Protein AF-A0A834XSC1-F1 (afdb_monomer)

InterPro domains:
  IPR001611 Leucine-rich repeat [PF13855] (818-877)
  IPR001611 Leucine-rich repeat [PS51450] (889-910)
  IPR032675 Leucine-rich repeat domain superfamily [G3DSA:3.80.10.10] (764-1019)
  IPR050328 Multifunctional Developmental and Immune Receptor [PTHR24373] (767-941)

Secondary structure (DSSP, 8-state):
-GGGSSS-----THHHHHHTSSSSSHHHHHHHHHHHHHHHHHHHHHTT-SGGG---TTSSS---GGGTHHHHTTTTTS-----------SSGGG--HHHHHTTGGGS-HHHHHHHHHHHHHHHHSS-GGG-GGG--HHHHTTS-HHHHHHHHHHHHTT----S-GGG-GGGGS-HHHHHHHHHHHHHH---HHHHHHHHHHHHHHHHHHT-HHHHHHHHHHHHHHHTTPPTTHHHHHHHHHHHHS-GGGS-HHHHHHHHHHHHHHHHTT--S-HHHHHHHHHHHHHHHHHTT---HHHHHHHHHHHHTS-GGG------TTSHHHHHHHHHHHHHHHHHTT--HHHHHHHHHHHHHHHHHHHHTT---PPP-GGG-HHHHHHHHHHHHHGGGSTT-HHHHHHHHHHHHH-HHHHHHH------PPP--S-STHHHHHHHH-THHHHTTHHHHHHHHHHHTTT-HHHHHHHHHHTTSSSHHHHHHHHHHHHHS-TT-TTHHHHHHHHHHHS-HHHHHHHHGGGS-S-SS--TT-TTHHHHHHHHHHHHHHHTT-SSPPPSHHHHHTTSGGGHHHHHHHHHHHHTTS-HHHHHHHHHHHHTS-HHHHHHHHHHHHTTS-HHHHHHHHHHHHTT---HHHHHHHHHHHHHHHHHS--HHHHHHHHHHHHH--TTSTTGGGGG--TT--HHHHHHHHHHHHHHHHHHHTT-S---S-THHHHHHHHHHTT-TT-HHHHHHHHHHHH-S------EETTEE-------TTPPEEEEETTEEEEE-TTS--SS--SSS-TT--EEE--S----EE-TTSSTT-TT--EEE-TT----EE-TTTTTT-TT--EEE--S-------TTTTTT----EEE--SS---GGGG-----S---EEE--SS--SS----TT-TT--EEE-TTS------SHHHHT-TT--EEE-TT------HHHHHHHHHHHHHHTPEEESPP--SS----TT-----HHHHHHHHHHHHHHHHHHHHHHHHHHHHHHHHHHHHHHHHHHHHHHHHHHHHHHHHHHHHHTGGGS---------------------

Radius of gyration: 41.82 Å; Cα contacts (8 Å, |Δi|>4): 1179; chains: 1; bounding box: 143×78×113 Å

Mean predicted aligned error: 22.87 Å

pLDDT: mean 74.24, std 19.08, range [25.2, 97.69]

Nearest PDB structures (foldseek):
  5xws-assembly1_A-2  TM=8.217E-01  e=6.494E-06  Homo sapiens
  5xnq-assembly1_A-2  TM=8.602E-01  e=1.289E-05  Homo sapiens
  4xsq-assembly1_A  TM=9.304E-01  e=4.907E-03  Branchiostoma floridae
  6gff-assembly2_J  TM=6.743E-01  e=1.785E-04  Homo sapiens
  6gff-assembly1_I  TM=6.822E-01  e=2.421E-04  Homo sapiens

Foldseek 3Di:
DVVLLPDDDDDDCVVVVLVPQPDDFPVVSVVVVVVVLVCLVVVCVVPVDPCPVPPPVPPDDDDDPVPPVVSVVVVPPDDDDDDDDDADDDDPLVHDPVSVVVVCVPPDLLCVLVVVQVVCCVNPVDGQLVPLSHDFLVNLLSDDLVSSQVNLVVVVVVDADDPALSPRSLLSHQLVRRVVVLVVVLVLDPDQSSNLSSLLNQLSSCLSNVNLVSVLVSLVCCLVPPLPGDPPSLVSNLVSNVVRDPLLPRDPSSLVSLVVSLLSCLLLVRDPDLVSSLVNLLSNLSNCVVVVHDNLVSLVSNCSSCVVDQLQPDAQQRPVVDLVSSVVSLVSNLVVVLVPPDDLSNLLNSLVNLQVSQVVCVVVVPPDDRDDCVVPVSSVVRLLCLCPVCLQPPDPVSNVSSLVSCCRRPVVVSVVSDDDDDYDDDDDPPDPVVLVCCRPPVVVCVVVVVVLLVVLLVCLVPDPVSLVSLLSCLVPDCSNVVSLVVLVVQCVPPPDPSVLSSLLSCLSSDAQVSSCVVCVVLQDPDQEADSVDPCSSVSVVSVLSNLVSQLRRPPGHACVSLVSLCGHPSNVSSLVSLVSNLVNDDLVSLLVVLVVQCPDPPVSNLSSLVSNLVRPDLVCLLVVLLVVCVVDDDLVSLVSSLVSLVVSCLVPPDPSSLVVVLVNLVPDAPPRSCVLVLLPCVSHDPVCSVVSVVSNVVSVVVRCVVDVDDPPCPVSVVSNVVVVLLDPPDPPVVVVVVVVPPPDDDDDWDDDPHDTDDDDDDDHQAWDWDADPNAIETENELSQDQAADPPDDQRHAEYHHEQYQPQEQELSRCQSHLNHQYYAHENHQHAYYDLNSCVSNLNHAEYHPHQYAHAAADACSCARYQYAYYADDNYAYELVRLPHDHQHQHQYYHHDHYAYQELHQNLNNLNHAYYEHANYNHAEYALLSVLSNLNHQEYEHHNHNHPDDLLRLLLNVLVCVVSVYHYVPDDDRPPNPPDDPDHSHDPSSVVSNVVSVVVVVVVVVVVVVVVVVVVVVVVVVVVVVVVVVVVVVVVVVVVVVVVVVVVVVPPPPPDDDDDDDDDDDDDDDDDDD

Organism: Aphidius gifuensis (NCBI:txid684658)

Structure (mmCIF, N/CA/C/O backbone):
data_AF-A0A834XSC1-F1
#
_entry.id   AF-A0A834XSC1-F1
#
loop_
_atom_site.group_PDB
_atom_site.id
_atom_site.type_symbol
_atom_site.label_atom_id
_atom_site.label_alt_id
_atom_site.label_comp_id
_atom_site.label_asym_id
_atom_site.label_entity_id
_atom_site.label_seq_id
_atom_site.pdbx_PDB_ins_code
_atom_site.Cartn_x
_atom_site.Cartn_y
_atom_site.Cartn_z
_atom_site.occupancy
_atom_site.B_iso_or_equiv
_atom_site.auth_seq_id
_atom_site.auth_comp_id
_atom_site.auth_asym_id
_atom_site.auth_atom_id
_atom_site.pdbx_PDB_model_num
ATOM 1 N N . MET A 1 1 ? 49.896 -6.488 -3.501 1.00 38.94 1 MET A N 1
ATOM 2 C CA . MET A 1 1 ? 48.822 -7.122 -4.297 1.00 38.94 1 MET A CA 1
ATOM 3 C C . MET A 1 1 ? 49.330 -8.364 -5.030 1.00 38.94 1 MET A C 1
ATOM 5 O O . MET A 1 1 ? 48.766 -9.425 -4.802 1.00 38.94 1 MET A O 1
ATOM 9 N N . SER A 1 2 ? 50.419 -8.279 -5.810 1.00 32.78 2 SER A N 1
ATOM 10 C CA . SER A 1 2 ? 50.961 -9.398 -6.613 1.00 32.78 2 SER A CA 1
ATOM 11 C C . SER A 1 2 ? 51.167 -10.736 -5.876 1.00 32.78 2 SER A C 1
ATOM 13 O O . SER A 1 2 ? 50.880 -11.781 -6.448 1.00 32.78 2 SER A O 1
ATOM 15 N N . THR A 1 3 ? 51.593 -10.733 -4.608 1.00 33.75 3 THR A N 1
ATOM 16 C CA . THR A 1 3 ? 51.900 -11.959 -3.839 1.00 33.75 3 THR A CA 1
ATOM 17 C C . THR A 1 3 ? 50.691 -12.859 -3.539 1.00 33.75 3 THR A C 1
ATOM 19 O O . THR A 1 3 ? 50.870 -14.038 -3.272 1.00 33.75 3 THR A O 1
ATOM 22 N N . ILE A 1 4 ? 49.460 -12.332 -3.568 1.00 43.56 4 ILE A N 1
ATOM 23 C CA . ILE A 1 4 ? 48.240 -13.071 -3.164 1.00 43.56 4 ILE A CA 1
ATOM 24 C C . ILE A 1 4 ? 47.687 -13.951 -4.304 1.00 43.56 4 ILE A C 1
ATOM 26 O O . ILE A 1 4 ? 46.869 -14.838 -4.076 1.00 43.56 4 ILE A O 1
ATOM 30 N N . ILE A 1 5 ? 48.125 -13.711 -5.541 1.00 43.19 5 ILE A N 1
ATOM 31 C CA . ILE A 1 5 ? 47.519 -14.271 -6.760 1.00 43.19 5 ILE A CA 1
ATOM 32 C C . ILE A 1 5 ? 48.003 -15.709 -7.042 1.00 43.19 5 ILE A C 1
ATOM 34 O O . ILE A 1 5 ? 47.336 -16.455 -7.754 1.00 43.19 5 ILE A O 1
ATOM 38 N N . THR A 1 6 ? 49.141 -16.120 -6.476 1.00 40.59 6 THR A N 1
ATOM 39 C CA . THR A 1 6 ? 49.886 -17.314 -6.918 1.00 40.59 6 THR A CA 1
ATOM 40 C C . THR A 1 6 ? 49.514 -18.627 -6.208 1.00 40.59 6 THR A C 1
ATOM 42 O O . THR A 1 6 ? 49.880 -19.689 -6.702 1.00 40.59 6 THR A O 1
ATOM 45 N N . GLU A 1 7 ? 48.822 -18.593 -5.062 1.00 36.75 7 GLU A N 1
ATOM 46 C CA . GLU A 1 7 ? 48.703 -19.763 -4.159 1.00 36.75 7 GLU A CA 1
ATOM 47 C C . GLU A 1 7 ? 47.433 -20.628 -4.307 1.00 36.75 7 GLU A C 1
ATOM 49 O O . GLU A 1 7 ? 47.436 -21.766 -3.845 1.00 36.75 7 GLU A O 1
ATOM 54 N N . TYR A 1 8 ? 46.346 -20.147 -4.927 1.00 45.09 8 TYR A N 1
ATOM 55 C CA . TYR A 1 8 ? 45.021 -20.787 -4.802 1.00 45.09 8 TYR A CA 1
ATOM 56 C C . TYR A 1 8 ? 44.477 -21.347 -6.132 1.00 45.09 8 TYR A C 1
ATOM 58 O O . TYR A 1 8 ? 43.935 -20.611 -6.956 1.00 45.09 8 TYR A O 1
ATOM 66 N N . LYS 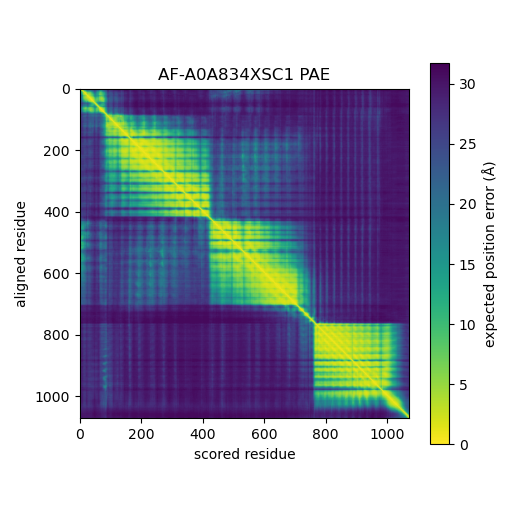A 1 9 ? 44.560 -22.676 -6.310 1.00 41.94 9 LYS A N 1
ATOM 67 C CA . LYS A 1 9 ? 43.784 -23.464 -7.294 1.00 41.94 9 LYS A CA 1
ATOM 68 C C . LYS A 1 9 ? 42.679 -24.246 -6.566 1.00 41.94 9 LYS A C 1
ATOM 70 O O . LYS A 1 9 ? 42.937 -24.796 -5.502 1.00 41.94 9 LYS A O 1
ATOM 75 N N . MET A 1 10 ? 41.466 -24.287 -7.126 1.00 37.50 10 MET A N 1
ATOM 76 C CA . MET A 1 10 ? 40.271 -24.852 -6.473 1.00 37.50 10 MET A CA 1
ATOM 77 C C . MET A 1 10 ? 39.935 -26.285 -6.921 1.00 37.50 10 MET A C 1
ATOM 79 O O . MET A 1 10 ? 39.893 -26.554 -8.118 1.00 37.50 10 MET A O 1
ATOM 83 N N . GLU A 1 11 ? 39.521 -27.130 -5.972 1.00 40.53 11 GLU A N 1
ATOM 84 C CA . GLU A 1 11 ? 38.706 -28.340 -6.191 1.00 40.53 11 GLU A CA 1
ATOM 85 C C . GLU A 1 11 ? 37.471 -28.286 -5.264 1.00 40.53 11 GLU A C 1
ATOM 87 O O . GLU A 1 11 ? 37.540 -27.703 -4.181 1.00 40.53 11 GLU A O 1
ATOM 92 N N . SER A 1 12 ? 36.310 -28.821 -5.677 1.00 40.56 12 SER A N 1
ATOM 93 C CA . SER A 1 12 ? 35.067 -28.725 -4.881 1.00 40.56 12 SER A CA 1
ATOM 94 C C . SER A 1 12 ? 34.050 -29.850 -5.164 1.00 40.56 12 SER A C 1
ATOM 96 O O . SER A 1 12 ? 33.669 -30.023 -6.323 1.00 40.56 12 SER A O 1
ATOM 98 N N . PRO A 1 13 ? 33.504 -30.546 -4.141 1.00 41.59 13 PRO A N 1
ATOM 99 C CA . PRO A 1 13 ? 32.555 -31.659 -4.325 1.00 41.59 13 PRO A CA 1
ATOM 100 C C . PRO A 1 13 ? 31.207 -31.305 -4.980 1.00 41.59 13 PRO A C 1
ATOM 102 O O . PRO A 1 13 ? 30.520 -32.181 -5.500 1.00 41.59 13 PRO A O 1
ATOM 105 N N . TYR A 1 14 ? 30.806 -30.028 -5.018 1.00 43.69 14 TYR A N 1
ATOM 106 C CA . TYR A 1 14 ? 29.550 -29.619 -5.675 1.00 43.69 14 TYR A CA 1
ATOM 107 C C . TYR A 1 14 ? 29.585 -29.840 -7.205 1.00 43.69 14 TYR A C 1
ATOM 109 O O . TYR A 1 14 ? 28.539 -29.925 -7.851 1.00 43.69 14 TYR A O 1
ATOM 117 N N . LEU A 1 15 ? 30.786 -29.969 -7.789 1.00 45.94 15 LEU A N 1
ATOM 118 C CA . LEU A 1 15 ? 30.985 -30.372 -9.186 1.00 45.94 15 LEU A CA 1
ATOM 119 C C . LEU A 1 15 ? 30.497 -31.809 -9.446 1.00 45.94 15 LEU A C 1
ATOM 121 O O . LEU A 1 15 ? 29.968 -32.101 -10.518 1.00 45.94 15 LEU A O 1
ATOM 125 N N . GLU A 1 16 ? 30.678 -32.702 -8.473 1.00 47.66 16 GLU A N 1
ATOM 126 C CA . GLU A 1 16 ? 30.561 -34.157 -8.618 1.00 47.66 16 GLU A CA 1
ATOM 127 C C . GLU A 1 16 ? 29.095 -34.625 -8.670 1.00 47.66 16 GLU A C 1
ATOM 129 O O . GLU A 1 16 ? 28.727 -35.496 -9.464 1.00 47.66 16 GLU A O 1
ATOM 134 N N . ALA A 1 17 ? 28.210 -33.953 -7.928 1.00 45.72 17 ALA A N 1
ATOM 135 C CA . ALA A 1 17 ? 26.765 -34.185 -7.990 1.00 45.72 17 ALA A CA 1
ATOM 136 C C . ALA A 1 17 ? 26.160 -33.819 -9.364 1.00 45.72 17 ALA A C 1
ATOM 138 O O . ALA A 1 17 ? 25.259 -34.495 -9.856 1.00 45.72 17 ALA A O 1
ATOM 139 N N . ILE A 1 18 ? 26.684 -32.785 -10.033 1.00 47.88 18 ILE A N 1
ATOM 140 C CA . ILE A 1 18 ? 26.218 -32.362 -11.368 1.00 47.88 18 ILE A CA 1
ATOM 141 C C . ILE A 1 18 ? 26.695 -33.334 -12.463 1.00 47.88 18 ILE A C 1
ATOM 143 O O . ILE A 1 18 ? 26.039 -33.465 -13.505 1.00 47.88 18 ILE A O 1
ATOM 147 N N . GLN A 1 19 ? 27.800 -34.060 -12.246 1.00 51.28 19 GLN A N 1
ATOM 148 C CA . GLN A 1 19 ? 28.288 -35.080 -13.185 1.00 51.28 19 GLN A CA 1
ATOM 149 C C . GLN A 1 19 ? 27.282 -36.229 -13.367 1.00 51.28 19 GLN A C 1
ATOM 151 O O . GLN A 1 19 ? 27.133 -36.707 -14.489 1.00 51.28 19 GLN A O 1
ATOM 156 N N . HIS A 1 20 ? 26.520 -36.580 -12.325 1.00 52.34 20 HIS A N 1
ATOM 157 C CA . HIS A 1 20 ? 25.586 -37.713 -12.318 1.00 52.34 20 HIS A CA 1
ATOM 158 C C . HIS A 1 20 ? 24.319 -37.533 -13.182 1.00 52.34 20 HIS A C 1
ATOM 160 O O . HIS A 1 20 ? 23.679 -38.520 -13.530 1.00 52.34 20 HIS A O 1
ATOM 166 N N . ILE A 1 21 ? 23.954 -36.307 -13.583 1.00 54.47 21 ILE A N 1
ATOM 167 C CA . ILE A 1 21 ? 22.816 -36.089 -14.502 1.00 54.47 21 ILE A CA 1
ATOM 168 C C . ILE A 1 21 ? 23.195 -36.593 -15.913 1.00 54.47 21 ILE A C 1
ATOM 170 O O . ILE A 1 21 ? 24.242 -36.171 -16.412 1.00 54.47 21 ILE A O 1
ATOM 174 N N . PRO A 1 22 ? 22.381 -37.411 -16.608 1.00 48.31 22 PRO A N 1
ATOM 175 C CA . PRO A 1 22 ? 22.721 -37.921 -17.938 1.00 48.31 22 PRO A CA 1
ATOM 176 C C . PRO A 1 22 ? 23.006 -36.820 -18.976 1.00 48.31 22 PRO A C 1
ATOM 178 O O . PRO A 1 22 ? 22.250 -35.857 -19.119 1.00 48.31 22 PRO A O 1
ATOM 181 N N . GLY A 1 23 ? 24.102 -36.983 -19.722 1.00 52.25 23 GLY A N 1
ATOM 182 C CA . GLY A 1 23 ? 24.583 -36.039 -20.738 1.00 52.25 23 GLY A CA 1
ATOM 183 C C . GLY A 1 23 ? 26.033 -35.603 -20.503 1.00 52.25 23 GLY A C 1
ATOM 184 O O . GLY A 1 23 ? 26.534 -35.648 -19.381 1.00 52.25 23 GLY A O 1
ATOM 185 N N . LYS A 1 24 ? 26.718 -35.166 -21.561 1.00 49.41 24 LYS A N 1
ATOM 186 C CA . LYS A 1 24 ? 28.091 -34.631 -21.524 1.00 49.41 24 LYS A CA 1
ATOM 187 C C . LYS A 1 24 ? 28.134 -33.102 -21.597 1.00 49.41 24 LYS A C 1
ATOM 189 O O . LYS A 1 24 ? 29.158 -32.515 -21.265 1.00 49.41 24 LYS A O 1
ATOM 194 N N . THR A 1 25 ? 27.032 -32.444 -21.967 1.00 46.47 25 THR A N 1
ATOM 195 C CA . THR A 1 25 ? 26.923 -30.973 -21.974 1.00 46.47 25 THR A CA 1
ATOM 196 C C . THR A 1 25 ? 25.830 -30.452 -21.028 1.00 46.47 25 THR A C 1
ATOM 198 O O . THR A 1 25 ? 24.824 -31.134 -20.806 1.00 46.47 25 THR A O 1
ATOM 201 N N . PRO A 1 26 ? 25.935 -29.208 -20.510 1.00 41.19 26 PRO A N 1
ATOM 202 C CA . PRO A 1 26 ? 24.853 -28.578 -19.745 1.00 41.19 26 PRO A CA 1
ATOM 203 C C . PRO A 1 26 ? 23.536 -28.496 -20.531 1.00 41.19 26 PRO A C 1
ATOM 205 O O . PRO A 1 26 ? 22.462 -28.546 -19.942 1.00 41.19 26 PRO A O 1
ATOM 208 N N . GLY A 1 27 ? 23.611 -28.409 -21.864 1.00 43.94 27 GLY A N 1
ATOM 209 C CA . GLY A 1 27 ? 22.448 -28.409 -22.750 1.00 43.94 27 GLY A CA 1
ATOM 210 C C . GLY A 1 27 ? 21.746 -29.765 -22.864 1.00 43.94 27 GLY A C 1
ATOM 211 O O . GLY A 1 27 ? 20.532 -29.784 -23.036 1.00 43.94 27 GLY A O 1
ATOM 212 N N . GLU A 1 28 ? 22.466 -30.882 -22.739 1.00 48.47 28 GLU A N 1
ATOM 213 C CA . GLU A 1 28 ? 21.878 -32.230 -22.664 1.00 48.47 28 GLU A CA 1
ATOM 214 C C . GLU A 1 28 ? 21.228 -32.467 -21.300 1.00 48.47 28 GLU A C 1
ATOM 216 O O . GLU A 1 28 ? 20.051 -32.821 -21.241 1.00 48.47 28 GLU A O 1
ATOM 221 N N . LYS A 1 29 ? 21.937 -32.141 -20.212 1.00 48.22 29 LYS A N 1
ATOM 222 C CA . LYS A 1 29 ? 21.423 -32.240 -18.834 1.00 48.22 29 LYS A CA 1
ATOM 223 C C . LYS A 1 29 ? 20.177 -31.356 -18.625 1.00 48.22 29 LYS A C 1
ATOM 225 O O . LYS A 1 29 ? 19.198 -31.776 -18.015 1.00 48.22 29 LYS A O 1
ATOM 230 N N . TYR A 1 30 ? 20.159 -30.151 -19.205 1.00 48.41 30 TYR A N 1
ATOM 231 C CA . TYR A 1 30 ? 19.000 -29.243 -19.174 1.00 48.41 30 TYR A CA 1
ATOM 232 C C . TYR A 1 30 ? 17.888 -29.626 -20.169 1.00 48.41 30 TYR A C 1
ATOM 234 O O . TYR A 1 30 ? 16.721 -29.297 -19.939 1.00 48.41 30 TYR A O 1
ATOM 242 N N . LYS A 1 31 ? 18.211 -30.348 -21.256 1.00 50.97 31 LYS A N 1
ATOM 243 C CA . LYS A 1 31 ? 17.205 -30.991 -22.118 1.00 50.97 31 LYS A CA 1
ATOM 244 C C . LYS A 1 31 ? 16.506 -32.132 -21.390 1.00 50.97 31 LYS A C 1
ATOM 246 O O . LYS A 1 31 ? 15.292 -32.203 -21.509 1.00 50.97 31 LYS A O 1
ATOM 251 N N . ALA A 1 32 ? 17.220 -32.959 -20.623 1.00 52.69 32 ALA A N 1
ATOM 252 C CA . ALA A 1 32 ? 16.601 -33.988 -19.786 1.00 52.69 32 ALA A CA 1
ATOM 253 C C . ALA A 1 32 ? 15.581 -33.358 -18.817 1.00 52.69 32 ALA A C 1
ATOM 255 O O . ALA A 1 32 ? 14.412 -33.725 -18.842 1.00 52.69 32 ALA A O 1
ATOM 256 N N . LEU A 1 33 ? 15.977 -32.306 -18.089 1.00 48.84 33 LEU A N 1
ATOM 257 C CA . LEU A 1 33 ? 15.091 -31.545 -17.191 1.00 48.84 33 LEU A CA 1
ATOM 258 C C . LEU A 1 33 ? 13.873 -30.903 -17.885 1.00 48.84 33 LEU A C 1
ATOM 260 O O . LEU A 1 33 ? 12.775 -30.949 -17.341 1.00 48.84 33 LEU A O 1
ATOM 264 N N . ASN A 1 34 ? 14.024 -30.327 -19.084 1.00 48.53 34 ASN A N 1
ATOM 265 C CA . ASN A 1 34 ? 12.876 -29.782 -19.831 1.00 48.53 34 ASN A CA 1
ATOM 266 C C . ASN A 1 34 ? 11.994 -30.870 -20.456 1.00 48.53 34 ASN A C 1
ATOM 268 O O . ASN A 1 34 ? 10.800 -30.650 -20.621 1.00 48.53 34 ASN A O 1
ATOM 272 N N . CYS A 1 35 ? 12.566 -32.021 -20.812 1.00 51.19 35 CYS A N 1
ATOM 273 C CA . CYS A 1 35 ? 11.803 -33.172 -21.280 1.00 51.19 35 CYS A CA 1
ATOM 274 C C . CYS A 1 35 ? 10.952 -33.737 -20.136 1.00 51.19 35 CYS A C 1
ATOM 276 O O . CYS A 1 35 ? 9.786 -34.022 -20.353 1.00 51.19 35 CYS A O 1
ATOM 278 N N . ILE A 1 36 ? 11.494 -33.784 -18.911 1.00 51.78 36 ILE A N 1
ATOM 279 C CA . ILE A 1 36 ? 10.755 -34.134 -17.687 1.00 51.78 36 ILE A CA 1
ATOM 280 C C . ILE A 1 36 ? 9.658 -33.099 -17.396 1.00 51.78 36 ILE A C 1
ATOM 282 O O . ILE A 1 36 ? 8.510 -33.477 -17.209 1.00 51.78 36 ILE A O 1
ATOM 286 N N . ALA A 1 37 ? 9.963 -31.796 -17.420 1.00 49.25 37 ALA A N 1
ATOM 287 C CA . ALA A 1 37 ? 8.969 -30.752 -17.144 1.00 49.25 37 ALA A CA 1
ATOM 288 C C . ALA A 1 37 ? 7.847 -30.662 -18.197 1.00 49.25 37 ALA A C 1
ATOM 290 O O . ALA A 1 37 ? 6.737 -30.273 -17.854 1.00 49.25 37 ALA A O 1
ATOM 291 N N . ARG A 1 38 ? 8.119 -31.019 -19.462 1.00 49.06 38 ARG A N 1
ATOM 292 C CA . ARG A 1 38 ? 7.083 -31.134 -20.501 1.00 49.06 38 ARG A CA 1
ATOM 293 C C . ARG A 1 38 ? 6.325 -32.448 -20.420 1.00 49.06 38 ARG A C 1
ATOM 295 O O . ARG A 1 38 ? 5.111 -32.387 -20.462 1.00 49.06 38 ARG A O 1
ATOM 302 N N . LYS A 1 39 ? 6.983 -33.581 -20.142 1.00 50.81 39 LYS A N 1
ATOM 303 C CA . LYS A 1 39 ? 6.280 -34.817 -19.761 1.00 50.81 39 LYS A CA 1
ATOM 304 C C . LYS A 1 39 ? 5.318 -34.585 -18.603 1.00 50.81 39 LYS A C 1
ATOM 306 O O . LYS A 1 39 ? 4.187 -35.001 -18.693 1.00 50.81 39 LYS A O 1
ATOM 311 N N . LEU A 1 40 ? 5.703 -33.844 -17.568 1.00 49.72 40 LEU A N 1
ATOM 312 C CA . LEU A 1 40 ? 4.810 -33.519 -16.447 1.00 49.72 40 LEU A CA 1
ATOM 313 C C . LEU A 1 40 ? 3.614 -32.617 -16.816 1.00 49.72 40 LEU A C 1
ATOM 315 O O . LEU A 1 40 ? 2.703 -32.484 -16.007 1.00 49.72 40 LEU A O 1
ATOM 319 N N . ILE A 1 41 ? 3.612 -31.995 -17.998 1.00 48.09 41 ILE A N 1
ATOM 320 C CA . ILE A 1 41 ? 2.480 -31.227 -18.542 1.00 48.09 41 ILE A CA 1
ATOM 321 C C . ILE A 1 41 ? 1.686 -32.103 -19.522 1.00 48.09 41 ILE A C 1
ATOM 323 O O . ILE A 1 41 ? 0.471 -32.188 -19.409 1.00 48.09 41 ILE A O 1
ATOM 327 N N . ASP A 1 42 ? 2.369 -32.805 -20.426 1.00 47.50 42 ASP A N 1
ATOM 328 C CA . ASP A 1 42 ? 1.777 -33.659 -21.458 1.00 47.50 42 ASP A CA 1
ATOM 329 C C . ASP A 1 42 ? 1.168 -34.947 -20.847 1.00 47.50 42 ASP A C 1
ATOM 331 O O . ASP A 1 42 ? 0.003 -35.246 -21.090 1.00 47.50 42 ASP A O 1
ATOM 335 N N . ASP A 1 43 ? 1.885 -35.648 -19.954 1.00 46.28 43 ASP A N 1
ATOM 336 C CA . ASP A 1 43 ? 1.392 -36.809 -19.185 1.00 46.28 43 ASP A CA 1
ATOM 337 C C . ASP A 1 43 ? 0.198 -36.392 -18.277 1.00 46.28 43 ASP A C 1
ATOM 339 O O . ASP A 1 43 ? -0.718 -37.184 -18.057 1.00 46.28 43 ASP A O 1
ATOM 343 N N . ALA A 1 44 ? 0.155 -35.140 -17.789 1.00 46.53 44 ALA A N 1
ATOM 344 C CA . ALA A 1 44 ? -0.978 -34.587 -17.024 1.00 46.53 44 ALA A CA 1
ATOM 345 C C . ALA A 1 44 ? -2.175 -34.177 -17.908 1.00 46.53 44 ALA A C 1
ATOM 347 O O . ALA A 1 44 ? -3.300 -34.097 -17.420 1.00 46.53 44 ALA A O 1
ATOM 348 N N . MET A 1 45 ? -1.956 -33.951 -19.207 1.00 44.28 45 MET A N 1
ATOM 349 C CA . MET A 1 45 ? -3.014 -33.691 -20.189 1.00 44.28 45 MET A CA 1
ATOM 350 C C . MET A 1 45 ? -3.541 -34.971 -20.860 1.00 44.28 45 MET A C 1
ATOM 352 O O . MET A 1 45 ? -4.691 -34.984 -21.291 1.00 44.28 45 MET A O 1
ATOM 356 N N . GLU A 1 46 ? -2.759 -36.056 -20.917 1.00 45.22 46 GLU A N 1
ATOM 357 C CA . GLU A 1 46 ? -3.201 -37.353 -21.465 1.00 45.22 46 GLU A CA 1
ATOM 358 C C . GLU A 1 46 ? -3.877 -38.281 -20.433 1.00 45.22 46 GLU A C 1
ATOM 360 O O . GLU A 1 46 ? -4.628 -39.173 -20.827 1.00 45.22 46 GLU A O 1
ATOM 365 N N . THR A 1 47 ? -3.654 -38.095 -19.123 1.00 46.59 47 THR A N 1
ATOM 366 C CA . THR A 1 47 ? -4.201 -38.991 -18.073 1.00 46.59 47 THR A CA 1
ATOM 367 C C . THR A 1 47 ? -5.526 -38.549 -17.445 1.00 46.59 47 THR A C 1
ATOM 369 O O . THR A 1 47 ? -6.129 -39.336 -16.716 1.00 46.59 47 THR A O 1
ATOM 372 N N . ASN A 1 48 ? -6.015 -37.346 -17.764 1.00 47.19 48 ASN A N 1
ATOM 373 C CA . ASN A 1 48 ? -7.308 -36.819 -17.306 1.00 47.19 48 ASN A CA 1
ATOM 374 C C . ASN A 1 48 ? -7.453 -36.777 -15.759 1.00 47.19 48 ASN A C 1
ATOM 376 O O . ASN A 1 48 ? -8.493 -37.146 -15.214 1.00 47.19 48 ASN A O 1
ATOM 380 N N . ASP A 1 49 ? -6.386 -36.340 -15.074 1.00 35.91 49 ASP A N 1
ATOM 381 C CA . ASP A 1 49 ? -6.281 -36.129 -13.618 1.00 35.91 49 ASP A CA 1
ATOM 382 C C . ASP A 1 49 ? -6.216 -34.614 -13.323 1.00 35.91 49 ASP A C 1
ATOM 384 O O . ASP A 1 49 ? -5.324 -33.918 -13.812 1.00 35.91 49 ASP A O 1
ATOM 388 N N . ASP A 1 50 ? -7.143 -34.085 -12.516 1.00 41.38 50 ASP A N 1
ATOM 389 C CA . ASP A 1 50 ? -7.360 -32.638 -12.295 1.00 41.38 50 ASP A CA 1
ATOM 390 C C . ASP A 1 50 ? -6.236 -31.899 -11.522 1.00 41.38 50 ASP A C 1
ATOM 392 O O . ASP A 1 50 ? -6.375 -30.742 -11.113 1.00 41.38 50 ASP A O 1
ATOM 396 N N . ARG A 1 51 ? -5.066 -32.518 -11.332 1.00 40.78 51 ARG A N 1
ATOM 397 C CA . ARG A 1 51 ? -3.944 -31.966 -10.546 1.00 40.78 51 ARG A CA 1
ATOM 398 C C . ARG A 1 51 ? -2.994 -31.032 -11.301 1.00 40.78 51 ARG A C 1
ATOM 400 O O . ARG A 1 51 ? -1.887 -30.759 -10.836 1.00 40.78 51 ARG A O 1
ATOM 407 N N . VAL A 1 52 ? -3.449 -30.405 -12.387 1.00 41.38 52 VAL A N 1
ATOM 408 C CA . VAL A 1 52 ? -2.687 -29.359 -13.108 1.00 41.38 52 VAL A CA 1
ATOM 409 C C . VAL A 1 52 ? -2.387 -28.127 -12.222 1.00 41.38 52 VAL A C 1
ATOM 411 O O . VAL A 1 52 ? -1.406 -27.421 -12.458 1.00 41.38 52 VAL A O 1
ATOM 414 N N . LYS A 1 53 ? -3.154 -27.892 -11.144 1.00 42.16 53 LYS A N 1
ATOM 415 C CA . LYS A 1 53 ? -2.869 -26.836 -10.143 1.00 42.16 53 LYS A CA 1
ATOM 416 C C . LYS A 1 53 ? -1.933 -27.268 -9.000 1.00 42.16 53 LYS A C 1
ATOM 418 O O . LYS A 1 53 ? -1.460 -26.408 -8.257 1.00 42.16 53 LYS A O 1
ATOM 423 N N . SER A 1 54 ? -1.603 -28.554 -8.866 1.00 41.22 54 SER A N 1
ATOM 424 C CA . SER A 1 54 ? -0.693 -29.064 -7.832 1.00 41.22 54 SER A CA 1
ATOM 425 C C . SER A 1 54 ? 0.239 -30.154 -8.367 1.00 41.22 54 SER A C 1
ATOM 427 O O . SER A 1 54 ? 0.144 -31.327 -8.013 1.00 41.22 54 SER A O 1
ATOM 429 N N . VAL A 1 55 ? 1.246 -29.743 -9.149 1.00 38.84 55 VAL A N 1
ATOM 430 C CA . VAL A 1 55 ? 2.401 -30.610 -9.429 1.00 38.84 55 VAL A CA 1
ATOM 431 C C . VAL A 1 55 ? 3.182 -30.828 -8.126 1.00 38.84 55 VAL A C 1
ATOM 433 O O . VAL A 1 55 ? 4.090 -30.057 -7.781 1.00 38.84 55 VAL A O 1
ATOM 436 N N . ASP A 1 56 ? 2.813 -31.864 -7.376 1.00 42.50 56 ASP A N 1
ATOM 437 C CA . ASP A 1 56 ? 3.629 -32.418 -6.302 1.00 42.50 56 ASP A CA 1
ATOM 438 C C . ASP A 1 56 ? 4.674 -33.357 -6.916 1.00 42.50 56 ASP A C 1
ATOM 440 O O . ASP A 1 56 ? 4.379 -34.460 -7.367 1.00 42.50 56 ASP A O 1
ATOM 444 N N . VAL A 1 57 ? 5.920 -32.885 -6.983 1.00 45.03 57 VAL A N 1
ATOM 445 C CA . VAL A 1 57 ? 7.017 -33.493 -7.764 1.00 45.03 57 VAL A CA 1
ATOM 446 C C . VAL A 1 57 ? 7.602 -34.738 -7.056 1.00 45.03 57 VAL A C 1
ATOM 448 O O . VAL A 1 57 ? 8.756 -35.094 -7.269 1.00 45.03 57 VAL A O 1
ATOM 451 N N . LYS A 1 58 ? 6.847 -35.402 -6.167 1.00 42.91 58 LYS A N 1
ATOM 452 C CA . LYS A 1 58 ? 7.359 -36.475 -5.290 1.00 42.91 58 LYS A CA 1
ATOM 453 C C . LYS A 1 58 ? 7.077 -37.917 -5.734 1.00 42.91 58 LYS A C 1
ATOM 455 O O . LYS A 1 58 ? 7.644 -38.816 -5.119 1.00 42.91 58 LYS A O 1
ATOM 460 N N . SER A 1 59 ? 6.281 -38.174 -6.779 1.00 46.44 59 SER A N 1
ATOM 461 C CA . SER A 1 59 ? 5.848 -39.548 -7.125 1.00 46.44 59 SER A CA 1
ATOM 462 C C . SER A 1 59 ? 6.198 -40.080 -8.527 1.00 46.44 59 SER A C 1
ATOM 464 O O . SER A 1 59 ? 5.938 -41.254 -8.783 1.00 46.44 59 SER A O 1
ATOM 466 N N . SER A 1 60 ? 6.844 -39.311 -9.417 1.00 41.75 60 SER A N 1
ATOM 467 C CA . SER A 1 60 ? 7.260 -39.812 -10.745 1.00 41.75 60 SER A CA 1
ATOM 468 C C . SER A 1 60 ? 8.715 -39.475 -11.112 1.00 41.75 60 SER A C 1
ATOM 470 O O . SER A 1 60 ? 9.011 -38.371 -11.562 1.00 41.75 60 SER A O 1
ATOM 472 N N . ALA A 1 61 ? 9.582 -40.485 -10.980 1.00 46.03 61 ALA A N 1
ATOM 473 C CA . ALA A 1 61 ? 10.935 -40.616 -11.545 1.00 46.03 61 ALA A CA 1
ATOM 474 C C . ALA A 1 61 ? 11.994 -39.522 -11.235 1.00 46.03 61 ALA A C 1
ATOM 476 O O . ALA A 1 61 ? 12.035 -38.457 -11.841 1.00 46.03 61 ALA A O 1
ATOM 477 N N . GLU A 1 62 ? 12.950 -39.894 -10.373 1.00 53.47 62 GLU A N 1
ATOM 478 C CA . GLU A 1 62 ? 14.362 -39.457 -10.376 1.00 53.47 62 GLU A CA 1
ATOM 479 C C . GLU A 1 62 ? 14.665 -37.953 -10.581 1.00 53.47 62 GLU A C 1
ATOM 481 O O . GLU A 1 62 ? 15.295 -37.554 -11.563 1.00 53.47 62 GLU A O 1
ATOM 486 N N . LEU A 1 63 ? 14.343 -37.113 -9.586 1.00 50.12 63 LEU A N 1
ATOM 487 C CA . LEU A 1 63 ? 14.894 -35.753 -9.487 1.00 50.12 63 LEU A CA 1
ATOM 488 C C . LEU A 1 63 ? 15.484 -35.467 -8.090 1.00 50.12 63 LEU A C 1
ATOM 490 O O . LEU A 1 63 ? 14.782 -35.645 -7.094 1.00 50.12 63 LEU A O 1
ATOM 494 N N . PRO A 1 64 ? 16.736 -34.975 -7.974 1.00 48.16 64 PRO A N 1
ATOM 495 C CA . PRO A 1 64 ? 17.275 -34.503 -6.699 1.00 48.16 64 PRO A CA 1
ATOM 496 C C . PRO A 1 64 ? 16.478 -33.316 -6.135 1.00 48.16 64 PRO A C 1
ATOM 498 O O . PRO A 1 64 ? 16.152 -32.369 -6.856 1.00 48.16 64 PRO A O 1
ATOM 501 N N . GLU A 1 65 ? 16.222 -33.337 -4.823 1.00 44.94 65 GLU A N 1
ATOM 502 C CA . GLU A 1 65 ? 15.285 -32.433 -4.127 1.00 44.94 65 GLU A CA 1
ATOM 503 C C . GLU A 1 65 ? 15.625 -30.931 -4.295 1.00 44.94 65 GLU A C 1
ATOM 505 O O . GLU A 1 65 ? 14.749 -30.068 -4.253 1.00 44.94 65 GLU A O 1
ATOM 510 N N . CYS A 1 66 ? 16.886 -30.607 -4.601 1.00 43.44 66 CYS A N 1
ATOM 511 C CA . CYS A 1 66 ? 17.380 -29.247 -4.827 1.00 43.44 66 CYS A CA 1
ATOM 512 C C . CYS A 1 66 ? 16.946 -28.581 -6.155 1.00 43.44 66 CYS A C 1
ATOM 514 O O . CYS A 1 66 ? 17.230 -27.395 -6.344 1.00 43.44 66 CYS A O 1
ATOM 516 N N . LEU A 1 67 ? 16.278 -29.292 -7.076 1.00 46.53 67 LEU A N 1
ATOM 517 C CA . LEU A 1 67 ? 15.911 -28.767 -8.409 1.00 46.53 67 LEU A CA 1
ATOM 518 C C . LEU A 1 67 ? 14.418 -28.419 -8.587 1.00 46.53 67 LEU A C 1
ATOM 520 O O . LEU A 1 67 ? 14.061 -27.747 -9.557 1.00 46.53 67 LEU A O 1
ATOM 524 N N . VAL A 1 68 ? 13.555 -28.803 -7.641 1.00 44.88 68 VAL A N 1
ATOM 525 C CA . VAL A 1 68 ? 12.085 -28.660 -7.723 1.00 44.88 68 VAL A CA 1
ATOM 526 C C . VAL A 1 68 ? 11.571 -27.209 -7.894 1.00 44.88 68 VAL A C 1
ATOM 528 O O . VAL A 1 68 ? 10.689 -26.997 -8.732 1.00 44.88 68 VAL A O 1
ATOM 531 N N . PRO A 1 69 ? 12.095 -26.173 -7.197 1.00 42.56 69 PRO A N 1
ATOM 532 C CA . PRO A 1 69 ? 11.523 -24.817 -7.265 1.00 42.56 69 PRO A CA 1
ATOM 533 C C . PRO A 1 69 ? 11.608 -24.144 -8.643 1.00 42.56 69 PRO A C 1
ATOM 535 O O . PRO A 1 69 ? 10.861 -23.209 -8.925 1.00 42.56 69 PRO A O 1
ATOM 538 N N . ILE A 1 70 ? 12.518 -24.601 -9.509 1.00 42.69 70 ILE A N 1
ATOM 539 C CA . ILE A 1 70 ? 12.792 -23.979 -10.813 1.00 42.69 70 ILE A CA 1
ATOM 540 C C . ILE A 1 70 ? 11.660 -24.246 -11.819 1.00 42.69 70 ILE A C 1
ATOM 542 O O . ILE A 1 70 ? 11.434 -23.421 -12.702 1.00 42.69 70 ILE A O 1
ATOM 546 N N . VAL A 1 71 ? 10.923 -25.352 -11.670 1.00 42.75 71 VAL A N 1
ATOM 547 C CA . VAL A 1 71 ? 9.838 -25.741 -12.592 1.00 42.75 71 VAL A CA 1
ATOM 548 C C . VAL A 1 71 ? 8.567 -24.912 -12.359 1.00 42.75 71 VAL A C 1
ATOM 550 O O . VAL A 1 71 ? 7.919 -24.498 -13.316 1.00 42.75 71 VAL A O 1
ATOM 553 N N . ARG A 1 72 ? 8.238 -24.589 -11.100 1.00 39.94 72 ARG A N 1
ATOM 554 C CA . ARG A 1 72 ? 7.003 -23.859 -10.744 1.00 39.94 72 ARG A CA 1
ATOM 555 C C . ARG A 1 72 ? 6.991 -22.388 -11.194 1.00 39.94 72 ARG A C 1
ATOM 557 O O . ARG A 1 72 ? 5.925 -21.810 -11.372 1.00 39.94 72 ARG A O 1
ATOM 564 N N . LEU A 1 73 ? 8.160 -21.772 -11.396 1.00 37.41 73 LEU A N 1
ATOM 565 C CA . LEU A 1 73 ? 8.282 -20.320 -11.602 1.00 37.41 73 LEU A CA 1
ATOM 566 C C . LEU A 1 73 ? 8.080 -19.847 -13.059 1.00 37.41 73 LEU A C 1
ATOM 568 O O . LEU A 1 73 ? 8.050 -18.641 -13.306 1.00 37.41 73 LEU A O 1
ATOM 572 N N . GLU A 1 74 ? 7.954 -20.764 -14.026 1.00 39.38 74 GLU A N 1
ATOM 573 C CA . GLU A 1 74 ? 7.692 -20.418 -15.437 1.00 39.38 74 GLU A CA 1
ATOM 574 C C . GLU A 1 74 ? 6.209 -20.506 -15.842 1.00 39.38 74 GLU A C 1
ATOM 576 O O . GLU A 1 74 ? 5.851 -20.019 -16.910 1.00 39.38 74 GLU A O 1
ATOM 581 N N . VAL A 1 75 ? 5.328 -21.036 -14.984 1.00 39.34 75 VAL A N 1
ATOM 582 C CA . VAL A 1 75 ? 3.871 -21.072 -15.238 1.00 39.34 75 VAL A CA 1
ATOM 583 C C . VAL A 1 75 ? 3.213 -19.713 -14.942 1.00 39.34 75 VAL A C 1
ATOM 585 O O . VAL A 1 75 ? 2.341 -19.259 -15.675 1.00 39.34 75 VAL A O 1
ATOM 588 N N . ALA A 1 76 ? 3.675 -19.005 -13.907 1.00 37.00 76 ALA A N 1
ATOM 589 C CA . ALA A 1 76 ? 3.001 -17.823 -13.351 1.00 37.00 76 ALA A CA 1
ATOM 590 C C . ALA A 1 76 ? 3.154 -16.500 -14.144 1.00 37.00 76 ALA A C 1
ATOM 592 O O . ALA A 1 76 ? 2.688 -15.463 -13.685 1.00 37.00 76 ALA A O 1
ATOM 593 N N . LYS A 1 77 ? 3.836 -16.482 -15.300 1.00 36.34 77 LYS A N 1
ATOM 594 C CA . LYS A 1 77 ? 4.197 -15.230 -16.014 1.00 36.34 77 LYS A CA 1
ATOM 595 C C . LYS A 1 77 ? 3.249 -14.815 -17.148 1.00 36.34 77 LYS A C 1
ATOM 597 O O . LYS A 1 77 ? 3.563 -13.861 -17.854 1.00 36.34 77 LYS A O 1
ATOM 602 N N . ILE A 1 78 ? 2.166 -15.553 -17.395 1.00 37.31 78 ILE A N 1
ATOM 603 C CA . ILE A 1 78 ? 1.518 -15.551 -18.720 1.00 37.31 78 ILE A CA 1
ATOM 604 C C . ILE A 1 78 ? 0.335 -14.560 -18.870 1.00 37.31 78 ILE A C 1
ATOM 606 O O . ILE A 1 78 ? 0.019 -14.224 -20.007 1.00 37.31 78 ILE A O 1
ATOM 610 N N . LEU A 1 79 ? -0.297 -14.043 -17.800 1.00 31.23 79 LEU A N 1
ATOM 611 C CA . LEU A 1 79 ? -1.580 -13.295 -17.893 1.00 31.23 79 LEU A CA 1
ATOM 612 C C . LEU A 1 79 ? -1.601 -11.925 -17.140 1.00 31.23 79 LEU A C 1
ATOM 614 O O . LEU A 1 79 ? -0.740 -11.665 -16.303 1.00 31.23 79 LEU A O 1
ATOM 618 N N . HIS A 1 80 ? -2.530 -11.021 -17.521 1.00 32.94 80 HIS A N 1
ATOM 619 C CA . HIS A 1 80 ? -2.380 -9.535 -17.596 1.00 32.94 80 HIS A CA 1
ATOM 620 C C . HIS A 1 80 ? -3.386 -8.656 -16.760 1.00 32.94 80 HIS A C 1
ATOM 622 O O . HIS A 1 80 ? -4.104 -9.169 -15.913 1.00 32.94 80 HIS A O 1
ATOM 628 N N . GLN A 1 81 ? -3.436 -7.323 -17.017 1.00 33.78 81 GLN A N 1
ATOM 629 C CA . GLN A 1 81 ? -4.343 -6.229 -16.525 1.00 33.78 81 GLN A CA 1
ATOM 630 C C . GLN A 1 81 ? -4.434 -5.102 -17.633 1.00 33.78 81 GLN A C 1
ATOM 632 O O . GLN A 1 81 ? -3.811 -5.355 -18.674 1.00 33.78 81 GLN A O 1
ATOM 637 N N . PRO A 1 82 ? -5.040 -3.869 -17.520 1.00 37.31 82 PRO A N 1
ATOM 638 C CA . PRO A 1 82 ? -5.877 -3.207 -16.475 1.00 37.31 82 PRO A CA 1
ATOM 639 C C . PRO A 1 82 ? -7.069 -2.272 -16.962 1.00 37.31 82 PRO A C 1
ATOM 641 O O . PRO A 1 82 ? -7.276 -2.073 -18.156 1.00 37.31 82 PRO A O 1
ATOM 644 N N . ASP A 1 83 ? -7.777 -1.643 -15.997 1.00 30.31 83 ASP A N 1
ATOM 645 C CA . ASP A 1 83 ? -8.424 -0.286 -15.885 1.00 30.31 83 ASP A CA 1
ATOM 646 C C . ASP A 1 83 ? -9.515 0.365 -16.807 1.00 30.31 83 ASP A C 1
ATOM 648 O O . ASP A 1 83 ? -9.426 0.398 -18.034 1.00 30.31 83 ASP A O 1
ATOM 652 N N . GLY A 1 84 ? -10.463 1.096 -16.155 1.00 27.53 84 GLY A N 1
ATOM 653 C CA . GLY A 1 84 ? -11.240 2.259 -16.687 1.00 27.53 84 GLY A CA 1
ATOM 654 C C . GLY A 1 84 ? -12.585 2.623 -15.973 1.00 27.53 84 GLY A C 1
ATOM 655 O O . GLY A 1 84 ? -13.448 1.760 -15.861 1.00 27.53 84 GLY A O 1
ATOM 656 N N . ILE A 1 85 ? -12.821 3.886 -15.529 1.00 30.45 85 ILE A N 1
ATOM 657 C CA . ILE A 1 85 ? -13.985 4.335 -14.681 1.00 30.45 85 ILE A CA 1
ATOM 658 C C . ILE A 1 85 ? -14.674 5.661 -15.157 1.00 30.45 85 ILE A C 1
ATOM 660 O O . ILE A 1 85 ? -14.031 6.503 -15.783 1.00 30.45 85 ILE A O 1
ATOM 664 N N . HIS A 1 86 ? -15.972 5.871 -14.830 1.00 34.16 86 HIS A N 1
ATOM 665 C CA . HIS A 1 86 ? -16.818 7.066 -15.120 1.00 34.16 86 HIS A CA 1
ATOM 666 C C . HIS A 1 86 ? -17.192 7.919 -13.868 1.00 34.16 86 HIS A C 1
ATOM 668 O O . HIS A 1 86 ? -17.067 7.441 -12.748 1.00 34.16 86 HIS A O 1
ATOM 674 N N . LEU A 1 87 ? -17.641 9.184 -14.045 1.00 40.50 87 LEU A N 1
ATOM 675 C CA . LEU A 1 87 ? -17.417 10.256 -13.043 1.00 40.50 87 LEU A CA 1
ATOM 676 C C . LEU A 1 87 ? -18.600 10.899 -12.250 1.00 40.50 87 LEU A C 1
ATOM 678 O O . LEU A 1 87 ? -18.281 11.712 -11.388 1.00 40.50 87 LEU A O 1
ATOM 682 N N . PHE A 1 88 ? -19.899 10.580 -12.426 1.00 39.53 88 PHE A N 1
ATOM 683 C CA . PHE A 1 88 ? -20.950 11.053 -11.475 1.00 39.53 88 PHE A CA 1
ATOM 684 C C . PHE A 1 88 ? -21.971 9.982 -11.057 1.00 39.53 88 PHE A C 1
ATOM 686 O O . PHE A 1 88 ? -22.578 9.361 -11.933 1.00 39.53 88 PHE A O 1
ATOM 693 N N . PRO A 1 89 ? -22.196 9.782 -9.741 1.00 49.03 89 PRO A N 1
ATOM 694 C CA . PRO A 1 89 ? -23.149 8.807 -9.222 1.00 49.03 89 PRO A CA 1
ATOM 695 C C . PRO A 1 89 ? -24.536 9.402 -8.943 1.00 49.03 89 PRO A C 1
ATOM 697 O O . PRO A 1 89 ? -24.758 10.607 -9.038 1.00 49.03 89 PRO A O 1
ATOM 700 N N . LYS A 1 90 ? -25.488 8.526 -8.601 1.00 46.28 90 LYS A N 1
ATOM 701 C CA . LYS A 1 90 ? -26.913 8.869 -8.418 1.00 46.28 90 LYS A CA 1
ATOM 702 C C . LYS A 1 90 ? -27.282 9.286 -6.993 1.00 46.28 90 LYS A C 1
ATOM 704 O O . LYS A 1 90 ? -28.420 9.674 -6.752 1.00 46.28 90 LYS A O 1
ATOM 709 N N . ASN A 1 91 ? -26.350 9.156 -6.060 1.00 60.81 91 ASN A N 1
ATOM 710 C CA . ASN A 1 91 ? -26.547 9.384 -4.638 1.00 60.81 91 ASN A CA 1
ATOM 711 C C . ASN A 1 91 ? -25.540 10.432 -4.162 1.00 60.81 91 ASN A C 1
ATOM 713 O O . ASN A 1 91 ? -24.350 10.324 -4.457 1.00 60.81 91 ASN A O 1
ATOM 717 N N . TYR A 1 92 ? -25.991 11.409 -3.378 1.00 56.59 92 TYR A N 1
ATOM 718 C CA . TYR A 1 92 ? -25.108 12.430 -2.815 1.00 56.59 92 TYR A CA 1
ATOM 719 C C . TYR A 1 92 ? -24.039 11.836 -1.877 1.00 56.59 92 TYR A C 1
ATOM 721 O O . TYR A 1 92 ? -22.963 12.405 -1.763 1.00 56.59 92 TYR A O 1
ATOM 729 N N . LYS A 1 93 ? -24.266 10.656 -1.278 1.00 60.94 93 LYS A N 1
ATOM 730 C CA . LYS A 1 93 ? -23.241 9.937 -0.490 1.00 60.94 93 LYS A CA 1
ATOM 731 C C . LYS A 1 93 ? -22.139 9.280 -1.325 1.00 60.94 93 LYS A C 1
ATOM 733 O O . LYS A 1 93 ? -21.091 8.944 -0.794 1.00 60.94 93 LYS A O 1
ATOM 738 N N . GLU A 1 94 ? -22.372 9.091 -2.619 1.00 54.88 94 GLU A N 1
ATOM 739 C CA . GLU A 1 94 ? -21.368 8.599 -3.570 1.00 54.88 94 GLU A CA 1
ATOM 740 C C . GLU A 1 94 ? -20.615 9.781 -4.233 1.00 54.88 94 GLU A C 1
ATOM 742 O O . GLU A 1 94 ? -19.654 9.582 -4.975 1.00 54.88 94 GLU A O 1
ATOM 747 N N . PHE A 1 95 ? -21.035 11.031 -3.984 1.00 55.78 95 PHE A N 1
ATOM 748 C CA . PHE A 1 95 ? -20.498 12.237 -4.617 1.00 55.78 95 PHE A CA 1
ATOM 749 C C . PHE A 1 95 ? -19.043 12.517 -4.210 1.00 55.78 95 PHE A C 1
ATOM 751 O O . PHE A 1 95 ? -18.754 12.976 -3.108 1.00 55.78 95 PHE A O 1
ATOM 758 N N . CYS A 1 96 ? -18.112 12.326 -5.145 1.00 58.78 96 CYS A N 1
ATOM 759 C CA . CYS A 1 96 ? -16.708 12.673 -4.951 1.00 58.78 96 CYS A CA 1
ATOM 760 C C . CYS A 1 96 ? -16.411 14.100 -5.452 1.00 58.78 96 CYS A C 1
ATOM 762 O O . CYS A 1 96 ? -16.320 14.342 -6.659 1.00 58.78 96 CYS A O 1
ATOM 764 N N . PHE A 1 97 ? -16.185 15.045 -4.532 1.00 59.97 97 PHE A N 1
ATOM 765 C CA . PHE A 1 97 ? -15.866 16.440 -4.870 1.00 59.97 97 PHE A CA 1
ATOM 766 C C . PHE A 1 97 ? -14.627 16.564 -5.776 1.00 59.97 97 PHE A C 1
ATOM 768 O O . PHE A 1 97 ? -14.674 17.229 -6.811 1.00 59.97 97 PHE A O 1
ATOM 775 N N . THR A 1 98 ? -13.531 15.877 -5.441 1.00 55.56 98 THR A N 1
ATOM 776 C CA . THR A 1 98 ? -12.259 15.897 -6.195 1.00 55.56 98 THR A CA 1
ATOM 777 C C . THR A 1 98 ? -12.417 15.401 -7.641 1.00 55.56 98 THR A C 1
ATOM 779 O O . THR A 1 98 ? -11.654 15.779 -8.533 1.00 55.56 98 THR A O 1
ATOM 782 N N . THR A 1 99 ? -13.445 14.590 -7.903 1.00 52.16 99 THR A N 1
ATOM 783 C CA . THR A 1 99 ? -13.819 14.114 -9.242 1.00 52.16 99 THR A CA 1
ATOM 784 C C . THR A 1 99 ? -14.531 15.214 -10.050 1.00 52.16 99 THR A C 1
ATOM 786 O O . THR A 1 99 ? -14.256 15.362 -11.241 1.00 52.16 99 THR A O 1
ATOM 789 N N . LEU A 1 100 ? -15.341 16.071 -9.410 1.00 52.38 100 LEU A N 1
ATOM 790 C CA . LEU A 1 100 ? -15.964 17.254 -10.035 1.00 52.38 100 LEU A CA 1
ATOM 791 C C . LEU A 1 100 ? -14.990 18.417 -10.224 1.00 52.38 100 LEU A C 1
ATOM 793 O O . LEU A 1 100 ? -14.983 19.064 -11.273 1.00 52.38 100 LEU A O 1
ATOM 797 N N . TYR A 1 101 ? -14.139 18.668 -9.231 1.00 54.88 101 TYR A N 1
ATOM 798 C CA . TYR A 1 101 ? -13.194 19.783 -9.233 1.00 54.88 101 TYR A CA 1
ATOM 799 C C . TYR A 1 101 ? -12.240 19.738 -10.441 1.00 54.88 101 TYR A C 1
ATOM 801 O O . TYR A 1 101 ? -11.932 20.769 -11.043 1.00 54.88 101 TYR A O 1
ATOM 809 N N . LYS A 1 102 ? -11.862 18.527 -10.878 1.00 54.59 102 LYS A N 1
ATOM 810 C CA . LYS A 1 102 ? -11.081 18.287 -12.106 1.00 54.59 102 LYS A CA 1
ATOM 811 C C . LYS A 1 102 ? -11.773 18.806 -13.374 1.00 54.59 102 LYS A C 1
ATOM 813 O O . LYS A 1 102 ? -11.084 19.332 -14.246 1.00 54.59 102 LYS A O 1
ATOM 818 N N . TYR A 1 103 ? -13.102 18.720 -13.469 1.00 45.03 103 TYR A N 1
ATOM 819 C CA . TYR A 1 103 ? -13.873 19.274 -14.591 1.00 45.03 103 TYR A CA 1
ATOM 820 C C . TYR A 1 103 ? -14.093 20.783 -14.476 1.00 45.03 103 TYR A C 1
ATOM 822 O O . TYR A 1 103 ? -14.014 21.497 -15.474 1.00 45.03 103 TYR A O 1
ATOM 830 N N . LEU A 1 104 ? -14.289 21.293 -13.258 1.00 46.41 104 LEU A N 1
ATOM 831 C CA . LEU A 1 104 ? -14.452 22.727 -12.995 1.00 46.41 104 LEU A CA 1
ATOM 832 C C . LEU A 1 104 ? -13.135 23.520 -13.073 1.00 46.41 104 LEU A C 1
ATOM 834 O O . LEU A 1 104 ? -13.143 24.738 -12.898 1.00 46.41 104 LEU A O 1
ATOM 838 N N . LYS A 1 105 ? -11.997 22.875 -13.369 1.00 52.31 105 LYS A N 1
ATOM 839 C CA . LYS A 1 105 ? -10.667 23.504 -13.445 1.00 52.31 105 LYS A CA 1
ATOM 840 C C . LYS A 1 105 ? -10.645 24.786 -14.289 1.00 52.31 105 LYS A C 1
ATOM 842 O O . LYS A 1 105 ? -10.020 25.758 -13.871 1.00 52.31 105 LYS A O 1
ATOM 847 N N . TYR A 1 106 ? -11.365 24.800 -15.412 1.00 49.53 106 TYR A N 1
ATOM 848 C CA . TYR A 1 106 ? -11.392 25.898 -16.390 1.00 49.53 106 TYR A CA 1
ATOM 849 C C . TYR A 1 106 ? -12.507 26.941 -16.169 1.00 49.53 106 TYR A C 1
ATOM 851 O O . TYR A 1 106 ? -12.602 27.891 -16.941 1.00 49.53 106 TYR A O 1
ATOM 859 N N . TYR A 1 107 ? -13.347 26.781 -15.143 1.00 43.62 107 TYR A N 1
ATOM 860 C CA . TYR A 1 107 ? -14.402 27.744 -14.798 1.00 43.62 107 TYR A CA 1
ATOM 861 C C . TYR A 1 107 ? -13.814 28.981 -14.068 1.00 43.62 107 TYR A C 1
ATOM 863 O O . TYR A 1 107 ? -12.754 28.842 -13.447 1.00 43.62 107 TYR A O 1
ATOM 871 N N . PRO A 1 108 ? -14.447 30.173 -14.084 1.00 55.34 108 PRO A N 1
ATOM 872 C CA . PRO A 1 108 ? -13.993 31.325 -13.295 1.00 55.34 108 PRO A CA 1
ATOM 873 C C . PRO A 1 108 ? -13.946 31.020 -11.791 1.00 55.34 108 PRO A C 1
ATOM 875 O O . PRO A 1 108 ? -14.914 30.513 -11.225 1.00 55.34 108 PRO A O 1
ATOM 878 N N . GLN A 1 109 ? -12.814 31.300 -11.134 1.00 59.41 109 GLN A N 1
ATOM 879 C CA . GLN A 1 109 ? -12.551 30.850 -9.758 1.00 59.41 109 GLN A CA 1
ATOM 880 C C . GLN A 1 109 ? -13.580 31.383 -8.748 1.00 59.41 109 GLN A C 1
ATOM 882 O O . GLN A 1 109 ? -14.024 30.626 -7.886 1.00 59.41 109 GLN A O 1
ATOM 887 N N . ASP A 1 110 ? -14.006 32.635 -8.914 1.00 59.09 110 ASP A N 1
ATOM 888 C CA . ASP A 1 110 ? -14.940 33.329 -8.017 1.00 59.09 110 ASP A CA 1
ATOM 889 C C . ASP A 1 110 ? -16.398 32.845 -8.163 1.00 59.09 110 ASP A C 1
ATOM 891 O O . ASP A 1 110 ? -17.233 33.088 -7.293 1.00 59.09 110 ASP A O 1
ATOM 895 N N . GLU A 1 111 ? -16.709 32.110 -9.238 1.00 61.03 111 GLU A N 1
ATOM 896 C CA . GLU A 1 111 ? -18.044 31.561 -9.508 1.00 61.03 111 GLU A CA 1
ATOM 897 C C . GLU A 1 111 ? -18.159 30.060 -9.194 1.00 61.03 111 GLU A C 1
ATOM 899 O O . GLU A 1 111 ? -19.271 29.559 -9.020 1.00 61.03 111 GLU A O 1
ATOM 904 N N . LYS A 1 112 ? -17.036 29.331 -9.069 1.00 66.00 112 LYS A N 1
ATOM 905 C CA . LYS A 1 112 ? -17.023 27.872 -8.818 1.00 66.00 112 LYS A CA 1
ATOM 906 C C . LYS A 1 112 ? -17.799 27.472 -7.572 1.00 66.00 112 LYS A C 1
ATOM 908 O O . LYS A 1 112 ? -18.569 26.517 -7.625 1.00 66.00 112 LYS A O 1
ATOM 913 N N . LEU A 1 113 ? -17.581 28.180 -6.462 1.00 67.25 113 LEU A N 1
ATOM 914 C CA . LEU A 1 113 ? -18.236 27.870 -5.192 1.00 67.25 113 LEU A CA 1
ATOM 915 C C . LEU A 1 113 ? -19.750 28.090 -5.296 1.00 67.25 113 LEU A C 1
ATOM 917 O O . LEU A 1 113 ? -20.515 27.228 -4.880 1.00 67.25 113 LEU A O 1
ATOM 921 N N . ASN A 1 114 ? -20.173 29.189 -5.928 1.00 67.19 114 ASN A N 1
ATOM 922 C CA . ASN A 1 114 ? -21.586 29.508 -6.121 1.00 67.19 114 ASN A CA 1
ATOM 923 C C . ASN A 1 114 ? -22.275 28.481 -7.030 1.00 67.19 114 ASN A C 1
ATOM 925 O O . ASN A 1 114 ? -23.304 27.945 -6.637 1.00 67.19 114 ASN A O 1
ATOM 929 N N . LEU A 1 115 ? -21.678 28.150 -8.184 1.00 58.62 115 LEU A N 1
ATOM 930 C CA . LEU A 1 115 ? -22.202 27.134 -9.105 1.00 58.62 115 LEU A CA 1
ATOM 931 C C . LEU A 1 115 ? -22.310 25.759 -8.435 1.00 58.62 115 LEU A C 1
ATOM 933 O O . LEU A 1 115 ? -23.292 25.048 -8.633 1.00 58.62 115 LEU A O 1
ATOM 937 N N . LEU A 1 116 ? -21.298 25.362 -7.662 1.00 62.91 116 LEU A N 1
ATOM 938 C CA . LEU A 1 116 ? -21.258 24.047 -7.031 1.00 62.91 116 LEU A CA 1
ATOM 939 C C . LEU A 1 116 ? -22.226 23.958 -5.843 1.00 62.91 116 LEU A C 1
ATOM 941 O O . LEU A 1 116 ? -22.922 22.953 -5.716 1.00 62.91 116 LEU A O 1
ATOM 945 N N . MET A 1 117 ? -22.327 25.005 -5.017 1.00 68.50 117 MET A N 1
ATOM 946 C CA . MET A 1 117 ? -23.304 25.060 -3.926 1.00 68.50 117 MET A CA 1
ATOM 947 C C . MET A 1 117 ? -24.742 25.140 -4.447 1.00 68.50 117 MET A C 1
ATOM 949 O O . MET A 1 117 ? -25.593 24.433 -3.911 1.00 68.50 117 MET A O 1
ATOM 953 N N . SER A 1 118 ? -25.018 25.921 -5.501 1.00 62.12 118 SER A N 1
ATOM 954 C CA . SER A 1 118 ? -26.351 25.954 -6.116 1.00 62.12 118 SER A CA 1
ATOM 955 C C . SER A 1 118 ? -26.693 24.608 -6.750 1.00 62.12 118 SER A C 1
ATOM 957 O O . SER A 1 118 ? -27.681 24.003 -6.365 1.00 62.12 118 SER A O 1
ATOM 959 N N . THR A 1 119 ? -25.827 24.055 -7.607 1.00 53.62 119 THR A N 1
ATOM 960 C CA . THR A 1 119 ? -26.087 22.778 -8.300 1.00 53.62 119 THR A CA 1
ATOM 961 C C . THR A 1 119 ? -26.263 21.606 -7.328 1.00 53.62 119 THR A C 1
ATOM 963 O O . THR A 1 119 ? -27.121 20.756 -7.547 1.00 53.62 119 THR A O 1
ATOM 966 N N . PHE A 1 120 ? -25.483 21.538 -6.244 1.00 63.91 120 PHE A N 1
ATOM 967 C CA . PHE A 1 120 ? -25.640 20.486 -5.233 1.00 63.91 120 PHE A CA 1
ATOM 968 C C . PHE A 1 120 ? -26.964 20.632 -4.465 1.00 63.91 120 PHE A C 1
ATOM 970 O O . PHE A 1 120 ? -27.676 19.647 -4.267 1.00 63.91 120 PHE A O 1
ATOM 977 N N . ASN A 1 121 ? -27.325 21.862 -4.089 1.00 68.81 121 ASN A N 1
ATOM 978 C CA . ASN A 1 121 ? -28.589 22.158 -3.420 1.00 68.81 121 ASN A CA 1
ATOM 979 C C . ASN A 1 121 ? -29.804 21.926 -4.342 1.00 68.81 121 ASN A C 1
ATOM 981 O O . ASN A 1 121 ? -30.813 21.393 -3.891 1.00 68.81 121 ASN A O 1
ATOM 985 N N . ASP A 1 122 ? -29.694 22.238 -5.634 1.00 57.50 122 ASP A N 1
ATOM 986 C CA . ASP A 1 122 ? -30.743 22.025 -6.640 1.00 57.50 122 ASP A CA 1
ATOM 987 C C . ASP A 1 122 ? -30.953 20.531 -6.959 1.00 57.50 122 ASP A C 1
ATOM 989 O O . ASP A 1 122 ? -32.077 20.107 -7.229 1.00 57.50 122 ASP A O 1
ATOM 993 N N . LEU A 1 123 ? -29.888 19.716 -6.916 1.00 45.94 123 LEU A N 1
ATOM 994 C CA . LEU A 1 123 ? -29.952 18.269 -7.176 1.00 45.94 123 LEU A CA 1
ATOM 995 C C . LEU A 1 123 ? -30.380 17.437 -5.960 1.00 45.94 123 LEU A C 1
ATOM 997 O O . LEU A 1 123 ? -31.023 16.401 -6.140 1.00 45.94 123 LEU A O 1
ATOM 1001 N N . TYR A 1 124 ? -30.002 17.846 -4.744 1.00 67.31 124 TYR A N 1
ATOM 1002 C CA . TYR A 1 124 ? -30.166 17.025 -3.534 1.00 67.31 124 TYR A CA 1
ATOM 1003 C C . TYR A 1 124 ? -30.976 17.685 -2.409 1.00 67.31 124 TYR A C 1
ATOM 1005 O O . TYR A 1 124 ? -31.312 17.007 -1.440 1.00 67.31 124 TYR A O 1
ATOM 1013 N N . GLY A 1 125 ? -31.320 18.972 -2.520 1.00 66.50 125 GLY A N 1
ATOM 1014 C CA . GLY A 1 125 ? -32.162 19.689 -1.554 1.00 66.50 125 GLY A CA 1
ATOM 1015 C C . GLY A 1 125 ? -31.516 19.962 -0.190 1.00 66.50 125 GLY A C 1
ATOM 1016 O O . GLY A 1 125 ? -32.235 20.263 0.761 1.00 66.50 125 GLY A O 1
ATOM 1017 N N . ILE A 1 126 ? -30.191 19.818 -0.070 1.00 76.88 126 ILE A N 1
ATOM 1018 C CA . ILE A 1 126 ? -29.432 19.973 1.180 1.00 76.88 126 ILE A CA 1
ATOM 1019 C C . ILE A 1 126 ? -28.207 20.860 0.922 1.00 76.88 126 ILE A C 1
ATOM 1021 O O . ILE A 1 126 ? -27.535 20.728 -0.104 1.00 76.88 126 ILE A O 1
ATOM 1025 N N . SER A 1 127 ? -27.876 21.729 1.881 1.00 77.31 127 SER A N 1
ATOM 1026 C CA . SER A 1 127 ? -26.657 22.539 1.841 1.00 77.31 127 SER A CA 1
ATOM 1027 C C . SER A 1 127 ? -25.405 21.666 1.969 1.00 77.31 127 SER A C 1
ATOM 1029 O O . SER A 1 127 ? -25.238 20.918 2.936 1.00 77.31 127 SER A O 1
ATOM 1031 N N . LEU A 1 128 ? -24.470 21.805 1.025 1.00 73.12 128 LEU A N 1
ATOM 1032 C CA . LEU A 1 128 ? -23.211 21.051 1.027 1.00 73.12 128 LEU A CA 1
ATOM 1033 C C . LEU A 1 128 ? -22.390 21.260 2.316 1.00 73.12 128 LEU A C 1
ATOM 1035 O O . LEU A 1 128 ? -21.735 20.333 2.777 1.00 73.12 128 LEU A O 1
ATOM 1039 N N . LEU A 1 129 ? -22.453 22.452 2.923 1.00 77.50 129 LEU A N 1
ATOM 1040 C CA . LEU A 1 129 ? -21.701 22.787 4.144 1.00 77.50 129 LEU A CA 1
ATOM 1041 C C . LEU A 1 129 ? -22.318 22.208 5.431 1.00 77.50 129 LEU A C 1
ATOM 1043 O O . LEU A 1 129 ? -21.711 22.299 6.497 1.00 77.50 129 LEU A O 1
ATOM 1047 N N . GLU A 1 130 ? -23.511 21.619 5.348 1.00 73.69 130 GLU A N 1
ATOM 1048 C CA . GLU A 1 130 ? -24.154 20.902 6.458 1.00 73.69 130 GLU A CA 1
ATOM 1049 C C . GLU A 1 130 ? -23.853 19.393 6.419 1.00 73.69 130 GLU A C 1
ATOM 1051 O O . GLU A 1 130 ? -23.994 18.705 7.430 1.00 73.69 130 GLU A O 1
ATOM 1056 N N . CYS A 1 131 ? -23.379 18.887 5.275 1.00 71.56 131 CYS A N 1
ATOM 1057 C CA . CYS A 1 131 ? -23.006 17.491 5.068 1.00 71.56 131 CYS A CA 1
ATOM 1058 C C . CYS A 1 131 ? -21.560 17.239 5.525 1.00 71.56 131 CYS A C 1
ATOM 1060 O O . CYS A 1 131 ? -20.639 17.296 4.712 1.00 71.56 131 CYS A O 1
ATOM 1062 N N . THR A 1 132 ? -21.362 16.931 6.811 1.00 66.12 132 THR A N 1
ATOM 1063 C CA . THR A 1 132 ? -20.038 16.639 7.410 1.00 66.12 132 THR A CA 1
ATOM 1064 C C . THR A 1 132 ? -19.232 15.625 6.601 1.00 66.12 132 THR A C 1
ATOM 1066 O O . THR A 1 132 ? -18.062 15.851 6.315 1.00 66.12 132 THR A O 1
ATOM 1069 N N . ASP A 1 133 ? -19.901 14.571 6.137 1.00 65.56 133 ASP A N 1
ATOM 1070 C CA . ASP A 1 133 ? -19.315 13.429 5.427 1.00 65.56 133 ASP A CA 1
ATOM 1071 C C . ASP A 1 133 ? -18.817 13.781 4.004 1.00 65.56 133 ASP A C 1
ATOM 1073 O O . ASP A 1 133 ? -18.233 12.938 3.328 1.00 65.56 133 ASP A O 1
ATOM 1077 N N . LEU A 1 134 ? -19.075 15.007 3.524 1.00 64.62 134 LEU A N 1
ATOM 1078 C CA . LEU A 1 134 ? -18.721 15.494 2.181 1.00 64.62 134 LEU A CA 1
ATOM 1079 C C . LEU A 1 134 ? -17.795 16.723 2.198 1.00 64.62 134 LEU A C 1
ATOM 1081 O O . LEU A 1 134 ? -17.469 17.270 1.137 1.00 64.62 134 LEU A O 1
ATOM 1085 N N . ILE A 1 135 ? -17.352 17.166 3.379 1.00 72.12 135 ILE A N 1
ATOM 1086 C CA . ILE A 1 135 ? -16.382 18.256 3.499 1.00 72.12 135 ILE A CA 1
ATOM 1087 C C . ILE A 1 135 ? -15.003 17.728 3.095 1.00 72.12 135 ILE A C 1
ATOM 1089 O O . ILE A 1 135 ? -14.401 16.913 3.785 1.00 72.12 135 ILE A O 1
ATOM 1093 N N . SER A 1 136 ? -14.505 18.210 1.956 1.00 73.50 136 SER A N 1
ATOM 1094 C CA . SER A 1 136 ? -13.214 17.813 1.384 1.00 73.50 136 SER A CA 1
ATOM 1095 C C . SER A 1 136 ? -12.179 18.948 1.447 1.00 73.50 136 SER A C 1
ATOM 1097 O O . SER A 1 136 ? -12.561 20.124 1.482 1.00 73.50 136 SER A O 1
ATOM 1099 N N . PRO A 1 137 ? -10.870 18.639 1.380 1.00 74.94 137 PRO A N 1
ATOM 1100 C CA . PRO A 1 137 ? -9.796 19.636 1.368 1.00 74.94 137 PRO A CA 1
ATOM 1101 C C . PRO A 1 137 ? -9.953 20.669 0.247 1.00 74.94 137 PRO A C 1
ATOM 1103 O O . PRO A 1 137 ? -9.759 21.867 0.453 1.00 74.94 137 PRO A O 1
ATOM 1106 N N . ASP A 1 138 ? -10.375 20.217 -0.937 1.00 73.69 138 ASP A N 1
ATOM 1107 C CA . ASP A 1 138 ? -10.627 21.081 -2.091 1.00 73.69 138 ASP A CA 1
ATOM 1108 C C . ASP A 1 138 ? -11.779 22.072 -1.848 1.00 73.69 138 ASP A C 1
ATOM 1110 O O . ASP A 1 138 ? -11.706 23.213 -2.304 1.00 73.69 138 ASP A O 1
ATOM 1114 N N . LEU A 1 139 ? -12.811 21.682 -1.089 1.00 76.12 139 LEU A N 1
ATOM 1115 C CA . LEU A 1 139 ? -13.888 22.585 -0.673 1.00 76.12 139 LEU A CA 1
ATOM 1116 C C . LEU A 1 139 ? -13.386 23.601 0.366 1.00 76.12 139 LEU A C 1
ATOM 1118 O O . LEU A 1 139 ? -13.628 24.797 0.210 1.00 76.12 139 LEU A O 1
ATOM 1122 N N . LEU A 1 140 ? -12.630 23.159 1.377 1.00 80.00 140 LEU A N 1
ATOM 1123 C CA . LEU A 1 140 ? -12.058 24.029 2.420 1.00 80.00 140 LEU A CA 1
ATOM 1124 C C . LEU A 1 140 ? -11.119 25.107 1.850 1.00 80.00 140 LEU A C 1
ATOM 1126 O O . LEU A 1 140 ? -11.073 26.221 2.373 1.00 80.00 140 LEU A O 1
ATOM 1130 N N . ARG A 1 141 ? -10.402 24.806 0.758 1.00 79.00 141 ARG A N 1
ATOM 1131 C CA . ARG A 1 141 ? -9.554 25.762 0.013 1.00 79.00 141 ARG A CA 1
ATOM 1132 C C . ARG A 1 141 ? -10.343 26.871 -0.693 1.00 79.00 141 ARG A C 1
ATOM 1134 O O . ARG A 1 141 ? -9.765 27.919 -0.978 1.00 79.00 141 ARG A O 1
ATOM 1141 N N . LEU A 1 142 ? -11.625 26.649 -0.992 1.00 74.38 142 LEU A N 1
ATOM 1142 C CA . LEU A 1 142 ? -12.519 27.635 -1.617 1.00 74.38 142 LEU A CA 1
ATOM 1143 C C . LEU A 1 142 ? -13.274 28.495 -0.590 1.00 74.38 142 LEU A C 1
ATOM 1145 O O . LEU A 1 142 ? -13.834 29.526 -0.960 1.00 74.38 142 LEU A O 1
ATOM 1149 N N . LEU A 1 143 ? -13.304 28.090 0.683 1.00 79.88 143 LEU A N 1
ATOM 1150 C CA . LEU A 1 143 ? -13.975 28.835 1.748 1.00 79.88 143 LEU A CA 1
ATOM 1151 C C . LEU A 1 143 ? -13.148 30.031 2.236 1.00 79.88 143 LEU A C 1
ATOM 1153 O O . LEU A 1 143 ? -11.916 30.045 2.192 1.00 79.88 143 LEU A O 1
ATOM 1157 N N . LYS A 1 144 ? -13.853 31.035 2.766 1.00 82.81 144 LYS A N 1
ATOM 1158 C CA . LYS A 1 144 ? -13.234 32.155 3.484 1.00 82.81 144 LYS A CA 1
ATOM 1159 C C . LYS A 1 144 ? -12.620 31.671 4.812 1.00 82.81 144 LYS A C 1
ATOM 1161 O O . LYS A 1 144 ? -13.131 30.696 5.376 1.00 82.81 144 LYS A O 1
ATOM 1166 N N . PRO A 1 145 ? -11.560 32.326 5.328 1.00 83.31 145 PRO A N 1
ATOM 1167 C CA . PRO A 1 145 ? -10.846 31.869 6.523 1.00 83.31 145 PRO A CA 1
ATOM 1168 C C . PRO A 1 145 ? -11.748 31.646 7.743 1.00 83.31 145 PRO A C 1
ATOM 1170 O O . PRO A 1 145 ? -11.562 30.671 8.466 1.00 83.31 145 PRO A O 1
ATOM 1173 N N . GLU A 1 146 ? -12.751 32.500 7.944 1.00 84.06 146 GLU A N 1
ATOM 1174 C CA . GLU A 1 146 ? -13.649 32.463 9.100 1.00 84.06 146 GLU A CA 1
ATOM 1175 C C . GLU A 1 146 ? -14.503 31.185 9.110 1.00 84.06 146 GLU A C 1
ATOM 1177 O O . GLU A 1 146 ? -14.561 30.475 10.114 1.00 84.06 146 GLU A O 1
ATOM 1182 N N . GLU A 1 147 ? -15.108 30.843 7.967 1.00 80.56 147 GLU A N 1
ATOM 1183 C CA . GLU A 1 147 ? -15.907 29.620 7.804 1.00 80.56 147 GLU A CA 1
ATOM 1184 C C . GLU A 1 147 ? -15.043 28.360 7.874 1.00 80.56 147 GLU A C 1
ATOM 1186 O O . GLU A 1 147 ? -15.428 27.365 8.489 1.00 80.56 147 GLU A O 1
ATOM 1191 N N . ARG A 1 148 ? -13.838 28.416 7.300 1.00 86.94 148 ARG A N 1
ATOM 1192 C CA . ARG A 1 148 ? -12.875 27.314 7.328 1.00 86.94 148 ARG A CA 1
ATOM 1193 C C . ARG A 1 148 ? -12.433 26.978 8.756 1.00 86.94 148 ARG A C 1
ATOM 1195 O O . ARG A 1 148 ? -12.452 25.811 9.134 1.00 86.94 148 ARG A O 1
ATOM 1202 N N . ILE A 1 149 ? -12.106 27.992 9.562 1.00 87.25 149 ILE A N 1
ATOM 1203 C CA . ILE A 1 149 ? -11.748 27.829 10.982 1.00 87.25 149 ILE A CA 1
ATOM 1204 C C . ILE A 1 149 ? -12.958 27.343 11.795 1.00 87.25 149 ILE A C 1
ATOM 1206 O O . ILE A 1 149 ? -12.802 26.478 12.657 1.00 87.25 149 ILE A O 1
ATOM 1210 N N . ARG A 1 150 ? -14.167 27.852 11.515 1.00 85.56 150 ARG A N 1
ATOM 1211 C CA . ARG A 1 150 ? -15.410 27.420 12.182 1.00 85.56 150 ARG A CA 1
ATOM 1212 C C . ARG A 1 150 ? -15.695 25.932 11.964 1.00 85.56 150 ARG A C 1
ATOM 1214 O O . ARG A 1 150 ? -16.066 25.245 12.913 1.00 85.56 150 ARG A O 1
ATOM 1221 N N . ILE A 1 151 ? -15.511 25.439 10.739 1.00 82.31 151 ILE A N 1
ATOM 1222 C CA . ILE A 1 151 ? -15.661 24.017 10.402 1.00 82.31 151 ILE A CA 1
ATOM 1223 C C . ILE A 1 151 ? -14.548 23.193 11.059 1.00 82.31 151 ILE A C 1
ATOM 1225 O O . ILE A 1 151 ? -14.854 22.236 11.761 1.00 82.31 151 ILE A O 1
ATOM 1229 N N . ALA A 1 152 ? -13.280 23.596 10.919 1.00 84.69 152 ALA A N 1
ATOM 1230 C CA . ALA A 1 152 ? -12.149 22.869 11.498 1.00 84.69 152 ALA A CA 1
ATOM 1231 C C . ALA A 1 152 ? -12.286 22.674 13.019 1.00 84.69 152 ALA A C 1
ATOM 1233 O O . ALA A 1 152 ? -12.146 21.556 13.505 1.00 84.69 152 ALA A O 1
ATOM 1234 N N . ARG A 1 153 ? -12.650 23.726 13.771 1.00 86.50 153 ARG A N 1
ATOM 1235 C CA . ARG A 1 153 ? -12.887 23.625 15.225 1.00 86.50 153 ARG A CA 1
ATOM 1236 C C . ARG A 1 153 ? -14.002 22.627 15.570 1.00 86.50 153 ARG A C 1
ATOM 1238 O O . ARG A 1 153 ? -13.841 21.860 16.509 1.00 86.50 153 ARG A O 1
ATOM 1245 N N . LYS A 1 154 ? -15.093 22.600 14.795 1.00 82.19 154 LYS A N 1
ATOM 1246 C CA . LYS A 1 154 ? -16.235 21.690 15.004 1.00 82.19 154 LYS A CA 1
ATOM 1247 C C . LYS A 1 154 ? -15.891 20.220 14.734 1.00 82.19 154 LYS A C 1
ATOM 1249 O O . LYS A 1 154 ? -16.464 19.344 15.374 1.00 82.19 154 LYS A O 1
ATOM 1254 N N . GLU A 1 155 ? -15.014 19.938 13.773 1.00 77.81 155 GLU A N 1
ATOM 1255 C CA . GLU A 1 155 ? -14.634 18.557 13.444 1.00 77.81 155 GLU A CA 1
ATOM 1256 C C . GLU A 1 155 ? -13.499 18.032 14.347 1.00 77.81 155 GLU A C 1
ATOM 1258 O O . GLU A 1 155 ? -13.517 16.856 14.694 1.00 77.81 155 GLU A O 1
ATOM 1263 N N . ILE A 1 156 ? -12.603 18.896 14.854 1.00 78.38 156 ILE A N 1
ATOM 1264 C CA . ILE A 1 156 ? -11.600 18.531 15.884 1.00 78.38 156 ILE A CA 1
ATOM 1265 C C . ILE A 1 156 ? -12.259 18.004 17.175 1.00 78.38 156 ILE A C 1
ATOM 1267 O O . ILE A 1 156 ? -11.702 17.141 17.848 1.00 78.38 156 ILE A O 1
ATOM 1271 N N . GLU A 1 157 ? -13.463 18.473 17.515 1.00 68.75 157 GLU A N 1
ATOM 1272 C CA . GLU A 1 157 ? -14.232 17.995 18.677 1.00 68.75 157 GLU A CA 1
ATOM 1273 C C . GLU A 1 157 ? -14.824 16.575 18.506 1.00 68.75 157 GLU A C 1
ATOM 1275 O O . GLU A 1 157 ? -15.394 16.043 19.460 1.00 68.75 157 GLU A O 1
ATOM 1280 N N . LYS A 1 158 ? -14.711 15.945 17.323 1.00 63.38 158 LYS A N 1
ATOM 1281 C CA . LYS A 1 158 ? -15.356 14.654 16.990 1.00 63.38 158 LYS A CA 1
ATOM 1282 C C . LYS A 1 158 ? -14.405 13.461 16.813 1.00 63.38 158 LYS A C 1
ATOM 1284 O O . LYS A 1 158 ? -14.834 12.440 16.281 1.00 63.38 158 LYS A O 1
ATOM 1289 N N . ASP A 1 159 ? -13.183 13.585 17.326 1.00 51.88 159 ASP A N 1
ATOM 1290 C CA . ASP A 1 159 ? -12.084 12.606 17.269 1.00 51.88 159 ASP A CA 1
ATOM 1291 C C . ASP A 1 159 ? -11.242 12.633 15.968 1.00 51.88 159 ASP A C 1
ATOM 1293 O O . ASP A 1 159 ? -11.746 12.791 14.857 1.00 51.88 159 ASP A O 1
ATOM 1297 N N . ASP A 1 160 ? -9.918 12.533 16.130 1.00 53.53 160 ASP A N 1
ATOM 1298 C CA . ASP A 1 160 ? -8.888 12.992 15.175 1.00 53.53 160 ASP A CA 1
ATOM 1299 C C . ASP A 1 160 ? -8.030 11.825 14.653 1.00 53.53 160 ASP A C 1
ATOM 1301 O O . ASP A 1 160 ? -6.873 11.656 15.042 1.00 53.53 160 ASP A O 1
ATOM 1305 N N . THR A 1 161 ? -8.594 10.989 13.771 1.00 49.78 161 THR A N 1
ATOM 1306 C CA . THR A 1 161 ? -7.845 9.914 13.085 1.00 49.78 161 THR A CA 1
ATOM 1307 C C . THR A 1 161 ? -8.214 9.766 11.603 1.00 49.78 161 THR A C 1
ATOM 1309 O O . THR A 1 161 ? -8.908 8.840 11.189 1.00 49.78 161 THR A O 1
ATOM 1312 N N . THR A 1 162 ? -7.669 10.647 10.756 1.00 50.25 162 THR A N 1
ATOM 1313 C CA . THR A 1 162 ? -7.577 10.401 9.303 1.00 50.25 162 THR A CA 1
ATOM 1314 C C . THR A 1 162 ? -6.114 10.409 8.863 1.00 50.25 162 THR A C 1
ATOM 1316 O O . THR A 1 162 ? -5.379 11.347 9.145 1.00 50.25 162 THR A O 1
ATOM 1319 N N . GLY A 1 163 ? -5.672 9.348 8.180 1.00 57.88 163 GLY A N 1
ATOM 1320 C CA . GLY A 1 163 ? -4.282 9.177 7.723 1.00 57.88 163 GLY A CA 1
ATOM 1321 C C . GLY A 1 163 ? -3.919 9.970 6.461 1.00 57.88 163 GLY A C 1
ATOM 1322 O O . GLY A 1 163 ? -3.082 9.522 5.682 1.00 57.88 163 GLY A O 1
ATOM 1323 N N . ASP A 1 164 ? -4.581 11.102 6.213 1.00 74.44 164 ASP A N 1
ATOM 1324 C CA . ASP A 1 164 ? -4.312 11.986 5.078 1.00 74.44 164 ASP A CA 1
ATOM 1325 C C . ASP A 1 164 ? -4.088 13.415 5.589 1.00 74.44 164 ASP A C 1
ATOM 1327 O O . ASP A 1 164 ? -4.976 14.035 6.175 1.00 74.44 164 ASP A O 1
ATOM 1331 N N . ILE A 1 165 ? -2.890 13.939 5.318 1.00 80.25 165 ILE A N 1
ATOM 1332 C CA . ILE A 1 165 ? -2.424 15.294 5.658 1.00 80.25 165 ILE A CA 1
ATOM 1333 C C . ILE A 1 165 ? -3.454 16.364 5.276 1.00 80.25 165 ILE A C 1
ATOM 1335 O O . ILE A 1 165 ? -3.602 17.364 5.975 1.00 80.25 165 ILE A O 1
ATOM 1339 N N . GLU A 1 166 ? -4.169 16.178 4.165 1.00 80.62 166 GLU A N 1
ATOM 1340 C CA . GLU A 1 166 ? -5.109 17.182 3.671 1.00 80.62 166 GLU A CA 1
ATOM 1341 C C . GLU A 1 166 ? -6.432 17.187 4.454 1.00 80.62 166 GLU A C 1
ATOM 1343 O O . GLU A 1 166 ? -7.108 18.217 4.468 1.00 80.62 166 GLU A O 1
ATOM 1348 N N . TYR A 1 167 ? -6.760 16.101 5.161 1.00 78.44 167 TYR A N 1
ATOM 1349 C CA . TYR A 1 167 ? -7.902 15.982 6.080 1.00 78.44 167 TYR A CA 1
ATOM 1350 C C . TYR A 1 167 ? -7.531 16.255 7.548 1.00 78.44 167 TYR A C 1
ATOM 1352 O O . TYR A 1 167 ? -8.412 16.292 8.403 1.00 78.44 167 TYR A O 1
ATOM 1360 N N . SER A 1 168 ? -6.255 16.522 7.847 1.00 85.81 168 SER A N 1
ATOM 1361 C CA . SER A 1 168 ? -5.799 16.943 9.174 1.00 85.81 168 SER A CA 1
ATOM 1362 C C . SER A 1 168 ? -6.404 18.300 9.549 1.00 85.81 168 SER A C 1
ATOM 1364 O O . SER A 1 168 ? -5.923 19.363 9.141 1.00 85.81 168 SER A O 1
ATOM 1366 N N . TRP A 1 169 ? -7.489 18.278 10.327 1.00 85.81 169 TRP A N 1
ATOM 1367 C CA . TRP A 1 169 ? -8.273 19.468 10.682 1.00 85.81 169 TRP A CA 1
ATOM 1368 C C . TRP A 1 169 ? -7.444 20.534 11.408 1.00 85.81 169 TRP A C 1
ATOM 1370 O O . TRP A 1 169 ? -7.693 21.729 11.239 1.00 85.81 169 TRP A O 1
ATOM 1380 N N . ILE A 1 170 ? -6.410 20.111 12.144 1.00 87.69 170 ILE A N 1
ATOM 1381 C CA . ILE A 1 170 ? -5.454 20.994 12.825 1.00 87.69 170 ILE A CA 1
ATOM 1382 C C . ILE A 1 170 ? -4.770 21.939 11.828 1.00 87.69 170 ILE A C 1
ATOM 1384 O O . ILE A 1 170 ? -4.623 23.116 12.135 1.00 87.69 170 ILE A O 1
ATOM 1388 N N . CYS A 1 171 ? -4.432 21.487 10.613 1.00 89.75 171 CYS A N 1
ATOM 1389 C CA . CYS A 1 171 ? -3.753 22.319 9.610 1.00 89.75 171 CYS A CA 1
ATOM 1390 C C . CYS A 1 171 ? -4.570 23.550 9.170 1.00 89.75 171 CYS A C 1
ATOM 1392 O O . CYS A 1 171 ? -4.005 24.513 8.651 1.00 89.75 171 CYS A O 1
ATOM 1394 N N . TYR A 1 172 ? -5.895 23.527 9.352 1.00 89.56 172 TYR A N 1
ATOM 1395 C CA . TYR A 1 172 ? -6.812 24.593 8.934 1.00 89.56 172 TYR A CA 1
ATOM 1396 C C . TYR A 1 172 ? -7.040 25.678 9.997 1.00 89.56 172 TYR A C 1
ATOM 1398 O O . TYR A 1 172 ? -7.683 26.691 9.695 1.00 89.56 172 TYR A O 1
ATOM 1406 N N . LEU A 1 173 ? -6.518 25.484 11.214 1.00 90.38 173 LEU A N 1
ATOM 1407 C CA . LEU A 1 173 ? -6.461 26.505 12.259 1.00 90.38 173 LEU A CA 1
ATOM 1408 C C . LEU A 1 173 ? -5.354 27.542 11.957 1.00 90.38 173 LEU A C 1
ATOM 1410 O O . LEU A 1 173 ? -4.518 27.327 11.074 1.00 90.38 173 LEU A O 1
ATOM 1414 N N . PRO A 1 174 ? -5.312 28.681 12.677 1.00 93.31 174 PRO A N 1
ATOM 1415 C CA . PRO A 1 174 ? -4.208 29.638 12.590 1.00 93.31 174 PRO A CA 1
ATOM 1416 C C . PRO A 1 174 ? -2.828 29.000 12.837 1.00 93.31 174 PRO A C 1
ATOM 1418 O O . PRO A 1 174 ? -2.685 28.069 13.634 1.00 93.31 174 PRO A O 1
ATOM 1421 N N . THR A 1 175 ? -1.784 29.501 12.173 1.00 94.31 175 THR A N 1
ATOM 1422 C CA . THR A 1 175 ? -0.421 28.926 12.214 1.00 94.31 175 THR A CA 1
ATOM 1423 C C . THR A 1 175 ? 0.195 28.914 13.613 1.00 94.31 175 THR A C 1
ATOM 1425 O O . THR A 1 175 ? 0.856 27.943 13.986 1.00 94.31 175 THR A O 1
ATOM 1428 N N . ASN A 1 176 ? -0.070 29.950 14.409 1.00 91.75 176 ASN A N 1
ATOM 1429 C CA . ASN A 1 176 ? 0.363 30.081 15.802 1.00 91.75 176 ASN A CA 1
ATOM 1430 C C . ASN A 1 176 ? -0.306 29.077 16.762 1.00 91.75 176 ASN A C 1
ATOM 1432 O O . ASN A 1 176 ? 0.281 28.773 17.797 1.00 91.75 176 ASN A O 1
ATOM 1436 N N . GLU A 1 177 ? -1.491 28.554 16.432 1.00 92.50 177 GLU A N 1
ATOM 1437 C CA . GLU A 1 177 ? -2.161 27.475 17.179 1.00 92.50 177 GLU A CA 1
ATOM 1438 C C . GLU A 1 177 ? -1.713 26.091 16.666 1.00 92.50 177 GLU A C 1
ATOM 1440 O O . GLU A 1 177 ? -1.382 25.200 17.446 1.00 92.50 177 GLU A O 1
ATOM 1445 N N . SER A 1 178 ? -1.636 25.930 15.343 1.00 92.25 178 SER A N 1
ATOM 1446 C CA . SER A 1 178 ? -1.424 24.641 14.664 1.00 92.25 178 SER A CA 1
ATOM 1447 C C . SER A 1 178 ? 0.002 24.097 14.800 1.00 92.25 178 SER A C 1
ATOM 1449 O O . SER A 1 178 ? 0.212 22.927 15.124 1.00 92.25 178 SER A O 1
ATOM 1451 N N . ILE A 1 179 ? 1.011 24.941 14.548 1.00 94.44 179 ILE A N 1
ATOM 1452 C CA . ILE A 1 179 ? 2.418 24.516 14.467 1.00 94.44 179 ILE A CA 1
ATOM 1453 C C . ILE A 1 179 ? 2.947 23.965 15.806 1.00 94.44 179 ILE A C 1
ATOM 1455 O O . ILE A 1 179 ? 3.648 22.948 15.772 1.00 94.44 179 ILE A O 1
ATOM 1459 N N . PRO A 1 180 ? 2.640 24.559 16.980 1.00 95.25 180 PRO A N 1
ATOM 1460 C CA . PRO A 1 180 ? 3.009 23.974 18.270 1.00 95.25 180 PRO A CA 1
ATOM 1461 C C . PRO A 1 180 ? 2.423 22.572 18.493 1.00 95.25 180 PRO A C 1
ATOM 1463 O O . PRO A 1 180 ? 3.164 21.675 18.893 1.00 95.25 180 PRO A O 1
ATOM 1466 N N . LEU A 1 181 ? 1.140 22.361 18.171 1.00 90.19 181 LEU A N 1
ATOM 1467 C CA . LEU A 1 181 ? 0.453 21.073 18.348 1.00 90.19 181 LEU A CA 1
ATOM 1468 C C . LEU A 1 181 ? 1.070 19.972 17.474 1.00 90.19 181 LEU A C 1
ATOM 1470 O O . LEU A 1 181 ? 1.357 18.875 17.955 1.00 90.19 181 LEU A O 1
ATOM 1474 N N . ILE A 1 182 ? 1.349 20.272 16.202 1.00 91.06 182 ILE A N 1
ATOM 1475 C CA . ILE A 1 182 ? 1.981 19.316 15.279 1.00 91.06 182 ILE A CA 1
ATOM 1476 C C . ILE A 1 182 ? 3.425 19.003 15.723 1.00 91.06 182 ILE A C 1
ATOM 1478 O O . ILE A 1 182 ? 3.846 17.846 15.701 1.00 91.06 182 ILE A O 1
ATOM 1482 N N . LYS A 1 183 ? 4.185 19.996 16.213 1.00 92.31 183 LYS A N 1
ATOM 1483 C CA . LYS A 1 183 ? 5.526 19.768 16.795 1.00 92.31 183 LYS A CA 1
ATOM 1484 C C . LYS A 1 183 ? 5.483 18.881 18.045 1.00 92.31 183 LYS A C 1
ATOM 1486 O O . LYS A 1 183 ? 6.378 18.053 18.230 1.00 92.31 183 LYS A O 1
ATOM 1491 N N . GLU A 1 184 ? 4.447 18.998 18.873 1.00 89.00 184 GLU A N 1
ATOM 1492 C CA . GLU A 1 184 ? 4.225 18.089 19.999 1.00 89.00 184 GLU A CA 1
ATOM 1493 C C . GLU A 1 184 ? 3.918 16.657 19.530 1.00 89.00 184 GLU A C 1
ATOM 1495 O O . GLU A 1 184 ? 4.556 15.725 20.032 1.00 89.00 184 GLU A O 1
ATOM 1500 N N . LYS A 1 185 ? 3.041 16.466 18.527 1.00 87.06 185 LYS A N 1
ATOM 1501 C CA . LYS A 1 185 ? 2.807 15.150 17.896 1.00 87.06 185 LYS A CA 1
ATOM 1502 C C . LYS A 1 185 ? 4.125 14.531 17.388 1.00 87.06 185 LYS A C 1
ATOM 1504 O O . LYS A 1 185 ? 4.450 13.403 17.760 1.00 87.06 185 LYS A O 1
ATOM 1509 N N . ILE A 1 186 ? 4.949 15.290 16.651 1.00 89.06 186 ILE A N 1
ATOM 1510 C CA . ILE A 1 186 ? 6.276 14.858 16.151 1.00 89.06 186 ILE A CA 1
ATOM 1511 C C . ILE A 1 186 ? 7.194 14.372 17.283 1.00 89.06 186 ILE A C 1
ATOM 1513 O O . ILE A 1 186 ? 7.883 13.365 17.118 1.00 89.06 186 ILE A O 1
ATOM 1517 N N . SER A 1 187 ? 7.212 15.072 18.424 1.00 86.44 187 SER A N 1
ATOM 1518 C CA . SER A 1 187 ? 8.093 14.755 19.561 1.00 86.44 187 SER A CA 1
ATOM 1519 C C . SER A 1 187 ? 7.782 13.421 20.253 1.00 86.44 187 SER A C 1
ATOM 1521 O O . SER A 1 187 ? 8.686 12.798 20.811 1.00 86.44 187 SER A O 1
ATOM 1523 N N . LYS A 1 188 ? 6.517 12.982 20.210 1.00 83.00 188 LYS A N 1
ATOM 1524 C CA . LYS A 1 188 ? 6.031 11.754 20.861 1.00 83.00 188 LYS A CA 1
ATOM 1525 C C . LYS A 1 188 ? 6.009 10.563 19.902 1.00 83.00 188 LYS A C 1
ATOM 1527 O O . LYS A 1 188 ? 5.980 9.418 20.345 1.00 83.00 188 LYS A O 1
ATOM 1532 N N . GLU A 1 189 ? 6.030 10.826 18.597 1.00 83.88 189 GLU A N 1
ATOM 1533 C CA . GLU A 1 189 ? 5.915 9.805 17.565 1.00 83.88 189 GLU A CA 1
ATOM 1534 C C . GLU A 1 189 ? 7.220 9.018 17.363 1.00 83.88 189 GLU A C 1
ATOM 1536 O O . GLU A 1 189 ? 8.291 9.576 17.103 1.00 83.88 189 GLU A O 1
ATOM 1541 N N . SER A 1 190 ? 7.116 7.690 17.402 1.00 76.44 190 SER A N 1
ATOM 1542 C CA . SER A 1 190 ? 8.212 6.744 17.164 1.00 76.44 190 SER A CA 1
ATOM 1543 C C . SER A 1 190 ? 8.231 6.202 15.725 1.00 76.44 190 SER A C 1
ATOM 1545 O O . SER A 1 190 ? 9.311 5.911 15.197 1.00 76.44 190 SER A O 1
ATOM 1547 N N . VAL A 1 191 ? 7.068 6.136 15.067 1.00 78.31 191 VAL A N 1
ATOM 1548 C CA . VAL A 1 191 ? 6.864 5.590 13.720 1.00 78.31 191 VAL A CA 1
ATOM 1549 C C . VAL A 1 191 ? 7.309 6.588 12.647 1.00 78.31 191 VAL A C 1
ATOM 1551 O O . VAL A 1 191 ? 6.905 7.747 12.627 1.00 78.31 191 VAL A O 1
ATOM 1554 N N . ILE A 1 192 ? 8.144 6.125 11.711 1.00 80.06 192 ILE A N 1
ATOM 1555 C CA . ILE A 1 192 ? 8.738 6.969 10.660 1.00 80.06 192 ILE A CA 1
ATOM 1556 C C . ILE A 1 192 ? 7.706 7.529 9.672 1.00 80.06 192 ILE A C 1
ATOM 1558 O O . ILE A 1 192 ? 7.859 8.672 9.248 1.00 80.06 192 ILE A O 1
ATOM 1562 N N . ASN A 1 193 ? 6.672 6.760 9.316 1.00 81.06 193 ASN A N 1
ATOM 1563 C CA . ASN A 1 193 ? 5.653 7.196 8.355 1.00 81.06 193 ASN A CA 1
ATOM 1564 C C . ASN A 1 193 ? 4.808 8.332 8.945 1.00 81.06 193 ASN A C 1
ATOM 1566 O O . ASN A 1 193 ? 4.858 9.443 8.426 1.00 81.06 193 ASN A O 1
ATOM 1570 N N . ASN A 1 194 ? 4.202 8.103 10.111 1.00 82.81 194 ASN A N 1
ATOM 1571 C CA . ASN A 1 194 ? 3.469 9.110 10.881 1.00 82.81 194 ASN A CA 1
ATOM 1572 C C . ASN A 1 194 ? 4.305 10.388 11.097 1.00 82.81 194 ASN A C 1
ATOM 1574 O O . ASN A 1 194 ? 3.845 11.499 10.849 1.00 82.81 194 ASN A O 1
ATOM 1578 N N . ARG A 1 195 ? 5.589 10.260 11.481 1.00 88.44 195 ARG A N 1
ATOM 1579 C CA . ARG A 1 195 ? 6.467 11.434 11.635 1.00 88.44 195 ARG A CA 1
ATOM 1580 C C . ARG A 1 195 ? 6.738 12.138 10.299 1.00 88.44 195 ARG A C 1
ATOM 1582 O O . ARG A 1 195 ? 6.847 13.361 10.274 1.00 88.44 195 ARG A O 1
ATOM 1589 N N . SER A 1 196 ? 6.818 11.404 9.186 1.00 90.19 196 SER A N 1
ATOM 1590 C CA . SER A 1 196 ? 6.881 11.987 7.837 1.00 90.19 196 SER A CA 1
ATOM 1591 C C . SER A 1 196 ? 5.606 12.736 7.464 1.00 90.19 196 SER A C 1
ATOM 1593 O O . SER A 1 196 ? 5.692 13.712 6.721 1.00 90.19 196 SER A O 1
ATOM 1595 N N . GLU A 1 197 ? 4.442 12.278 7.913 1.00 89.88 197 GLU A N 1
ATOM 1596 C CA . GLU A 1 197 ? 3.149 12.927 7.684 1.00 89.88 197 GLU A CA 1
ATOM 1597 C C . GLU A 1 197 ? 3.059 14.223 8.492 1.00 89.88 197 GLU A C 1
ATOM 1599 O O . GLU A 1 197 ? 2.920 15.282 7.887 1.00 89.88 197 GLU A O 1
ATOM 1604 N N . TYR A 1 198 ? 3.322 14.196 9.802 1.00 92.50 198 TYR A N 1
ATOM 1605 C CA . TYR A 1 198 ? 3.347 15.406 10.639 1.00 92.50 198 TYR A CA 1
ATOM 1606 C C . TYR A 1 198 ? 4.373 16.461 10.159 1.00 92.50 198 TYR A C 1
ATOM 1608 O O . TYR A 1 198 ? 4.123 17.665 10.210 1.00 92.50 198 TYR A O 1
ATOM 1616 N N . LEU A 1 199 ? 5.534 16.048 9.630 1.00 93.88 199 LEU A N 1
ATOM 1617 C CA . LEU A 1 199 ? 6.503 16.984 9.030 1.00 93.88 199 LEU A CA 1
ATOM 1618 C C . LEU A 1 199 ? 5.994 17.623 7.721 1.00 93.88 199 LEU A C 1
ATOM 1620 O O . LEU A 1 199 ? 6.416 18.729 7.383 1.00 93.88 199 LEU A O 1
ATOM 1624 N N . GLN A 1 200 ? 5.097 16.954 6.991 1.00 94.25 200 GLN A N 1
ATOM 1625 C CA . GLN A 1 200 ? 4.412 17.512 5.819 1.00 94.25 200 GLN A CA 1
ATOM 1626 C C . GLN A 1 200 ? 3.211 18.384 6.220 1.00 94.25 200 GLN A C 1
ATOM 1628 O O . GLN A 1 200 ? 3.005 19.423 5.594 1.00 94.25 200 GLN A O 1
ATOM 1633 N N . GLU A 1 201 ? 2.475 18.029 7.280 1.00 94.06 201 GLU A N 1
ATOM 1634 C CA . GLU A 1 201 ? 1.412 18.862 7.867 1.00 94.06 201 GLU A CA 1
ATOM 1635 C C . GLU A 1 201 ? 1.920 20.262 8.227 1.00 94.06 201 GLU A C 1
ATOM 1637 O O . GLU A 1 201 ? 1.243 21.247 7.943 1.00 94.06 201 GLU A O 1
ATOM 1642 N N . LEU A 1 202 ? 3.137 20.386 8.776 1.00 96.12 202 LEU A N 1
ATOM 1643 C CA . LEU A 1 202 ? 3.745 21.694 9.063 1.00 96.12 202 LEU A CA 1
ATOM 1644 C C . LEU A 1 202 ? 3.879 22.582 7.811 1.00 96.12 202 LEU A C 1
ATOM 1646 O O . LEU A 1 202 ? 3.635 23.787 7.886 1.00 96.12 202 LEU A O 1
ATOM 1650 N N . ILE A 1 203 ? 4.252 22.006 6.663 1.00 96.44 203 ILE A N 1
ATOM 1651 C CA . ILE A 1 203 ? 4.361 22.732 5.386 1.00 96.44 203 ILE A CA 1
ATOM 1652 C C . ILE A 1 203 ? 2.964 23.091 4.860 1.00 96.44 203 ILE A C 1
ATOM 1654 O O . ILE A 1 203 ? 2.719 24.247 4.506 1.00 96.44 203 ILE A O 1
ATOM 1658 N N . TYR A 1 204 ? 2.036 22.130 4.889 1.00 94.25 204 TYR A N 1
ATOM 1659 C CA . TYR A 1 204 ? 0.657 22.309 4.428 1.00 94.25 204 TYR A CA 1
ATOM 1660 C C . TYR A 1 204 ? -0.085 23.395 5.228 1.00 94.25 204 TYR A C 1
ATOM 1662 O O . TYR A 1 204 ? -0.718 24.278 4.648 1.00 94.25 204 TYR A O 1
ATOM 1670 N N . THR A 1 205 ? 0.099 23.406 6.553 1.00 94.38 205 THR A N 1
ATOM 1671 C CA . THR A 1 205 ? -0.412 24.419 7.496 1.00 94.38 205 THR A CA 1
ATOM 1672 C C . THR A 1 205 ? 0.018 25.840 7.115 1.00 94.38 205 THR A C 1
ATOM 1674 O O . THR A 1 205 ? -0.781 26.776 7.201 1.00 94.38 205 THR A O 1
ATOM 1677 N N . CYS A 1 206 ? 1.264 26.023 6.666 1.00 95.75 206 CYS A N 1
ATOM 1678 C CA . CYS A 1 206 ? 1.754 27.330 6.224 1.00 95.75 206 CYS A CA 1
ATOM 1679 C C . CYS A 1 206 ? 1.104 27.750 4.893 1.00 95.75 206 CYS A C 1
ATOM 1681 O O . CYS A 1 206 ? 0.714 28.907 4.739 1.00 95.75 206 CYS A O 1
ATOM 1683 N N . SER A 1 207 ? 0.931 26.815 3.948 1.00 93.06 207 SER A N 1
ATOM 1684 C CA . SER A 1 207 ? 0.336 27.104 2.632 1.00 93.06 207 SER A CA 1
ATOM 1685 C C . SER A 1 207 ? -1.144 27.465 2.734 1.00 93.06 207 SER A C 1
ATOM 1687 O O . SER A 1 207 ? -1.574 28.506 2.230 1.00 93.06 207 SER A O 1
ATOM 1689 N N . ILE A 1 208 ? -1.931 26.664 3.460 1.00 90.00 208 ILE A N 1
ATOM 1690 C CA . ILE A 1 208 ? -3.379 26.870 3.582 1.00 90.00 208 ILE A CA 1
ATOM 1691 C C . ILE A 1 208 ? -3.722 28.182 4.310 1.00 90.00 208 ILE A C 1
ATOM 1693 O O . ILE A 1 208 ? -4.736 28.820 4.007 1.00 90.00 208 ILE A O 1
ATOM 1697 N N . ASN A 1 209 ? -2.858 28.638 5.220 1.00 90.69 209 ASN A N 1
ATOM 1698 C CA . ASN A 1 209 ? -2.961 29.939 5.887 1.00 90.69 209 ASN A CA 1
ATOM 1699 C C . ASN A 1 209 ? -2.251 31.090 5.146 1.00 90.69 209 ASN A C 1
ATOM 1701 O O . ASN A 1 209 ? -2.438 32.242 5.526 1.00 90.69 209 ASN A O 1
ATOM 1705 N N . LYS A 1 210 ? -1.518 30.805 4.058 1.00 89.94 210 LYS A N 1
ATOM 1706 C CA . LYS A 1 210 ? -0.734 31.772 3.260 1.00 89.94 210 LYS A CA 1
ATOM 1707 C C . LYS A 1 210 ? 0.313 32.537 4.084 1.00 89.94 210 LYS A C 1
ATOM 1709 O O . LYS A 1 210 ? 0.560 33.718 3.847 1.00 89.94 210 LYS A O 1
ATOM 1714 N N . ASP A 1 211 ? 0.924 31.850 5.044 1.00 93.44 211 ASP A N 1
ATOM 1715 C CA . ASP A 1 211 ? 1.863 32.410 6.014 1.00 93.44 211 ASP A CA 1
ATOM 1716 C C . ASP A 1 211 ? 3.308 32.025 5.653 1.00 93.44 211 ASP A C 1
ATOM 1718 O O . ASP A 1 211 ? 3.785 30.919 5.929 1.00 93.44 211 ASP A O 1
ATOM 1722 N N . ASN A 1 212 ? 4.005 32.951 4.992 1.00 91.38 212 ASN A N 1
ATOM 1723 C CA . ASN A 1 212 ? 5.392 32.751 4.576 1.00 91.38 212 ASN A CA 1
ATOM 1724 C C . ASN A 1 212 ? 6.380 32.873 5.748 1.00 91.38 212 ASN A C 1
ATOM 1726 O O . ASN A 1 212 ? 7.430 32.230 5.713 1.00 91.38 212 ASN A O 1
ATOM 1730 N N . ASP A 1 213 ? 6.073 33.648 6.787 1.00 93.44 213 ASP A N 1
ATOM 1731 C CA . ASP A 1 213 ? 6.981 33.822 7.926 1.00 93.44 213 ASP A CA 1
ATOM 1732 C C . ASP A 1 213 ? 6.983 32.556 8.797 1.00 93.44 213 ASP A C 1
ATOM 1734 O O . ASP A 1 213 ? 8.044 32.073 9.207 1.00 93.44 213 ASP A O 1
ATOM 1738 N N . ALA A 1 214 ? 5.820 31.924 8.984 1.00 94.88 214 ALA A N 1
ATOM 1739 C CA . ALA A 1 214 ? 5.732 30.588 9.567 1.00 94.88 214 ALA A CA 1
ATOM 1740 C C . ALA A 1 214 ? 6.484 29.537 8.732 1.00 94.88 214 ALA A C 1
ATOM 1742 O O . ALA A 1 214 ? 7.209 28.718 9.307 1.00 94.88 214 ALA A O 1
ATOM 1743 N N . LEU A 1 215 ? 6.387 29.587 7.393 1.00 97.06 215 LEU A N 1
ATOM 1744 C CA . LEU A 1 215 ? 7.102 28.655 6.511 1.00 97.06 215 LEU A CA 1
ATOM 1745 C C . LEU A 1 215 ? 8.621 28.702 6.730 1.00 97.06 215 LEU A C 1
ATOM 1747 O O . LEU A 1 215 ? 9.253 27.646 6.767 1.00 97.06 215 LEU A O 1
ATOM 1751 N N . LEU A 1 216 ? 9.209 29.893 6.905 1.00 96.25 216 LEU A N 1
ATOM 1752 C CA . LEU A 1 216 ? 10.650 30.039 7.145 1.00 96.25 216 LEU A CA 1
ATOM 1753 C C . LEU A 1 216 ? 11.069 29.264 8.404 1.00 96.25 216 LEU A C 1
ATOM 1755 O O . LEU A 1 216 ? 11.911 28.368 8.347 1.00 96.25 216 LEU A O 1
ATOM 1759 N N . ASN A 1 217 ? 10.387 29.546 9.517 1.00 95.25 217 ASN A N 1
ATOM 1760 C CA . ASN A 1 217 ? 10.618 28.920 10.819 1.00 95.25 217 ASN A CA 1
ATOM 1761 C C . ASN A 1 217 ? 10.384 27.394 10.805 1.00 95.25 217 ASN A C 1
ATOM 1763 O O . ASN A 1 217 ? 11.028 26.646 11.549 1.00 95.25 217 ASN A O 1
ATOM 1767 N N . VAL A 1 218 ? 9.455 26.907 9.975 1.00 97.31 218 VAL A N 1
ATOM 1768 C CA . VAL A 1 218 ? 9.233 25.470 9.759 1.00 97.31 218 VAL A CA 1
ATOM 1769 C C . VAL A 1 218 ? 10.399 24.845 8.991 1.00 97.31 218 VAL A C 1
ATOM 1771 O O . VAL A 1 218 ? 10.926 23.824 9.436 1.00 97.31 218 VAL A O 1
ATOM 1774 N N . LEU A 1 219 ? 10.846 25.448 7.886 1.00 96.62 219 LEU A N 1
ATOM 1775 C CA . LEU A 1 219 ? 11.954 24.919 7.081 1.00 96.62 219 LEU A CA 1
ATOM 1776 C C . LEU A 1 219 ? 13.262 24.836 7.885 1.00 96.62 219 LEU A C 1
ATOM 1778 O O . LEU A 1 219 ? 13.942 23.807 7.826 1.00 96.62 219 LEU A O 1
ATOM 1782 N N . GLU A 1 220 ? 13.583 25.857 8.686 1.00 95.75 220 GLU A N 1
ATOM 1783 C CA . GLU A 1 220 ? 14.749 25.846 9.586 1.00 95.75 220 GLU A CA 1
ATOM 1784 C C . GLU A 1 220 ? 14.672 24.709 10.613 1.00 95.75 220 GLU A C 1
ATOM 1786 O O . GLU A 1 220 ? 15.634 23.954 10.794 1.00 95.75 220 GLU A O 1
ATOM 1791 N N . TYR A 1 221 ? 13.512 24.542 11.256 1.00 95.38 221 TYR A N 1
ATOM 1792 C CA . TYR A 1 221 ? 13.273 23.481 12.235 1.00 95.38 221 TYR A CA 1
ATOM 1793 C C . TYR A 1 221 ? 13.479 22.085 11.627 1.00 95.38 221 TYR A C 1
ATOM 1795 O O . TYR A 1 221 ? 14.217 21.269 12.193 1.00 95.38 221 TYR A O 1
ATOM 1803 N N . ILE A 1 222 ? 12.893 21.820 10.453 1.00 94.94 222 ILE A N 1
ATOM 1804 C CA . ILE A 1 222 ? 13.035 20.528 9.767 1.00 94.94 222 ILE A CA 1
ATOM 1805 C C . ILE A 1 222 ? 14.497 20.299 9.353 1.00 94.94 222 ILE A C 1
ATOM 1807 O O . ILE A 1 222 ? 15.023 19.199 9.551 1.00 94.94 222 ILE A O 1
ATOM 1811 N N . PHE A 1 223 ? 15.191 21.316 8.829 1.00 91.06 223 PHE A N 1
ATOM 1812 C CA . PHE A 1 223 ? 16.590 21.163 8.421 1.00 91.06 223 PHE A CA 1
ATOM 1813 C C . PHE A 1 223 ? 17.516 20.891 9.613 1.00 91.06 223 PHE A C 1
ATOM 1815 O O . PHE A 1 223 ? 18.422 20.057 9.529 1.00 91.06 223 PHE A O 1
ATOM 1822 N N . MET A 1 224 ? 17.304 21.566 10.740 1.00 87.62 224 MET A N 1
ATOM 1823 C CA . MET A 1 224 ? 18.176 21.415 11.904 1.00 87.62 224 MET A CA 1
ATOM 1824 C C . MET A 1 224 ? 17.938 20.099 12.644 1.00 87.62 224 MET A C 1
ATOM 1826 O O . MET A 1 224 ? 18.914 19.412 12.950 1.00 87.62 224 MET A O 1
ATOM 1830 N N . GLN A 1 225 ? 16.677 19.720 12.874 1.00 87.75 225 GLN A N 1
ATOM 1831 C CA . GLN A 1 225 ? 16.331 18.564 13.711 1.00 87.75 225 GLN A CA 1
ATOM 1832 C C . GLN A 1 225 ? 16.123 17.263 12.915 1.00 87.75 225 GLN A C 1
ATOM 1834 O O . GLN A 1 225 ? 16.477 16.189 13.398 1.00 87.75 225 GLN A O 1
ATOM 1839 N N . HIS A 1 226 ? 15.619 17.331 11.674 1.00 86.81 226 HIS A N 1
ATOM 1840 C CA . HIS A 1 226 ? 15.132 16.151 10.940 1.00 86.81 226 HIS A CA 1
ATOM 1841 C C . HIS A 1 226 ? 15.904 15.803 9.654 1.00 86.81 226 HIS A C 1
ATOM 1843 O O . HIS A 1 226 ? 15.662 14.743 9.079 1.00 86.81 226 HIS A O 1
ATOM 1849 N N . LYS A 1 227 ? 16.904 16.584 9.211 1.00 81.81 227 LYS A N 1
ATOM 1850 C CA . LYS A 1 227 ? 17.687 16.277 7.982 1.00 81.81 227 LYS A CA 1
ATOM 1851 C C . LYS A 1 227 ? 18.257 14.850 7.904 1.00 81.81 227 LYS A C 1
ATOM 1853 O O . LYS A 1 227 ? 18.424 14.306 6.815 1.00 81.81 227 LYS A O 1
ATOM 1858 N N . ASN A 1 228 ? 18.567 14.224 9.040 1.00 78.50 228 ASN A N 1
ATOM 1859 C CA . ASN A 1 228 ? 19.133 12.871 9.081 1.00 78.50 228 ASN A CA 1
ATOM 1860 C C . ASN A 1 228 ? 18.091 11.736 9.065 1.00 78.50 228 ASN A C 1
ATOM 1862 O O . ASN A 1 228 ? 18.502 10.574 9.048 1.00 78.50 228 ASN A O 1
ATOM 1866 N N . GLU A 1 229 ? 16.791 12.044 9.000 1.00 81.94 229 GLU A N 1
ATOM 1867 C CA . GLU A 1 229 ? 15.707 11.056 8.924 1.00 81.94 229 GLU A CA 1
ATOM 1868 C C . GLU A 1 229 ? 15.870 10.053 7.765 1.00 81.94 229 GLU A C 1
ATOM 1870 O O . GLU A 1 229 ? 16.611 10.260 6.787 1.00 81.94 229 GLU A O 1
ATOM 1875 N N . GLN A 1 230 ? 15.193 8.912 7.890 1.00 72.50 230 GLN A N 1
ATOM 1876 C CA . GLN A 1 230 ? 15.261 7.845 6.891 1.00 72.50 230 GLN A CA 1
ATOM 1877 C C . GLN A 1 230 ? 14.598 8.263 5.565 1.00 72.50 230 GLN A C 1
ATOM 1879 O O . GLN A 1 230 ? 13.816 9.207 5.488 1.00 72.50 230 GLN A O 1
ATOM 1884 N N . ASN A 1 231 ? 14.965 7.593 4.473 1.00 68.94 231 ASN A N 1
ATOM 1885 C CA . ASN A 1 231 ? 14.333 7.813 3.168 1.00 68.94 231 ASN A CA 1
ATOM 1886 C C . ASN A 1 231 ? 12.953 7.116 3.201 1.00 68.94 231 ASN A C 1
ATOM 1888 O O . ASN A 1 231 ? 12.951 5.944 3.583 1.00 68.94 231 ASN A O 1
ATOM 1892 N N . PRO A 1 232 ? 11.817 7.762 2.855 1.00 76.00 232 PRO A N 1
ATOM 1893 C CA . PRO A 1 232 ? 11.677 8.999 2.075 1.00 76.00 232 PRO A CA 1
ATOM 1894 C C . PRO A 1 232 ? 11.222 10.264 2.829 1.00 76.00 232 PRO A C 1
ATOM 1896 O O . PRO A 1 232 ? 10.723 11.178 2.184 1.00 76.00 232 PRO A O 1
ATOM 1899 N N . VAL A 1 233 ? 11.455 10.396 4.141 1.00 85.56 233 VAL A N 1
ATOM 1900 C CA . VAL A 1 233 ? 10.952 11.532 4.951 1.00 85.56 233 VAL A CA 1
ATOM 1901 C C . VAL A 1 233 ? 11.277 12.911 4.348 1.00 85.56 233 VAL A C 1
ATOM 1903 O O . VAL A 1 233 ? 10.375 13.682 4.033 1.00 85.56 233 VAL A O 1
ATOM 1906 N N . ILE A 1 234 ? 12.559 13.229 4.126 1.00 87.62 234 ILE A N 1
ATOM 1907 C CA . ILE A 1 234 ? 12.953 14.532 3.552 1.00 87.62 234 ILE A CA 1
ATOM 1908 C C . ILE A 1 234 ? 12.500 14.702 2.084 1.00 87.62 234 ILE A C 1
ATOM 1910 O O . ILE A 1 234 ? 11.971 15.766 1.764 1.00 87.62 234 ILE A O 1
ATOM 1914 N N . PRO A 1 235 ? 12.626 13.699 1.188 1.00 85.25 235 PRO A N 1
ATOM 1915 C CA . PRO A 1 235 ? 11.983 13.737 -0.129 1.00 85.25 235 PRO A CA 1
ATOM 1916 C C . PRO A 1 235 ? 10.474 14.041 -0.102 1.00 85.25 235 PRO A C 1
ATOM 1918 O O . PRO A 1 235 ? 10.011 14.806 -0.946 1.00 85.25 235 PRO A O 1
ATOM 1921 N N . ASN A 1 236 ? 9.723 13.507 0.866 1.00 87.94 236 ASN A N 1
ATOM 1922 C CA . ASN A 1 236 ? 8.289 13.767 1.024 1.00 87.94 236 ASN A CA 1
ATOM 1923 C C . ASN A 1 236 ? 8.013 15.214 1.470 1.00 87.94 236 ASN A C 1
ATOM 1925 O O . ASN A 1 236 ? 7.150 15.876 0.899 1.00 87.94 236 ASN A O 1
ATOM 1929 N N . VAL A 1 237 ? 8.789 15.745 2.422 1.00 91.00 237 VAL A N 1
ATOM 1930 C CA . VAL A 1 237 ? 8.698 17.162 2.832 1.00 91.00 237 VAL A CA 1
ATOM 1931 C C . VAL A 1 237 ? 8.977 18.101 1.652 1.00 91.00 237 VAL A C 1
ATOM 1933 O O . VAL A 1 237 ? 8.223 19.046 1.427 1.00 91.00 237 VAL A O 1
ATOM 1936 N N . LEU A 1 238 ? 10.018 17.828 0.856 1.00 89.81 238 LEU A N 1
ATOM 1937 C CA . LEU A 1 238 ? 10.323 18.630 -0.334 1.00 89.81 238 LEU A CA 1
ATOM 1938 C C . LEU A 1 238 ? 9.255 18.490 -1.429 1.00 89.81 238 LEU A C 1
ATOM 1940 O O . LEU A 1 238 ? 8.952 19.476 -2.096 1.00 89.81 238 LEU A O 1
ATOM 1944 N N . ASN A 1 239 ? 8.651 17.309 -1.598 1.00 88.25 239 ASN A N 1
ATOM 1945 C CA . ASN A 1 239 ? 7.496 17.120 -2.481 1.00 88.25 239 ASN A CA 1
ATOM 1946 C C . ASN A 1 239 ? 6.315 18.005 -2.063 1.00 88.25 239 ASN A C 1
ATOM 1948 O O . ASN A 1 239 ? 5.760 18.719 -2.898 1.00 88.25 239 ASN A O 1
ATOM 1952 N N . ARG A 1 240 ? 5.965 17.997 -0.772 1.00 91.06 240 ARG A N 1
ATOM 1953 C CA . ARG A 1 240 ? 4.882 18.823 -0.227 1.00 91.06 240 ARG A CA 1
ATOM 1954 C C . ARG A 1 240 ? 5.180 20.315 -0.421 1.00 91.06 240 ARG A C 1
ATOM 1956 O O . ARG A 1 240 ? 4.334 21.023 -0.951 1.00 91.06 240 ARG A O 1
ATOM 1963 N N . LEU A 1 241 ? 6.415 20.765 -0.167 1.00 93.25 241 LEU A N 1
ATOM 1964 C CA . LEU A 1 241 ? 6.848 22.143 -0.454 1.00 93.25 241 LEU A CA 1
ATOM 1965 C C . LEU A 1 241 ? 6.653 22.539 -1.932 1.00 93.25 241 LEU A C 1
ATOM 1967 O O . LEU A 1 241 ? 6.144 23.620 -2.202 1.00 93.25 241 LEU A O 1
ATOM 1971 N N . CYS A 1 242 ? 7.021 21.672 -2.882 1.00 88.50 242 CYS A N 1
ATOM 1972 C CA . CYS A 1 242 ? 6.849 21.937 -4.322 1.00 88.50 242 CYS A CA 1
ATOM 1973 C C . CYS A 1 242 ? 5.390 21.879 -4.791 1.00 88.50 242 CYS A C 1
ATOM 1975 O O . CYS A 1 242 ? 5.048 22.466 -5.814 1.00 88.50 242 CYS A O 1
ATOM 1977 N N . THR A 1 243 ? 4.553 21.118 -4.085 1.00 88.38 243 THR A N 1
ATOM 1978 C CA . THR A 1 243 ? 3.120 20.982 -4.378 1.00 88.38 243 THR A CA 1
ATOM 1979 C C . THR A 1 243 ? 2.358 22.215 -3.902 1.00 88.38 243 THR A C 1
ATOM 1981 O O . THR A 1 243 ? 1.476 22.712 -4.601 1.00 88.38 243 THR A O 1
ATOM 1984 N N . ASP A 1 244 ? 2.734 22.723 -2.729 1.00 89.88 244 ASP A N 1
ATOM 1985 C CA . ASP A 1 244 ? 1.974 23.725 -1.990 1.00 89.88 244 ASP A CA 1
ATOM 1986 C C . ASP A 1 244 ? 2.464 25.171 -2.204 1.00 89.88 244 ASP A C 1
ATOM 1988 O O . ASP A 1 244 ? 1.736 26.110 -1.869 1.00 89.88 244 ASP A O 1
ATOM 1992 N N . PHE A 1 245 ? 3.683 25.373 -2.728 1.00 90.94 245 PHE A N 1
ATOM 1993 C CA . PHE A 1 245 ? 4.305 26.691 -2.913 1.00 90.94 245 PHE A CA 1
ATOM 1994 C C . PHE A 1 245 ? 5.003 26.842 -4.269 1.00 90.94 245 PHE A C 1
ATOM 1996 O O . PHE A 1 245 ? 5.677 25.937 -4.758 1.00 90.94 245 PHE A O 1
ATOM 2003 N N . ASP A 1 246 ? 4.934 28.049 -4.840 1.00 88.81 246 ASP A N 1
ATOM 2004 C CA . ASP A 1 246 ? 5.706 28.403 -6.033 1.00 88.81 246 ASP A CA 1
ATOM 2005 C C . ASP A 1 246 ? 7.157 28.771 -5.670 1.00 88.81 246 ASP A C 1
ATOM 2007 O O . ASP A 1 246 ? 7.502 29.948 -5.531 1.00 88.81 246 ASP A O 1
ATOM 2011 N N . VAL A 1 247 ? 8.004 27.751 -5.489 1.00 89.38 247 VAL A N 1
ATOM 2012 C CA . VAL A 1 247 ? 9.357 27.873 -4.909 1.00 89.38 247 VAL A CA 1
ATOM 2013 C C . VAL A 1 247 ? 10.202 28.970 -5.570 1.00 89.38 247 VAL A C 1
ATOM 2015 O O . VAL A 1 247 ? 10.822 29.756 -4.860 1.00 89.38 247 VAL A O 1
ATOM 2018 N N . LYS A 1 248 ? 10.171 29.113 -6.904 1.00 85.81 248 LYS A N 1
ATOM 2019 C CA . LYS A 1 248 ? 10.938 30.139 -7.654 1.00 85.81 248 LYS A CA 1
ATOM 2020 C C . LYS A 1 248 ? 10.576 31.602 -7.333 1.00 85.81 248 LYS A C 1
ATOM 2022 O O . LYS A 1 248 ? 11.233 32.522 -7.824 1.00 85.81 248 LYS A O 1
ATOM 2027 N N . ASN A 1 249 ? 9.492 31.821 -6.590 1.00 87.50 249 ASN A N 1
ATOM 2028 C CA . ASN A 1 249 ? 8.992 33.131 -6.178 1.00 87.50 249 ASN A CA 1
ATOM 2029 C C . ASN A 1 249 ? 8.976 33.313 -4.645 1.00 87.50 249 ASN A C 1
ATOM 2031 O O . ASN A 1 249 ? 8.485 34.338 -4.172 1.00 87.50 249 ASN A O 1
ATOM 2035 N N . LEU A 1 250 ? 9.524 32.364 -3.873 1.00 90.88 250 LEU A N 1
ATOM 2036 C CA . LEU A 1 250 ? 9.722 32.528 -2.429 1.00 90.88 250 LEU A CA 1
ATOM 2037 C C . LEU A 1 250 ? 10.799 33.593 -2.113 1.00 90.88 250 LEU A C 1
ATOM 2039 O O . LEU A 1 250 ? 11.668 33.856 -2.952 1.00 90.88 250 LEU A O 1
ATOM 2043 N N . PRO A 1 251 ? 10.777 34.193 -0.905 1.00 91.06 251 PRO A N 1
ATOM 2044 C CA . PRO A 1 251 ? 11.839 35.083 -0.438 1.00 91.06 251 PRO A CA 1
ATOM 2045 C C . PRO A 1 251 ? 13.218 34.404 -0.392 1.00 91.06 251 PRO A C 1
ATOM 2047 O O . PRO A 1 251 ? 13.347 33.175 -0.365 1.00 91.06 251 PRO A O 1
ATOM 2050 N N . LYS A 1 252 ? 14.279 35.218 -0.388 1.00 87.69 252 LYS A N 1
ATOM 2051 C CA . LYS A 1 252 ? 15.667 34.740 -0.508 1.00 87.69 252 LYS A CA 1
ATOM 2052 C C . LYS A 1 252 ? 16.090 33.896 0.698 1.00 87.69 252 LYS A C 1
ATOM 2054 O O . LYS A 1 252 ? 16.871 32.959 0.551 1.00 87.69 252 LYS A O 1
ATOM 2059 N N . GLU A 1 253 ? 15.542 34.212 1.860 1.00 90.88 253 GLU A N 1
ATOM 2060 C CA . GLU A 1 253 ? 15.752 33.563 3.149 1.00 90.88 253 GLU A CA 1
ATOM 2061 C C . GLU A 1 253 ? 15.318 32.088 3.090 1.00 90.88 253 GLU A C 1
ATOM 2063 O O . GLU A 1 253 ? 16.102 31.192 3.405 1.00 90.88 253 GLU A O 1
ATOM 2068 N N . HIS A 1 254 ? 14.117 31.813 2.569 1.00 93.19 254 HIS A N 1
ATOM 2069 C CA . HIS A 1 254 ? 13.595 30.454 2.370 1.00 93.19 254 HIS A CA 1
ATOM 2070 C C . HIS A 1 254 ? 14.447 29.660 1.380 1.00 93.19 254 HIS A C 1
ATOM 2072 O O . HIS A 1 254 ? 14.760 28.491 1.613 1.00 93.19 254 HIS A O 1
ATOM 2078 N N . LEU A 1 255 ? 14.851 30.302 0.281 1.00 90.12 255 LEU A N 1
ATOM 2079 C CA . LEU A 1 255 ? 15.640 29.674 -0.778 1.00 90.12 255 LEU A CA 1
ATOM 2080 C C . LEU A 1 255 ? 17.030 29.226 -0.308 1.00 90.12 255 LEU A C 1
ATOM 2082 O O . LEU A 1 255 ? 17.537 28.224 -0.811 1.00 90.12 255 LEU A O 1
ATOM 2086 N N . ILE A 1 256 ? 17.624 29.902 0.682 1.00 90.06 256 ILE A N 1
ATOM 2087 C CA . ILE A 1 256 ? 18.881 29.468 1.315 1.00 90.06 256 ILE A CA 1
ATOM 2088 C C . ILE A 1 256 ? 18.701 28.114 2.021 1.00 90.06 256 ILE A C 1
ATOM 2090 O O . ILE A 1 256 ? 19.576 27.254 1.934 1.00 90.06 256 ILE A O 1
ATOM 2094 N N . ILE A 1 257 ? 17.567 27.879 2.683 1.00 91.25 257 ILE A N 1
ATOM 2095 C CA . ILE A 1 257 ? 17.305 26.607 3.375 1.00 91.25 257 ILE A CA 1
ATOM 2096 C C . ILE A 1 257 ? 16.976 25.501 2.360 1.00 91.25 257 ILE A C 1
ATOM 2098 O O . ILE A 1 257 ? 17.445 24.369 2.494 1.00 91.25 257 ILE A O 1
ATOM 2102 N N . VAL A 1 258 ? 16.225 25.825 1.301 1.00 90.94 258 VAL A N 1
ATOM 2103 C CA . VAL A 1 258 ? 15.952 24.892 0.191 1.00 90.94 258 VAL A CA 1
ATOM 2104 C C . VAL A 1 258 ? 17.254 24.458 -0.497 1.00 90.94 258 VAL A C 1
ATOM 2106 O O . VAL A 1 258 ? 17.442 23.265 -0.743 1.00 90.94 258 VAL A O 1
ATOM 2109 N N . ASP A 1 259 ? 18.191 25.382 -0.729 1.00 87.19 259 ASP A N 1
ATOM 2110 C CA . ASP A 1 259 ? 19.538 25.076 -1.227 1.00 87.19 259 ASP A CA 1
ATOM 2111 C C . ASP A 1 259 ? 20.290 24.101 -0.303 1.00 87.19 259 ASP A C 1
ATOM 2113 O O . ASP A 1 259 ? 20.806 23.076 -0.760 1.00 87.19 259 ASP A O 1
ATOM 2117 N N . GLN A 1 260 ? 20.276 24.350 1.011 1.00 89.50 260 GLN A N 1
ATOM 2118 C CA . GLN A 1 260 ? 20.891 23.459 2.000 1.00 89.50 260 GLN A CA 1
ATOM 2119 C C . GLN A 1 260 ? 20.298 22.039 1.967 1.00 89.50 260 GLN A C 1
ATOM 2121 O O . GLN A 1 260 ? 21.051 21.061 2.038 1.00 89.50 260 GLN A O 1
ATOM 2126 N N . PHE A 1 261 ? 18.976 21.894 1.808 1.00 88.44 261 PHE A N 1
ATOM 2127 C CA . PHE A 1 261 ? 18.326 20.588 1.632 1.00 88.44 261 PHE A CA 1
ATOM 2128 C C . PHE A 1 261 ? 18.767 19.877 0.345 1.00 88.44 261 PHE A C 1
ATOM 2130 O O . PHE A 1 261 ? 19.122 18.694 0.391 1.00 88.44 261 PHE A O 1
ATOM 2137 N N . VAL A 1 262 ? 18.765 20.578 -0.794 1.00 84.94 262 VAL A N 1
ATOM 2138 C CA . VAL A 1 262 ? 19.159 20.020 -2.100 1.00 84.94 262 VAL A CA 1
ATOM 2139 C C . VAL A 1 262 ? 20.617 19.553 -2.072 1.00 84.94 262 VAL A C 1
ATOM 2141 O O . VAL A 1 262 ? 20.907 18.407 -2.434 1.00 84.94 262 VAL A O 1
ATOM 2144 N N . MET A 1 263 ? 21.522 20.390 -1.558 1.00 83.69 263 MET A N 1
ATOM 2145 C CA . MET A 1 263 ? 22.937 20.054 -1.381 1.00 83.69 263 MET A CA 1
ATOM 2146 C C . MET A 1 263 ? 23.133 18.825 -0.482 1.00 83.69 263 MET A C 1
ATOM 2148 O O . MET A 1 263 ? 23.890 17.915 -0.826 1.00 83.69 263 MET A O 1
ATOM 2152 N N . PHE A 1 264 ? 22.426 18.761 0.649 1.00 82.56 264 PHE A N 1
ATOM 2153 C CA . PHE A 1 264 ? 22.510 17.642 1.589 1.00 82.56 264 PHE A CA 1
ATOM 2154 C C . PHE A 1 264 ? 22.018 16.315 0.979 1.00 82.56 264 PHE A C 1
ATOM 2156 O O . PHE A 1 264 ? 22.656 15.271 1.163 1.00 82.56 264 PHE A O 1
ATOM 2163 N N . LEU A 1 265 ? 20.908 16.332 0.231 1.00 76.50 265 LEU A N 1
ATOM 2164 C CA . LEU A 1 265 ? 20.373 15.135 -0.431 1.00 76.50 265 LEU A CA 1
ATOM 2165 C C . LEU A 1 265 ? 21.284 14.624 -1.548 1.00 76.50 265 LEU A C 1
ATOM 2167 O O . LEU A 1 265 ? 21.456 13.405 -1.669 1.00 76.50 265 LEU A O 1
ATOM 2171 N N . HIS A 1 266 ? 21.877 15.536 -2.325 1.00 74.38 266 HIS A N 1
ATOM 2172 C CA . HIS A 1 266 ? 22.844 15.199 -3.366 1.00 74.38 266 HIS A CA 1
ATOM 2173 C C . HIS A 1 266 ? 24.068 14.486 -2.779 1.00 74.38 266 HIS A C 1
ATOM 2175 O O . HIS A 1 266 ? 24.409 13.388 -3.217 1.00 74.38 266 HIS A O 1
ATOM 2181 N N . VAL A 1 267 ? 24.677 15.055 -1.732 1.00 72.44 267 VAL A N 1
ATOM 2182 C CA . VAL A 1 267 ? 25.825 14.456 -1.029 1.00 72.44 267 VAL A CA 1
ATOM 2183 C C . VAL A 1 267 ? 25.521 13.033 -0.551 1.00 72.44 267 VAL A C 1
ATOM 2185 O O . VAL A 1 267 ? 26.335 12.132 -0.749 1.00 72.44 267 VAL A O 1
ATOM 2188 N N . LYS A 1 268 ? 24.355 12.801 0.070 1.00 64.88 268 LYS A N 1
ATOM 2189 C CA . LYS A 1 268 ? 24.006 11.484 0.639 1.00 64.88 268 LYS A CA 1
ATOM 2190 C C . LYS A 1 268 ? 23.454 10.477 -0.387 1.00 64.88 268 LYS A C 1
ATOM 2192 O O . LYS A 1 268 ? 23.036 9.393 0.021 1.00 64.88 268 LYS A O 1
ATOM 2197 N N . ASN A 1 269 ? 23.417 10.817 -1.683 1.00 63.16 269 ASN A N 1
ATOM 2198 C CA . ASN A 1 269 ? 22.809 10.027 -2.772 1.00 63.16 269 ASN A CA 1
ATOM 2199 C C . ASN A 1 269 ? 21.405 9.486 -2.405 1.00 63.16 269 ASN A C 1
ATOM 2201 O O . ASN A 1 269 ? 21.047 8.354 -2.734 1.00 63.16 269 ASN A O 1
ATOM 2205 N N . LYS A 1 270 ? 20.622 10.285 -1.659 1.00 58.88 270 LYS A N 1
ATOM 2206 C CA . LYS A 1 270 ? 19.293 9.921 -1.118 1.00 58.88 270 LYS A CA 1
ATOM 2207 C C . LYS A 1 270 ? 18.138 10.255 -2.081 1.00 58.88 270 LYS A C 1
ATOM 2209 O O . LYS A 1 270 ? 16.977 10.182 -1.686 1.00 58.88 270 LYS A O 1
ATOM 2214 N N . ILE A 1 271 ? 18.436 10.621 -3.326 1.00 61.81 271 ILE A N 1
ATOM 2215 C CA . ILE A 1 271 ? 17.446 11.031 -4.327 1.00 61.81 271 ILE A CA 1
ATOM 2216 C C . ILE A 1 271 ? 16.577 9.832 -4.732 1.00 61.81 271 ILE A C 1
ATOM 2218 O O . ILE A 1 271 ? 17.001 8.949 -5.472 1.00 61.81 271 ILE A O 1
ATOM 2222 N N . THR A 1 272 ? 15.339 9.816 -4.243 1.00 57.09 272 THR A N 1
ATOM 2223 C CA . THR A 1 272 ? 14.305 8.831 -4.603 1.00 57.09 272 THR A CA 1
ATOM 2224 C C . THR A 1 272 ? 13.228 9.404 -5.518 1.00 57.09 272 THR A C 1
ATOM 2226 O O . THR A 1 272 ? 12.586 8.644 -6.235 1.00 57.09 272 THR A O 1
ATOM 2229 N N . ASN A 1 273 ? 13.069 10.732 -5.570 1.00 62.59 273 ASN A N 1
ATOM 2230 C CA . ASN A 1 273 ? 12.100 11.403 -6.436 1.00 62.59 273 ASN A CA 1
ATOM 2231 C C . ASN A 1 273 ? 12.781 12.439 -7.353 1.00 62.59 273 ASN A C 1
ATOM 2233 O O . ASN A 1 273 ? 12.798 13.644 -7.093 1.00 62.59 273 ASN A O 1
ATOM 2237 N N . TYR A 1 274 ? 13.399 11.934 -8.426 1.00 68.62 274 TYR A N 1
ATOM 2238 C CA . TYR A 1 274 ? 14.241 12.708 -9.348 1.00 68.62 274 TYR A CA 1
ATOM 2239 C C . TYR A 1 274 ? 13.517 13.881 -10.013 1.00 68.62 274 TYR A C 1
ATOM 2241 O O . TYR A 1 274 ? 14.138 14.916 -10.225 1.00 68.62 274 TYR A O 1
ATOM 2249 N N . LEU A 1 275 ? 12.230 13.738 -10.348 1.00 72.94 275 LEU A N 1
ATOM 2250 C CA . LEU A 1 275 ? 11.479 14.780 -11.060 1.00 72.94 275 LEU A CA 1
ATOM 2251 C C . LEU A 1 275 ? 11.320 16.044 -10.207 1.00 72.94 275 LEU A C 1
ATOM 2253 O O . LEU A 1 275 ? 11.514 17.149 -10.705 1.00 72.94 275 LEU A O 1
ATOM 2257 N N . ILE A 1 276 ? 11.045 15.874 -8.914 1.00 74.50 276 ILE A N 1
ATOM 2258 C CA . ILE A 1 276 ? 10.863 16.978 -7.965 1.00 74.50 276 ILE A CA 1
ATOM 2259 C C . ILE A 1 276 ? 12.188 17.681 -7.702 1.00 74.50 276 ILE A C 1
ATOM 2261 O O . ILE A 1 276 ? 12.268 18.901 -7.783 1.00 74.50 276 ILE A O 1
ATOM 2265 N N . ILE A 1 277 ? 13.252 16.919 -7.436 1.00 78.69 277 ILE A N 1
ATOM 2266 C CA . ILE A 1 277 ? 14.570 17.496 -7.146 1.00 78.69 277 ILE A CA 1
ATOM 2267 C C . ILE A 1 277 ? 15.151 18.180 -8.399 1.00 78.69 277 ILE A C 1
ATOM 2269 O O . ILE A 1 277 ? 15.763 19.240 -8.288 1.00 78.69 277 ILE A O 1
ATOM 2273 N N . ALA A 1 278 ? 14.883 17.651 -9.599 1.00 81.62 278 ALA A N 1
ATOM 2274 C CA . ALA A 1 278 ? 15.191 18.328 -10.858 1.00 81.62 278 ALA A CA 1
ATOM 2275 C C . ALA A 1 278 ? 14.373 19.621 -11.056 1.00 81.62 278 ALA A C 1
ATOM 2277 O O . ALA A 1 278 ? 14.926 20.599 -11.558 1.00 81.62 278 ALA A O 1
ATOM 2278 N N . SER A 1 279 ? 13.098 19.655 -10.643 1.00 83.75 279 SER A N 1
ATOM 2279 C CA . SER A 1 279 ? 12.279 20.879 -10.650 1.00 83.75 279 SER A CA 1
ATOM 2280 C C . SER A 1 279 ? 12.837 21.925 -9.685 1.00 83.75 279 SER A C 1
ATOM 2282 O O . SER A 1 279 ? 13.126 23.036 -10.113 1.00 83.75 279 SER A O 1
ATOM 2284 N N . LEU A 1 280 ? 13.109 21.547 -8.430 1.00 86.56 280 LEU A N 1
ATOM 2285 C CA . LEU A 1 280 ? 13.721 22.421 -7.421 1.00 86.56 280 LEU A CA 1
ATOM 2286 C C . LEU A 1 280 ? 15.040 23.026 -7.901 1.00 86.56 280 LEU A C 1
ATOM 2288 O O . LEU A 1 280 ? 15.269 24.219 -7.739 1.00 86.56 280 LEU A O 1
ATOM 2292 N N . ILE A 1 281 ? 15.906 22.224 -8.521 1.00 88.56 281 ILE A N 1
ATOM 2293 C CA . ILE A 1 281 ? 17.165 22.726 -9.080 1.00 88.56 281 ILE A CA 1
ATOM 2294 C C . ILE A 1 281 ? 16.912 23.659 -10.265 1.00 88.56 281 ILE A C 1
ATOM 2296 O O . ILE A 1 281 ? 17.587 24.678 -10.371 1.00 88.56 281 ILE A O 1
ATOM 2300 N N . SER A 1 282 ? 15.919 23.383 -11.115 1.00 88.69 282 SER A N 1
ATOM 2301 C CA . SER A 1 282 ? 15.510 24.310 -12.176 1.00 88.69 282 SER A CA 1
ATOM 2302 C C . SER A 1 282 ? 14.992 25.642 -11.610 1.00 88.69 282 SER A C 1
ATOM 2304 O O . SER A 1 282 ? 15.339 26.695 -12.141 1.00 88.69 282 SER A O 1
ATOM 2306 N N . ASP A 1 283 ? 14.214 25.623 -10.527 1.00 89.38 283 ASP A N 1
ATOM 2307 C CA . ASP A 1 283 ? 13.691 26.821 -9.856 1.00 89.38 283 ASP A CA 1
ATOM 2308 C C . ASP A 1 283 ? 14.800 27.618 -9.141 1.00 89.38 283 ASP A C 1
ATOM 2310 O O . ASP A 1 283 ? 14.837 28.853 -9.210 1.00 89.38 283 ASP A O 1
ATOM 2314 N N . LEU A 1 284 ? 15.770 26.928 -8.531 1.00 90.38 284 LEU A N 1
ATOM 2315 C CA . LEU A 1 284 ? 16.980 27.542 -7.978 1.00 90.38 284 LEU A CA 1
ATOM 2316 C C . LEU A 1 284 ? 17.836 28.172 -9.089 1.00 90.38 284 LEU A C 1
ATOM 2318 O O . LEU A 1 284 ? 18.193 29.342 -8.971 1.00 90.38 284 LEU A O 1
ATOM 2322 N N . ILE A 1 285 ? 18.099 27.468 -10.199 1.00 91.44 285 ILE A N 1
ATOM 2323 C CA . ILE A 1 285 ? 18.829 28.005 -11.366 1.00 91.44 285 ILE A CA 1
ATOM 2324 C C . ILE A 1 285 ? 18.116 29.235 -11.936 1.00 91.44 285 ILE A C 1
ATOM 2326 O O . ILE A 1 285 ? 18.766 30.250 -12.187 1.00 91.44 285 ILE A O 1
ATOM 2330 N N . PHE A 1 286 ? 16.790 29.183 -12.103 1.00 91.19 286 PHE A N 1
ATOM 2331 C CA . PHE A 1 286 ? 15.997 30.334 -12.541 1.00 91.19 286 PHE A CA 1
ATOM 2332 C C . PHE A 1 286 ? 16.208 31.537 -11.622 1.00 91.19 286 PHE A C 1
ATOM 2334 O O . PHE A 1 286 ? 16.436 32.648 -12.098 1.00 91.19 286 PHE A O 1
ATOM 2341 N N . THR A 1 287 ? 16.181 31.314 -10.309 1.00 88.62 287 THR A N 1
ATOM 2342 C CA . THR A 1 287 ? 16.332 32.388 -9.325 1.00 88.62 287 THR A CA 1
ATOM 2343 C C . THR A 1 287 ? 17.754 32.954 -9.319 1.00 88.62 287 THR A C 1
ATOM 2345 O O . THR A 1 287 ? 17.925 34.173 -9.317 1.00 88.62 287 THR A O 1
ATOM 2348 N N . LYS A 1 288 ? 18.784 32.104 -9.430 1.00 90.06 288 LYS A N 1
ATOM 2349 C CA . LYS A 1 288 ? 20.181 32.542 -9.597 1.00 90.06 288 LYS A CA 1
ATOM 2350 C C . LYS A 1 288 ? 20.352 33.391 -10.860 1.00 90.06 288 LYS A C 1
ATOM 2352 O O . LYS A 1 288 ? 20.868 34.503 -10.776 1.00 90.06 288 LYS A O 1
ATOM 2357 N N . LEU A 1 289 ? 19.828 32.938 -12.002 1.00 90.31 289 LEU A N 1
ATOM 2358 C CA . LEU A 1 289 ? 19.861 33.678 -13.270 1.00 90.31 289 LEU A CA 1
ATOM 2359 C C . LEU A 1 289 ? 19.094 35.010 -13.211 1.00 90.31 289 LEU A C 1
ATOM 2361 O O . LEU A 1 289 ? 19.583 36.009 -13.738 1.00 90.31 289 LEU A O 1
ATOM 2365 N N . LYS A 1 290 ? 17.938 35.048 -12.538 1.00 88.31 290 LYS A N 1
ATOM 2366 C CA . LYS A 1 290 ? 17.132 36.261 -12.297 1.00 88.31 290 LYS A CA 1
ATOM 2367 C C . LYS A 1 290 ? 17.886 37.310 -11.468 1.00 88.31 290 LYS A C 1
ATOM 2369 O O . LYS A 1 290 ? 17.686 38.504 -11.679 1.00 88.31 290 LYS A O 1
ATOM 2374 N N . HIS A 1 291 ? 18.763 36.879 -10.561 1.00 86.31 291 HIS A N 1
ATOM 2375 C CA . HIS A 1 291 ? 19.576 37.753 -9.706 1.00 86.31 291 HIS A CA 1
ATOM 2376 C C . HIS A 1 291 ? 21.031 37.940 -10.182 1.00 86.31 291 HIS A C 1
ATOM 2378 O O . HIS A 1 291 ? 21.802 38.604 -9.495 1.00 86.31 291 HIS A O 1
ATOM 2384 N N . ASN A 1 292 ? 21.407 37.407 -11.354 1.00 86.62 292 ASN A N 1
ATOM 2385 C CA . ASN A 1 292 ? 22.791 37.360 -11.856 1.00 86.62 292 ASN A CA 1
ATOM 2386 C C . ASN A 1 292 ? 23.795 36.716 -10.868 1.00 86.62 292 ASN A C 1
ATOM 2388 O O . ASN A 1 292 ? 24.970 37.080 -10.841 1.00 86.62 292 ASN A O 1
ATOM 2392 N N . GLU A 1 293 ? 23.339 35.757 -10.060 1.00 88.06 293 GLU A N 1
ATOM 2393 C CA . GLU A 1 293 ? 24.186 34.957 -9.172 1.00 88.06 293 GLU A CA 1
ATOM 2394 C C . GLU A 1 293 ? 24.786 33.745 -9.907 1.00 88.06 293 GLU A C 1
ATOM 2396 O O . GLU A 1 293 ? 24.280 33.291 -10.937 1.00 88.06 293 GLU A O 1
ATOM 2401 N N . GLU A 1 294 ? 25.872 33.194 -9.361 1.00 86.44 294 GLU A N 1
ATOM 2402 C CA . GLU A 1 294 ? 26.540 32.025 -9.930 1.00 86.44 294 GLU A CA 1
ATOM 2403 C C . GLU A 1 294 ? 25.647 30.771 -9.882 1.00 86.44 294 GLU A C 1
ATOM 2405 O O . GLU A 1 294 ? 25.050 30.461 -8.847 1.00 86.44 294 GLU A O 1
ATOM 2410 N N . PHE A 1 295 ? 25.582 30.027 -10.995 1.00 90.69 295 PHE A N 1
ATOM 2411 C CA . PHE A 1 295 ? 24.731 28.840 -11.117 1.00 90.69 295 PHE A CA 1
ATOM 2412 C C . PHE A 1 295 ? 25.441 27.561 -11.614 1.00 90.69 295 PHE A C 1
ATOM 2414 O O . PHE A 1 295 ? 24.800 26.509 -11.641 1.00 90.69 295 PHE A O 1
ATOM 2421 N N . HIS A 1 296 ? 26.742 27.600 -11.950 1.00 88.50 296 HIS A N 1
ATOM 2422 C CA . HIS A 1 296 ? 27.479 26.463 -12.540 1.00 88.50 296 HIS A CA 1
ATOM 2423 C C . HIS A 1 296 ? 27.339 25.174 -11.706 1.00 88.50 296 HIS A C 1
ATOM 2425 O O . HIS A 1 296 ? 27.031 24.109 -12.240 1.00 88.50 296 HIS A O 1
ATOM 2431 N N . LYS A 1 297 ? 27.453 25.288 -10.376 1.00 84.62 297 LYS A N 1
ATOM 2432 C CA . LYS A 1 297 ? 27.282 24.179 -9.424 1.00 84.62 297 LYS A CA 1
ATOM 2433 C C . LYS A 1 297 ? 25.915 23.491 -9.534 1.00 84.62 297 LYS A C 1
ATOM 2435 O O . LYS A 1 297 ? 25.826 22.280 -9.392 1.00 84.62 297 LYS A O 1
ATOM 2440 N N . TYR A 1 298 ? 24.840 24.230 -9.808 1.00 87.44 298 TYR A N 1
ATOM 2441 C CA . TYR A 1 298 ? 23.502 23.645 -9.949 1.00 87.44 298 TYR A CA 1
ATOM 2442 C C . TYR A 1 298 ? 23.330 22.893 -11.270 1.00 87.44 298 TYR A C 1
ATOM 2444 O O . TYR A 1 298 ? 22.576 21.923 -11.318 1.00 87.44 298 TYR A O 1
ATOM 2452 N N . ILE A 1 299 ? 24.057 23.291 -12.318 1.00 88.06 299 ILE A N 1
ATOM 2453 C CA . ILE A 1 299 ? 24.147 22.520 -13.561 1.00 88.06 299 ILE A CA 1
ATOM 2454 C C . ILE A 1 299 ? 24.894 21.202 -13.313 1.00 88.06 299 ILE A C 1
ATOM 2456 O O . ILE A 1 299 ? 24.408 20.163 -13.753 1.00 88.06 299 ILE A O 1
ATOM 2460 N N . GLU A 1 300 ? 25.968 21.204 -12.516 1.00 83.88 300 GLU A N 1
ATOM 2461 C CA . GLU A 1 300 ? 26.675 19.976 -12.109 1.00 83.88 300 GLU A CA 1
ATOM 2462 C C . GLU A 1 300 ? 25.729 19.029 -11.345 1.00 83.88 300 GLU A C 1
ATOM 2464 O O . GLU A 1 300 ? 25.549 17.874 -11.740 1.00 83.88 300 GLU A O 1
ATOM 2469 N N . LEU A 1 301 ? 25.015 19.547 -10.330 1.00 82.00 301 LEU A N 1
ATOM 2470 C CA . LEU A 1 301 ? 23.978 18.800 -9.600 1.00 82.00 301 LEU A CA 1
ATOM 2471 C C . LEU A 1 301 ? 22.921 18.206 -10.551 1.00 82.00 301 LEU A C 1
ATOM 2473 O O . LEU A 1 301 ? 22.507 17.058 -10.371 1.00 82.00 301 LEU A O 1
ATOM 2477 N N . TYR A 1 302 ? 22.480 18.976 -11.553 1.00 84.50 302 TYR A N 1
ATOM 2478 C CA . TYR A 1 302 ? 21.474 18.564 -12.536 1.00 84.50 302 TYR A CA 1
ATOM 2479 C C . TYR A 1 302 ? 21.992 17.482 -13.500 1.00 84.50 302 TYR A C 1
ATOM 2481 O O . TYR A 1 302 ? 21.247 16.557 -13.843 1.00 84.50 302 TYR A O 1
ATOM 2489 N N . ILE A 1 303 ? 23.263 17.558 -13.911 1.00 80.94 303 ILE A N 1
ATOM 2490 C CA . ILE A 1 303 ? 23.943 16.528 -14.709 1.00 80.94 303 ILE A CA 1
ATOM 2491 C C . ILE A 1 303 ? 24.051 15.235 -13.904 1.00 80.94 303 ILE A C 1
ATOM 2493 O O . ILE A 1 303 ? 23.644 14.184 -14.398 1.00 80.94 303 ILE A O 1
ATOM 2497 N N . ASP A 1 304 ? 24.542 15.290 -12.665 1.00 75.88 304 ASP A N 1
ATOM 2498 C CA . ASP A 1 304 ? 24.658 14.122 -11.783 1.00 75.88 304 ASP A CA 1
ATOM 2499 C C . ASP A 1 304 ? 23.316 13.409 -11.574 1.00 75.88 304 ASP A C 1
ATOM 2501 O O . ASP A 1 304 ? 23.230 12.192 -11.731 1.00 75.88 304 ASP A O 1
ATOM 2505 N N . LEU A 1 305 ? 22.262 14.171 -11.263 1.00 75.75 305 LEU A N 1
ATOM 2506 C CA . LEU A 1 305 ? 20.901 13.659 -11.069 1.00 75.75 305 LEU A CA 1
ATOM 2507 C C . LEU A 1 305 ? 20.383 12.880 -12.275 1.00 75.75 305 LEU A C 1
ATOM 2509 O O . LEU A 1 305 ? 19.712 11.860 -12.131 1.00 75.75 305 LEU A O 1
ATOM 2513 N N . ASN A 1 306 ? 20.673 13.374 -13.472 1.00 74.62 306 ASN A N 1
ATOM 2514 C CA . ASN A 1 306 ? 20.237 12.746 -14.709 1.00 74.62 306 ASN A CA 1
ATOM 2515 C C . ASN A 1 306 ? 21.194 11.631 -15.167 1.00 74.62 306 ASN A C 1
ATOM 2517 O O . ASN A 1 306 ? 20.760 10.709 -15.854 1.00 74.62 306 ASN A O 1
ATOM 2521 N N . SER A 1 307 ? 22.450 11.631 -14.713 1.00 67.31 307 SER A N 1
ATOM 2522 C CA . SER A 1 307 ? 23.461 10.622 -15.066 1.00 67.31 307 SER A CA 1
ATOM 2523 C C . SER A 1 307 ? 23.145 9.210 -14.558 1.00 67.31 307 SER A C 1
ATOM 2525 O O . SER A 1 307 ? 23.655 8.234 -15.113 1.00 67.31 307 SER A O 1
ATOM 2527 N N . GLU A 1 308 ? 22.300 9.083 -13.529 1.00 58.28 308 GLU A N 1
ATOM 2528 C CA . GLU A 1 308 ? 21.824 7.795 -12.997 1.00 58.28 308 GLU A CA 1
ATOM 2529 C C . GLU A 1 308 ? 20.606 7.227 -13.772 1.00 58.28 308 GLU A C 1
ATOM 2531 O O . GLU A 1 308 ? 20.149 6.122 -13.474 1.00 58.28 308 GLU A O 1
ATOM 2536 N N . ARG A 1 309 ? 20.088 7.940 -14.788 1.00 63.09 309 ARG A N 1
ATOM 2537 C CA . ARG A 1 309 ? 18.916 7.547 -15.602 1.00 63.09 309 ARG A CA 1
ATOM 2538 C C . ARG A 1 309 ? 19.322 6.989 -16.976 1.00 63.09 309 ARG A C 1
ATOM 2540 O O . ARG A 1 309 ? 20.472 7.077 -17.403 1.00 63.09 309 ARG A O 1
ATOM 2547 N N . GLU A 1 310 ? 18.362 6.418 -17.707 1.00 57.91 310 GLU A N 1
ATOM 2548 C CA . GLU A 1 310 ? 18.577 6.016 -19.103 1.00 57.91 310 GLU A CA 1
ATOM 2549 C C . GLU A 1 310 ? 18.662 7.253 -20.013 1.00 57.91 310 GLU A C 1
ATOM 2551 O O . GLU A 1 310 ? 17.655 7.856 -20.385 1.00 57.91 310 GLU A O 1
ATOM 2556 N N . TRP A 1 311 ? 19.899 7.613 -20.364 1.00 63.31 311 TRP A N 1
ATOM 2557 C CA . TRP A 1 311 ? 20.300 8.779 -21.165 1.00 63.31 311 TRP A CA 1
ATOM 2558 C C . TRP A 1 311 ? 19.506 9.006 -22.464 1.00 63.31 311 TRP A C 1
ATOM 2560 O O . TRP A 1 311 ? 19.425 10.138 -22.930 1.00 63.31 311 TRP A O 1
ATOM 2570 N N . GLU A 1 312 ? 18.903 7.965 -23.043 1.00 54.16 312 GLU A N 1
ATOM 2571 C CA . GLU A 1 312 ? 18.135 8.029 -24.296 1.00 54.16 312 GLU A CA 1
ATOM 2572 C C . GLU A 1 312 ? 16.914 8.965 -24.230 1.00 54.16 312 GLU A C 1
ATOM 2574 O O . GLU A 1 312 ? 16.534 9.563 -25.237 1.00 54.16 312 GLU A O 1
ATOM 2579 N N . TYR A 1 313 ? 16.324 9.120 -23.040 1.00 59.28 313 TYR A N 1
ATOM 2580 C CA . TYR A 1 313 ? 15.065 9.848 -22.827 1.00 59.28 313 TYR A CA 1
ATOM 2581 C C . TYR A 1 313 ? 15.246 11.203 -22.127 1.00 59.28 313 TYR A C 1
ATOM 2583 O O . TYR A 1 313 ? 14.263 11.871 -21.796 1.00 59.28 313 TYR A O 1
ATOM 2591 N N . ILE A 1 314 ? 16.490 11.621 -21.878 1.00 70.31 314 ILE A N 1
ATOM 2592 C CA . ILE A 1 314 ? 16.792 12.839 -21.120 1.00 70.31 314 ILE A CA 1
ATOM 2593 C C . ILE A 1 314 ? 16.792 14.045 -22.061 1.00 70.31 314 ILE A C 1
ATOM 2595 O O . ILE A 1 314 ? 17.593 14.124 -22.990 1.00 70.31 314 ILE A O 1
ATOM 2599 N N . LYS A 1 315 ? 15.902 15.006 -21.793 1.00 75.81 315 LYS A N 1
ATOM 2600 C CA . LYS A 1 315 ? 15.927 16.335 -22.411 1.00 75.81 315 LYS A CA 1
ATOM 2601 C C . LYS A 1 315 ? 16.570 17.326 -21.446 1.00 75.81 315 LYS A C 1
ATOM 2603 O O . LYS A 1 315 ? 16.036 17.571 -20.370 1.00 75.81 315 LYS A O 1
ATOM 2608 N N . TRP A 1 316 ? 17.675 17.929 -21.867 1.00 86.69 316 TRP A N 1
ATOM 2609 C CA . TRP A 1 316 ? 18.465 18.904 -21.103 1.00 86.69 316 TRP A CA 1
ATOM 2610 C C . TRP A 1 316 ? 17.904 20.333 -21.139 1.00 86.69 316 TRP A C 1
ATOM 2612 O O . TRP A 1 316 ? 18.418 21.233 -20.483 1.00 86.69 316 TRP A O 1
ATOM 2622 N N . ASN A 1 317 ? 16.833 20.536 -21.906 1.00 89.06 317 ASN A N 1
ATOM 2623 C CA . ASN A 1 317 ? 16.134 21.800 -22.093 1.00 89.06 317 ASN A CA 1
ATOM 2624 C C . ASN A 1 317 ? 15.381 22.223 -20.816 1.00 89.06 317 ASN A C 1
ATOM 2626 O O . ASN A 1 317 ? 14.165 22.033 -20.714 1.00 89.06 317 ASN A O 1
ATOM 2630 N N . ILE A 1 318 ? 16.095 22.785 -19.841 1.00 89.50 318 ILE A N 1
ATOM 2631 C CA . ILE A 1 318 ? 15.502 23.444 -18.669 1.00 89.50 318 ILE A CA 1
ATOM 2632 C C . ILE A 1 318 ? 15.094 24.884 -18.994 1.00 89.50 318 ILE A C 1
ATOM 2634 O O . ILE A 1 318 ? 15.633 25.507 -19.904 1.00 89.50 318 ILE A O 1
ATOM 2638 N N . LEU A 1 319 ? 14.126 25.420 -18.244 1.00 89.06 319 LEU A N 1
ATOM 2639 C CA . LEU A 1 319 ? 13.648 26.806 -18.374 1.00 89.06 319 LEU A CA 1
ATOM 2640 C C . LEU A 1 319 ? 13.131 27.202 -19.774 1.00 89.06 319 LEU A C 1
ATOM 2642 O O . LEU A 1 319 ? 13.207 28.371 -20.136 1.00 89.06 319 LEU A O 1
ATOM 2646 N N . GLN A 1 320 ? 12.527 26.273 -20.528 1.00 87.31 320 GLN A N 1
ATOM 2647 C CA . GLN A 1 320 ? 12.037 26.485 -21.911 1.00 87.31 320 GLN A CA 1
ATOM 2648 C C . GLN A 1 320 ? 11.095 27.689 -22.109 1.00 87.31 320 GLN A C 1
ATOM 2650 O O . GLN A 1 320 ? 10.976 28.204 -23.217 1.00 87.31 320 GLN A O 1
ATOM 2655 N N . ASN A 1 321 ? 10.442 28.159 -21.042 1.00 84.44 321 ASN A N 1
ATOM 2656 C CA . ASN A 1 321 ? 9.599 29.359 -21.058 1.00 84.44 321 ASN A CA 1
ATOM 2657 C C . ASN A 1 321 ? 10.409 30.677 -21.101 1.00 84.44 321 ASN A C 1
ATOM 2659 O O . ASN A 1 321 ? 9.822 31.740 -21.269 1.00 84.44 321 ASN A O 1
ATOM 2663 N N . ASN A 1 322 ? 11.735 30.621 -20.933 1.00 88.38 322 ASN A N 1
ATOM 2664 C CA . ASN A 1 322 ? 12.662 31.755 -20.943 1.00 88.38 322 ASN A CA 1
ATOM 2665 C C . ASN A 1 322 ? 13.853 31.439 -21.875 1.00 88.38 322 ASN A C 1
ATOM 2667 O O . ASN A 1 322 ? 14.894 30.987 -21.392 1.00 88.38 322 ASN A O 1
ATOM 2671 N N . PRO A 1 323 ? 13.734 31.660 -23.200 1.00 88.38 323 PRO A N 1
ATOM 2672 C CA . PRO A 1 323 ? 14.736 31.239 -24.185 1.00 88.38 323 PRO A CA 1
ATOM 2673 C C . PRO A 1 323 ? 16.178 31.706 -23.919 1.00 88.38 323 PRO A C 1
ATOM 2675 O O . PRO A 1 323 ? 17.114 30.942 -24.149 1.00 88.38 323 PRO A O 1
ATOM 2678 N N . ASP A 1 324 ? 16.377 32.913 -23.379 1.00 88.75 324 ASP A N 1
ATOM 2679 C CA . ASP A 1 324 ? 17.701 33.417 -22.979 1.00 88.75 324 ASP A CA 1
ATOM 2680 C C . ASP A 1 324 ? 18.327 32.611 -21.832 1.00 88.75 324 ASP A C 1
ATOM 2682 O O . ASP A 1 324 ? 19.526 32.322 -21.833 1.00 88.75 324 ASP A O 1
ATOM 2686 N N . TYR A 1 325 ? 17.517 32.238 -20.837 1.00 93.06 325 TYR A N 1
ATOM 2687 C CA . TYR A 1 325 ? 17.959 31.458 -19.681 1.00 93.06 325 TYR A CA 1
ATOM 2688 C C . TYR A 1 325 ? 18.158 29.989 -20.055 1.00 93.06 325 TYR A C 1
ATOM 2690 O O . TYR A 1 325 ? 19.170 29.410 -19.664 1.00 93.06 325 TYR A O 1
ATOM 2698 N N . GLU A 1 326 ? 17.272 29.419 -20.879 1.00 92.75 326 GLU A N 1
ATOM 2699 C CA . GLU A 1 326 ? 17.479 28.102 -21.493 1.00 92.75 326 GLU A CA 1
ATOM 2700 C C . GLU A 1 326 ? 18.812 28.072 -22.257 1.00 92.75 326 GLU A C 1
ATOM 2702 O O . GLU A 1 326 ? 19.612 27.158 -22.053 1.00 92.75 326 GLU A O 1
ATOM 2707 N N . ARG A 1 327 ? 19.116 29.096 -23.072 1.00 91.50 327 ARG A N 1
ATOM 2708 C CA . ARG A 1 327 ? 20.388 29.171 -23.807 1.00 91.50 327 ARG A CA 1
ATOM 2709 C C . ARG A 1 327 ? 21.597 29.225 -22.873 1.00 91.50 327 ARG A C 1
ATOM 2711 O O . ARG A 1 327 ? 22.550 28.484 -23.101 1.00 91.50 327 ARG A O 1
ATOM 2718 N N . LYS A 1 328 ? 21.567 30.057 -21.823 1.00 92.06 328 LYS A N 1
ATOM 2719 C CA . LYS A 1 328 ? 22.643 30.118 -20.811 1.00 92.06 328 LYS A CA 1
ATOM 2720 C C . LYS A 1 328 ? 22.867 28.757 -20.143 1.00 92.06 328 LYS A C 1
ATOM 2722 O O . LYS A 1 328 ? 24.008 28.317 -20.043 1.00 92.06 328 LYS A O 1
ATOM 2727 N N . CYS A 1 329 ? 21.790 28.067 -19.762 1.00 92.19 329 CYS A N 1
ATOM 2728 C CA . CYS A 1 329 ? 21.869 26.723 -19.190 1.00 92.19 329 CYS A CA 1
ATOM 2729 C C . CYS A 1 329 ? 22.451 25.712 -20.186 1.00 92.19 329 CYS A C 1
ATOM 2731 O O . CYS A 1 329 ? 23.330 24.942 -19.819 1.00 92.19 329 CYS A O 1
ATOM 2733 N N . MET A 1 330 ? 22.011 25.734 -21.449 1.00 91.69 330 MET A N 1
ATOM 2734 C CA . MET A 1 330 ? 22.510 24.836 -22.497 1.00 91.69 330 MET A CA 1
ATOM 2735 C C . MET A 1 330 ? 24.005 25.031 -22.779 1.00 91.69 330 MET A C 1
ATOM 2737 O O . MET A 1 330 ? 24.714 24.042 -22.938 1.00 91.69 330 MET A O 1
ATOM 2741 N N . VAL A 1 331 ? 24.509 26.270 -22.810 1.00 90.81 331 VAL A N 1
ATOM 2742 C CA . VAL A 1 331 ? 25.952 26.547 -22.972 1.00 90.81 331 VAL A CA 1
ATOM 2743 C C . VAL A 1 331 ? 26.760 25.958 -21.812 1.00 90.81 331 VAL A C 1
ATOM 2745 O O . VAL A 1 331 ? 27.801 25.336 -22.038 1.00 90.81 331 VAL A O 1
ATOM 2748 N N . GLU A 1 332 ? 26.261 26.103 -20.586 1.00 90.62 332 GLU A N 1
ATOM 2749 C CA . GLU A 1 332 ? 26.925 25.569 -19.398 1.00 90.62 332 GLU A CA 1
ATOM 2750 C C . GLU A 1 332 ? 26.898 24.034 -19.360 1.00 90.62 332 GLU A C 1
ATOM 2752 O O . GLU A 1 332 ? 27.928 23.392 -19.152 1.00 90.62 332 GLU A O 1
ATOM 2757 N N . LEU A 1 333 ? 25.746 23.437 -19.678 1.00 88.69 333 LEU A N 1
ATOM 2758 C CA . LEU A 1 333 ? 25.572 21.991 -19.833 1.00 88.69 333 LEU A CA 1
ATOM 2759 C C . LEU A 1 333 ? 26.546 21.413 -20.866 1.00 88.69 333 LEU A C 1
ATOM 2761 O O . LEU A 1 333 ? 27.226 20.434 -20.568 1.00 88.69 333 LEU A O 1
ATOM 2765 N N . ILE A 1 334 ? 26.664 22.025 -22.052 1.00 87.56 334 ILE A N 1
ATOM 2766 C CA . ILE A 1 334 ? 27.626 21.596 -23.081 1.00 87.56 334 ILE A CA 1
ATOM 2767 C C . ILE A 1 334 ? 29.054 21.640 -22.526 1.00 87.56 334 ILE A C 1
ATOM 2769 O O . ILE A 1 334 ? 29.808 20.682 -22.701 1.00 87.56 334 ILE A O 1
ATOM 2773 N N . THR A 1 335 ? 29.414 22.724 -21.839 1.00 85.12 335 THR A N 1
ATOM 2774 C CA . THR A 1 335 ? 30.760 22.938 -21.292 1.00 85.12 335 THR A CA 1
ATOM 2775 C C . THR A 1 335 ? 31.119 21.866 -20.263 1.00 85.12 335 THR A C 1
ATOM 2777 O O . THR A 1 335 ? 32.120 21.167 -20.434 1.00 85.12 335 THR A O 1
ATOM 2780 N N . GLN A 1 336 ? 30.272 21.653 -19.253 1.00 82.94 336 GLN A N 1
ATOM 2781 C CA . GLN A 1 336 ? 30.509 20.654 -18.206 1.00 82.94 336 GLN A CA 1
ATOM 2782 C C . GLN A 1 336 ? 30.440 19.218 -18.750 1.00 82.94 336 GLN A C 1
ATOM 2784 O O . GLN A 1 336 ? 31.364 18.426 -18.542 1.00 82.94 336 GLN A O 1
ATOM 2789 N N . MET A 1 337 ? 29.393 18.868 -19.510 1.00 75.81 337 MET A N 1
ATOM 2790 C CA . MET A 1 337 ? 29.206 17.506 -20.034 1.00 75.81 337 MET A CA 1
ATOM 2791 C C . MET A 1 337 ? 30.306 17.065 -21.003 1.00 75.81 337 MET A C 1
ATOM 2793 O O . MET A 1 337 ? 30.494 15.860 -21.161 1.00 75.81 337 MET A O 1
ATOM 2797 N N . CYS A 1 338 ? 31.021 18.001 -21.637 1.00 67.94 338 CYS A N 1
ATOM 2798 C CA . CYS A 1 338 ? 32.176 17.700 -22.484 1.00 67.94 338 CYS A CA 1
ATOM 2799 C C . CYS A 1 338 ? 33.491 17.532 -21.700 1.00 67.94 338 CYS A C 1
ATOM 2801 O O . CYS A 1 338 ? 34.417 16.901 -22.211 1.00 67.94 338 CYS A O 1
ATOM 2803 N N . MET A 1 339 ? 33.596 18.069 -20.478 1.00 57.16 339 MET A N 1
ATOM 2804 C CA . MET A 1 339 ? 34.746 17.833 -19.590 1.00 57.16 339 MET A CA 1
ATOM 2805 C C . MET A 1 339 ? 34.632 16.493 -18.852 1.00 57.16 339 MET A C 1
ATOM 2807 O O . MET A 1 339 ? 35.629 15.784 -18.686 1.00 57.16 339 MET A O 1
ATOM 2811 N N . HIS A 1 340 ? 33.419 16.092 -18.463 1.00 54.47 340 HIS A N 1
ATOM 2812 C CA . HIS A 1 340 ? 33.156 14.732 -17.996 1.00 54.47 340 HIS A CA 1
ATOM 2813 C C . HIS A 1 340 ? 33.216 13.745 -19.179 1.00 54.47 340 HIS A C 1
ATOM 2815 O O . HIS A 1 340 ? 32.609 13.971 -20.221 1.00 54.47 340 HIS A O 1
ATOM 2821 N N . LYS A 1 341 ? 33.940 12.622 -19.036 1.00 52.44 341 LYS A N 1
ATOM 2822 C CA . LYS A 1 341 ? 34.141 11.603 -20.096 1.00 52.44 341 LYS A CA 1
ATOM 2823 C C . LYS A 1 341 ? 32.882 10.746 -20.346 1.00 52.44 341 LYS A C 1
ATOM 2825 O O . LYS A 1 341 ? 32.917 9.523 -20.205 1.00 52.44 341 LYS A O 1
ATOM 2830 N N . ASN A 1 342 ? 31.766 11.380 -20.684 1.00 58.47 342 ASN A N 1
ATOM 2831 C CA . ASN A 1 342 ? 30.468 10.730 -20.823 1.00 58.47 342 ASN A CA 1
ATOM 2832 C C . ASN A 1 342 ? 30.341 9.964 -22.156 1.00 58.47 342 ASN A C 1
ATOM 2834 O O . ASN A 1 342 ? 30.901 10.353 -23.180 1.00 58.47 342 ASN A O 1
ATOM 2838 N N . GLY A 1 343 ? 29.621 8.836 -22.135 1.00 66.62 343 GLY A N 1
ATOM 2839 C CA . GLY A 1 343 ? 29.494 7.925 -23.281 1.00 66.62 343 GLY A CA 1
ATOM 2840 C C . GLY A 1 343 ? 28.592 8.441 -24.412 1.00 66.62 343 GLY A C 1
ATOM 2841 O O . GLY A 1 343 ? 27.953 9.485 -24.291 1.00 66.62 343 GLY A O 1
ATOM 2842 N N . HIS A 1 344 ? 28.484 7.669 -25.503 1.00 75.12 344 HIS A N 1
ATOM 2843 C CA . HIS A 1 344 ? 27.811 8.090 -26.749 1.00 75.12 344 HIS A CA 1
ATOM 2844 C C . HIS A 1 344 ? 26.344 8.524 -26.525 1.00 75.12 344 HIS A C 1
ATOM 2846 O O . HIS A 1 344 ? 25.835 9.409 -27.209 1.00 75.12 344 HIS A O 1
ATOM 2852 N N . ALA A 1 345 ? 25.684 7.959 -25.508 1.00 74.56 345 ALA A N 1
ATOM 2853 C CA . ALA A 1 345 ? 24.328 8.319 -25.113 1.00 74.56 345 ALA A CA 1
ATOM 2854 C C . ALA A 1 345 ? 24.185 9.752 -24.576 1.00 74.56 345 ALA A C 1
ATOM 2856 O O . ALA A 1 345 ? 23.228 10.443 -24.922 1.00 74.56 345 ALA A O 1
ATOM 2857 N N . ALA A 1 346 ? 25.160 10.229 -23.797 1.00 77.12 346 ALA A N 1
ATOM 2858 C CA . ALA A 1 346 ? 25.167 11.599 -23.297 1.00 77.12 346 ALA A CA 1
ATOM 2859 C C . ALA A 1 346 ? 25.288 12.600 -24.450 1.00 77.12 346 ALA A C 1
ATOM 2861 O O . ALA A 1 346 ? 24.496 13.537 -24.536 1.00 77.12 346 ALA A O 1
ATOM 2862 N N . VAL A 1 347 ? 26.203 12.339 -25.388 1.00 83.44 347 VAL A N 1
ATOM 2863 C CA . VAL A 1 347 ? 26.396 13.162 -26.591 1.00 83.44 347 VAL A CA 1
ATOM 2864 C C . VAL A 1 347 ? 25.111 13.224 -27.425 1.00 83.44 347 VAL A C 1
ATOM 2866 O O . VAL A 1 347 ? 24.673 14.315 -27.779 1.00 83.44 347 VAL A O 1
ATOM 2869 N N . ASN A 1 348 ? 24.439 12.093 -27.663 1.00 83.12 348 ASN A N 1
ATOM 2870 C CA . ASN A 1 348 ? 23.177 12.080 -28.413 1.00 83.12 348 ASN A CA 1
ATOM 2871 C C . ASN A 1 348 ? 22.036 12.818 -27.704 1.00 83.12 348 ASN A C 1
ATOM 2873 O O . ASN A 1 348 ? 21.287 13.543 -28.361 1.00 83.12 348 ASN A O 1
ATOM 2877 N N . SER A 1 349 ? 21.905 12.671 -26.383 1.00 85.00 349 SER A N 1
ATOM 2878 C CA . SER A 1 349 ? 20.898 13.412 -25.610 1.00 85.00 349 SER A CA 1
ATOM 2879 C C . SER A 1 349 ? 21.134 14.929 -25.680 1.00 85.00 349 SER A C 1
ATOM 2881 O O . SER A 1 349 ? 20.197 15.698 -25.896 1.00 85.00 349 SER A O 1
ATOM 2883 N N . LEU A 1 350 ? 22.400 15.360 -25.619 1.00 88.06 350 LEU A N 1
ATOM 2884 C CA . LEU A 1 350 ? 22.802 16.760 -25.729 1.00 88.06 350 LEU A CA 1
ATOM 2885 C C . LEU A 1 350 ? 22.527 17.327 -27.132 1.00 88.06 350 LEU A C 1
ATOM 2887 O O . LEU A 1 350 ? 21.885 18.371 -27.243 1.00 88.06 350 LEU A O 1
ATOM 2891 N N . LEU A 1 351 ? 22.913 16.612 -28.199 1.00 88.94 351 LEU A N 1
ATOM 2892 C CA . LEU A 1 351 ? 22.595 16.985 -29.586 1.00 88.94 351 LEU A CA 1
ATOM 2893 C C . LEU A 1 351 ? 21.085 17.100 -29.815 1.00 88.94 351 LEU A C 1
ATOM 2895 O O . LEU A 1 351 ? 20.616 18.082 -30.392 1.00 88.94 351 LEU A O 1
ATOM 2899 N N . SER A 1 352 ? 20.310 16.127 -29.325 1.00 89.12 352 SER A N 1
ATOM 2900 C CA . SER A 1 352 ? 18.851 16.156 -29.434 1.00 89.12 352 SER A CA 1
ATOM 2901 C C . SER A 1 352 ? 18.261 17.397 -28.759 1.00 89.12 352 SER A C 1
ATOM 2903 O O . SER A 1 352 ? 17.351 18.006 -29.318 1.00 89.12 352 SER A O 1
ATOM 2905 N N . SER A 1 353 ? 18.786 17.805 -27.601 1.00 90.44 353 SER A N 1
ATOM 2906 C CA . SER A 1 353 ? 18.352 19.018 -26.896 1.00 90.44 353 SER A CA 1
ATOM 2907 C C . SER A 1 353 ? 18.808 20.324 -27.553 1.00 90.44 353 SER A C 1
ATOM 2909 O O . SER A 1 353 ? 18.044 21.292 -27.568 1.00 90.44 353 SER A O 1
ATOM 2911 N N . MET A 1 354 ? 20.006 20.366 -28.143 1.00 92.25 354 MET A N 1
ATOM 2912 C CA . MET A 1 354 ? 20.482 21.519 -28.923 1.00 92.25 354 MET A CA 1
ATOM 2913 C C . MET A 1 354 ? 19.626 21.744 -30.175 1.00 92.25 354 MET A C 1
ATOM 2915 O O . MET A 1 354 ? 19.229 22.873 -30.472 1.00 92.25 354 MET A O 1
ATOM 2919 N N . TYR A 1 355 ? 19.309 20.677 -30.911 1.00 91.44 355 TYR A N 1
ATOM 2920 C CA . TYR A 1 355 ? 18.520 20.778 -32.139 1.00 91.44 355 TYR A CA 1
ATOM 2921 C C . TYR A 1 355 ? 17.023 21.003 -31.867 1.00 91.44 355 TYR A C 1
ATOM 2923 O O . TYR A 1 355 ? 16.384 21.738 -32.621 1.00 91.44 355 TYR A O 1
ATOM 2931 N N . ASP A 1 356 ? 16.480 20.483 -30.759 1.00 90.56 356 ASP A N 1
ATOM 2932 C CA . ASP A 1 356 ? 15.140 20.830 -30.258 1.00 90.56 356 ASP A CA 1
ATOM 2933 C C . ASP A 1 356 ? 15.040 22.326 -29.888 1.00 90.56 356 ASP A C 1
ATOM 2935 O O . ASP A 1 356 ? 14.129 23.008 -30.365 1.00 90.56 356 ASP A O 1
ATOM 2939 N N . PHE A 1 357 ? 16.021 22.867 -29.149 1.00 91.25 357 PHE A N 1
ATOM 2940 C CA . PHE A 1 357 ? 16.114 24.301 -28.831 1.00 91.25 357 PHE A CA 1
ATOM 2941 C C . PHE A 1 357 ? 16.127 25.174 -30.091 1.00 91.25 357 PHE A C 1
ATOM 2943 O O . PHE A 1 357 ? 15.319 26.099 -30.221 1.00 91.25 357 PHE A O 1
ATOM 2950 N N . ASN A 1 358 ? 17.014 24.859 -31.040 1.00 91.06 358 ASN A N 1
ATOM 2951 C CA . ASN A 1 358 ? 17.116 25.577 -32.310 1.00 91.06 358 ASN A CA 1
ATOM 2952 C C . ASN A 1 358 ? 15.791 25.520 -33.090 1.00 91.06 358 ASN A C 1
ATOM 2954 O O . ASN A 1 358 ? 15.310 26.541 -33.581 1.00 91.06 358 ASN A O 1
ATOM 2958 N N . GLY A 1 359 ? 15.179 24.334 -33.180 1.00 86.31 359 GLY A N 1
ATOM 2959 C CA . GLY A 1 359 ? 13.933 24.111 -33.909 1.00 86.31 359 GLY A CA 1
ATOM 2960 C C . GLY A 1 359 ? 12.727 24.835 -33.305 1.00 86.31 359 GLY A C 1
ATOM 2961 O O . GLY A 1 359 ? 11.908 25.371 -34.055 1.00 86.31 359 GLY A O 1
ATOM 2962 N N . ARG A 1 360 ? 12.615 24.895 -31.970 1.00 89.19 360 ARG A N 1
ATOM 2963 C CA . ARG A 1 360 ? 11.571 25.669 -31.274 1.00 89.19 360 ARG A CA 1
ATOM 2964 C C . ARG A 1 360 ? 11.735 27.167 -31.506 1.00 89.19 360 ARG A C 1
ATOM 2966 O O . ARG A 1 360 ? 10.793 27.816 -31.961 1.00 89.19 360 ARG A O 1
ATOM 2973 N N . ASN A 1 361 ? 12.924 27.708 -31.254 1.00 86.25 361 ASN A N 1
ATOM 2974 C CA . ASN A 1 361 ? 13.151 29.154 -31.308 1.00 86.25 361 ASN A CA 1
ATOM 2975 C C . ASN A 1 361 ? 13.120 29.714 -32.738 1.00 86.25 361 ASN A C 1
ATOM 2977 O O . ASN A 1 361 ? 12.573 30.797 -32.948 1.00 86.25 361 ASN A O 1
ATOM 2981 N N . ALA A 1 362 ? 13.575 28.947 -33.737 1.00 81.62 362 ALA A N 1
ATOM 2982 C CA . ALA A 1 362 ? 13.421 29.310 -35.147 1.00 81.62 362 ALA A CA 1
ATOM 2983 C C . ALA A 1 362 ? 11.941 29.397 -35.571 1.00 81.62 362 ALA A C 1
ATOM 2985 O O . ALA A 1 362 ? 11.551 30.345 -36.253 1.00 81.62 362 ALA A O 1
ATOM 2986 N N . LYS A 1 363 ? 11.090 28.457 -35.127 1.00 77.06 363 LYS A N 1
ATOM 2987 C CA . LYS A 1 363 ? 9.634 28.506 -35.377 1.00 77.06 363 LYS A CA 1
ATOM 2988 C C . LYS A 1 363 ? 8.962 29.685 -34.668 1.00 77.06 363 LYS A C 1
ATOM 2990 O O . LYS A 1 363 ? 8.074 30.308 -35.243 1.00 77.06 363 LYS A O 1
ATOM 2995 N N . ALA A 1 364 ? 9.403 30.004 -33.453 1.00 72.69 364 ALA A N 1
ATOM 2996 C CA . ALA A 1 364 ? 8.905 31.128 -32.662 1.00 72.69 364 ALA A CA 1
ATOM 2997 C C . ALA A 1 364 ? 9.480 32.501 -33.082 1.00 72.69 364 ALA A C 1
ATOM 2999 O O . ALA A 1 364 ? 9.071 33.517 -32.527 1.00 72.69 364 ALA A O 1
ATOM 3000 N N . LYS A 1 365 ? 10.396 32.550 -34.066 1.00 78.31 365 LYS A N 1
ATOM 3001 C CA . LYS A 1 365 ? 11.090 33.765 -34.545 1.00 78.31 365 LYS A CA 1
ATOM 3002 C C . LYS A 1 365 ? 11.829 34.547 -33.445 1.00 78.31 365 LYS A C 1
ATOM 3004 O O . LYS A 1 365 ? 11.988 35.761 -33.551 1.00 78.31 365 LYS A O 1
ATOM 3009 N N . VAL A 1 366 ? 12.296 33.863 -32.399 1.00 75.81 366 VAL A N 1
ATOM 3010 C CA . VAL A 1 366 ? 13.068 34.492 -31.316 1.00 75.81 366 VAL A CA 1
ATOM 3011 C C . VAL A 1 366 ? 14.482 34.805 -31.838 1.00 75.81 366 VAL A C 1
ATOM 3013 O O . VAL A 1 366 ? 15.112 33.904 -32.399 1.00 75.81 366 VAL A O 1
ATOM 3016 N N . PRO A 1 367 ? 15.003 36.041 -31.692 1.00 77.06 367 PRO A N 1
ATOM 3017 C CA . PRO A 1 367 ? 16.275 36.465 -32.287 1.00 77.06 367 PRO A CA 1
ATOM 3018 C C . PRO A 1 367 ? 17.492 35.967 -31.484 1.00 77.06 367 PRO A C 1
ATOM 3020 O O . PRO A 1 367 ? 18.257 36.754 -30.932 1.00 77.06 367 PRO A O 1
ATOM 3023 N N . LEU A 1 368 ? 17.667 34.646 -31.409 1.00 81.94 368 LEU A N 1
ATOM 3024 C CA . LEU A 1 368 ? 18.755 33.985 -30.683 1.00 81.94 368 LEU A CA 1
ATOM 3025 C C . LEU A 1 368 ? 19.746 33.295 -31.623 1.00 81.94 368 LEU A C 1
ATOM 3027 O O . LEU A 1 368 ? 19.374 32.683 -32.622 1.00 81.94 368 LEU A O 1
ATOM 3031 N N . GLU A 1 369 ? 21.026 33.352 -31.258 1.00 82.75 369 GLU A N 1
ATOM 3032 C CA . GLU A 1 369 ? 22.102 32.666 -31.973 1.00 82.75 369 GLU A CA 1
ATOM 3033 C C . GLU A 1 369 ? 21.950 31.135 -31.847 1.00 82.75 369 GLU A C 1
ATOM 3035 O O . GLU A 1 369 ? 21.978 30.583 -30.736 1.00 82.75 369 GLU A O 1
ATOM 3040 N N . LYS A 1 370 ? 21.832 30.464 -33.005 1.00 84.94 370 LYS A N 1
ATOM 3041 C CA . LYS A 1 370 ? 21.724 29.003 -33.153 1.00 84.94 370 LYS A CA 1
ATOM 3042 C C . LYS A 1 370 ? 22.886 28.295 -32.445 1.00 84.94 370 LYS A C 1
ATOM 3044 O O . LYS A 1 370 ? 24.048 28.619 -32.673 1.00 84.94 370 LYS A O 1
ATOM 3049 N N . LEU A 1 371 ? 22.581 27.273 -31.648 1.00 90.25 371 LEU A N 1
ATOM 3050 C CA . LEU A 1 371 ? 23.591 26.369 -31.097 1.00 90.25 371 LEU A CA 1
ATOM 3051 C C . LEU A 1 371 ? 24.123 25.460 -32.218 1.00 90.25 371 LEU A C 1
ATOM 3053 O O . LEU A 1 371 ? 23.350 24.713 -32.820 1.00 90.25 371 LEU A O 1
ATOM 3057 N N . SER A 1 372 ? 25.427 25.514 -32.488 1.00 89.88 372 SER A N 1
ATOM 3058 C CA . SER A 1 372 ? 26.117 24.676 -33.477 1.00 89.88 372 SER A CA 1
ATOM 3059 C C . SER A 1 372 ? 27.240 23.886 -32.818 1.00 89.88 372 SER A C 1
ATOM 3061 O O . SER A 1 372 ? 27.942 24.434 -31.966 1.00 89.88 372 SER A O 1
ATOM 3063 N N . ILE A 1 373 ? 27.465 22.629 -33.220 1.00 89.56 373 ILE A N 1
ATOM 3064 C CA . ILE A 1 373 ? 28.593 21.848 -32.685 1.00 89.56 373 ILE A CA 1
ATOM 3065 C C . ILE A 1 373 ? 29.956 22.464 -33.031 1.00 89.56 373 ILE A C 1
ATOM 3067 O O . ILE A 1 373 ? 30.904 22.270 -32.273 1.00 89.56 373 ILE A O 1
ATOM 3071 N N . THR A 1 374 ? 30.070 23.246 -34.114 1.00 87.94 374 THR A N 1
ATOM 3072 C CA . THR A 1 374 ? 31.336 23.903 -34.497 1.00 87.94 374 THR A CA 1
ATOM 3073 C C . THR A 1 374 ? 31.799 24.931 -33.472 1.00 87.94 374 THR A C 1
ATOM 3075 O O . THR A 1 374 ? 32.994 25.198 -33.371 1.00 87.94 374 THR A O 1
ATOM 3078 N N . ASN A 1 375 ? 30.872 25.474 -32.680 1.00 89.69 375 ASN A N 1
ATOM 3079 C CA . ASN A 1 375 ? 31.160 26.479 -31.659 1.00 89.69 375 ASN A CA 1
ATOM 3080 C C . ASN A 1 375 ? 31.728 25.848 -30.370 1.00 89.69 375 ASN A C 1
ATOM 3082 O O . ASN A 1 375 ? 32.175 26.568 -29.481 1.00 89.69 375 ASN A O 1
ATOM 3086 N N . TYR A 1 376 ? 31.738 24.511 -30.269 1.00 89.75 376 TYR A N 1
ATOM 3087 C CA . TYR A 1 376 ? 32.147 23.760 -29.080 1.00 89.75 376 TYR A CA 1
ATOM 3088 C C . TYR A 1 376 ? 33.166 22.668 -29.461 1.00 89.75 376 TYR A C 1
ATOM 3090 O O . TYR A 1 376 ? 32.784 21.514 -29.664 1.00 89.75 376 TYR A O 1
ATOM 3098 N N . PRO A 1 377 ? 34.478 22.979 -29.545 1.00 86.50 377 PRO A N 1
ATOM 3099 C CA . PRO A 1 377 ? 35.486 22.069 -30.108 1.00 86.50 377 PRO A CA 1
ATOM 3100 C C . PRO A 1 377 ? 35.558 20.678 -29.458 1.00 86.50 377 PRO A C 1
ATOM 3102 O O . PRO A 1 377 ? 35.816 19.687 -30.140 1.00 86.50 377 PRO A O 1
ATOM 3105 N N . ILE A 1 378 ? 35.298 20.582 -28.148 1.00 83.12 378 ILE A N 1
ATOM 3106 C CA . ILE A 1 378 ? 35.291 19.299 -27.427 1.00 83.12 378 ILE A CA 1
ATOM 3107 C C . ILE A 1 378 ? 34.070 18.454 -27.827 1.00 83.12 378 ILE A C 1
ATOM 3109 O O . ILE A 1 378 ? 34.213 17.254 -28.063 1.00 83.12 378 ILE A O 1
ATOM 3113 N N . LEU A 1 379 ? 32.893 19.076 -27.977 1.00 86.69 379 LEU A N 1
ATOM 3114 C CA . LEU A 1 379 ? 31.688 18.408 -28.473 1.00 86.69 379 LEU A CA 1
ATOM 3115 C C . LEU A 1 379 ? 31.869 17.976 -29.930 1.00 86.69 379 LEU A C 1
ATOM 3117 O O . LEU A 1 379 ? 31.582 16.830 -30.259 1.00 86.69 379 LEU A O 1
ATOM 3121 N N . TYR A 1 380 ? 32.402 18.856 -30.781 1.00 87.81 380 TYR A N 1
ATOM 3122 C CA . TYR A 1 380 ? 32.713 18.559 -32.180 1.00 87.81 380 TYR A CA 1
ATOM 3123 C C . TYR A 1 380 ? 33.581 17.300 -32.312 1.00 87.81 380 TYR A C 1
ATOM 3125 O O . TYR A 1 380 ? 33.217 16.367 -33.027 1.00 87.81 380 TYR A O 1
ATOM 3133 N N . GLU A 1 381 ? 34.689 17.220 -31.568 1.00 84.50 381 GLU A N 1
ATOM 3134 C CA . GLU A 1 381 ? 35.557 16.039 -31.580 1.00 84.50 381 GLU A CA 1
ATOM 3135 C C . GLU A 1 381 ? 34.915 14.811 -30.910 1.00 84.50 381 GLU A C 1
ATOM 3137 O O . GLU A 1 381 ? 35.177 13.689 -31.341 1.00 84.50 381 GLU A O 1
ATOM 3142 N N . ALA A 1 382 ? 34.039 14.969 -29.911 1.00 83.56 382 ALA A N 1
ATOM 3143 C CA . ALA A 1 382 ? 33.285 13.852 -29.335 1.00 83.56 382 ALA A CA 1
ATOM 3144 C C . ALA A 1 382 ? 32.291 13.246 -30.344 1.00 83.56 382 ALA A C 1
ATOM 3146 O O . ALA A 1 382 ? 32.302 12.035 -30.564 1.00 83.56 382 ALA A O 1
ATOM 3147 N N . VAL A 1 383 ? 31.493 14.081 -31.015 1.00 85.50 383 VAL A N 1
ATOM 3148 C CA . VAL A 1 383 ? 30.539 13.669 -32.059 1.00 85.50 383 VAL A CA 1
ATOM 3149 C C . VAL A 1 383 ? 31.279 13.028 -33.234 1.00 85.50 383 VAL A C 1
ATOM 3151 O O . VAL A 1 383 ? 30.966 11.907 -33.633 1.00 85.50 383 VAL A O 1
ATOM 3154 N N . LYS A 1 384 ? 32.327 13.688 -33.736 1.00 83.12 384 LYS A N 1
ATOM 3155 C CA . LYS A 1 384 ? 33.180 13.172 -34.812 1.00 83.12 384 LYS A CA 1
ATOM 3156 C C . LYS A 1 384 ? 33.819 11.834 -34.439 1.00 83.12 384 LYS A C 1
ATOM 3158 O O . LYS A 1 384 ? 33.911 10.958 -35.294 1.00 83.12 384 LYS A O 1
ATOM 3163 N N . ARG A 1 385 ? 34.225 11.620 -33.179 1.00 77.88 385 ARG A N 1
ATOM 3164 C CA . ARG A 1 385 ? 34.731 10.317 -32.699 1.00 77.88 385 ARG A CA 1
ATOM 3165 C C . ARG A 1 385 ? 33.674 9.222 -32.719 1.00 77.88 385 ARG A C 1
ATOM 3167 O O . ARG A 1 385 ? 34.038 8.107 -33.072 1.00 77.88 385 ARG A O 1
ATOM 3174 N N . ILE A 1 386 ? 32.416 9.507 -32.383 1.00 75.88 386 ILE A N 1
ATOM 3175 C CA . ILE A 1 386 ? 31.321 8.525 -32.493 1.00 75.88 386 ILE A CA 1
ATOM 3176 C C . ILE A 1 386 ? 31.145 8.138 -33.965 1.00 75.88 386 ILE A C 1
ATOM 3178 O O . ILE A 1 386 ? 31.336 6.978 -34.326 1.00 75.88 386 ILE A O 1
ATOM 3182 N N . VAL A 1 387 ? 30.948 9.141 -34.827 1.00 73.44 387 VAL A N 1
ATOM 3183 C CA . VAL A 1 387 ? 30.742 8.983 -36.278 1.00 73.44 387 VAL A CA 1
ATOM 3184 C C . VAL A 1 387 ? 31.951 8.354 -36.998 1.00 73.44 387 VAL A C 1
ATOM 3186 O O . VAL A 1 387 ? 31.805 7.866 -38.118 1.00 73.44 387 VAL A O 1
ATOM 3189 N N . THR A 1 388 ? 33.154 8.331 -36.402 1.00 68.31 388 THR A N 1
ATOM 3190 C CA . THR A 1 388 ? 34.372 7.750 -37.015 1.00 68.31 388 THR A CA 1
ATOM 3191 C C . THR A 1 388 ? 34.874 6.450 -36.386 1.00 68.31 388 THR A C 1
ATOM 3193 O O . THR A 1 388 ? 35.343 5.593 -37.134 1.00 68.31 388 THR A O 1
ATOM 3196 N N . ARG A 1 389 ? 34.779 6.248 -35.062 1.00 57.97 389 ARG A N 1
ATOM 3197 C CA . ARG A 1 389 ? 35.236 5.006 -34.401 1.00 57.97 389 ARG A CA 1
ATOM 3198 C C . ARG A 1 389 ? 34.251 3.854 -34.562 1.00 57.97 389 ARG A C 1
ATOM 3200 O O . ARG A 1 389 ? 34.683 2.746 -34.867 1.00 57.97 389 ARG A O 1
ATOM 3207 N N . ASP A 1 390 ? 32.950 4.112 -34.434 1.00 53.56 390 ASP A N 1
ATOM 3208 C CA . ASP A 1 390 ? 31.922 3.064 -34.549 1.00 53.56 390 ASP A CA 1
ATOM 3209 C C . ASP A 1 390 ? 31.746 2.554 -35.996 1.00 53.56 390 ASP A C 1
ATOM 3211 O O . ASP A 1 390 ? 31.029 1.588 -36.242 1.00 53.56 390 ASP A O 1
ATOM 3215 N N . ARG A 1 391 ? 32.481 3.117 -36.970 1.00 52.00 391 ARG A N 1
ATOM 3216 C CA . ARG A 1 391 ? 32.572 2.584 -38.344 1.00 52.00 391 ARG A CA 1
ATOM 3217 C C . ARG A 1 391 ? 33.082 1.139 -38.396 1.00 52.00 391 ARG A C 1
ATOM 3219 O O . ARG A 1 391 ? 32.806 0.442 -39.369 1.00 52.00 391 ARG A O 1
ATOM 3226 N N . GLN A 1 392 ? 33.815 0.683 -37.378 1.00 47.75 392 GLN A N 1
ATOM 3227 C CA . GLN A 1 392 ? 34.338 -0.686 -37.296 1.00 47.75 392 GLN A CA 1
ATOM 3228 C C . GLN A 1 392 ? 33.343 -1.703 -36.705 1.00 47.75 392 GLN A C 1
ATOM 3230 O O . GLN A 1 392 ? 33.590 -2.898 -36.818 1.00 47.75 392 GLN A O 1
ATOM 3235 N N . THR A 1 393 ? 32.218 -1.265 -36.128 1.00 47.47 393 THR A N 1
ATOM 3236 C CA . THR A 1 393 ? 31.242 -2.119 -35.424 1.00 47.47 393 THR A CA 1
ATOM 3237 C C . THR A 1 393 ? 29.827 -1.875 -35.957 1.00 47.47 393 THR A C 1
ATOM 3239 O O . THR A 1 393 ? 29.166 -0.895 -35.608 1.00 47.47 393 THR A O 1
ATOM 3242 N N . VAL A 1 394 ? 29.336 -2.748 -36.847 1.00 47.00 394 VAL A N 1
ATOM 3243 C CA . VAL A 1 394 ? 28.118 -2.437 -37.611 1.00 47.00 394 VAL A CA 1
ATOM 3244 C C . VAL A 1 394 ? 26.901 -2.358 -36.688 1.00 47.00 394 VAL A C 1
ATOM 3246 O O . VAL A 1 394 ? 26.702 -3.181 -35.798 1.00 47.00 394 VAL A O 1
ATOM 3249 N N . ASN A 1 395 ? 26.059 -1.347 -36.904 1.00 51.03 395 ASN A N 1
ATOM 3250 C CA . ASN A 1 395 ? 24.882 -1.044 -36.088 1.00 51.03 395 ASN A CA 1
ATOM 3251 C C . ASN A 1 395 ? 25.156 -0.689 -34.608 1.00 51.03 395 ASN A C 1
ATOM 3253 O O . ASN A 1 395 ? 24.389 -1.121 -33.738 1.00 51.03 395 ASN A O 1
ATOM 3257 N N . ASN A 1 396 ? 26.147 0.151 -34.274 1.00 60.25 396 ASN A N 1
ATOM 3258 C CA . ASN A 1 396 ? 25.994 0.901 -33.022 1.00 60.25 396 ASN A CA 1
ATOM 3259 C C . ASN A 1 396 ? 24.764 1.822 -33.144 1.00 60.25 396 ASN A C 1
ATOM 3261 O O . ASN A 1 396 ? 24.788 2.799 -33.892 1.00 60.25 396 ASN A O 1
ATOM 3265 N N . TRP A 1 397 ? 23.691 1.506 -32.407 1.00 62.09 397 TRP A N 1
ATOM 3266 C CA . TRP A 1 397 ? 22.454 2.296 -32.374 1.00 62.09 397 TRP A CA 1
ATOM 3267 C C . TRP A 1 397 ? 22.741 3.762 -32.040 1.00 62.09 397 TRP A C 1
ATOM 3269 O O . TRP A 1 397 ? 22.148 4.660 -32.631 1.00 62.09 397 TRP A O 1
ATOM 3279 N N . TRP A 1 398 ? 23.722 4.009 -31.164 1.00 67.19 398 TRP A N 1
ATOM 3280 C CA . TRP A 1 398 ? 24.142 5.362 -30.821 1.00 67.19 398 TRP A CA 1
ATOM 3281 C C . TRP A 1 398 ? 24.727 6.098 -32.029 1.00 67.19 398 TRP A C 1
ATOM 3283 O O . TRP A 1 398 ? 24.324 7.230 -32.247 1.00 67.19 398 TRP A O 1
ATOM 3293 N N . SER A 1 399 ? 25.566 5.467 -32.861 1.00 72.00 399 SER A N 1
ATOM 3294 C CA . SER A 1 399 ? 26.090 6.104 -34.083 1.00 72.00 399 SER A CA 1
ATOM 3295 C C . SER A 1 399 ? 24.980 6.400 -35.091 1.00 72.00 399 SER A C 1
ATOM 3297 O O . SER A 1 399 ? 24.899 7.522 -35.575 1.00 72.00 399 SER A O 1
ATOM 3299 N N . ILE A 1 400 ? 24.073 5.444 -35.341 1.00 71.94 400 ILE A N 1
ATOM 3300 C CA . ILE A 1 400 ? 22.912 5.652 -36.231 1.00 71.94 400 ILE A CA 1
ATOM 3301 C C . ILE A 1 400 ? 22.071 6.836 -35.734 1.00 71.94 400 ILE A C 1
ATOM 3303 O O . ILE A 1 400 ? 21.653 7.691 -36.511 1.00 71.94 400 ILE A O 1
ATOM 3307 N N . ARG A 1 401 ? 21.861 6.929 -34.417 1.00 77.44 401 ARG A N 1
ATOM 3308 C CA . ARG A 1 401 ? 21.122 8.034 -33.810 1.00 77.44 401 ARG A CA 1
ATOM 3309 C C . ARG A 1 401 ? 21.885 9.363 -33.860 1.00 77.44 401 ARG A C 1
ATOM 3311 O O . ARG A 1 401 ? 21.243 10.401 -34.000 1.00 77.44 401 ARG A O 1
ATOM 3318 N N . THR A 1 402 ? 23.217 9.358 -33.775 1.00 82.19 402 THR A N 1
ATOM 3319 C CA . THR A 1 402 ? 24.049 10.553 -34.008 1.00 82.19 402 THR A CA 1
ATOM 3320 C C . THR A 1 402 ? 23.893 11.036 -35.449 1.00 82.19 402 THR A C 1
ATOM 3322 O O . THR A 1 402 ? 23.648 12.221 -35.666 1.00 82.19 402 THR A O 1
ATOM 3325 N N . ASP A 1 403 ? 23.955 10.118 -36.415 1.00 79.38 403 ASP A N 1
ATOM 3326 C CA . ASP A 1 403 ? 23.797 10.393 -37.846 1.00 79.38 403 ASP A CA 1
ATOM 3327 C C . ASP A 1 403 ? 22.416 11.001 -38.154 1.00 79.38 403 ASP A C 1
ATOM 3329 O O . ASP A 1 403 ? 22.338 12.068 -38.762 1.00 79.38 403 ASP A O 1
ATOM 3333 N N . GLU A 1 404 ? 21.326 10.409 -37.645 1.00 80.75 404 GLU A N 1
ATOM 3334 C CA . GLU A 1 404 ? 19.964 10.962 -37.770 1.00 80.75 404 GLU A CA 1
ATOM 3335 C C . GLU A 1 404 ? 19.823 12.381 -37.196 1.00 80.75 404 GLU A C 1
ATOM 3337 O O . GLU A 1 404 ? 19.034 13.187 -37.701 1.00 80.75 404 GLU A O 1
ATOM 3342 N N . LEU A 1 405 ? 20.506 12.668 -36.083 1.00 85.94 405 LEU A N 1
ATOM 3343 C CA . LEU A 1 405 ? 20.463 13.976 -35.430 1.00 85.94 405 LEU A CA 1
ATOM 3344 C C . LEU A 1 405 ? 21.260 15.005 -36.238 1.00 85.94 405 LEU A C 1
ATOM 3346 O O . LEU A 1 405 ? 20.758 16.108 -36.461 1.00 85.94 405 LEU A O 1
ATOM 3350 N N . LEU A 1 406 ? 22.448 14.640 -36.726 1.00 86.19 406 LEU A N 1
ATOM 3351 C CA . LEU A 1 406 ? 23.276 15.489 -37.587 1.00 86.19 406 LEU A CA 1
ATOM 3352 C C . LEU A 1 406 ? 22.582 15.797 -38.919 1.00 86.19 406 LEU A C 1
ATOM 3354 O O . LEU A 1 406 ? 22.530 16.962 -39.309 1.00 86.19 406 LEU A O 1
ATOM 3358 N N . GLU A 1 407 ? 21.980 14.803 -39.579 1.00 82.00 407 GLU A N 1
ATOM 3359 C CA . GLU A 1 407 ? 21.234 15.001 -40.830 1.00 82.00 407 GLU A CA 1
ATOM 3360 C C . GLU A 1 407 ? 20.089 16.020 -40.665 1.00 82.00 407 GLU A C 1
ATOM 3362 O O . GLU A 1 407 ? 19.828 16.822 -41.566 1.00 82.00 407 GLU A O 1
ATOM 3367 N N . LYS A 1 408 ? 19.427 16.026 -39.499 1.00 82.56 408 LYS A N 1
ATOM 3368 C CA . LYS A 1 408 ? 18.315 16.939 -39.181 1.00 82.56 408 LYS A CA 1
ATOM 3369 C C . LYS A 1 408 ? 18.766 18.320 -38.697 1.00 82.56 408 LYS A C 1
ATOM 3371 O O . LYS A 1 408 ? 18.088 19.303 -38.990 1.00 82.56 408 LYS A O 1
ATOM 3376 N N . GLY A 1 409 ? 19.850 18.408 -37.926 1.00 83.88 409 GLY A N 1
ATOM 3377 C CA . GLY A 1 409 ? 20.295 19.654 -37.289 1.00 83.88 409 GLY A CA 1
ATOM 3378 C C . GLY A 1 409 ? 21.323 20.455 -38.093 1.00 83.88 409 GLY A C 1
ATOM 3379 O O . GLY A 1 409 ? 21.266 21.694 -38.116 1.00 83.88 409 GLY A O 1
ATOM 3380 N N . GLU A 1 410 ? 22.278 19.759 -38.717 1.00 89.12 410 GLU A N 1
ATOM 3381 C CA . GLU A 1 410 ? 23.514 20.299 -39.310 1.00 89.12 410 GLU A CA 1
ATOM 3382 C C . GLU A 1 410 ? 23.957 19.452 -40.522 1.00 89.12 410 GLU A C 1
ATOM 3384 O O . GLU A 1 410 ? 25.071 18.927 -40.590 1.00 89.12 410 GLU A O 1
ATOM 3389 N N . LYS A 1 411 ? 23.045 19.329 -41.496 1.00 82.25 411 LYS A N 1
ATOM 3390 C CA . LYS A 1 411 ? 23.152 18.459 -42.679 1.00 82.25 411 LYS A CA 1
ATOM 3391 C C . LYS A 1 411 ? 24.468 18.580 -43.456 1.00 82.25 411 LYS A C 1
ATOM 3393 O O . LYS A 1 411 ? 24.959 17.575 -43.960 1.00 82.25 411 LYS A O 1
ATOM 3398 N N . ASP A 1 412 ? 25.050 19.772 -43.545 1.00 82.19 412 ASP A N 1
ATOM 3399 C CA . ASP A 1 412 ? 26.299 19.988 -44.287 1.00 82.19 412 ASP A CA 1
ATOM 3400 C C . ASP A 1 412 ? 27.489 19.269 -43.628 1.00 82.19 412 ASP A C 1
ATOM 3402 O O . ASP A 1 412 ? 28.342 18.717 -44.320 1.00 82.19 412 ASP A O 1
ATOM 3406 N N . ILE A 1 413 ? 27.504 19.190 -42.290 1.00 83.44 413 ILE A N 1
ATOM 3407 C CA . ILE A 1 413 ? 28.513 18.440 -41.527 1.00 83.44 413 ILE A CA 1
ATOM 3408 C C . ILE A 1 413 ? 28.293 16.933 -41.704 1.00 83.44 413 ILE A C 1
ATOM 3410 O O . ILE A 1 413 ? 29.250 16.196 -41.935 1.00 83.44 413 ILE A O 1
ATOM 3414 N N . PHE A 1 414 ? 27.034 16.482 -41.657 1.00 78.81 414 PHE A N 1
ATOM 3415 C CA . PHE A 1 414 ? 26.674 15.088 -41.928 1.00 78.81 414 PHE A CA 1
ATOM 3416 C C . PHE A 1 414 ? 27.172 14.638 -43.310 1.00 78.81 414 PHE A C 1
ATOM 3418 O O . PHE A 1 414 ? 27.912 13.660 -43.411 1.00 78.81 414 PHE A O 1
ATOM 3425 N N . LEU A 1 415 ? 26.845 15.396 -44.362 1.00 71.00 415 LEU A N 1
ATOM 3426 C CA . LEU A 1 415 ? 27.271 15.108 -45.734 1.00 71.00 415 LEU A CA 1
ATOM 3427 C C . LEU A 1 415 ? 28.799 15.142 -45.897 1.00 71.00 415 LEU A C 1
ATOM 3429 O O . LEU A 1 415 ? 29.344 14.304 -46.610 1.00 71.00 415 LEU A O 1
ATOM 3433 N N . ALA A 1 416 ? 29.498 16.053 -45.214 1.00 77.94 416 ALA A N 1
ATOM 3434 C CA . ALA A 1 416 ? 30.960 16.141 -45.254 1.00 77.94 416 ALA A CA 1
ATOM 3435 C C . ALA A 1 416 ? 31.682 14.973 -44.553 1.00 77.94 416 ALA A C 1
ATOM 3437 O O . ALA A 1 416 ? 32.873 14.761 -44.784 1.00 77.94 416 ALA A O 1
ATOM 3438 N N . TRP A 1 417 ? 31.000 14.224 -43.681 1.00 76.31 417 TRP A N 1
ATOM 3439 C CA . TRP A 1 417 ? 31.575 13.082 -42.959 1.00 76.31 417 TRP A CA 1
ATOM 3440 C C . TRP A 1 417 ? 31.160 11.719 -43.526 1.00 76.31 417 TRP A C 1
ATOM 3442 O O . TRP A 1 417 ? 31.753 10.705 -43.138 1.00 76.31 417 TRP A O 1
ATOM 3452 N N . TYR A 1 418 ? 30.164 11.670 -44.413 1.00 60.69 418 TYR A N 1
ATOM 3453 C CA . TYR A 1 418 ? 29.530 10.428 -44.848 1.00 60.69 418 TYR A CA 1
ATOM 3454 C C . TYR A 1 418 ? 30.239 9.779 -46.045 1.00 60.69 418 TYR A C 1
ATOM 3456 O O . TYR A 1 418 ? 30.020 10.146 -47.196 1.00 60.69 418 TYR A O 1
ATOM 3464 N N . ASP A 1 419 ? 31.036 8.749 -45.766 1.00 52.03 419 ASP A N 1
ATOM 3465 C CA . ASP A 1 419 ? 31.673 7.900 -46.775 1.00 52.03 419 ASP A CA 1
ATOM 3466 C C . ASP A 1 419 ? 31.561 6.436 -46.317 1.00 52.03 419 ASP A C 1
ATOM 3468 O O . ASP A 1 419 ? 31.855 6.144 -45.154 1.00 52.03 419 ASP A O 1
ATOM 3472 N N . LYS A 1 420 ? 31.045 5.530 -47.163 1.00 47.34 420 LYS A N 1
ATOM 3473 C CA . LYS A 1 420 ? 30.503 4.215 -46.735 1.00 47.34 420 LYS A CA 1
ATOM 3474 C C . LYS A 1 420 ? 31.562 3.104 -46.610 1.00 47.34 420 LYS A C 1
ATOM 3476 O O . LYS A 1 420 ? 32.085 2.669 -47.636 1.00 47.34 420 LYS A O 1
ATOM 3481 N N . PRO A 1 421 ? 31.720 2.469 -45.431 1.00 39.53 421 PRO A N 1
ATOM 3482 C CA . PRO A 1 421 ? 32.356 1.161 -45.293 1.00 39.53 421 PRO A CA 1
ATOM 3483 C C . PRO A 1 421 ? 31.322 0.054 -45.009 1.00 39.53 421 PRO A C 1
ATOM 3485 O O . PRO A 1 421 ? 30.338 0.254 -44.297 1.00 39.53 421 PRO A O 1
ATOM 3488 N N . LYS A 1 422 ? 31.571 -1.160 -45.517 1.00 44.81 422 LYS A N 1
ATOM 3489 C CA . LYS A 1 422 ? 30.956 -2.383 -44.963 1.00 44.81 422 LYS A CA 1
ATOM 3490 C C . LYS A 1 422 ? 31.628 -2.703 -43.625 1.00 44.81 422 LYS A C 1
ATOM 3492 O O . LYS A 1 422 ? 32.824 -2.461 -43.489 1.00 44.81 422 LYS A O 1
ATOM 3497 N N . SER A 1 423 ? 30.900 -3.275 -42.670 1.00 35.94 423 SER A N 1
ATOM 3498 C CA . SER A 1 423 ? 31.432 -3.555 -41.329 1.00 35.94 423 SER A CA 1
ATOM 3499 C C . SER A 1 423 ? 30.826 -4.841 -40.717 1.00 35.94 423 SER A C 1
ATOM 3501 O O . SER A 1 423 ? 29.815 -5.320 -41.246 1.00 35.94 423 SER A O 1
ATOM 3503 N N . PRO A 1 424 ? 31.485 -5.472 -39.717 1.00 38.34 424 PRO A N 1
ATOM 3504 C CA . PRO A 1 424 ? 31.251 -6.863 -39.305 1.00 38.34 424 PRO A CA 1
ATOM 3505 C C . PRO A 1 424 ? 30.079 -7.065 -38.328 1.00 38.34 424 PRO A C 1
ATOM 3507 O O . PRO A 1 424 ? 29.488 -6.115 -37.818 1.00 38.34 424 PRO A O 1
ATOM 3510 N N . GLU A 1 425 ? 29.755 -8.336 -38.068 1.00 40.31 425 GLU A N 1
ATOM 3511 C CA . GLU A 1 425 ? 28.645 -8.776 -37.210 1.00 40.31 425 GLU A CA 1
ATOM 3512 C C . GLU A 1 425 ? 28.796 -8.384 -35.722 1.00 40.31 425 GLU A C 1
ATOM 3514 O O . GLU A 1 425 ? 29.894 -8.162 -35.217 1.00 40.31 425 GLU A O 1
ATOM 3519 N N . LYS A 1 426 ? 27.662 -8.303 -35.010 1.00 46.81 426 LYS A N 1
ATOM 3520 C CA . LYS A 1 426 ? 27.550 -7.752 -33.645 1.00 46.81 426 LYS A CA 1
ATOM 3521 C C . LYS A 1 426 ? 27.622 -8.804 -32.538 1.00 46.81 426 LYS A C 1
ATOM 3523 O O . LYS A 1 426 ? 27.010 -9.866 -32.653 1.00 46.81 426 LYS A O 1
ATOM 3528 N N . PHE A 1 427 ? 28.147 -8.405 -31.378 1.00 52.34 427 PHE A N 1
ATOM 3529 C CA . PHE A 1 427 ? 27.991 -9.124 -30.109 1.00 52.34 427 PHE A CA 1
ATOM 3530 C C . PHE A 1 427 ? 27.097 -8.346 -29.120 1.00 52.34 427 PHE A C 1
ATOM 3532 O O . PHE A 1 427 ? 27.413 -7.226 -28.730 1.00 52.34 427 PHE A O 1
ATOM 3539 N N . GLU A 1 428 ? 25.978 -8.939 -28.674 1.00 53.03 428 GLU A N 1
ATOM 3540 C CA . GLU A 1 428 ? 25.023 -8.297 -27.747 1.00 53.03 428 GLU A CA 1
ATOM 3541 C C . GLU A 1 428 ? 24.544 -9.213 -26.601 1.00 53.03 428 GLU A C 1
ATOM 3543 O O . GLU A 1 428 ? 24.200 -10.381 -26.792 1.00 53.03 428 GLU A O 1
ATOM 3548 N N . PHE A 1 429 ? 24.395 -8.645 -25.395 1.00 52.28 429 PHE A N 1
ATOM 3549 C CA . PHE A 1 429 ? 23.824 -9.300 -24.199 1.00 52.28 429 PHE A CA 1
ATOM 3550 C C . PHE A 1 429 ? 22.275 -9.323 -24.192 1.00 52.28 429 PHE A C 1
ATOM 3552 O O . PHE A 1 429 ? 21.643 -9.114 -23.149 1.00 52.28 429 PHE A O 1
ATOM 3559 N N . HIS A 1 430 ? 21.642 -9.555 -25.347 1.00 46.00 430 HIS A N 1
ATOM 3560 C CA . HIS A 1 430 ? 20.178 -9.483 -25.490 1.00 46.00 430 HIS A CA 1
ATOM 3561 C C . HIS A 1 430 ? 19.424 -10.808 -25.332 1.00 46.00 430 HIS A C 1
ATOM 3563 O O . HIS A 1 430 ? 18.202 -10.800 -25.244 1.00 46.00 430 HIS A O 1
ATOM 3569 N N . ASN A 1 431 ? 20.123 -11.941 -25.231 1.00 45.75 431 ASN A N 1
ATOM 3570 C CA . ASN A 1 431 ? 19.496 -13.257 -25.111 1.00 45.75 431 ASN A CA 1
ATOM 3571 C C . ASN A 1 431 ? 20.187 -14.150 -24.075 1.00 45.75 431 ASN A C 1
ATOM 3573 O O . ASN A 1 431 ? 21.364 -13.980 -23.755 1.00 45.75 431 ASN A O 1
ATOM 3577 N N . SER A 1 432 ? 19.494 -15.219 -23.665 1.00 47.09 432 SER A N 1
ATOM 3578 C CA . SER A 1 432 ? 20.065 -16.362 -22.920 1.00 47.09 432 SER A CA 1
ATOM 3579 C C . SER A 1 432 ? 21.186 -17.109 -23.677 1.00 47.09 432 SER A C 1
ATOM 3581 O O . SER A 1 432 ? 21.704 -18.118 -23.202 1.00 47.09 432 SER A O 1
ATOM 3583 N N . ASN A 1 433 ? 21.576 -16.607 -24.852 1.00 55.72 433 ASN A N 1
ATOM 3584 C CA . ASN A 1 433 ? 22.537 -17.190 -25.772 1.00 55.72 433 ASN A CA 1
ATOM 3585 C C . ASN A 1 433 ? 23.998 -17.012 -25.349 1.00 55.72 433 ASN A C 1
ATOM 3587 O O . ASN A 1 433 ? 24.785 -17.876 -25.692 1.00 55.72 433 ASN A O 1
ATOM 3591 N N . VAL A 1 434 ? 24.382 -15.987 -24.575 1.00 65.81 434 VAL A N 1
ATOM 3592 C CA . VAL A 1 434 ? 25.798 -15.816 -24.166 1.00 65.81 434 VAL A CA 1
ATOM 3593 C C . VAL A 1 434 ? 26.267 -16.899 -23.184 1.00 65.81 434 VAL A C 1
ATOM 3595 O O . VAL A 1 434 ? 27.359 -17.438 -23.324 1.00 65.81 434 VAL A O 1
ATOM 3598 N N . ILE A 1 435 ? 25.407 -17.303 -22.243 1.00 67.19 435 ILE A N 1
ATOM 3599 C CA . ILE A 1 435 ? 25.692 -18.434 -21.346 1.00 67.19 435 ILE A CA 1
ATOM 3600 C C . ILE A 1 435 ? 25.637 -19.752 -22.136 1.00 67.19 435 ILE A C 1
ATOM 3602 O O . ILE A 1 435 ? 26.503 -20.600 -21.957 1.00 67.19 435 ILE A O 1
ATOM 3606 N N . LYS A 1 436 ? 24.694 -19.904 -23.080 1.00 65.88 436 LYS A N 1
ATOM 3607 C CA . LYS A 1 436 ? 24.667 -21.063 -23.995 1.00 65.88 436 LYS A CA 1
ATOM 3608 C C . LYS A 1 436 ? 25.901 -21.124 -24.905 1.00 65.88 436 LYS A C 1
ATOM 3610 O O . LYS A 1 436 ? 26.320 -22.220 -25.244 1.00 65.88 436 LYS A O 1
ATOM 3615 N N . LEU A 1 437 ? 26.470 -19.986 -25.304 1.00 70.56 437 LEU A N 1
ATOM 3616 C CA . LEU A 1 437 ? 27.681 -19.892 -26.120 1.00 70.56 437 LEU A CA 1
ATOM 3617 C C . LEU A 1 437 ? 28.897 -20.323 -25.295 1.00 70.56 437 LEU A C 1
ATOM 3619 O O . LEU A 1 437 ? 29.623 -21.206 -25.731 1.00 70.56 437 LEU A O 1
ATOM 3623 N N . LEU A 1 438 ? 29.023 -19.834 -24.057 1.00 74.06 438 LEU A N 1
ATOM 3624 C CA . LEU A 1 438 ? 30.024 -20.308 -23.093 1.00 74.06 438 LEU A CA 1
ATOM 3625 C C . LEU A 1 438 ? 29.921 -21.825 -22.834 1.00 74.06 438 LEU A C 1
ATOM 3627 O O . LEU A 1 438 ? 30.930 -22.490 -22.651 1.00 74.06 438 LEU A O 1
ATOM 3631 N N . GLN A 1 439 ? 28.703 -22.377 -22.846 1.00 64.88 439 GLN A N 1
ATOM 3632 C CA . GLN A 1 439 ? 28.433 -23.804 -22.624 1.00 64.88 439 GLN A CA 1
ATOM 3633 C C . GLN A 1 439 ? 28.559 -24.696 -23.875 1.00 64.88 439 GLN A C 1
ATOM 3635 O O . GLN A 1 439 ? 28.577 -25.916 -23.726 1.00 64.88 439 GLN A O 1
ATOM 3640 N N . LYS A 1 440 ? 28.573 -24.134 -25.094 1.00 68.56 440 LYS A N 1
ATOM 3641 C CA . LYS A 1 440 ? 28.568 -24.896 -26.366 1.00 68.56 440 LYS A CA 1
ATOM 3642 C C . LYS A 1 440 ? 29.787 -24.653 -27.253 1.00 68.56 440 LYS A C 1
ATOM 3644 O O . LYS A 1 440 ? 30.108 -25.497 -28.083 1.00 68.56 440 LYS A O 1
ATOM 3649 N N . SER A 1 441 ? 30.389 -23.474 -27.171 1.00 71.25 441 SER A N 1
ATOM 3650 C CA . SER A 1 441 ? 31.493 -23.022 -28.025 1.00 71.25 441 SER A CA 1
ATOM 3651 C C . SER A 1 441 ? 32.286 -21.924 -27.296 1.00 71.25 441 SER A C 1
ATOM 3653 O O . SER A 1 441 ? 32.282 -20.775 -27.751 1.00 71.25 441 SER A O 1
ATOM 3655 N N . PRO A 1 442 ? 32.913 -22.237 -26.143 1.00 72.94 442 PRO A N 1
ATOM 3656 C CA . PRO A 1 442 ? 33.630 -21.249 -25.337 1.00 72.94 442 PRO A CA 1
ATOM 3657 C C . PRO A 1 442 ? 34.763 -20.563 -26.107 1.00 72.94 442 PRO A C 1
ATOM 3659 O O . PRO A 1 442 ? 34.987 -19.379 -25.878 1.00 72.94 442 PRO A O 1
ATOM 3662 N N . GLU A 1 443 ? 35.381 -21.253 -27.074 1.00 76.06 443 GLU A N 1
ATOM 3663 C CA . GLU A 1 443 ? 36.399 -20.733 -28.005 1.00 76.06 443 GLU A CA 1
ATOM 3664 C C . GLU A 1 443 ? 36.062 -19.314 -28.506 1.00 76.06 443 GLU A C 1
ATOM 3666 O O . GLU A 1 443 ? 36.847 -18.385 -28.354 1.00 76.06 443 GLU A O 1
ATOM 3671 N N . LYS A 1 444 ? 34.822 -19.103 -28.977 1.00 71.81 444 LYS A N 1
ATOM 3672 C CA . LYS A 1 444 ? 34.351 -17.823 -29.544 1.00 71.81 444 LYS A CA 1
ATOM 3673 C C . LYS A 1 444 ? 34.274 -16.679 -28.527 1.00 71.81 444 LYS A C 1
ATOM 3675 O O . LYS A 1 444 ? 34.276 -15.506 -28.900 1.00 71.81 444 LYS A O 1
ATOM 3680 N N . ILE A 1 445 ? 34.157 -17.017 -27.243 1.00 75.56 445 ILE A N 1
ATOM 3681 C CA . ILE A 1 445 ? 34.189 -16.066 -26.125 1.00 75.56 445 ILE A CA 1
ATOM 3682 C C . ILE A 1 445 ? 35.631 -15.802 -25.697 1.00 75.56 445 ILE A C 1
ATOM 3684 O O . ILE A 1 445 ? 35.940 -14.670 -25.342 1.00 75.56 445 ILE A O 1
ATOM 3688 N N . ILE A 1 446 ? 36.511 -16.806 -25.759 1.00 79.88 446 ILE A N 1
ATOM 3689 C CA . ILE A 1 446 ? 37.949 -16.649 -25.494 1.00 79.88 446 ILE A CA 1
ATOM 3690 C C . ILE A 1 446 ? 38.587 -15.750 -26.562 1.00 79.88 446 ILE A C 1
ATOM 3692 O O . ILE A 1 446 ? 39.339 -14.847 -26.213 1.00 79.88 446 ILE A O 1
ATOM 3696 N N . GLU A 1 447 ? 38.227 -15.920 -27.837 1.00 78.25 447 GLU A N 1
ATOM 3697 C CA . GLU A 1 447 ? 38.682 -15.075 -28.956 1.00 78.25 447 GLU A CA 1
ATOM 3698 C C . GLU A 1 447 ? 38.367 -13.578 -28.759 1.00 78.25 447 GLU A C 1
ATOM 3700 O O . GLU A 1 447 ? 39.133 -12.732 -29.210 1.00 78.25 447 GLU A O 1
ATOM 3705 N N . ASN A 1 448 ? 37.278 -13.246 -28.051 1.00 77.00 448 ASN A N 1
ATOM 3706 C CA . ASN A 1 448 ? 36.765 -11.877 -27.869 1.00 77.00 448 ASN A CA 1
ATOM 3707 C C . ASN A 1 448 ? 36.585 -11.519 -26.375 1.00 77.00 448 ASN A C 1
ATOM 3709 O O . ASN A 1 448 ? 35.662 -10.796 -25.981 1.00 77.00 448 ASN A O 1
ATOM 3713 N N . TRP A 1 449 ? 37.421 -12.094 -25.503 1.00 83.44 449 TRP A N 1
ATOM 3714 C CA . TRP A 1 449 ? 37.202 -12.102 -24.049 1.00 83.44 449 TRP A CA 1
ATOM 3715 C C . TRP A 1 449 ? 37.151 -10.703 -23.420 1.00 83.44 449 TRP A C 1
ATOM 3717 O O . TRP A 1 449 ? 36.418 -10.482 -22.451 1.00 83.44 449 TRP A O 1
ATOM 3727 N N . ASP A 1 450 ? 37.899 -9.742 -23.959 1.00 81.12 450 ASP A N 1
ATOM 3728 C CA . ASP A 1 450 ? 37.973 -8.382 -23.431 1.00 81.12 450 ASP A CA 1
ATOM 3729 C C . ASP A 1 450 ? 36.681 -7.590 -23.705 1.00 81.12 450 ASP A C 1
ATOM 3731 O O . ASP A 1 450 ? 36.257 -6.797 -22.860 1.00 81.12 450 ASP A O 1
ATOM 3735 N N . GLU A 1 451 ? 35.999 -7.849 -24.826 1.00 79.38 451 GLU A N 1
ATOM 3736 C CA . GLU A 1 451 ? 34.661 -7.315 -25.108 1.00 79.38 451 GLU A CA 1
ATOM 3737 C C . GLU A 1 451 ? 33.630 -7.849 -24.115 1.00 79.38 451 GLU A C 1
ATOM 3739 O O . GLU A 1 451 ? 32.894 -7.072 -23.495 1.00 79.38 451 GLU A O 1
ATOM 3744 N N . TYR A 1 452 ? 33.633 -9.162 -23.867 1.00 78.56 452 TYR A N 1
ATOM 3745 C CA . TYR A 1 452 ? 32.772 -9.773 -22.854 1.00 78.56 452 TYR A CA 1
ATOM 3746 C C . TYR A 1 452 ? 33.059 -9.237 -21.443 1.00 78.56 452 TYR A C 1
ATOM 3748 O O . TYR A 1 452 ? 32.119 -9.026 -20.670 1.00 78.56 452 TYR A O 1
ATOM 3756 N N . LEU A 1 453 ? 34.318 -8.931 -21.115 1.00 84.31 453 LEU A N 1
ATOM 3757 C CA . LEU A 1 453 ? 34.693 -8.302 -19.849 1.00 84.31 453 LEU A CA 1
ATOM 3758 C C . LEU A 1 453 ? 34.200 -6.844 -19.747 1.00 84.31 453 LEU A C 1
ATOM 3760 O O . LEU A 1 453 ? 33.614 -6.474 -18.724 1.00 84.31 453 LEU A O 1
ATOM 3764 N N . LYS A 1 454 ? 34.365 -6.023 -20.795 1.00 81.69 454 LYS A N 1
ATOM 3765 C CA . LYS A 1 454 ? 33.811 -4.651 -20.871 1.00 81.69 454 LYS A CA 1
ATOM 3766 C C . LYS A 1 454 ? 32.288 -4.663 -20.684 1.00 81.69 454 LYS A C 1
ATOM 3768 O O . LYS A 1 454 ? 31.741 -3.893 -19.889 1.00 81.69 454 LYS A O 1
ATOM 3773 N N . LEU A 1 455 ? 31.604 -5.591 -21.353 1.00 75.12 455 LEU A N 1
ATOM 3774 C CA . LEU A 1 455 ? 30.160 -5.787 -21.234 1.00 75.12 455 LEU A CA 1
ATOM 3775 C C . LEU A 1 455 ? 29.759 -6.192 -19.805 1.00 75.12 455 LEU A C 1
ATOM 3777 O O . LEU A 1 455 ? 28.818 -5.608 -19.259 1.00 75.12 455 LEU A O 1
ATOM 3781 N N . CYS A 1 456 ? 30.507 -7.092 -19.154 1.00 81.12 456 CYS A N 1
ATOM 3782 C CA . CYS A 1 456 ? 30.298 -7.438 -17.744 1.00 81.12 456 CYS A CA 1
ATOM 3783 C C . CYS A 1 456 ? 30.412 -6.215 -16.825 1.00 81.12 456 CYS A C 1
ATOM 3785 O O . CYS A 1 456 ? 29.494 -5.975 -16.039 1.00 81.12 456 CYS A O 1
ATOM 3787 N N . LYS A 1 457 ? 31.469 -5.400 -16.964 1.00 83.81 457 LYS A N 1
ATOM 3788 C CA . LYS A 1 457 ? 31.656 -4.160 -16.181 1.00 83.81 457 LYS A CA 1
ATOM 3789 C C . LYS A 1 457 ? 30.471 -3.206 -16.335 1.00 83.81 457 LYS A C 1
ATOM 3791 O O . LYS A 1 457 ? 30.000 -2.650 -15.347 1.00 83.81 457 LYS A O 1
ATOM 3796 N N . SER A 1 458 ? 29.932 -3.070 -17.549 1.00 76.75 458 SER A N 1
ATOM 3797 C CA . SER A 1 458 ? 28.789 -2.186 -17.823 1.00 76.75 458 SER A CA 1
ATOM 3798 C C . SER A 1 458 ? 27.443 -2.659 -17.241 1.00 76.75 458 SER A C 1
ATOM 3800 O O . SER A 1 458 ? 26.519 -1.853 -17.129 1.00 76.75 458 SER A O 1
ATOM 3802 N N . LYS A 1 459 ? 27.299 -3.948 -16.882 1.00 76.81 459 LYS A N 1
ATOM 3803 C CA . LYS A 1 459 ? 26.016 -4.558 -16.460 1.00 76.81 459 LYS A CA 1
ATOM 3804 C C . LYS A 1 459 ? 26.050 -5.285 -15.104 1.00 76.81 459 LYS A C 1
ATOM 3806 O O . LYS A 1 459 ? 25.028 -5.844 -14.709 1.00 76.81 459 LYS A O 1
ATOM 3811 N N . ILE A 1 460 ? 27.175 -5.285 -14.380 1.00 76.50 460 ILE A N 1
ATOM 3812 C CA . ILE A 1 460 ? 27.363 -6.050 -13.127 1.00 76.50 460 ILE A CA 1
ATOM 3813 C C . ILE A 1 460 ? 26.355 -5.678 -12.022 1.00 76.50 460 ILE A C 1
ATOM 3815 O O . ILE A 1 460 ? 25.814 -6.555 -11.338 1.00 76.50 460 ILE A O 1
ATOM 3819 N N . THR A 1 461 ? 26.048 -4.386 -11.902 1.00 68.19 461 THR A N 1
ATOM 3820 C CA . THR A 1 461 ? 25.060 -3.831 -10.966 1.00 68.19 461 THR A CA 1
ATOM 3821 C C . THR A 1 461 ? 23.625 -4.018 -11.468 1.00 68.19 461 THR A C 1
ATOM 3823 O O . THR A 1 461 ? 22.768 -4.475 -10.715 1.00 68.19 461 THR A O 1
ATOM 3826 N N . SER A 1 462 ? 23.371 -3.732 -12.750 1.00 56.94 462 SER A N 1
ATOM 3827 C CA . SER A 1 462 ? 22.023 -3.584 -13.322 1.00 56.94 462 SER A CA 1
ATOM 3828 C C . SER A 1 462 ? 21.387 -4.857 -13.895 1.00 56.94 462 SER A C 1
ATOM 3830 O O . SER A 1 462 ? 20.166 -4.908 -14.024 1.00 56.94 462 SER A O 1
ATOM 3832 N N . ARG A 1 463 ? 22.151 -5.908 -14.238 1.00 60.69 463 ARG A N 1
ATOM 3833 C CA . ARG A 1 463 ? 21.583 -7.169 -14.758 1.00 60.69 463 ARG A CA 1
ATOM 3834 C C . ARG A 1 463 ? 22.113 -8.404 -14.034 1.00 60.69 463 ARG A C 1
ATOM 3836 O O . ARG A 1 463 ? 23.298 -8.730 -14.087 1.00 60.69 463 ARG A O 1
ATOM 3843 N N . ASN A 1 464 ? 21.181 -9.210 -13.513 1.00 64.88 464 ASN A N 1
ATOM 3844 C CA . ASN A 1 464 ? 21.456 -10.561 -13.005 1.00 64.88 464 ASN A CA 1
ATOM 3845 C C . ASN A 1 464 ? 22.185 -11.449 -14.037 1.00 64.88 464 ASN A C 1
ATOM 3847 O O . ASN A 1 464 ? 22.919 -12.351 -13.644 1.00 64.88 464 ASN A O 1
ATOM 3851 N N . LEU A 1 465 ? 22.018 -11.198 -15.344 1.00 67.81 465 LEU A N 1
ATOM 3852 C CA . LEU A 1 465 ? 22.657 -11.973 -16.413 1.00 67.81 465 LEU A CA 1
ATOM 3853 C C . LEU A 1 465 ? 24.192 -11.845 -16.428 1.00 67.81 465 LEU A C 1
ATOM 3855 O O . LEU A 1 465 ? 24.856 -12.848 -16.666 1.00 67.81 465 LEU A O 1
ATOM 3859 N N . ALA A 1 466 ? 24.759 -10.671 -16.124 1.00 77.62 466 ALA A N 1
ATOM 3860 C CA . ALA A 1 466 ? 26.215 -10.483 -16.074 1.00 77.62 466 ALA A CA 1
ATOM 3861 C C . ALA A 1 466 ? 26.829 -11.211 -14.866 1.00 77.62 466 ALA A C 1
ATOM 3863 O O . ALA A 1 466 ? 27.774 -11.983 -15.013 1.00 77.62 466 ALA A O 1
ATOM 3864 N N . ARG A 1 467 ? 26.213 -11.071 -13.681 1.00 83.31 467 ARG A N 1
ATOM 3865 C CA . ARG A 1 467 ? 26.587 -11.846 -12.483 1.00 83.31 467 ARG A CA 1
ATOM 3866 C C . ARG A 1 467 ? 26.415 -13.355 -12.689 1.00 83.31 467 ARG A C 1
ATOM 3868 O O . ARG A 1 467 ? 27.256 -14.121 -12.233 1.00 83.31 467 ARG A O 1
ATOM 3875 N N . ARG A 1 468 ? 25.371 -13.798 -13.402 1.00 72.00 468 ARG A N 1
ATOM 3876 C CA . ARG A 1 468 ? 25.203 -15.207 -13.805 1.00 72.00 468 ARG A CA 1
ATOM 3877 C C . ARG A 1 468 ? 26.314 -15.656 -14.750 1.00 72.00 468 ARG A C 1
ATOM 3879 O O . ARG A 1 468 ? 26.912 -16.686 -14.482 1.00 72.00 468 ARG A O 1
ATOM 3886 N N . PHE A 1 469 ? 26.620 -14.899 -15.803 1.00 82.94 469 PHE A N 1
ATOM 3887 C CA . PHE A 1 469 ? 27.694 -15.226 -16.746 1.00 82.94 469 PHE A CA 1
ATOM 3888 C C . PHE A 1 469 ? 29.050 -15.374 -16.043 1.00 82.94 469 PHE A C 1
ATOM 3890 O O . PHE A 1 469 ? 29.698 -16.393 -16.237 1.00 82.94 469 PHE A O 1
ATOM 3897 N N . LEU A 1 470 ? 29.417 -14.458 -15.140 1.00 84.38 470 LEU A N 1
ATOM 3898 C CA . LEU A 1 470 ? 30.644 -14.568 -14.336 1.00 84.38 470 LEU A CA 1
ATOM 3899 C C . LEU A 1 470 ? 30.635 -15.765 -13.369 1.00 84.38 470 LEU A C 1
ATOM 3901 O O . LEU A 1 470 ? 31.661 -16.400 -13.148 1.00 84.38 470 LEU A O 1
ATOM 3905 N N . ARG A 1 471 ? 29.472 -16.127 -12.810 1.00 80.25 471 ARG A N 1
ATOM 3906 C CA . ARG A 1 471 ? 29.329 -17.366 -12.022 1.00 80.25 471 ARG A CA 1
ATOM 3907 C C . ARG A 1 471 ? 29.445 -18.624 -12.887 1.00 80.25 471 ARG A C 1
ATOM 3909 O O . ARG A 1 471 ? 29.964 -19.618 -12.397 1.00 80.25 471 ARG A O 1
ATOM 3916 N N . TYR A 1 472 ? 29.001 -18.587 -14.145 1.00 71.75 472 TYR A N 1
ATOM 3917 C CA . TYR A 1 472 ? 29.182 -19.681 -15.106 1.00 71.75 472 TYR A CA 1
ATOM 3918 C C . TYR A 1 472 ? 30.610 -19.741 -15.667 1.00 71.75 472 TYR A C 1
ATOM 3920 O O . TYR A 1 472 ? 31.106 -20.838 -15.889 1.00 71.75 472 TYR A O 1
ATOM 3928 N N . SER A 1 473 ? 31.317 -18.615 -15.827 1.00 80.88 473 SER A N 1
ATOM 3929 C CA . SER A 1 473 ? 32.716 -18.620 -16.279 1.00 80.88 473 SER A CA 1
ATOM 3930 C C . SER A 1 473 ? 33.669 -19.224 -15.252 1.00 80.88 473 SER A C 1
ATOM 3932 O O . SER A 1 473 ? 34.709 -19.723 -15.649 1.00 80.88 473 SER A O 1
ATOM 3934 N N . ARG A 1 474 ? 33.305 -19.288 -13.961 1.00 75.44 474 ARG A N 1
ATOM 3935 C CA . ARG A 1 474 ? 34.040 -20.076 -12.945 1.00 75.44 474 ARG A CA 1
ATOM 3936 C C . ARG A 1 474 ? 34.131 -21.577 -13.261 1.00 75.44 474 ARG A C 1
ATOM 3938 O O . ARG A 1 474 ? 34.961 -22.253 -12.673 1.00 75.44 474 ARG A O 1
ATOM 3945 N N . TRP A 1 475 ? 33.287 -22.089 -14.159 1.00 61.69 475 TRP A N 1
ATOM 3946 C CA . TRP A 1 475 ? 33.289 -23.485 -14.619 1.00 61.69 475 TRP A CA 1
ATOM 3947 C C . TRP A 1 475 ? 34.119 -23.676 -15.900 1.00 61.69 475 TRP A C 1
ATOM 3949 O O . TRP A 1 475 ? 34.129 -24.761 -16.472 1.00 61.69 475 TRP A O 1
ATOM 3959 N N . HIS A 1 476 ? 34.786 -22.618 -16.367 1.00 76.62 476 HIS A N 1
ATOM 3960 C CA . HIS A 1 476 ? 35.706 -22.630 -17.495 1.00 76.62 476 HIS A CA 1
ATOM 3961 C C . HIS A 1 476 ? 37.147 -22.499 -16.986 1.00 76.62 476 HIS A C 1
ATOM 3963 O O . HIS A 1 476 ? 37.396 -21.749 -16.048 1.00 76.62 476 HIS A O 1
ATOM 3969 N N . GLN A 1 477 ? 38.095 -23.176 -17.635 1.00 65.38 477 GLN A N 1
ATOM 3970 C CA . GLN A 1 477 ? 39.493 -23.241 -17.203 1.00 65.38 477 GLN A CA 1
ATOM 3971 C C . GLN A 1 477 ? 40.191 -21.864 -17.189 1.00 65.38 477 GLN A C 1
ATOM 3973 O O . GLN A 1 477 ? 40.606 -21.403 -16.129 1.00 65.38 477 GLN A O 1
ATOM 3978 N N . ASP A 1 478 ? 40.274 -21.174 -18.334 1.00 76.06 478 ASP A N 1
ATOM 3979 C CA . ASP A 1 478 ? 41.128 -19.972 -18.449 1.00 76.06 478 ASP A CA 1
ATOM 3980 C C . ASP A 1 478 ? 40.375 -18.637 -18.309 1.00 76.06 478 ASP A C 1
ATOM 3982 O O . ASP A 1 478 ? 40.853 -17.703 -17.664 1.00 76.06 478 ASP A O 1
ATOM 3986 N N . LEU A 1 479 ? 39.155 -18.546 -18.853 1.00 80.88 479 LEU A N 1
ATOM 3987 C CA . LEU A 1 479 ? 38.343 -17.323 -18.880 1.00 80.88 479 LEU A CA 1
ATOM 3988 C C . LEU A 1 479 ? 38.193 -16.572 -17.529 1.00 80.88 479 LEU A C 1
ATOM 3990 O O . LEU A 1 479 ? 38.353 -15.348 -17.528 1.00 80.88 479 LEU A O 1
ATOM 3994 N N . PRO A 1 480 ? 37.916 -17.215 -16.369 1.00 82.00 480 PRO A N 1
ATOM 3995 C CA . PRO A 1 480 ? 37.792 -16.487 -15.104 1.00 82.00 480 PRO A CA 1
ATOM 3996 C C . PRO A 1 480 ? 39.147 -15.961 -14.609 1.00 82.00 480 PRO A C 1
ATOM 3998 O O . PRO A 1 480 ? 39.189 -14.902 -13.985 1.00 82.00 480 PRO A O 1
ATOM 4001 N N . ILE A 1 481 ? 40.250 -16.647 -14.934 1.00 80.25 481 ILE A N 1
ATOM 4002 C CA . ILE A 1 481 ? 41.621 -16.225 -14.617 1.00 80.25 481 ILE A CA 1
ATOM 4003 C C . ILE A 1 481 ? 41.990 -14.999 -15.463 1.00 80.25 481 ILE A C 1
ATOM 4005 O O . ILE A 1 481 ? 42.513 -14.018 -14.937 1.00 80.25 481 ILE A O 1
ATOM 4009 N N . MET A 1 482 ? 41.648 -15.003 -16.756 1.00 81.75 482 MET A N 1
ATOM 4010 C CA . MET A 1 482 ? 41.848 -13.857 -17.655 1.00 81.75 482 MET A CA 1
ATOM 4011 C C . MET A 1 482 ? 41.080 -12.616 -17.171 1.00 81.75 482 MET A C 1
ATOM 4013 O O . MET A 1 482 ? 41.651 -11.526 -17.088 1.00 81.75 482 MET A O 1
ATOM 4017 N N . PHE A 1 483 ? 39.812 -12.781 -16.776 1.00 89.62 483 PHE A N 1
ATOM 4018 C CA . PHE A 1 483 ? 39.005 -11.696 -16.206 1.00 89.62 483 PHE A CA 1
ATOM 4019 C C . PHE A 1 483 ? 39.571 -11.176 -14.880 1.00 89.62 483 PHE A C 1
ATOM 4021 O O . PHE A 1 483 ? 39.685 -9.962 -14.705 1.00 89.62 483 PHE A O 1
ATOM 4028 N N . ALA A 1 484 ? 39.955 -12.072 -13.965 1.00 83.75 484 ALA A N 1
ATOM 4029 C CA . ALA A 1 484 ? 40.563 -11.710 -12.687 1.00 83.75 484 ALA A CA 1
ATOM 4030 C C . ALA A 1 484 ? 41.858 -10.907 -12.884 1.00 83.75 484 ALA A C 1
ATOM 4032 O O . ALA A 1 484 ? 41.972 -9.796 -12.366 1.00 83.75 484 ALA A O 1
ATOM 4033 N N . ASN A 1 485 ? 42.790 -11.417 -13.693 1.00 84.56 485 ASN A N 1
ATOM 4034 C CA . ASN A 1 485 ? 44.076 -10.774 -13.963 1.00 84.56 485 ASN A CA 1
ATOM 4035 C C . ASN A 1 485 ? 43.912 -9.384 -14.593 1.00 84.56 485 ASN A C 1
ATOM 4037 O O . ASN A 1 485 ? 44.591 -8.440 -14.187 1.00 84.56 485 ASN A O 1
ATOM 4041 N N . GLN A 1 486 ? 42.986 -9.226 -15.544 1.00 86.88 486 GLN A N 1
ATOM 4042 C CA . GLN A 1 486 ? 42.723 -7.928 -16.166 1.00 86.88 486 GLN A CA 1
ATOM 4043 C C . GLN A 1 486 ? 42.067 -6.937 -15.191 1.00 86.88 486 GLN A C 1
ATOM 4045 O O . GLN A 1 486 ? 42.449 -5.767 -15.165 1.00 86.88 486 GLN A O 1
ATOM 4050 N N . CYS A 1 487 ? 41.126 -7.381 -14.350 1.00 86.44 487 CYS A N 1
ATOM 4051 C CA . CYS A 1 487 ? 40.552 -6.536 -13.299 1.00 86.44 487 CYS A CA 1
ATOM 4052 C C . CYS A 1 487 ? 41.593 -6.118 -12.248 1.00 86.44 487 CYS A C 1
ATOM 4054 O O . CYS A 1 487 ? 41.576 -4.965 -11.830 1.00 86.44 487 CYS A O 1
ATOM 4056 N N . LEU A 1 488 ? 42.511 -7.007 -11.857 1.00 82.69 488 LEU A N 1
ATOM 4057 C CA . LEU A 1 488 ? 43.593 -6.702 -10.912 1.00 82.69 488 LEU A CA 1
ATOM 4058 C C . LEU A 1 488 ? 44.593 -5.696 -11.493 1.00 82.69 488 LEU A C 1
ATOM 4060 O O . LEU A 1 488 ? 44.876 -4.685 -10.855 1.00 82.69 488 LEU A O 1
ATOM 4064 N N . LYS A 1 489 ? 45.045 -5.904 -12.736 1.00 83.38 489 LYS A N 1
ATOM 4065 C CA . LYS A 1 489 ? 45.918 -4.964 -13.462 1.00 83.38 489 LYS A CA 1
ATOM 4066 C C . LYS A 1 489 ? 45.316 -3.557 -13.556 1.00 83.38 489 LYS A C 1
ATOM 4068 O O . LYS A 1 489 ? 46.022 -2.559 -13.478 1.00 83.38 489 LYS A O 1
ATOM 4073 N N . GLU A 1 490 ? 43.999 -3.465 -13.715 1.00 81.69 490 GLU A N 1
ATOM 4074 C CA . GLU A 1 490 ? 43.286 -2.188 -13.771 1.00 81.69 490 GLU A CA 1
ATOM 4075 C C . GLU A 1 490 ? 43.056 -1.511 -12.409 1.00 81.69 490 GLU A C 1
ATOM 4077 O O . GLU A 1 490 ? 42.724 -0.323 -12.398 1.00 81.69 490 GLU A O 1
ATOM 4082 N N . LEU A 1 491 ? 43.214 -2.223 -11.285 1.00 77.31 491 LEU A N 1
ATOM 4083 C CA . LEU A 1 491 ? 43.185 -1.640 -9.934 1.00 77.31 491 LEU A CA 1
ATOM 4084 C C . LEU A 1 491 ? 44.513 -0.965 -9.558 1.00 77.31 491 LEU A C 1
ATOM 4086 O O . LEU A 1 491 ? 44.529 -0.097 -8.689 1.00 77.31 491 LEU A O 1
ATOM 4090 N N . GLU A 1 492 ? 45.618 -1.318 -10.219 1.00 69.44 492 GLU A N 1
ATOM 4091 C CA . GLU A 1 492 ? 46.929 -0.682 -10.010 1.00 69.44 492 GLU A CA 1
ATOM 4092 C C . GLU A 1 492 ? 47.015 0.718 -10.662 1.00 69.44 492 GLU A C 1
ATOM 4094 O O . GLU A 1 492 ? 47.866 1.535 -10.302 1.00 69.44 492 GLU A O 1
ATOM 4099 N N . ILE A 1 493 ? 46.100 1.037 -11.587 1.00 73.81 493 ILE A N 1
ATOM 4100 C CA . ILE A 1 493 ? 46.039 2.315 -12.309 1.00 73.81 493 ILE A CA 1
ATOM 4101 C C . ILE A 1 493 ? 45.214 3.330 -11.500 1.00 73.81 493 ILE A C 1
ATOM 4103 O O . ILE A 1 493 ? 43.985 3.360 -11.574 1.00 73.81 493 ILE A O 1
ATOM 4107 N N . LYS A 1 494 ? 45.900 4.205 -10.752 1.00 53.38 494 LYS A N 1
ATOM 4108 C CA . LYS A 1 494 ? 45.300 5.155 -9.785 1.00 53.38 494 LYS A CA 1
ATOM 4109 C C . LYS A 1 494 ? 44.263 6.146 -10.345 1.00 53.38 494 LYS A C 1
ATOM 4111 O O . LYS A 1 494 ? 43.509 6.713 -9.565 1.00 53.38 494 LYS A O 1
ATOM 4116 N N . GLU A 1 495 ? 44.211 6.362 -11.659 1.00 56.25 495 GLU A N 1
ATOM 4117 C CA . GLU A 1 495 ? 43.272 7.293 -12.318 1.00 56.25 495 GLU A CA 1
ATOM 4118 C C . GLU A 1 495 ? 42.019 6.603 -12.900 1.00 56.25 495 GLU A C 1
ATOM 4120 O O . GLU A 1 495 ? 41.245 7.211 -13.644 1.00 56.25 495 GLU A O 1
ATOM 4125 N N . ASN A 1 496 ? 41.817 5.312 -12.618 1.00 56.56 496 ASN A N 1
ATOM 4126 C CA . ASN A 1 496 ? 40.751 4.532 -13.236 1.00 56.56 496 ASN A CA 1
ATOM 4127 C C . ASN A 1 496 ? 39.364 4.830 -12.626 1.00 56.56 496 ASN A C 1
ATOM 4129 O O . ASN A 1 496 ? 39.085 4.520 -11.469 1.00 56.56 496 ASN A O 1
ATOM 4133 N N . VAL A 1 497 ? 38.458 5.368 -13.447 1.00 56.66 497 VAL A N 1
ATOM 4134 C CA . VAL A 1 497 ? 37.071 5.725 -13.077 1.00 56.66 497 VAL A CA 1
ATOM 4135 C C . VAL A 1 497 ? 36.239 4.499 -12.642 1.00 56.66 497 VAL A C 1
ATOM 4137 O O . VAL A 1 497 ? 35.282 4.625 -11.876 1.00 56.66 497 VAL A O 1
ATOM 4140 N N . ASP A 1 498 ? 36.631 3.295 -13.071 1.00 66.06 498 ASP A N 1
ATOM 4141 C CA . ASP A 1 498 ? 35.843 2.063 -12.942 1.00 66.06 498 ASP A CA 1
ATOM 4142 C C . ASP A 1 498 ? 36.337 1.079 -11.858 1.00 66.06 498 ASP A C 1
ATOM 4144 O O . ASP A 1 498 ? 35.891 -0.071 -11.822 1.00 66.06 498 ASP A O 1
ATOM 4148 N N . ILE A 1 499 ? 37.184 1.527 -10.914 1.00 78.44 499 ILE A N 1
ATOM 4149 C CA . ILE A 1 499 ? 37.690 0.727 -9.767 1.00 78.44 499 ILE A CA 1
ATOM 4150 C C . ILE A 1 499 ? 36.577 -0.089 -9.081 1.00 78.44 499 ILE A C 1
ATOM 4152 O O . ILE A 1 499 ? 36.725 -1.289 -8.847 1.00 78.44 499 ILE A O 1
ATOM 4156 N N . HIS A 1 500 ? 35.424 0.535 -8.827 1.00 80.81 500 HIS A N 1
ATOM 4157 C CA . HIS A 1 500 ? 34.273 -0.102 -8.186 1.00 80.81 500 HIS A CA 1
ATOM 4158 C C . HIS A 1 500 ? 33.704 -1.296 -8.985 1.00 80.81 500 HIS A C 1
ATOM 4160 O O . HIS A 1 500 ? 33.349 -2.313 -8.392 1.00 80.81 500 HIS A O 1
ATOM 4166 N N . LYS A 1 501 ? 33.678 -1.230 -10.325 1.00 85.94 501 LYS A N 1
ATOM 4167 C CA . LYS A 1 501 ? 33.217 -2.335 -11.192 1.00 85.94 501 LYS A CA 1
ATOM 4168 C C . LYS A 1 501 ? 34.219 -3.487 -11.215 1.00 85.94 501 LYS A C 1
ATOM 4170 O O . LYS A 1 501 ? 33.807 -4.644 -11.242 1.00 85.94 501 LYS A O 1
ATOM 4175 N N . ASN A 1 502 ? 35.518 -3.185 -11.173 1.00 87.62 502 ASN A N 1
ATOM 4176 C CA . ASN A 1 502 ? 36.566 -4.203 -11.076 1.00 87.62 502 ASN A CA 1
ATOM 4177 C C . ASN A 1 502 ? 36.457 -4.976 -9.754 1.00 87.62 502 ASN A C 1
ATOM 4179 O O . ASN A 1 502 ? 36.444 -6.207 -9.774 1.00 87.62 502 ASN A O 1
ATOM 4183 N N . LEU A 1 503 ? 36.246 -4.277 -8.633 1.00 87.88 503 LEU A N 1
ATOM 4184 C CA . LEU A 1 503 ? 35.936 -4.901 -7.342 1.00 87.88 503 LEU A CA 1
ATOM 4185 C C . LEU A 1 503 ? 34.662 -5.766 -7.407 1.00 87.88 503 LEU A C 1
ATOM 4187 O O . LEU A 1 503 ? 34.676 -6.905 -6.951 1.00 87.88 503 LEU A O 1
ATOM 4191 N N . HIS A 1 504 ? 33.584 -5.303 -8.053 1.00 89.69 504 HIS A N 1
ATOM 4192 C CA . HIS A 1 504 ? 32.347 -6.092 -8.212 1.00 89.69 504 HIS A CA 1
ATOM 4193 C C . HIS A 1 504 ? 32.518 -7.380 -9.025 1.00 89.69 504 HIS A C 1
ATOM 4195 O O . HIS A 1 504 ? 31.831 -8.362 -8.745 1.00 89.69 504 HIS A O 1
ATOM 4201 N N . ILE A 1 505 ? 33.406 -7.399 -10.022 1.00 88.31 505 ILE A N 1
ATOM 4202 C CA . ILE A 1 505 ? 33.728 -8.618 -10.780 1.00 88.31 505 ILE A CA 1
ATOM 4203 C C . ILE A 1 505 ? 34.578 -9.561 -9.927 1.00 88.31 505 ILE A C 1
ATOM 4205 O O . ILE A 1 505 ? 34.250 -10.743 -9.814 1.00 88.31 505 ILE A O 1
ATOM 4209 N N . LEU A 1 506 ? 35.617 -9.039 -9.272 1.00 89.06 506 LEU A N 1
ATOM 4210 C CA . LEU A 1 506 ? 36.478 -9.821 -8.383 1.00 89.06 506 LEU A CA 1
ATOM 4211 C C . LEU A 1 506 ? 35.675 -10.440 -7.228 1.00 89.06 506 LEU A C 1
ATOM 4213 O O . LEU A 1 506 ? 35.885 -11.606 -6.921 1.00 89.06 506 LEU A O 1
ATOM 4217 N N . ALA A 1 507 ? 34.671 -9.742 -6.693 1.00 89.44 507 ALA A N 1
ATOM 4218 C CA . ALA A 1 507 ? 33.752 -10.251 -5.671 1.00 89.44 507 ALA A CA 1
ATOM 4219 C C . ALA A 1 507 ? 32.935 -11.489 -6.098 1.00 89.44 507 ALA A C 1
ATOM 4221 O O . ALA A 1 507 ? 32.454 -12.236 -5.250 1.00 89.44 507 ALA A O 1
ATOM 4222 N N . VAL A 1 508 ? 32.740 -11.714 -7.403 1.00 86.38 508 VAL A N 1
ATOM 4223 C CA . VAL A 1 508 ? 32.051 -12.908 -7.931 1.00 86.38 508 VAL A CA 1
ATOM 4224 C C . VAL A 1 508 ? 33.026 -14.068 -8.165 1.00 86.38 508 VAL A C 1
ATOM 4226 O O . VAL A 1 508 ? 32.628 -15.235 -8.071 1.00 86.38 508 VAL A O 1
ATOM 4229 N N . LEU A 1 509 ? 34.282 -13.748 -8.491 1.00 85.56 509 LEU A N 1
ATOM 4230 C CA . LEU A 1 509 ? 35.321 -14.705 -8.876 1.00 85.56 509 LEU A CA 1
ATOM 4231 C C . LEU A 1 509 ? 36.148 -15.211 -7.682 1.00 85.56 509 LEU A C 1
ATOM 4233 O O . LEU A 1 509 ? 36.511 -16.382 -7.672 1.00 85.56 509 LEU A O 1
ATOM 4237 N N . TYR A 1 510 ? 36.406 -14.364 -6.682 1.00 82.50 510 TYR A N 1
ATOM 4238 C CA . TYR A 1 510 ? 37.199 -14.677 -5.489 1.00 82.50 510 TYR A CA 1
ATOM 4239 C C . TYR A 1 510 ? 36.342 -15.182 -4.321 1.00 82.50 510 TYR A C 1
ATOM 4241 O O . TYR A 1 510 ? 35.170 -14.835 -4.172 1.00 82.50 510 TYR A O 1
ATOM 4249 N N . GLU A 1 511 ? 36.968 -15.978 -3.456 1.00 79.62 511 GLU A N 1
ATOM 4250 C CA . GLU A 1 511 ? 36.427 -16.377 -2.154 1.00 79.62 511 GLU A CA 1
ATOM 4251 C C . GLU A 1 511 ? 36.622 -15.275 -1.101 1.00 79.62 511 GLU A C 1
ATOM 4253 O O . GLU A 1 511 ? 37.535 -14.454 -1.222 1.00 79.62 511 GLU A O 1
ATOM 4258 N N . GLY A 1 512 ? 35.795 -15.281 -0.047 1.00 81.25 512 GLY A N 1
ATOM 4259 C CA . GLY A 1 512 ? 35.758 -14.258 1.007 1.00 81.25 512 GLY A CA 1
ATOM 4260 C C . GLY A 1 512 ? 37.123 -13.832 1.540 1.00 81.25 512 GLY A C 1
ATOM 4261 O O . GLY A 1 512 ? 37.480 -12.664 1.429 1.00 81.25 512 GLY A O 1
ATOM 4262 N N . SER A 1 513 ? 37.916 -14.776 2.045 1.00 80.25 513 SER A N 1
ATOM 4263 C CA . SER A 1 513 ? 39.233 -14.527 2.657 1.00 80.25 513 SER A CA 1
ATOM 4264 C C . SER A 1 513 ? 40.274 -13.925 1.702 1.00 80.25 513 SER A C 1
ATOM 4266 O O . SER A 1 513 ? 41.165 -13.189 2.133 1.00 80.25 513 SER A O 1
ATOM 4268 N N . SER A 1 514 ? 40.173 -14.220 0.405 1.00 80.56 514 SER A N 1
ATOM 4269 C CA . SER A 1 514 ? 41.074 -13.692 -0.624 1.00 80.56 514 SER A CA 1
ATOM 4270 C C . SER A 1 514 ? 40.577 -12.358 -1.176 1.00 80.56 514 SER A C 1
ATOM 4272 O O . SER A 1 514 ? 41.389 -11.470 -1.427 1.00 80.56 514 SER A O 1
ATOM 4274 N N . TYR A 1 515 ? 39.258 -12.176 -1.298 1.00 88.25 515 TYR A N 1
ATOM 4275 C CA . TYR A 1 515 ? 38.651 -10.894 -1.655 1.00 88.25 515 TYR A CA 1
ATOM 4276 C C . TYR A 1 515 ? 38.834 -9.838 -0.555 1.00 88.25 515 TYR A C 1
ATOM 4278 O O . TYR A 1 515 ? 39.075 -8.672 -0.859 1.00 88.25 515 TYR A O 1
ATOM 4286 N N . GLU A 1 516 ? 38.800 -10.245 0.717 1.00 87.69 516 GLU A N 1
ATOM 4287 C CA . GLU A 1 516 ? 39.026 -9.381 1.882 1.00 87.69 516 GLU A CA 1
ATOM 4288 C C . GLU A 1 516 ? 40.324 -8.579 1.750 1.00 87.69 516 GLU A C 1
ATOM 4290 O O . GLU A 1 516 ? 40.298 -7.347 1.760 1.00 87.69 516 GLU A O 1
ATOM 4295 N N . LYS A 1 517 ? 41.429 -9.276 1.457 1.00 83.88 517 LYS A N 1
ATOM 4296 C CA . LYS A 1 517 ? 42.763 -8.694 1.236 1.00 83.88 517 LYS A CA 1
ATOM 4297 C C . LYS A 1 517 ? 42.838 -7.738 0.034 1.00 83.88 517 LYS A C 1
ATOM 4299 O O . LYS A 1 517 ? 43.775 -6.944 -0.041 1.00 83.88 517 LYS A O 1
ATOM 4304 N N . LEU A 1 518 ? 41.906 -7.825 -0.922 1.00 83.06 518 LEU A N 1
ATOM 4305 C CA . LEU A 1 518 ? 41.862 -6.944 -2.096 1.00 83.06 518 LEU A CA 1
ATOM 4306 C C . LEU A 1 518 ? 41.191 -5.602 -1.787 1.00 83.06 518 LEU A C 1
ATOM 4308 O O . LEU A 1 518 ? 41.611 -4.593 -2.351 1.00 83.06 518 LEU A O 1
ATOM 4312 N N . PHE A 1 519 ? 40.180 -5.568 -0.908 1.00 84.94 519 PHE A N 1
ATOM 4313 C CA . PHE A 1 519 ? 39.467 -4.323 -0.596 1.00 84.94 519 PHE A CA 1
ATOM 4314 C C . PHE A 1 519 ? 39.940 -3.611 0.681 1.00 84.94 519 PHE A C 1
ATOM 4316 O O . PHE A 1 519 ? 39.675 -2.416 0.807 1.00 84.94 519 PHE A O 1
ATOM 4323 N N . THR A 1 520 ? 40.666 -4.278 1.595 1.00 85.50 520 THR A N 1
ATOM 4324 C CA . THR A 1 520 ? 41.202 -3.645 2.824 1.00 85.50 520 THR A CA 1
ATOM 4325 C C . THR A 1 520 ? 41.896 -2.290 2.583 1.00 85.50 520 THR A C 1
ATOM 4327 O O . THR A 1 520 ? 41.616 -1.366 3.342 1.00 85.50 520 THR A O 1
ATOM 4330 N N . PRO A 1 521 ? 42.730 -2.098 1.533 1.00 84.12 521 PRO A N 1
ATOM 4331 C CA . PRO A 1 521 ? 43.420 -0.823 1.293 1.00 84.12 521 PRO A CA 1
ATOM 4332 C C . PRO A 1 521 ? 42.516 0.364 0.923 1.00 84.12 521 PRO A C 1
ATOM 4334 O O . PRO A 1 521 ? 43.019 1.474 0.780 1.00 84.12 521 PRO A O 1
ATOM 4337 N N . PHE A 1 522 ? 41.216 0.139 0.710 1.00 80.00 522 PHE A N 1
ATOM 4338 C CA . PHE A 1 522 ? 40.247 1.170 0.326 1.00 80.00 522 PHE A CA 1
ATOM 4339 C C . PHE A 1 522 ? 39.271 1.544 1.458 1.00 80.00 522 PHE A C 1
ATOM 4341 O O . PHE A 1 522 ? 38.406 2.394 1.247 1.00 80.00 522 PHE A O 1
ATOM 4348 N N . ILE A 1 523 ? 39.393 0.923 2.640 1.00 82.06 523 ILE A N 1
ATOM 4349 C CA . ILE A 1 523 ? 38.617 1.277 3.841 1.00 82.06 523 ILE A CA 1
ATOM 4350 C C . ILE A 1 523 ? 39.003 2.711 4.272 1.00 82.06 523 ILE A C 1
ATOM 4352 O O . ILE A 1 523 ? 40.191 3.035 4.273 1.00 82.06 523 ILE A O 1
ATOM 4356 N N . PRO A 1 524 ? 38.044 3.597 4.60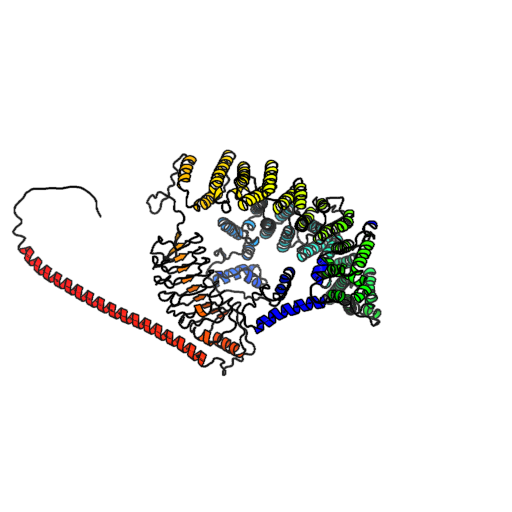6 1.00 76.00 524 PRO A N 1
ATOM 4357 C CA . PRO A 1 524 ? 38.323 5.016 4.797 1.00 76.00 524 PRO A CA 1
ATOM 4358 C C . PRO A 1 524 ? 38.922 5.301 6.179 1.00 76.00 524 PRO A C 1
ATOM 4360 O O . PRO A 1 524 ? 38.406 4.844 7.196 1.00 76.00 524 PRO A O 1
ATOM 4363 N N . GLU A 1 525 ? 39.964 6.134 6.225 1.00 69.81 525 GLU A N 1
ATOM 4364 C CA . GLU A 1 525 ? 40.592 6.572 7.483 1.00 69.81 525 GLU A CA 1
ATOM 4365 C C . GLU A 1 525 ? 39.687 7.527 8.290 1.00 69.81 525 GLU A C 1
ATOM 4367 O O . GLU A 1 525 ? 39.658 7.479 9.522 1.00 69.81 525 GLU A O 1
ATOM 4372 N N . SER A 1 526 ? 38.908 8.380 7.607 1.00 71.06 526 SER A N 1
ATOM 4373 C CA . SER A 1 526 ? 37.940 9.287 8.240 1.00 71.06 526 SER A CA 1
ATOM 4374 C C . SER A 1 526 ? 36.546 8.669 8.344 1.00 71.06 526 SER A C 1
ATOM 4376 O O . SER A 1 526 ? 35.994 8.138 7.379 1.00 71.06 526 SER A O 1
ATOM 4378 N N . LYS A 1 527 ? 35.931 8.836 9.518 1.00 70.81 527 LYS A N 1
ATOM 4379 C CA . LYS A 1 527 ? 34.576 8.356 9.837 1.00 70.81 527 LYS A CA 1
ATOM 4380 C C . LYS A 1 527 ? 33.485 9.373 9.463 1.00 70.81 527 LYS A C 1
ATOM 4382 O O . LYS A 1 527 ? 32.313 9.011 9.395 1.00 70.81 527 LYS A O 1
ATOM 4387 N N . THR A 1 528 ? 33.848 10.629 9.205 1.00 71.88 528 THR A N 1
ATOM 4388 C CA . THR A 1 528 ? 32.924 11.723 8.849 1.00 71.88 528 THR A CA 1
ATOM 4389 C C . THR A 1 528 ? 33.265 12.313 7.487 1.00 71.88 528 THR A C 1
ATOM 4391 O O . THR A 1 528 ? 34.444 12.479 7.166 1.00 71.88 528 THR A O 1
ATOM 4394 N N . LEU A 1 529 ? 32.242 12.651 6.700 1.00 76.56 529 LEU A N 1
ATOM 4395 C CA . LEU A 1 529 ? 32.416 13.223 5.362 1.00 76.56 529 LEU A CA 1
ATOM 4396 C C . LEU A 1 529 ? 32.719 14.727 5.422 1.00 76.56 529 LEU A C 1
ATOM 4398 O O . LEU A 1 529 ? 31.940 15.501 5.977 1.00 76.56 529 LEU A O 1
ATOM 4402 N N . ASP A 1 530 ? 33.815 15.148 4.789 1.00 74.62 530 ASP A N 1
ATOM 4403 C CA . ASP A 1 530 ? 34.087 16.559 4.511 1.00 74.62 530 ASP A CA 1
ATOM 4404 C C . ASP A 1 530 ? 33.288 17.004 3.278 1.00 74.62 530 ASP A C 1
ATOM 4406 O O . ASP A 1 530 ? 33.549 16.584 2.152 1.00 74.62 530 ASP A O 1
ATOM 4410 N N . LEU A 1 531 ? 32.288 17.859 3.494 1.00 62.88 531 LEU A N 1
ATOM 4411 C CA . LEU A 1 531 ? 31.387 18.324 2.437 1.00 62.88 531 LEU A CA 1
ATOM 4412 C C . LEU A 1 531 ? 31.996 19.418 1.546 1.00 62.88 531 LEU A C 1
ATOM 4414 O O . LEU A 1 531 ? 31.350 19.846 0.589 1.00 62.88 531 LEU A O 1
ATOM 4418 N N . THR A 1 532 ? 33.209 19.881 1.858 1.00 59.72 532 THR A N 1
ATOM 4419 C CA . THR A 1 532 ? 33.926 20.911 1.089 1.00 59.72 532 THR A CA 1
ATOM 4420 C C . THR A 1 532 ? 34.914 20.325 0.075 1.00 59.72 532 THR A C 1
ATOM 4422 O O . THR A 1 532 ? 35.332 21.021 -0.850 1.00 59.72 532 THR A O 1
ATOM 4425 N N . ASN A 1 533 ? 35.251 19.036 0.194 1.00 71.44 533 ASN A N 1
ATOM 4426 C CA . ASN A 1 533 ? 36.247 18.360 -0.633 1.00 71.44 533 ASN A CA 1
ATOM 4427 C C . ASN A 1 533 ? 35.605 17.597 -1.809 1.00 71.44 533 ASN A C 1
ATOM 4429 O O . ASN A 1 533 ? 34.792 16.686 -1.632 1.00 71.44 533 ASN A O 1
ATOM 4433 N N . SER A 1 534 ? 36.029 17.910 -3.036 1.00 59.66 534 SER A N 1
ATOM 4434 C CA . SER A 1 534 ? 35.506 17.297 -4.267 1.00 59.66 534 SER A CA 1
ATOM 4435 C C . SER A 1 534 ? 35.771 15.786 -4.389 1.00 59.66 534 SER A C 1
ATOM 4437 O O . SER A 1 534 ? 35.030 15.091 -5.088 1.00 59.66 534 SER A O 1
ATOM 4439 N N . LYS A 1 535 ? 36.773 15.237 -3.686 1.00 66.56 535 LYS A N 1
ATOM 4440 C CA . LYS A 1 535 ? 37.101 13.794 -3.710 1.00 66.56 535 LYS A CA 1
ATOM 4441 C C . LYS A 1 535 ? 36.213 12.940 -2.805 1.00 66.56 535 LYS A C 1
ATOM 4443 O O . LYS A 1 535 ? 36.024 11.750 -3.081 1.00 66.56 535 LYS A O 1
ATOM 4448 N N . THR A 1 536 ? 35.596 13.534 -1.785 1.00 72.06 536 THR A N 1
ATOM 4449 C CA . THR A 1 536 ? 34.799 12.809 -0.783 1.00 72.06 536 THR A CA 1
ATOM 4450 C C . THR A 1 536 ? 33.595 12.086 -1.403 1.00 72.06 536 THR A C 1
ATOM 4452 O O . THR A 1 536 ? 33.217 11.004 -0.957 1.00 72.06 536 THR A O 1
ATOM 4455 N N . LYS A 1 537 ? 33.048 12.598 -2.514 1.00 65.69 537 LYS A N 1
ATOM 4456 C CA . LYS A 1 537 ? 31.985 11.940 -3.296 1.00 65.69 537 LYS A CA 1
ATOM 4457 C C . LYS A 1 537 ? 32.453 10.645 -3.975 1.00 65.69 537 LYS A C 1
ATOM 4459 O O . LYS A 1 537 ? 31.733 9.646 -3.936 1.00 65.69 537 LYS A O 1
ATOM 4464 N N . SER A 1 538 ? 33.649 10.625 -4.571 1.00 68.69 538 SER A N 1
ATOM 4465 C CA . SER A 1 538 ? 34.220 9.403 -5.163 1.00 68.69 538 SER A CA 1
ATOM 4466 C C . SER A 1 538 ? 34.601 8.368 -4.104 1.00 68.69 538 SER A C 1
ATOM 4468 O O . SER A 1 538 ? 34.326 7.183 -4.287 1.00 68.69 538 SER A O 1
ATOM 4470 N N . GLU A 1 539 ? 35.145 8.811 -2.970 1.00 75.12 539 GLU A N 1
ATOM 4471 C CA . GLU A 1 539 ? 35.485 7.952 -1.829 1.00 75.12 539 GLU A CA 1
ATOM 4472 C C . GLU A 1 539 ? 34.227 7.327 -1.205 1.00 75.12 539 GLU A C 1
ATOM 4474 O O . GLU A 1 539 ? 34.186 6.116 -0.976 1.00 75.12 539 GLU A O 1
ATOM 4479 N N . TYR A 1 540 ? 33.154 8.104 -1.017 1.00 78.38 540 TYR A N 1
ATOM 4480 C CA . TYR A 1 540 ? 31.875 7.588 -0.522 1.00 78.38 540 TYR A CA 1
ATOM 4481 C C . TYR A 1 540 ? 31.236 6.582 -1.494 1.00 78.38 540 TYR A C 1
ATOM 4483 O O . TYR A 1 540 ? 30.775 5.516 -1.069 1.00 78.38 540 TYR A O 1
ATOM 4491 N N . LYS A 1 541 ? 31.246 6.871 -2.808 1.00 74.88 541 LYS A N 1
ATOM 4492 C CA . LYS A 1 541 ? 30.745 5.951 -3.850 1.00 74.88 541 LYS A CA 1
ATOM 4493 C C . LYS A 1 541 ? 31.555 4.649 -3.905 1.00 74.88 541 LYS A C 1
ATOM 4495 O O . LYS A 1 541 ? 30.957 3.576 -4.032 1.00 74.88 541 LYS A O 1
ATOM 4500 N N . LEU A 1 542 ? 32.881 4.715 -3.762 1.00 81.81 542 LEU A N 1
ATOM 4501 C CA . LEU A 1 542 ? 33.750 3.537 -3.686 1.00 81.81 542 LEU A CA 1
ATOM 4502 C C . LEU A 1 542 ? 33.426 2.687 -2.451 1.00 81.81 542 LEU A C 1
ATOM 4504 O O . LEU A 1 542 ? 33.183 1.491 -2.581 1.00 81.81 542 LEU A O 1
ATOM 4508 N N . ASN A 1 543 ? 33.318 3.305 -1.277 1.00 85.69 543 ASN A N 1
ATOM 4509 C CA . ASN A 1 543 ? 33.036 2.604 -0.024 1.00 85.69 543 ASN A CA 1
ATOM 4510 C C . ASN A 1 543 ? 31.633 1.982 0.030 1.00 85.69 543 ASN A C 1
ATOM 4512 O O . ASN A 1 543 ? 31.474 0.831 0.442 1.00 85.69 543 ASN A O 1
ATOM 4516 N N . CYS A 1 544 ? 30.616 2.664 -0.502 1.00 82.06 544 CYS A N 1
ATOM 4517 C CA . CYS A 1 544 ? 29.298 2.060 -0.710 1.00 82.06 544 CYS A CA 1
ATOM 4518 C C . CYS A 1 544 ? 29.344 0.879 -1.696 1.00 82.06 544 CYS A C 1
ATOM 4520 O O . CYS A 1 544 ? 28.620 -0.103 -1.517 1.00 82.06 544 CYS A O 1
ATOM 4522 N N . SER A 1 545 ? 30.199 0.951 -2.721 1.00 82.31 545 SER A N 1
ATOM 4523 C CA . SER A 1 545 ? 30.389 -0.127 -3.700 1.00 82.31 545 SER A CA 1
ATOM 4524 C C . SER A 1 545 ? 31.127 -1.332 -3.113 1.00 82.31 545 SER A C 1
ATOM 4526 O O . SER A 1 545 ? 30.784 -2.464 -3.460 1.00 82.31 545 SER A O 1
ATOM 4528 N N . ILE A 1 546 ? 32.083 -1.104 -2.206 1.00 88.31 546 ILE A N 1
ATOM 4529 C CA . ILE A 1 546 ? 32.749 -2.146 -1.415 1.00 88.31 546 ILE A CA 1
ATOM 4530 C C . ILE A 1 546 ? 31.715 -2.845 -0.537 1.00 88.31 546 ILE A C 1
ATOM 4532 O O . ILE A 1 546 ? 31.527 -4.046 -0.704 1.00 88.31 546 ILE A O 1
ATOM 4536 N N . LEU A 1 547 ? 30.966 -2.111 0.295 1.00 87.25 547 LEU A N 1
ATOM 4537 C CA . LEU A 1 547 ? 29.902 -2.681 1.133 1.00 87.25 547 LEU A CA 1
ATOM 4538 C C . LEU A 1 547 ? 28.890 -3.495 0.313 1.00 87.25 547 LEU A C 1
ATOM 4540 O O . LEU A 1 547 ? 28.585 -4.630 0.672 1.00 87.25 547 LEU A O 1
ATOM 4544 N N . TRP A 1 548 ? 28.437 -2.982 -0.839 1.00 86.94 548 TRP A N 1
ATOM 4545 C CA . TRP A 1 548 ? 27.573 -3.743 -1.750 1.00 86.94 548 TRP A CA 1
ATOM 4546 C C . TRP A 1 548 ? 28.211 -5.071 -2.177 1.00 86.94 548 TRP A C 1
ATOM 4548 O O . TRP A 1 548 ? 27.549 -6.107 -2.118 1.00 86.94 548 TRP A O 1
ATOM 4558 N N . SER A 1 549 ? 29.499 -5.067 -2.536 1.00 88.19 549 SER A N 1
ATOM 4559 C CA . SER A 1 549 ? 30.206 -6.272 -2.979 1.00 88.19 549 SER A CA 1
ATOM 4560 C C . SER A 1 549 ? 30.226 -7.381 -1.917 1.00 88.19 549 SER A C 1
ATOM 4562 O O . SER A 1 549 ? 30.016 -8.542 -2.258 1.00 88.19 549 SER A O 1
ATOM 4564 N N . LEU A 1 550 ? 30.337 -7.049 -0.624 1.00 89.75 550 LEU A N 1
ATOM 4565 C CA . LEU A 1 550 ? 30.387 -8.041 0.469 1.00 89.75 550 LEU A CA 1
ATOM 4566 C C . LEU A 1 550 ? 29.095 -8.882 0.566 1.00 89.75 550 LEU A C 1
ATOM 4568 O O . LEU A 1 550 ? 29.114 -10.035 1.005 1.00 89.75 550 LEU A O 1
ATOM 4572 N N . ASN A 1 551 ? 27.973 -8.342 0.079 1.00 86.62 551 ASN A N 1
ATOM 4573 C CA . ASN A 1 551 ? 26.692 -9.048 0.005 1.00 86.62 551 ASN A CA 1
ATOM 4574 C C . ASN A 1 551 ? 26.679 -10.168 -1.059 1.00 86.62 551 ASN A C 1
ATOM 4576 O O . ASN A 1 551 ? 25.842 -11.064 -0.973 1.00 86.62 551 ASN A O 1
ATOM 4580 N N . ILE A 1 552 ? 27.578 -10.141 -2.057 1.00 84.25 552 ILE A N 1
ATOM 4581 C CA . ILE A 1 552 ? 27.595 -11.107 -3.176 1.00 84.25 552 ILE A CA 1
ATOM 4582 C C . ILE A 1 552 ? 28.776 -12.090 -3.171 1.00 84.25 552 ILE A C 1
ATOM 4584 O O . ILE A 1 552 ? 28.676 -13.113 -3.856 1.00 84.25 552 ILE A O 1
ATOM 4588 N N . VAL A 1 553 ? 29.846 -11.808 -2.415 1.00 85.94 553 VAL A N 1
ATOM 4589 C CA . VAL A 1 553 ? 31.013 -12.700 -2.240 1.00 85.94 553 VAL A CA 1
ATOM 4590 C C . VAL A 1 553 ? 30.589 -13.990 -1.542 1.00 85.94 553 VAL A C 1
ATOM 4592 O O . VAL A 1 553 ? 29.820 -13.939 -0.582 1.00 85.94 553 VAL A O 1
ATOM 4595 N N . ASN A 1 554 ? 31.067 -15.144 -2.016 1.00 77.75 554 ASN A N 1
ATOM 4596 C CA . ASN A 1 554 ? 30.719 -16.453 -1.462 1.00 77.75 554 ASN A CA 1
ATOM 4597 C C . ASN A 1 554 ? 31.905 -17.442 -1.537 1.00 77.75 554 ASN A C 1
ATOM 4599 O O . ASN A 1 554 ? 32.351 -17.706 -2.659 1.00 77.75 554 ASN A O 1
ATOM 4603 N N . PRO A 1 555 ? 32.373 -18.033 -0.414 1.00 79.56 555 PRO A N 1
ATOM 4604 C CA . PRO A 1 555 ? 31.930 -17.816 0.978 1.00 79.56 555 PRO A CA 1
ATOM 4605 C C . PRO A 1 555 ? 32.074 -16.351 1.440 1.00 79.56 555 PRO A C 1
ATOM 4607 O O . PRO A 1 555 ? 32.863 -15.623 0.839 1.00 79.56 555 PRO A O 1
ATOM 4610 N N . PRO A 1 556 ? 31.300 -15.880 2.437 1.00 86.94 556 PRO A N 1
ATOM 4611 C CA . PRO A 1 556 ? 31.332 -14.481 2.867 1.00 86.94 556 PRO A CA 1
ATOM 4612 C C . PRO A 1 556 ? 32.667 -14.075 3.512 1.00 86.94 556 PRO A C 1
ATOM 4614 O O . PRO A 1 556 ? 33.458 -14.910 3.946 1.00 86.94 556 PRO A O 1
ATOM 4617 N N . VAL A 1 557 ? 32.893 -12.762 3.571 1.00 89.19 557 VAL A N 1
ATOM 4618 C CA . VAL A 1 557 ? 34.041 -12.122 4.240 1.00 89.19 557 VAL A CA 1
ATOM 4619 C C . VAL A 1 557 ? 33.886 -12.135 5.766 1.00 89.19 557 VAL A C 1
ATOM 4621 O O . VAL A 1 557 ? 32.791 -12.380 6.280 1.00 89.19 557 VAL A O 1
ATOM 4624 N N . SER A 1 558 ? 34.963 -11.846 6.497 1.00 89.00 558 SER A N 1
ATOM 4625 C CA . SER A 1 558 ? 34.907 -11.676 7.951 1.00 89.00 558 SER A CA 1
ATOM 4626 C C . SER A 1 558 ? 34.132 -10.408 8.353 1.00 89.00 558 SER A C 1
ATOM 4628 O O . SER A 1 558 ? 33.916 -9.493 7.555 1.00 89.00 558 SER A O 1
ATOM 4630 N N . PHE A 1 559 ? 33.699 -10.335 9.615 1.00 88.19 559 PHE A N 1
ATOM 4631 C CA . PHE A 1 559 ? 32.996 -9.158 10.133 1.00 88.19 559 PHE A CA 1
ATOM 4632 C C . PHE A 1 559 ? 33.911 -7.951 10.397 1.00 88.19 559 PHE A C 1
ATOM 4634 O O . PHE A 1 559 ? 33.423 -6.820 10.410 1.00 88.19 559 PHE A O 1
ATOM 4641 N N . SER A 1 560 ? 35.218 -8.161 10.595 1.00 86.12 560 SER A N 1
ATOM 4642 C CA . SER A 1 560 ? 36.153 -7.099 11.002 1.00 86.12 560 SER A CA 1
ATOM 4643 C C . SER A 1 560 ? 36.222 -5.934 9.996 1.00 86.12 560 SER A C 1
ATOM 4645 O O . SER A 1 560 ? 36.029 -4.797 10.422 1.00 86.12 560 SER A O 1
ATOM 4647 N N . PRO A 1 561 ? 36.352 -6.154 8.673 1.00 85.38 561 PRO A N 1
ATOM 4648 C CA . PRO A 1 561 ? 36.292 -5.064 7.699 1.00 85.38 561 PRO A CA 1
ATOM 4649 C C . PRO A 1 561 ? 34.943 -4.334 7.658 1.00 85.38 561 PRO A C 1
ATOM 4651 O O . PRO A 1 561 ? 34.897 -3.159 7.311 1.00 85.38 561 PRO A O 1
ATOM 4654 N N . ILE A 1 562 ? 33.834 -5.010 7.987 1.00 87.06 562 ILE A N 1
ATOM 4655 C CA . ILE A 1 562 ? 32.485 -4.411 7.981 1.00 87.06 562 ILE A CA 1
ATOM 4656 C C . ILE A 1 562 ? 32.292 -3.511 9.210 1.00 87.06 562 ILE A C 1
ATOM 4658 O O . ILE A 1 562 ? 31.605 -2.489 9.141 1.00 87.06 562 ILE A O 1
ATOM 4662 N N . PHE A 1 563 ? 32.928 -3.864 10.329 1.00 85.00 563 PHE A N 1
ATOM 4663 C CA . PHE A 1 563 ? 32.899 -3.099 11.572 1.00 85.00 563 PHE A CA 1
ATOM 4664 C C . PHE A 1 563 ? 33.489 -1.689 11.430 1.00 85.00 563 PHE A C 1
ATOM 4666 O O . PHE A 1 563 ? 32.933 -0.746 11.994 1.00 85.00 563 PHE A O 1
ATOM 4673 N N . GLU A 1 564 ? 34.531 -1.503 10.616 1.00 84.31 564 GLU A N 1
ATOM 4674 C CA . GLU A 1 564 ? 35.100 -0.170 10.359 1.00 84.31 564 GLU A CA 1
ATOM 4675 C C . GLU A 1 564 ? 34.086 0.784 9.701 1.00 84.31 564 GLU A C 1
ATOM 4677 O O . GLU A 1 564 ? 34.032 1.971 10.025 1.00 84.31 564 GLU A O 1
ATOM 4682 N N . PHE A 1 565 ? 33.177 0.257 8.873 1.00 83.62 565 PHE A N 1
ATOM 4683 C CA . PHE A 1 565 ? 32.065 1.024 8.299 1.00 83.62 565 PHE A CA 1
ATOM 4684 C C . PHE A 1 565 ? 30.894 1.252 9.270 1.00 83.62 565 PHE A C 1
ATOM 4686 O O . PHE A 1 565 ? 29.990 2.036 8.974 1.00 83.62 565 PHE A O 1
ATOM 4693 N N . CYS A 1 566 ? 30.887 0.613 10.442 1.00 75.31 566 CYS A N 1
ATOM 4694 C CA . CYS A 1 566 ? 29.858 0.795 11.472 1.00 75.31 566 CYS A CA 1
ATOM 4695 C C . CYS A 1 566 ? 30.084 2.058 12.322 1.00 75.31 566 CYS A C 1
ATOM 4697 O O . CYS A 1 566 ? 29.597 2.144 13.449 1.00 75.31 566 CYS A O 1
ATOM 4699 N N . GLN A 1 567 ? 30.805 3.058 11.802 1.00 71.69 567 GLN A N 1
ATOM 4700 C CA . GLN A 1 567 ? 31.108 4.308 12.498 1.00 71.69 567 GLN A CA 1
ATOM 4701 C C . GLN A 1 567 ? 30.886 5.519 11.572 1.00 71.69 567 GLN A C 1
ATOM 4703 O O . GLN A 1 567 ? 31.244 5.499 10.397 1.00 71.69 567 GLN A O 1
ATOM 4708 N N . GLY A 1 568 ? 30.266 6.578 12.107 1.00 71.69 568 GLY A N 1
ATOM 4709 C CA . GLY A 1 568 ? 30.010 7.832 11.387 1.00 71.69 568 GLY A CA 1
ATOM 4710 C C . GLY A 1 568 ? 29.009 7.726 10.224 1.00 71.69 568 GLY A C 1
ATOM 4711 O O . GLY A 1 568 ? 27.934 7.152 10.392 1.00 71.69 568 GLY A O 1
ATOM 4712 N N . ASP A 1 569 ? 29.313 8.308 9.061 1.00 74.56 569 ASP A N 1
ATOM 4713 C CA . ASP A 1 569 ? 28.339 8.458 7.957 1.00 74.56 569 ASP A CA 1
ATOM 4714 C C . ASP A 1 569 ? 28.032 7.154 7.181 1.00 74.56 569 ASP A C 1
ATOM 4716 O O . ASP A 1 569 ? 27.045 7.083 6.442 1.00 74.56 569 ASP A O 1
ATOM 4720 N N . TYR A 1 570 ? 28.833 6.098 7.360 1.00 79.06 570 TYR A N 1
ATOM 4721 C CA . TYR A 1 570 ? 28.683 4.814 6.651 1.00 79.06 570 TYR A CA 1
ATOM 4722 C C . TYR A 1 570 ? 27.747 3.806 7.347 1.00 79.06 570 TYR A C 1
ATOM 4724 O O . TYR A 1 570 ? 27.284 2.851 6.712 1.00 79.06 570 TYR A O 1
ATOM 4732 N N . VAL A 1 571 ? 27.409 4.048 8.620 1.00 79.56 571 VAL A N 1
ATOM 4733 C CA . VAL A 1 571 ? 26.746 3.100 9.542 1.00 79.56 571 VAL A CA 1
ATOM 4734 C C . VAL A 1 571 ? 25.522 2.410 8.929 1.00 79.56 571 VAL A C 1
ATOM 4736 O O . VAL A 1 571 ? 25.379 1.193 9.020 1.00 79.56 571 VAL A O 1
ATOM 4739 N N . HIS A 1 572 ? 24.645 3.163 8.259 1.00 73.81 572 HIS A N 1
ATOM 4740 C CA . HIS A 1 572 ? 23.408 2.625 7.681 1.00 73.81 572 HIS A CA 1
ATOM 4741 C C . HIS A 1 572 ? 23.660 1.611 6.546 1.00 73.81 572 HIS A C 1
ATOM 4743 O O . HIS A 1 572 ? 22.877 0.678 6.355 1.00 73.81 572 HIS A O 1
ATOM 4749 N N . LYS A 1 573 ? 24.727 1.777 5.755 1.00 75.69 573 LYS A N 1
ATOM 4750 C CA . LYS A 1 573 ? 25.081 0.826 4.684 1.00 75.69 573 LYS A CA 1
ATOM 4751 C C . LYS A 1 573 ? 25.801 -0.401 5.250 1.00 75.69 573 LYS A C 1
ATOM 4753 O O . LYS A 1 573 ? 25.586 -1.509 4.756 1.00 75.69 573 LYS A O 1
ATOM 4758 N N . ALA A 1 574 ? 26.597 -0.210 6.302 1.00 84.50 574 ALA A N 1
ATOM 4759 C CA . ALA A 1 574 ? 27.271 -1.292 7.011 1.00 84.50 574 ALA A CA 1
ATOM 4760 C C . ALA A 1 574 ? 26.270 -2.245 7.681 1.00 84.50 574 ALA A C 1
ATOM 4762 O O . ALA A 1 574 ? 26.346 -3.447 7.466 1.00 84.50 574 ALA A O 1
ATOM 4763 N N . VAL A 1 575 ? 25.268 -1.711 8.387 1.00 78.50 575 VAL A N 1
ATOM 4764 C CA . VAL A 1 575 ? 24.241 -2.486 9.111 1.00 78.50 575 VAL A CA 1
ATOM 4765 C C . VAL A 1 575 ? 23.459 -3.462 8.214 1.00 78.50 575 VAL A C 1
ATOM 4767 O O . VAL A 1 575 ? 23.405 -4.647 8.512 1.00 78.50 575 VAL A O 1
ATOM 4770 N N . ASN A 1 576 ? 22.958 -3.034 7.049 1.00 80.44 576 ASN A N 1
ATOM 4771 C CA . ASN A 1 576 ? 22.313 -3.964 6.099 1.00 80.44 576 ASN A CA 1
ATOM 4772 C C . ASN A 1 576 ? 23.299 -5.032 5.568 1.00 80.44 576 ASN A C 1
ATOM 4774 O O . ASN A 1 576 ? 22.938 -6.178 5.314 1.00 80.44 576 ASN A O 1
ATOM 4778 N N . THR A 1 577 ? 24.575 -4.669 5.421 1.00 86.44 577 THR A N 1
ATOM 4779 C CA . THR A 1 577 ? 25.618 -5.615 4.998 1.00 86.44 577 THR A CA 1
ATOM 4780 C C . THR A 1 577 ? 25.918 -6.644 6.097 1.00 86.44 577 THR A C 1
ATOM 4782 O O . THR A 1 577 ? 26.146 -7.809 5.775 1.00 86.44 577 THR A O 1
ATOM 4785 N N . LEU A 1 578 ? 25.843 -6.257 7.377 1.00 84.94 578 LEU A N 1
ATOM 4786 C CA . LEU A 1 578 ? 25.974 -7.168 8.518 1.00 84.94 578 LE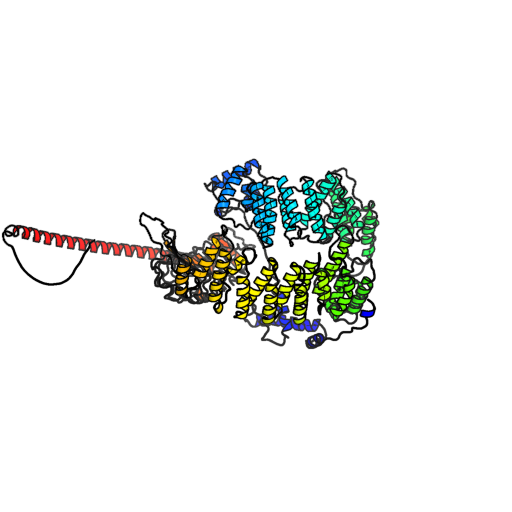U A CA 1
ATOM 4787 C C . LEU A 1 578 ? 24.865 -8.224 8.552 1.00 84.94 578 LEU A C 1
ATOM 4789 O O . LEU A 1 578 ? 25.198 -9.397 8.682 1.00 84.94 578 LEU A O 1
ATOM 4793 N N . ASP A 1 579 ? 23.594 -7.857 8.357 1.00 80.44 579 ASP A N 1
ATOM 4794 C CA . ASP A 1 579 ? 22.482 -8.828 8.297 1.00 80.44 579 ASP A CA 1
ATOM 4795 C C . ASP A 1 579 ? 22.698 -9.874 7.184 1.00 80.44 579 ASP A C 1
ATOM 4797 O O . ASP A 1 579 ? 22.589 -11.086 7.395 1.00 80.44 579 ASP A O 1
ATOM 4801 N N . ASN A 1 580 ? 23.042 -9.418 5.976 1.00 82.62 580 ASN A N 1
ATOM 4802 C CA . ASN A 1 580 ? 23.210 -10.296 4.813 1.00 82.62 580 ASN A CA 1
ATOM 4803 C C . ASN A 1 580 ? 24.488 -11.146 4.870 1.00 82.62 580 ASN A C 1
ATOM 4805 O O . ASN A 1 580 ? 24.548 -12.203 4.237 1.00 82.62 580 ASN A O 1
ATOM 4809 N N . VAL A 1 581 ? 25.527 -10.699 5.577 1.00 86.75 581 VAL A N 1
ATOM 4810 C CA . VAL A 1 581 ? 26.723 -11.507 5.863 1.00 86.75 581 VAL A CA 1
ATOM 4811 C C . VAL A 1 581 ? 26.447 -12.479 7.010 1.00 86.75 581 VAL A C 1
ATOM 4813 O O . VAL A 1 581 ? 26.738 -13.662 6.860 1.00 86.75 581 VAL A O 1
ATOM 4816 N N . GLY A 1 582 ? 25.800 -12.037 8.091 1.00 83.44 582 GLY A N 1
ATOM 4817 C CA . GLY A 1 582 ? 25.482 -12.858 9.263 1.00 83.44 582 GLY A CA 1
ATOM 4818 C C . GLY A 1 582 ? 24.627 -14.078 8.940 1.00 83.44 582 GLY A C 1
ATOM 4819 O O . GLY A 1 582 ? 24.958 -15.174 9.377 1.00 83.44 582 GLY A O 1
ATOM 4820 N N . ARG A 1 583 ? 23.636 -13.946 8.049 1.00 83.19 583 ARG A N 1
ATOM 4821 C CA . ARG A 1 583 ? 22.842 -15.081 7.524 1.00 83.19 583 ARG A CA 1
ATOM 4822 C C . ARG A 1 583 ? 23.648 -16.140 6.750 1.00 83.19 583 ARG A C 1
ATOM 4824 O O . ARG A 1 583 ? 23.079 -17.147 6.340 1.00 83.19 583 ARG A O 1
ATOM 4831 N N . ARG A 1 584 ? 24.934 -15.903 6.474 1.00 85.44 584 ARG A N 1
ATOM 4832 C CA . ARG A 1 584 ? 25.822 -16.778 5.683 1.00 85.44 584 ARG A CA 1
ATOM 4833 C C . ARG A 1 584 ? 27.095 -17.187 6.439 1.00 85.44 584 ARG A C 1
ATOM 4835 O O . ARG A 1 584 ? 27.944 -17.867 5.866 1.00 85.44 584 ARG A O 1
ATOM 4842 N N . VAL A 1 585 ? 27.242 -16.768 7.696 1.00 85.25 585 VAL A N 1
ATOM 4843 C CA . VAL A 1 585 ? 28.397 -17.029 8.570 1.00 85.25 585 VAL A CA 1
ATOM 4844 C C . VAL A 1 585 ? 27.954 -17.965 9.711 1.00 85.25 585 VAL A C 1
ATOM 4846 O O . VAL A 1 585 ? 26.815 -17.845 10.155 1.00 85.25 585 VAL A O 1
ATOM 4849 N N . PRO A 1 586 ? 28.805 -18.893 10.202 1.00 86.50 586 PRO A N 1
ATOM 4850 C CA . PRO A 1 586 ? 28.463 -19.757 11.336 1.00 86.50 586 PRO A CA 1
ATOM 4851 C C . PRO A 1 586 ? 28.015 -18.975 12.577 1.00 86.50 586 PRO A C 1
ATOM 4853 O O . PRO A 1 586 ? 28.618 -17.954 12.923 1.00 86.50 586 PRO A O 1
ATOM 4856 N N . VAL A 1 587 ? 26.970 -19.479 13.238 1.00 86.25 587 VAL A N 1
ATOM 4857 C CA . VAL A 1 587 ? 26.254 -18.837 14.355 1.00 86.25 587 VAL A CA 1
ATOM 4858 C C . VAL A 1 587 ? 27.200 -18.369 15.460 1.00 86.25 587 VAL A C 1
ATOM 4860 O O . VAL A 1 587 ? 27.072 -17.247 15.945 1.00 86.25 587 VAL A O 1
ATOM 4863 N N . GLU A 1 588 ? 28.212 -19.165 15.794 1.00 87.50 588 GLU A N 1
ATOM 4864 C CA . GLU A 1 588 ? 29.183 -18.890 16.857 1.00 87.50 588 GLU A CA 1
ATOM 4865 C C . GLU A 1 588 ? 29.938 -17.576 16.604 1.00 87.50 588 GLU A C 1
ATOM 4867 O O . GLU A 1 588 ? 30.121 -16.769 17.516 1.00 87.50 588 GLU A O 1
ATOM 4872 N N . LYS A 1 589 ? 30.305 -17.314 15.343 1.00 87.25 589 LYS A N 1
ATOM 4873 C CA . LYS A 1 589 ? 31.000 -16.084 14.931 1.00 87.25 589 LYS A CA 1
ATOM 4874 C C . LYS A 1 589 ? 30.066 -14.873 14.908 1.00 87.25 589 LYS A C 1
ATOM 4876 O O . LYS A 1 589 ? 30.517 -13.751 15.129 1.00 87.25 589 LYS A O 1
ATOM 4881 N N . VAL A 1 590 ? 28.772 -15.081 14.651 1.00 89.06 590 VAL A N 1
ATOM 4882 C CA . VAL A 1 590 ? 27.754 -14.019 14.740 1.00 89.06 590 VAL A CA 1
ATOM 4883 C C . VAL A 1 590 ? 27.497 -13.650 16.207 1.00 89.06 590 VAL A C 1
ATOM 4885 O O . VAL A 1 590 ? 27.406 -12.466 16.532 1.00 89.06 590 VAL A O 1
ATOM 4888 N N . ILE A 1 591 ? 27.462 -14.635 17.112 1.00 88.06 591 ILE A N 1
ATOM 4889 C CA . ILE A 1 591 ? 27.364 -14.437 18.569 1.00 88.06 591 ILE A CA 1
ATOM 4890 C C . ILE A 1 591 ? 28.586 -13.676 19.102 1.00 88.06 591 ILE A C 1
ATOM 4892 O O . ILE A 1 591 ? 28.428 -12.702 19.836 1.00 88.06 591 ILE A O 1
ATOM 4896 N N . GLU A 1 592 ? 29.800 -14.081 18.722 1.00 89.06 592 GLU A N 1
ATOM 4897 C CA . GLU A 1 592 ? 31.036 -13.394 19.119 1.00 89.06 592 GLU A CA 1
ATOM 4898 C C . GLU A 1 592 ? 31.042 -11.933 18.643 1.00 89.06 592 GLU A C 1
ATOM 4900 O O . GLU A 1 592 ? 31.231 -11.011 19.438 1.00 89.06 592 GLU A O 1
ATOM 4905 N N . PHE A 1 593 ? 30.755 -11.701 17.359 1.00 89.56 593 PHE A N 1
ATOM 4906 C CA . PHE A 1 593 ? 30.783 -10.362 16.779 1.00 89.56 593 PHE A CA 1
ATOM 4907 C C . PHE A 1 593 ? 29.673 -9.438 17.304 1.00 89.56 593 PHE A C 1
ATOM 4909 O O . PHE A 1 593 ? 29.912 -8.254 17.555 1.00 89.56 593 PHE A O 1
ATOM 4916 N N . SER A 1 594 ? 28.460 -9.954 17.509 1.00 88.94 594 SER A N 1
ATOM 4917 C CA . SER A 1 594 ? 27.347 -9.152 18.030 1.00 88.94 594 SER A CA 1
ATOM 4918 C C . SER A 1 594 ? 27.615 -8.646 19.453 1.00 88.94 594 SER A C 1
ATOM 4920 O O . SER A 1 594 ? 27.289 -7.492 19.738 1.00 88.94 594 SER A O 1
ATOM 4922 N N . LYS A 1 595 ? 28.324 -9.408 20.303 1.00 86.75 595 LYS A N 1
ATOM 4923 C CA . LYS A 1 595 ? 28.816 -8.917 21.608 1.00 86.75 595 LYS A CA 1
ATOM 4924 C C . LYS A 1 595 ? 29.752 -7.704 21.465 1.00 86.75 595 LYS A C 1
ATOM 4926 O O . LYS A 1 595 ? 29.652 -6.769 22.258 1.00 86.75 595 LYS A O 1
ATOM 4931 N N . THR A 1 596 ? 30.591 -7.646 20.429 1.00 88.06 596 THR A N 1
ATOM 4932 C CA . THR A 1 596 ? 31.450 -6.477 20.134 1.00 88.06 596 THR A CA 1
ATOM 4933 C C . THR A 1 596 ? 30.637 -5.228 19.767 1.00 88.06 596 THR A C 1
ATOM 4935 O O . THR A 1 596 ? 30.985 -4.114 20.173 1.00 88.06 596 THR A O 1
ATOM 4938 N N . LEU A 1 597 ? 29.525 -5.396 19.039 1.00 86.00 597 LEU A N 1
ATOM 4939 C CA . LEU A 1 597 ? 28.624 -4.299 18.654 1.00 86.00 597 LEU A CA 1
ATOM 4940 C C . LEU A 1 597 ? 27.860 -3.698 19.842 1.00 86.00 597 LEU A C 1
ATOM 4942 O O . LEU A 1 597 ? 27.540 -2.509 19.827 1.00 86.00 597 LEU A O 1
ATOM 4946 N N . VAL A 1 598 ? 27.577 -4.490 20.878 1.00 84.69 598 VAL A N 1
ATOM 4947 C CA . VAL A 1 598 ? 26.830 -4.043 22.068 1.00 84.69 598 VAL A CA 1
ATOM 4948 C C . VAL A 1 598 ? 27.578 -2.960 22.864 1.00 84.69 598 VAL A C 1
ATOM 4950 O O . VAL A 1 598 ? 26.945 -2.133 23.516 1.00 84.69 598 VAL A O 1
ATOM 4953 N N . ASN A 1 599 ? 28.906 -2.885 22.745 1.00 81.75 599 ASN A N 1
ATOM 4954 C CA . ASN A 1 599 ? 29.732 -1.860 23.397 1.00 81.75 599 ASN A CA 1
ATOM 4955 C C . ASN A 1 599 ? 29.881 -0.559 22.575 1.00 81.75 599 ASN A C 1
ATOM 4957 O O . ASN A 1 599 ? 30.691 0.300 22.917 1.00 81.75 599 ASN A O 1
ATOM 4961 N N . GLN A 1 600 ? 29.136 -0.408 21.475 1.00 85.88 600 GLN A N 1
ATOM 4962 C CA . GLN A 1 600 ? 29.225 0.745 20.572 1.00 85.88 600 GLN A CA 1
ATOM 4963 C C . GLN A 1 600 ? 28.157 1.817 20.855 1.00 85.88 600 GLN A C 1
ATOM 4965 O O . GLN A 1 600 ? 27.309 1.686 21.735 1.00 85.88 600 GLN A O 1
ATOM 4970 N N . LYS A 1 601 ? 28.180 2.905 20.070 1.00 83.12 601 LYS A N 1
ATOM 4971 C CA . LYS A 1 601 ? 27.169 3.977 20.126 1.00 83.12 601 LYS A CA 1
ATOM 4972 C C . LYS A 1 601 ? 25.750 3.423 19.936 1.00 83.12 601 LYS A C 1
ATOM 4974 O O . LYS A 1 601 ? 25.546 2.505 19.145 1.00 83.12 601 LYS A O 1
ATOM 4979 N N . VAL A 1 602 ? 24.774 4.070 20.583 1.00 83.31 602 VAL A N 1
ATOM 4980 C CA . VAL A 1 602 ? 23.336 3.720 20.658 1.00 83.31 602 VAL A CA 1
ATOM 4981 C C . VAL A 1 602 ? 22.791 2.996 19.416 1.00 83.31 602 VAL A C 1
ATOM 4983 O O . VAL A 1 602 ? 22.283 1.887 19.532 1.00 83.31 602 VAL A O 1
ATOM 4986 N N . PHE A 1 603 ? 22.917 3.574 18.215 1.00 80.88 603 PHE A N 1
ATOM 4987 C CA . PHE A 1 603 ? 22.393 2.967 16.980 1.00 80.88 603 PHE A CA 1
ATOM 4988 C C . PHE A 1 603 ? 23.005 1.589 16.662 1.00 80.88 603 PHE A C 1
ATOM 4990 O O . PHE A 1 603 ? 22.285 0.647 16.333 1.00 80.88 603 PHE A O 1
ATOM 4997 N N . VAL A 1 604 ? 24.327 1.462 16.793 1.00 83.19 604 VAL A N 1
ATOM 4998 C CA . VAL A 1 604 ? 25.071 0.218 16.539 1.00 83.19 604 VAL A CA 1
ATOM 4999 C C . VAL A 1 604 ? 24.784 -0.803 17.642 1.00 83.19 604 VAL A C 1
ATOM 5001 O O . VAL A 1 604 ? 24.536 -1.969 17.337 1.00 83.19 604 VAL A O 1
ATOM 5004 N N . LYS A 1 605 ? 24.691 -0.352 18.902 1.00 89.00 605 LYS A N 1
ATOM 5005 C CA . LYS A 1 605 ? 24.291 -1.177 20.053 1.00 89.00 605 LYS A CA 1
ATOM 5006 C C . LYS A 1 605 ? 22.918 -1.825 19.847 1.00 89.00 605 LYS A C 1
ATOM 5008 O O . LYS A 1 605 ? 22.804 -3.039 19.999 1.00 89.00 605 LYS A O 1
ATOM 5013 N N . LYS A 1 606 ? 21.898 -1.067 19.404 1.00 88.12 606 LYS A N 1
ATOM 5014 C CA . LYS A 1 606 ? 20.566 -1.622 19.062 1.00 88.12 606 LYS A CA 1
ATOM 5015 C C . LYS A 1 606 ? 20.648 -2.746 18.027 1.00 88.12 606 LYS A C 1
ATOM 5017 O O . LYS A 1 606 ? 19.914 -3.725 18.131 1.00 88.12 606 LYS A O 1
ATOM 5022 N N . HIS A 1 607 ? 21.500 -2.597 17.014 1.00 84.75 607 HIS A N 1
ATOM 5023 C CA . HIS A 1 607 ? 21.657 -3.609 15.972 1.00 84.75 607 HIS A CA 1
ATOM 5024 C C . HIS A 1 607 ? 22.421 -4.841 16.479 1.00 84.75 607 HIS A C 1
ATOM 5026 O O . HIS A 1 607 ? 21.988 -5.956 16.212 1.00 84.75 607 HIS A O 1
ATOM 5032 N N . GLY A 1 608 ? 23.466 -4.656 17.294 1.00 88.31 608 GLY A N 1
ATOM 5033 C CA . GLY A 1 608 ? 24.164 -5.747 17.982 1.00 88.31 608 GLY A CA 1
ATOM 5034 C C . GLY A 1 608 ? 23.234 -6.609 18.837 1.00 88.31 608 GLY A C 1
ATOM 5035 O O . GLY A 1 608 ? 23.245 -7.827 18.704 1.00 88.31 608 GLY A O 1
ATOM 5036 N N . ILE A 1 609 ? 22.364 -5.979 19.635 1.00 90.50 609 ILE A N 1
ATOM 5037 C CA . ILE A 1 609 ? 21.352 -6.669 20.457 1.00 90.50 609 ILE A CA 1
ATOM 5038 C C . ILE A 1 609 ? 20.408 -7.519 19.582 1.00 90.50 609 ILE A C 1
ATOM 5040 O O . ILE A 1 609 ? 20.126 -8.668 19.917 1.00 90.50 609 ILE A O 1
ATOM 5044 N N . ARG A 1 610 ? 19.951 -6.985 18.440 1.00 89.12 610 ARG A N 1
ATOM 5045 C CA . ARG A 1 610 ? 19.051 -7.694 17.507 1.00 89.12 610 ARG A CA 1
ATOM 5046 C C . ARG A 1 610 ? 19.738 -8.849 16.780 1.00 89.12 610 ARG A C 1
ATOM 5048 O O . ARG A 1 610 ? 19.160 -9.927 16.705 1.00 89.12 610 ARG A O 1
ATOM 5055 N N . LEU A 1 611 ? 20.957 -8.640 16.276 1.00 86.69 611 LEU A N 1
ATOM 5056 C CA . LEU A 1 611 ? 21.759 -9.699 15.656 1.00 86.69 611 LEU A CA 1
ATOM 5057 C C . LEU A 1 611 ? 22.021 -10.836 16.644 1.00 86.69 611 LEU A C 1
ATOM 5059 O O . LEU A 1 611 ? 21.864 -11.991 16.274 1.00 86.69 611 LEU A O 1
ATOM 5063 N N . PHE A 1 612 ? 22.362 -10.513 17.895 1.00 91.00 612 PHE A N 1
ATOM 5064 C CA . PHE A 1 612 ? 22.550 -11.503 18.954 1.00 91.00 612 PHE A CA 1
ATOM 5065 C C . PHE A 1 612 ? 21.272 -12.322 19.189 1.00 91.00 612 PHE A C 1
ATOM 5067 O O . PHE A 1 612 ? 21.319 -13.550 19.166 1.00 91.00 612 PHE A O 1
ATOM 5074 N N . TYR A 1 613 ? 20.123 -11.655 19.352 1.00 90.75 613 TYR A N 1
ATOM 5075 C CA . TYR A 1 613 ? 18.832 -12.316 19.581 1.00 90.75 613 TYR A CA 1
ATOM 5076 C C . TYR A 1 613 ? 18.435 -13.276 18.447 1.00 90.75 613 TYR A C 1
ATOM 5078 O O . TYR A 1 613 ? 17.863 -14.326 18.706 1.00 90.75 613 TYR A O 1
ATOM 5086 N N . GLN A 1 614 ? 18.760 -12.949 17.192 1.00 86.31 614 GLN A N 1
ATOM 5087 C CA . GLN A 1 614 ? 18.419 -13.783 16.031 1.00 86.31 614 GLN A CA 1
ATOM 5088 C C . GLN A 1 614 ? 19.166 -15.126 15.962 1.00 86.31 614 GLN A C 1
ATOM 5090 O O . GLN A 1 614 ? 18.750 -15.989 15.190 1.00 86.31 614 GLN A O 1
ATOM 5095 N N . VAL A 1 615 ? 20.279 -15.291 16.687 1.00 86.12 615 VAL A N 1
ATOM 5096 C CA . VAL A 1 615 ? 21.186 -16.446 16.518 1.00 86.12 615 VAL A CA 1
ATOM 5097 C C . VAL A 1 615 ? 21.578 -17.149 17.821 1.00 86.12 615 VAL A C 1
ATOM 5099 O O . VAL A 1 615 ? 22.038 -18.286 17.776 1.00 86.12 615 VAL A O 1
ATOM 5102 N N . ALA A 1 616 ? 21.448 -16.487 18.972 1.00 88.94 616 ALA A N 1
ATOM 5103 C CA . ALA A 1 616 ? 21.822 -17.043 20.270 1.00 88.94 616 ALA A CA 1
ATOM 5104 C C . ALA A 1 616 ? 20.757 -18.014 20.813 1.00 88.94 616 ALA A C 1
ATOM 5106 O O . ALA A 1 616 ? 19.570 -17.891 20.515 1.00 88.94 616 ALA A O 1
ATOM 5107 N N . SER A 1 617 ? 21.165 -18.969 21.654 1.00 90.50 617 SER A N 1
ATOM 5108 C CA . SER A 1 617 ? 20.213 -19.856 22.338 1.00 90.50 617 SER A CA 1
ATOM 5109 C C . SER A 1 617 ? 19.408 -19.107 23.407 1.00 90.50 617 SER A C 1
ATOM 5111 O O . SER A 1 617 ? 19.863 -18.094 23.942 1.00 90.50 617 SER A O 1
ATOM 5113 N N . HIS A 1 618 ? 18.237 -19.626 23.794 1.00 88.88 618 HIS A N 1
ATOM 5114 C CA . HIS A 1 618 ? 17.401 -19.014 24.840 1.00 88.88 618 HIS A CA 1
ATOM 5115 C C . HIS A 1 618 ? 18.166 -18.774 26.156 1.00 88.88 618 HIS A C 1
ATOM 5117 O O . HIS A 1 618 ? 17.986 -17.735 26.790 1.00 88.88 618 HIS A O 1
ATOM 5123 N N . ASP A 1 619 ? 19.080 -19.676 26.533 1.00 87.94 619 ASP A N 1
ATOM 5124 C CA . ASP A 1 619 ? 19.932 -19.512 27.717 1.00 87.94 619 ASP A CA 1
ATOM 5125 C C . ASP A 1 619 ? 20.926 -18.347 27.573 1.00 87.94 619 ASP A C 1
ATOM 5127 O O . ASP A 1 619 ? 21.087 -17.550 28.500 1.00 87.94 619 ASP A O 1
ATOM 5131 N N . GLN A 1 620 ? 21.553 -18.212 26.400 1.00 90.19 620 GLN A N 1
ATOM 5132 C CA . GLN A 1 620 ? 22.486 -17.125 26.088 1.00 90.19 620 GLN A CA 1
ATOM 5133 C C . GLN A 1 620 ? 21.776 -15.768 25.993 1.00 90.19 620 GLN A C 1
ATOM 5135 O O . GLN A 1 620 ? 22.327 -14.756 26.437 1.00 90.19 620 GLN A O 1
ATOM 5140 N N . ILE A 1 621 ? 20.558 -15.738 25.435 1.00 90.75 621 ILE A N 1
ATOM 5141 C CA . ILE A 1 621 ? 19.688 -14.554 25.410 1.00 90.75 621 ILE A CA 1
ATOM 5142 C C . ILE A 1 621 ? 19.319 -14.160 26.837 1.00 90.75 621 ILE A C 1
ATOM 5144 O O . ILE A 1 621 ? 19.522 -13.004 27.201 1.00 90.75 621 ILE A O 1
ATOM 5148 N N . ARG A 1 622 ? 18.858 -15.104 27.665 1.00 89.38 622 ARG A N 1
ATOM 5149 C CA . ARG A 1 622 ? 18.523 -14.851 29.073 1.00 89.38 622 ARG A CA 1
ATOM 5150 C C . ARG A 1 622 ? 19.690 -14.206 29.823 1.00 89.38 622 ARG A C 1
ATOM 5152 O O . ARG A 1 622 ? 19.533 -13.121 30.375 1.00 89.38 622 ARG A O 1
ATOM 5159 N N . GLU A 1 623 ? 20.864 -14.836 29.805 1.00 90.62 623 GLU A N 1
ATOM 5160 C CA . GLU A 1 623 ? 22.057 -14.325 30.492 1.00 90.62 623 GLU A CA 1
ATOM 5161 C C . GLU A 1 623 ? 22.459 -12.927 29.987 1.00 90.62 623 GLU A C 1
ATOM 5163 O O . GLU A 1 623 ? 22.621 -11.991 30.775 1.00 90.62 623 GLU A O 1
ATOM 5168 N N . THR A 1 624 ? 22.562 -12.764 28.665 1.00 91.06 624 THR A N 1
ATOM 5169 C CA . THR A 1 624 ? 23.067 -11.529 28.050 1.00 91.06 624 THR A CA 1
ATOM 5170 C C . THR A 1 624 ? 22.084 -10.370 28.208 1.00 91.06 624 THR A C 1
ATOM 5172 O O . THR A 1 624 ? 22.495 -9.272 28.577 1.00 91.06 624 THR A O 1
ATOM 5175 N N . MET A 1 625 ? 20.784 -10.583 27.985 1.00 93.38 625 MET A N 1
ATOM 5176 C CA . MET A 1 625 ? 19.788 -9.513 28.105 1.00 93.38 625 MET A CA 1
ATOM 5177 C C . MET A 1 625 ? 19.598 -9.080 29.564 1.00 93.38 625 MET A C 1
ATOM 5179 O O . MET A 1 625 ? 19.512 -7.881 29.820 1.00 93.38 625 MET A O 1
ATOM 5183 N N . SER A 1 626 ? 19.628 -10.007 30.533 1.00 90.19 626 SER A N 1
ATOM 5184 C CA . SER A 1 626 ? 19.611 -9.653 31.962 1.00 90.19 626 SER A CA 1
ATOM 5185 C C . SER A 1 626 ? 20.860 -8.889 32.407 1.00 90.19 626 SER A C 1
ATOM 5187 O O . SER A 1 626 ? 20.754 -7.999 33.251 1.00 90.19 626 SER A O 1
ATOM 5189 N N . TYR A 1 627 ? 22.037 -9.207 31.859 1.00 91.81 627 TYR A N 1
ATOM 5190 C CA . TYR A 1 627 ? 23.259 -8.439 32.111 1.00 91.81 627 TYR A CA 1
ATOM 5191 C C . TYR A 1 627 ? 23.159 -7.013 31.545 1.00 91.81 627 TYR A C 1
ATOM 5193 O O . TYR A 1 627 ? 23.457 -6.049 32.249 1.00 91.81 627 TYR A O 1
ATOM 5201 N N . LEU A 1 628 ? 22.693 -6.871 30.298 1.00 92.12 628 LEU A N 1
ATOM 5202 C CA . LEU A 1 628 ? 22.587 -5.570 29.630 1.00 92.12 628 LEU A CA 1
ATOM 5203 C C . LEU A 1 628 ? 21.512 -4.670 30.235 1.00 92.12 628 LEU A C 1
ATOM 5205 O O . LEU A 1 628 ? 21.742 -3.469 30.345 1.00 92.12 628 LEU A O 1
ATOM 5209 N N . TRP A 1 629 ? 20.376 -5.233 30.656 1.00 93.88 629 TRP A N 1
ATOM 5210 C CA . TRP A 1 629 ? 19.298 -4.481 31.299 1.00 93.88 629 TRP A CA 1
ATOM 5211 C C . TRP A 1 629 ? 19.795 -3.713 32.531 1.00 93.88 629 TRP A C 1
ATOM 5213 O O . TRP A 1 629 ? 19.611 -2.503 32.621 1.00 93.88 629 TRP A O 1
ATOM 5223 N N . LYS A 1 630 ? 20.540 -4.389 33.416 1.00 90.38 630 LYS A N 1
ATOM 5224 C CA . LYS A 1 630 ? 21.090 -3.820 34.662 1.00 90.38 630 LYS A CA 1
ATOM 5225 C C . LYS A 1 630 ? 22.098 -2.682 34.465 1.00 90.38 630 LYS A C 1
ATOM 5227 O O . LYS A 1 630 ? 22.445 -2.012 35.433 1.00 90.38 630 LYS A O 1
ATOM 5232 N N . GLN A 1 631 ? 22.624 -2.504 33.254 1.00 88.69 631 GLN A N 1
ATOM 5233 C CA . GLN A 1 631 ? 23.642 -1.497 32.937 1.00 88.69 631 GLN A CA 1
ATOM 5234 C C . GLN A 1 631 ? 23.109 -0.359 32.059 1.00 88.69 631 GLN A C 1
ATOM 5236 O O . GLN A 1 631 ? 23.861 0.566 31.754 1.00 88.69 631 GLN A O 1
ATOM 5241 N N . GLU A 1 632 ? 21.853 -0.423 31.612 1.00 90.81 632 GLU A N 1
ATOM 5242 C CA . GLU A 1 632 ? 21.345 0.449 30.557 1.00 90.81 632 GLU A CA 1
ATOM 5243 C C . GLU A 1 632 ? 20.310 1.459 31.059 1.00 90.81 632 GLU A C 1
ATOM 5245 O O . GLU A 1 632 ? 19.194 1.111 31.438 1.00 90.81 632 GLU A O 1
ATOM 5250 N N . THR A 1 633 ? 20.664 2.739 30.970 1.00 88.06 633 THR A N 1
ATOM 5251 C CA . THR A 1 633 ? 19.793 3.868 31.323 1.00 88.06 633 THR A CA 1
ATOM 5252 C C . THR A 1 633 ? 19.194 4.562 30.098 1.00 88.06 633 THR A C 1
ATOM 5254 O O . THR A 1 633 ? 18.243 5.330 30.230 1.00 88.06 633 THR A O 1
ATOM 5257 N N . HIS A 1 634 ? 19.700 4.305 28.887 1.00 89.44 634 HIS A N 1
ATOM 5258 C CA . HIS A 1 634 ? 19.215 4.966 27.681 1.00 89.44 634 HIS A CA 1
ATOM 5259 C C . HIS A 1 634 ? 17.853 4.397 27.251 1.00 89.44 634 HIS A C 1
ATOM 5261 O O . HIS A 1 634 ? 17.783 3.295 26.700 1.00 89.44 634 HIS A O 1
ATOM 5267 N N . LEU A 1 635 ? 16.782 5.188 27.400 1.00 88.25 635 LEU A N 1
ATOM 5268 C CA . LEU A 1 635 ? 15.376 4.825 27.122 1.00 88.25 635 LEU A CA 1
ATOM 5269 C C . LEU A 1 635 ? 15.194 3.997 25.838 1.00 88.25 635 LEU A C 1
ATOM 5271 O O . LEU A 1 635 ? 14.650 2.897 25.855 1.00 88.25 635 LEU A O 1
ATOM 5275 N N . SER A 1 636 ? 15.736 4.465 24.711 1.00 86.62 636 SER A N 1
ATOM 5276 C CA . SER A 1 636 ? 15.575 3.773 23.425 1.00 86.62 636 SER A CA 1
ATOM 5277 C C . SER A 1 636 ? 16.442 2.510 23.237 1.00 86.62 636 SER A C 1
ATOM 5279 O O . SER A 1 636 ? 16.302 1.850 22.206 1.00 86.62 636 SER A O 1
ATOM 5281 N N . ILE A 1 637 ? 17.369 2.190 24.153 1.00 90.38 637 ILE A N 1
ATOM 5282 C CA . ILE A 1 637 ? 17.998 0.858 24.246 1.00 90.38 637 ILE A CA 1
ATOM 5283 C C . ILE A 1 637 ? 17.165 -0.033 25.168 1.00 90.38 637 ILE A C 1
ATOM 5285 O O . ILE A 1 637 ? 16.906 -1.173 24.789 1.00 90.38 637 ILE A O 1
ATOM 5289 N N . ARG A 1 638 ? 16.684 0.489 26.311 1.00 93.12 638 ARG A N 1
ATOM 5290 C CA . ARG A 1 638 ? 15.749 -0.225 27.202 1.00 93.12 638 ARG A CA 1
ATOM 5291 C C . ARG A 1 638 ? 14.520 -0.716 26.438 1.00 93.12 638 ARG A C 1
ATOM 5293 O O . ARG A 1 638 ? 14.154 -1.870 26.581 1.00 93.12 638 ARG A O 1
ATOM 5300 N N . GLU A 1 639 ? 13.972 0.087 25.527 1.00 90.94 639 GLU A N 1
ATOM 5301 C CA . GLU A 1 639 ? 12.894 -0.325 24.616 1.00 90.94 639 GLU A CA 1
ATOM 5302 C C . GLU A 1 639 ? 13.255 -1.559 23.762 1.00 90.94 639 GLU A C 1
ATOM 5304 O O . GLU A 1 639 ? 12.470 -2.500 23.665 1.00 90.94 639 GLU A O 1
ATOM 5309 N N . VAL A 1 640 ? 14.457 -1.595 23.171 1.00 91.88 640 VAL A N 1
ATOM 5310 C CA . VAL A 1 640 ? 14.915 -2.734 22.352 1.00 91.88 640 VAL A CA 1
ATOM 5311 C C . VAL A 1 640 ? 15.216 -3.954 23.223 1.00 91.88 640 VAL A C 1
ATOM 5313 O O . VAL A 1 640 ? 14.946 -5.076 22.804 1.00 91.88 640 VAL A O 1
ATOM 5316 N N . LEU A 1 641 ? 15.748 -3.766 24.432 1.00 94.00 641 LEU A N 1
ATOM 5317 C CA . LEU A 1 641 ? 15.925 -4.857 25.390 1.00 94.00 641 LEU A CA 1
ATOM 5318 C C . LEU A 1 641 ? 14.562 -5.417 25.822 1.00 94.00 641 LEU A C 1
ATOM 5320 O O . LEU A 1 641 ? 14.362 -6.619 25.708 1.00 94.00 641 LEU A O 1
ATOM 5324 N N . TYR A 1 642 ? 13.603 -4.568 26.204 1.00 93.81 642 TYR A N 1
ATOM 5325 C CA . TYR A 1 642 ? 12.247 -4.971 26.589 1.00 93.81 642 TYR A CA 1
ATOM 5326 C C . TYR A 1 642 ? 11.541 -5.742 25.469 1.00 93.81 642 TYR A C 1
ATOM 5328 O O . TYR A 1 642 ? 11.002 -6.811 25.724 1.00 93.81 642 TYR A O 1
ATOM 5336 N N . GLN A 1 643 ? 11.614 -5.270 24.217 1.00 91.81 643 GLN A N 1
ATOM 5337 C CA . GLN A 1 643 ? 11.057 -5.983 23.057 1.00 91.81 643 GLN A CA 1
ATOM 5338 C C . GLN A 1 643 ? 11.611 -7.413 22.933 1.00 91.81 643 GLN A C 1
ATOM 5340 O O . GLN A 1 643 ? 10.845 -8.352 22.738 1.00 91.81 643 GLN A O 1
ATOM 5345 N N . ASN A 1 644 ? 12.926 -7.595 23.090 1.00 92.69 644 ASN A N 1
ATOM 5346 C CA . ASN A 1 644 ? 13.557 -8.917 23.019 1.00 92.69 644 ASN A CA 1
ATOM 5347 C C . ASN A 1 644 ? 13.271 -9.782 24.263 1.00 92.69 644 ASN A C 1
ATOM 5349 O O . ASN A 1 644 ? 13.098 -10.989 24.140 1.00 92.69 644 ASN A O 1
ATOM 5353 N N . ILE A 1 645 ? 13.193 -9.189 25.457 1.00 94.44 645 ILE 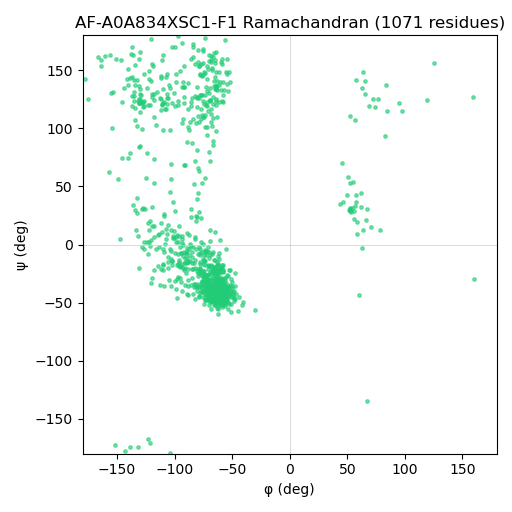A N 1
ATOM 5354 C CA . ILE A 1 645 ? 12.874 -9.899 26.708 1.00 94.44 645 ILE A CA 1
ATOM 5355 C C . ILE A 1 645 ? 11.410 -10.362 26.710 1.00 94.44 645 ILE A C 1
ATOM 5357 O O . ILE A 1 645 ? 11.139 -11.514 27.039 1.00 94.44 645 ILE A O 1
ATOM 5361 N N . SER A 1 646 ? 10.482 -9.504 26.277 1.00 92.12 646 SER A N 1
ATOM 5362 C CA . SER A 1 646 ? 9.069 -9.846 26.085 1.00 92.12 646 SER A CA 1
ATOM 5363 C C . SER A 1 646 ? 8.922 -10.946 25.048 1.00 92.12 646 SER A C 1
ATOM 5365 O O . SER A 1 646 ? 8.272 -11.950 25.318 1.00 92.12 646 SER A O 1
ATOM 5367 N N . LYS A 1 647 ? 9.608 -10.824 23.906 1.00 91.62 647 LYS A N 1
ATOM 5368 C CA . LYS A 1 647 ? 9.584 -11.869 22.886 1.00 91.62 647 LYS A CA 1
ATOM 5369 C C . LYS A 1 647 ? 10.138 -13.207 23.398 1.00 91.62 647 LYS A C 1
ATOM 5371 O O . LYS A 1 647 ? 9.537 -14.233 23.111 1.00 91.62 647 LYS A O 1
ATOM 5376 N N . LEU A 1 648 ? 11.195 -13.217 24.216 1.00 92.25 648 LEU A N 1
ATOM 5377 C CA . LEU A 1 648 ? 11.691 -14.448 24.850 1.00 92.25 648 LEU A CA 1
ATOM 5378 C C . LEU A 1 648 ? 10.680 -15.042 25.846 1.00 92.25 648 LEU A C 1
ATOM 5380 O O . LEU A 1 648 ? 10.575 -16.258 25.955 1.00 92.25 648 LEU A O 1
ATOM 5384 N N . PHE A 1 649 ? 9.954 -14.208 26.590 1.00 93.56 649 PHE A N 1
ATOM 5385 C CA . PHE A 1 649 ? 8.918 -14.661 27.522 1.00 93.56 649 PHE A CA 1
ATOM 5386 C C . PHE A 1 649 ? 7.705 -15.273 26.805 1.00 93.56 649 PHE A C 1
ATOM 5388 O O . PHE A 1 649 ? 7.174 -16.271 27.287 1.00 93.56 649 PHE A O 1
ATOM 5395 N N . ILE A 1 650 ? 7.331 -14.730 25.644 1.00 89.00 650 ILE A N 1
ATOM 5396 C CA . ILE A 1 650 ? 6.250 -15.236 24.783 1.00 89.00 650 ILE A CA 1
ATOM 5397 C C . ILE A 1 650 ? 6.687 -16.512 24.042 1.00 89.00 650 ILE A C 1
ATOM 5399 O O . ILE A 1 650 ? 6.009 -17.532 24.120 1.00 89.00 650 ILE A O 1
ATOM 5403 N N . ASP A 1 651 ? 7.841 -16.486 23.364 1.00 87.25 651 ASP A N 1
ATOM 5404 C CA . ASP A 1 651 ? 8.356 -17.618 22.575 1.00 87.25 651 ASP A CA 1
ATOM 5405 C C . ASP A 1 651 ? 8.821 -18.797 23.467 1.00 87.25 651 ASP A C 1
ATOM 5407 O O . ASP A 1 651 ? 8.864 -19.943 23.016 1.00 87.25 651 ASP A O 1
ATOM 5411 N N . ALA A 1 652 ? 9.208 -18.531 24.724 1.00 88.81 652 ALA A N 1
ATOM 5412 C CA . ALA A 1 652 ? 9.723 -19.517 25.679 1.00 88.81 652 ALA A CA 1
ATOM 5413 C C . ALA A 1 652 ? 9.296 -19.204 27.140 1.00 88.81 652 ALA A C 1
ATOM 5415 O O . ALA A 1 652 ? 10.118 -18.766 27.964 1.00 88.81 652 ALA A O 1
ATOM 5416 N N . PRO A 1 653 ? 8.020 -19.445 27.502 1.00 91.06 653 PRO A N 1
ATOM 5417 C CA . PRO A 1 653 ? 7.504 -19.203 28.848 1.00 91.06 653 PRO A CA 1
ATOM 5418 C C . PRO A 1 653 ? 8.186 -20.087 29.897 1.00 91.06 653 PRO A C 1
ATOM 5420 O O . PRO A 1 653 ? 8.225 -21.312 29.799 1.00 91.06 653 PRO A O 1
ATOM 5423 N N . SER A 1 654 ? 8.736 -19.460 30.935 1.00 92.88 654 SER A N 1
ATOM 5424 C CA . SER A 1 654 ? 9.386 -20.142 32.056 1.00 92.88 654 SER A CA 1
ATOM 5425 C C . SER A 1 654 ? 9.480 -19.218 33.272 1.00 92.88 654 SER A C 1
ATOM 5427 O O . SER A 1 654 ? 9.448 -17.997 33.139 1.00 92.88 654 SER A O 1
ATOM 5429 N N . LEU A 1 655 ? 9.703 -19.778 34.470 1.00 92.06 655 LEU A N 1
ATOM 5430 C CA . LEU A 1 655 ? 9.987 -18.987 35.683 1.00 92.06 655 LEU A CA 1
ATOM 5431 C C . LEU A 1 655 ? 11.177 -18.029 35.504 1.00 92.06 655 LEU A C 1
ATOM 5433 O O . LEU A 1 655 ? 11.268 -17.006 36.179 1.00 92.06 655 LEU A O 1
ATOM 5437 N N . GLN A 1 656 ? 12.092 -18.375 34.600 1.00 90.25 656 GLN A N 1
ATOM 5438 C CA . GLN A 1 656 ? 13.318 -17.642 34.336 1.00 90.25 656 GLN A CA 1
ATOM 5439 C C . GLN A 1 656 ? 13.071 -16.454 33.397 1.00 90.25 656 GLN A C 1
ATOM 5441 O O . GLN A 1 656 ? 13.497 -15.350 33.720 1.00 90.25 656 GLN A O 1
ATOM 5446 N N . SER A 1 657 ? 12.342 -16.646 32.290 1.00 91.62 657 SER A N 1
ATOM 5447 C CA . SER A 1 657 ? 11.930 -15.553 31.393 1.00 91.62 657 SER A CA 1
ATOM 5448 C C . SER A 1 657 ? 10.892 -14.634 32.053 1.00 91.62 657 SER A C 1
ATOM 5450 O O . SER A 1 657 ? 10.995 -13.415 31.926 1.00 91.62 657 SER A O 1
ATOM 5452 N N . TRP A 1 658 ? 9.996 -15.181 32.885 1.00 94.31 658 TRP A N 1
ATOM 5453 C CA . TRP A 1 658 ? 9.144 -14.398 33.789 1.00 94.31 658 TRP A CA 1
ATOM 5454 C C . TRP A 1 658 ? 9.958 -13.477 34.709 1.00 94.31 658 TRP A C 1
ATOM 5456 O O . TRP A 1 658 ? 9.667 -12.289 34.797 1.00 94.31 658 TRP A O 1
ATOM 5466 N N . SER A 1 659 ? 11.009 -13.989 35.361 1.00 93.56 659 SER A N 1
ATOM 5467 C CA . SER A 1 659 ? 11.860 -13.191 36.262 1.00 93.56 659 SER A CA 1
ATOM 5468 C C . SER A 1 659 ? 12.523 -11.996 35.555 1.00 93.56 659 SER A C 1
ATOM 5470 O O . SER A 1 659 ? 12.707 -10.932 36.152 1.00 93.56 659 SER A O 1
ATOM 5472 N N . MET A 1 660 ? 12.823 -12.125 34.256 1.00 94.50 660 MET A N 1
ATOM 5473 C CA . MET A 1 660 ? 13.325 -11.011 33.444 1.00 94.50 660 MET A CA 1
ATOM 5474 C C . MET A 1 660 ? 12.254 -9.932 33.246 1.00 94.50 660 MET A C 1
ATOM 5476 O O . MET A 1 660 ? 12.525 -8.762 33.498 1.00 94.50 660 MET A O 1
ATOM 5480 N N . ILE A 1 661 ? 11.036 -10.323 32.855 1.00 93.69 661 ILE A N 1
ATOM 5481 C CA . ILE A 1 661 ? 9.898 -9.402 32.697 1.00 93.69 661 ILE A CA 1
ATOM 5482 C C . ILE A 1 661 ? 9.547 -8.720 34.017 1.00 93.69 661 ILE A C 1
ATOM 5484 O O . ILE A 1 661 ? 9.384 -7.502 34.053 1.00 93.69 661 ILE A O 1
ATOM 5488 N N . GLN A 1 662 ? 9.532 -9.478 35.113 1.00 93.06 662 GLN A N 1
ATOM 5489 C CA . GLN A 1 662 ? 9.335 -8.954 36.458 1.00 93.06 662 GLN A CA 1
ATOM 5490 C C . GLN A 1 662 ? 10.362 -7.854 36.782 1.00 93.06 662 GLN A C 1
ATOM 5492 O O . GLN A 1 662 ? 9.973 -6.771 37.209 1.00 93.06 662 GLN A O 1
ATOM 5497 N N . THR A 1 663 ? 11.648 -8.090 36.484 1.00 93.56 663 THR A N 1
ATOM 5498 C CA . THR A 1 663 ? 12.723 -7.091 36.656 1.00 93.56 663 THR A CA 1
ATOM 5499 C C . THR A 1 663 ? 12.471 -5.838 35.806 1.00 93.56 663 THR A C 1
ATOM 5501 O O . THR A 1 663 ? 12.631 -4.717 36.289 1.00 93.56 663 THR A O 1
ATOM 5504 N N . CYS A 1 664 ? 12.014 -5.993 34.558 1.00 93.19 664 CYS A N 1
ATOM 5505 C CA . CYS A 1 664 ? 11.642 -4.853 33.718 1.00 93.19 664 CYS A CA 1
ATOM 5506 C C . CYS A 1 664 ? 10.485 -4.035 34.324 1.00 93.19 664 CYS A C 1
ATOM 5508 O O . CYS A 1 664 ? 10.547 -2.808 34.317 1.00 93.19 664 CYS A O 1
ATOM 5510 N N . MET A 1 665 ? 9.455 -4.690 34.871 1.00 91.06 665 MET A N 1
ATOM 5511 C CA . MET A 1 665 ? 8.292 -4.044 35.506 1.00 91.06 665 MET A CA 1
ATOM 5512 C C . MET A 1 665 ? 8.631 -3.389 36.860 1.00 91.06 665 MET A C 1
ATOM 5514 O O . MET A 1 665 ? 8.028 -2.376 37.237 1.00 91.06 665 MET A O 1
ATOM 5518 N N . ASP A 1 666 ? 9.616 -3.923 37.582 1.00 90.00 666 ASP A N 1
ATOM 5519 C CA . ASP A 1 666 ? 10.168 -3.317 38.799 1.00 90.00 666 ASP A CA 1
ATOM 5520 C C . ASP A 1 666 ? 10.903 -1.996 38.507 1.00 90.00 666 ASP A C 1
ATOM 5522 O O . ASP A 1 666 ? 10.793 -1.043 39.278 1.00 90.00 666 ASP A O 1
ATOM 5526 N N . GLU A 1 667 ? 11.585 -1.899 37.364 1.00 90.19 667 GLU A N 1
ATOM 5527 C CA . GLU A 1 667 ? 12.442 -0.757 37.008 1.00 90.19 667 GLU A CA 1
ATOM 5528 C C . GLU A 1 667 ? 11.836 0.209 35.967 1.00 90.19 667 GLU A C 1
ATOM 5530 O O . GLU A 1 667 ? 12.456 1.222 35.627 1.00 90.19 667 GLU A O 1
ATOM 5535 N N . VAL A 1 668 ? 10.652 -0.077 35.416 1.00 88.44 668 VAL A N 1
ATOM 5536 C CA . VAL A 1 668 ? 10.005 0.785 34.407 1.00 88.44 668 VAL A CA 1
ATOM 5537 C C . VAL A 1 668 ? 9.568 2.134 34.994 1.00 88.44 668 VAL A C 1
ATOM 5539 O O . VAL A 1 668 ? 9.229 2.246 36.179 1.00 88.44 668 VAL A O 1
ATOM 5542 N N . THR A 1 669 ? 9.557 3.159 34.145 1.00 83.75 669 THR A N 1
ATOM 5543 C CA . THR A 1 669 ? 9.128 4.529 34.446 1.00 83.75 669 THR A CA 1
ATOM 5544 C C . THR A 1 669 ? 8.136 5.036 33.395 1.00 83.75 669 THR A C 1
ATOM 5546 O O . THR A 1 669 ? 8.043 4.487 32.300 1.00 83.75 669 THR A O 1
ATOM 5549 N N . THR A 1 670 ? 7.440 6.140 33.678 1.00 75.62 670 THR A N 1
ATOM 5550 C CA . THR A 1 670 ? 6.545 6.800 32.704 1.00 75.62 670 THR A CA 1
ATOM 5551 C C . THR A 1 670 ? 7.279 7.435 31.513 1.00 75.62 670 THR A C 1
ATOM 5553 O O . THR A 1 670 ? 6.632 7.968 30.619 1.00 75.62 670 THR A O 1
ATOM 5556 N N . GLU A 1 671 ? 8.613 7.480 31.537 1.00 78.00 671 GLU A N 1
ATOM 5557 C CA . GLU A 1 671 ? 9.456 8.068 30.484 1.00 78.00 671 GLU A CA 1
ATOM 5558 C C . GLU A 1 671 ? 9.964 7.004 29.496 1.00 78.00 671 GLU A C 1
ATOM 5560 O O . GLU A 1 671 ? 10.425 7.329 28.402 1.00 78.00 671 GLU A O 1
ATOM 5565 N N . ASP A 1 672 ? 9.832 5.722 29.840 1.00 81.31 672 ASP A N 1
ATOM 5566 C CA . ASP A 1 672 ? 10.154 4.617 28.950 1.00 81.31 672 ASP A CA 1
ATOM 5567 C C . ASP A 1 672 ? 9.152 4.527 27.791 1.00 81.31 672 ASP A C 1
ATOM 5569 O O . ASP A 1 672 ? 7.955 4.348 27.999 1.00 81.31 672 ASP A O 1
ATOM 5573 N N . HIS A 1 673 ? 9.638 4.552 26.545 1.00 79.69 673 HIS A N 1
ATOM 5574 C CA . HIS A 1 673 ? 8.784 4.472 25.346 1.00 79.69 673 HIS A CA 1
ATOM 5575 C C . HIS A 1 673 ? 7.919 3.197 25.274 1.00 79.69 673 HIS A C 1
ATOM 5577 O O . HIS A 1 673 ? 6.932 3.155 24.543 1.00 79.69 673 HIS A O 1
ATOM 5583 N N . PHE A 1 674 ? 8.288 2.146 26.014 1.00 80.50 674 PHE A N 1
ATOM 5584 C CA . PHE A 1 674 ? 7.534 0.895 26.105 1.00 80.50 674 PHE A CA 1
ATOM 5585 C C . PHE A 1 674 ? 6.551 0.851 27.289 1.00 80.50 674 PHE A C 1
ATOM 5587 O O . PHE A 1 674 ? 5.879 -0.164 27.437 1.00 80.50 674 PHE A O 1
ATOM 5594 N N . TRP A 1 675 ? 6.430 1.911 28.104 1.00 78.56 675 TRP A N 1
ATOM 5595 C CA . TRP A 1 675 ? 5.534 1.970 29.272 1.00 78.56 675 TRP A CA 1
ATOM 5596 C C . TRP A 1 675 ? 4.116 1.493 28.943 1.00 78.56 675 TRP A C 1
ATOM 5598 O O . TRP A 1 675 ? 3.606 0.596 29.601 1.00 78.56 675 TRP A O 1
ATOM 5608 N N . ASN A 1 676 ? 3.520 1.982 27.853 1.00 70.88 676 ASN A N 1
ATOM 5609 C CA . ASN A 1 676 ? 2.166 1.583 27.457 1.00 70.88 676 ASN A CA 1
ATOM 5610 C C . ASN A 1 676 ? 2.046 0.095 27.059 1.00 70.88 676 ASN A C 1
ATOM 5612 O O . ASN A 1 676 ? 0.948 -0.449 27.070 1.00 70.88 676 ASN A O 1
ATOM 5616 N N . ARG A 1 677 ? 3.157 -0.580 26.728 1.00 77.62 677 ARG A N 1
ATOM 5617 C CA . ARG A 1 677 ? 3.168 -1.997 26.323 1.00 77.62 677 ARG A CA 1
ATOM 5618 C C . ARG A 1 677 ? 3.151 -2.972 27.497 1.00 77.62 677 ARG A C 1
ATOM 5620 O O . ARG A 1 677 ? 2.919 -4.147 27.265 1.00 77.62 677 ARG A O 1
ATOM 5627 N N . ILE A 1 678 ? 3.392 -2.530 28.736 1.00 80.44 678 ILE A N 1
ATOM 5628 C CA . ILE A 1 678 ? 3.275 -3.425 29.907 1.00 80.44 678 ILE A CA 1
ATOM 5629 C C . ILE A 1 678 ? 1.806 -3.697 30.283 1.00 80.44 678 ILE A C 1
ATOM 5631 O O . ILE A 1 678 ? 1.526 -4.550 31.117 1.00 80.44 678 ILE A O 1
ATOM 5635 N N . PHE A 1 679 ? 0.874 -2.927 29.712 1.00 69.75 679 PHE A N 1
ATOM 5636 C CA . PHE A 1 679 ? -0.570 -3.107 29.875 1.00 69.75 679 PHE A CA 1
ATOM 5637 C C . PHE A 1 679 ? -1.173 -4.021 28.804 1.00 69.75 679 PHE A C 1
ATOM 5639 O O . PHE A 1 679 ? -2.322 -4.430 28.946 1.00 69.75 679 PHE A O 1
ATOM 5646 N N . ASP A 1 680 ? -0.415 -4.335 27.749 1.00 70.62 680 ASP A N 1
ATOM 5647 C CA . ASP A 1 680 ? -0.810 -5.341 26.773 1.00 70.62 680 ASP A CA 1
ATOM 5648 C C . ASP A 1 680 ? -0.571 -6.723 27.380 1.00 70.62 680 ASP A C 1
ATOM 5650 O O . ASP A 1 680 ? 0.566 -7.153 27.587 1.00 70.62 680 ASP A O 1
ATOM 5654 N N . ILE A 1 681 ? -1.673 -7.385 27.721 1.00 74.00 681 ILE A N 1
ATOM 5655 C CA . ILE A 1 681 ? -1.674 -8.725 28.308 1.00 74.00 681 ILE A CA 1
ATOM 5656 C C . ILE A 1 681 ? -2.243 -9.778 27.352 1.00 74.00 681 ILE A C 1
ATOM 5658 O O . ILE A 1 681 ? -2.488 -10.909 27.766 1.00 74.00 681 ILE A O 1
ATOM 5662 N N . SER A 1 682 ? -2.448 -9.419 26.078 1.00 69.06 682 SER A N 1
ATOM 5663 C CA . SER A 1 682 ? -3.016 -10.312 25.060 1.00 69.06 682 SER A CA 1
ATOM 5664 C C . SER A 1 682 ? -2.066 -11.452 24.669 1.00 69.06 682 SER A C 1
ATOM 5666 O O . SER A 1 682 ? -2.516 -12.569 24.425 1.00 69.06 682 SER A O 1
ATOM 5668 N N . GLU A 1 683 ? -0.753 -11.198 24.686 1.00 74.44 683 GLU A N 1
ATOM 5669 C CA . GLU A 1 683 ? 0.299 -12.186 24.397 1.00 74.44 683 GLU A CA 1
ATOM 5670 C C . GLU A 1 683 ? 0.889 -12.838 25.671 1.00 74.44 683 GLU A C 1
ATOM 5672 O O . GLU A 1 683 ? 1.873 -13.574 25.592 1.00 74.44 683 GLU A O 1
ATOM 5677 N N . VAL A 1 684 ? 0.331 -12.583 26.867 1.00 82.19 684 VAL A N 1
ATOM 5678 C CA . VAL A 1 684 ? 0.864 -13.132 28.131 1.00 82.19 684 VAL A CA 1
ATOM 5679 C C . VAL A 1 684 ? 0.519 -14.625 28.271 1.00 82.19 684 VAL A C 1
ATOM 5681 O O . VAL A 1 684 ? -0.661 -14.966 28.304 1.00 82.19 684 VAL A O 1
ATOM 5684 N N . PRO A 1 685 ? 1.512 -15.522 28.444 1.00 85.00 685 PRO A N 1
ATOM 5685 C CA . PRO A 1 685 ? 1.278 -16.957 28.614 1.00 85.00 685 PRO A CA 1
ATOM 5686 C C . PRO A 1 685 ? 0.403 -17.295 29.834 1.00 85.00 685 PRO A C 1
ATOM 5688 O O . PRO A 1 685 ? 0.689 -16.841 30.947 1.00 85.00 685 PRO A O 1
ATOM 5691 N N . ASP A 1 686 ? -0.601 -18.159 29.638 1.00 79.62 686 ASP A N 1
ATOM 5692 C CA . ASP A 1 686 ? -1.626 -18.533 30.632 1.00 79.62 686 ASP A CA 1
ATOM 5693 C C . ASP A 1 686 ? -1.053 -18.888 32.021 1.00 79.62 686 ASP A C 1
ATOM 5695 O O . ASP A 1 686 ? -1.503 -18.364 33.044 1.00 79.62 686 ASP A O 1
ATOM 5699 N N . ASP A 1 687 ? 0.001 -19.713 32.067 1.00 82.06 687 ASP A N 1
ATOM 5700 C CA . ASP A 1 687 ? 0.669 -20.165 33.304 1.00 82.06 687 ASP A CA 1
ATOM 5701 C C . ASP A 1 687 ? 1.261 -19.021 34.154 1.00 82.06 687 ASP A C 1
ATOM 5703 O O . ASP A 1 687 ? 1.512 -19.173 35.357 1.00 82.06 687 ASP A O 1
ATOM 5707 N N . PHE A 1 688 ? 1.508 -17.865 33.535 1.00 83.81 688 PHE A N 1
ATOM 5708 C CA . PHE A 1 688 ? 2.112 -16.689 34.160 1.00 83.81 688 PHE A CA 1
ATOM 5709 C C . PHE A 1 688 ? 1.130 -15.535 34.345 1.00 83.81 688 PHE A C 1
ATOM 5711 O O . PHE A 1 688 ? 1.470 -14.563 35.020 1.00 83.81 688 PHE A O 1
ATOM 5718 N N . TYR A 1 689 ? -0.092 -15.653 33.829 1.00 75.94 689 TYR A N 1
ATOM 5719 C CA . TYR A 1 689 ? -1.067 -14.570 33.769 1.00 75.94 689 TYR A CA 1
ATOM 5720 C C . TYR A 1 689 ? -1.380 -13.962 35.148 1.00 75.94 689 TYR A C 1
ATOM 5722 O O . TYR A 1 689 ? -1.299 -12.750 35.347 1.00 75.94 689 TYR A O 1
ATOM 5730 N N . GLU A 1 690 ? -1.648 -14.804 36.152 1.00 72.12 690 GLU A N 1
ATOM 5731 C CA . GLU A 1 690 ? -1.922 -14.370 37.533 1.00 72.12 690 GLU A CA 1
ATOM 5732 C C . GLU A 1 690 ? -0.728 -13.628 38.164 1.00 72.12 690 GLU A C 1
ATOM 5734 O O . GLU A 1 690 ? -0.904 -12.653 38.901 1.00 72.12 690 GLU A O 1
ATOM 5739 N N . ARG A 1 691 ? 0.501 -14.043 37.826 1.00 82.12 691 ARG A N 1
ATOM 5740 C CA . ARG A 1 691 ? 1.742 -13.402 38.289 1.00 82.12 691 ARG A CA 1
ATOM 5741 C C . ARG A 1 691 ? 1.949 -12.058 37.593 1.00 82.12 691 ARG A C 1
ATOM 5743 O O . ARG A 1 691 ? 2.288 -11.084 38.262 1.00 82.12 691 ARG A O 1
ATOM 5750 N N . TYR A 1 692 ? 1.688 -12.004 36.285 1.00 84.06 692 TYR A N 1
ATOM 5751 C CA . TYR A 1 692 ? 1.786 -10.797 35.467 1.00 84.06 692 TYR A CA 1
ATOM 5752 C C . TYR A 1 692 ? 0.833 -9.711 35.971 1.00 84.06 692 TYR A C 1
ATOM 5754 O O . TYR A 1 692 ? 1.285 -8.615 36.294 1.00 84.06 692 TYR A O 1
ATOM 5762 N N . ILE A 1 693 ? -0.456 -10.030 36.141 1.00 74.75 693 ILE A N 1
ATOM 5763 C CA . ILE A 1 693 ? -1.457 -9.105 36.700 1.00 74.75 693 ILE A CA 1
ATOM 5764 C C . ILE A 1 693 ? -1.055 -8.619 38.094 1.00 74.75 693 ILE A C 1
ATOM 5766 O O . ILE A 1 693 ? -1.066 -7.414 38.353 1.00 74.75 693 ILE A O 1
ATOM 5770 N N . SER A 1 694 ? -0.659 -9.535 38.984 1.00 74.62 694 SER A N 1
ATOM 5771 C CA . SER A 1 694 ? -0.243 -9.174 40.345 1.00 74.62 694 SER A CA 1
ATOM 5772 C C . SER A 1 694 ? 0.926 -8.184 40.332 1.00 74.62 694 SER A C 1
ATOM 5774 O O . SER A 1 694 ? 0.910 -7.199 41.073 1.00 74.62 694 SER A O 1
ATOM 5776 N N . LYS A 1 695 ? 1.910 -8.399 39.448 1.00 85.88 695 LYS A N 1
ATOM 5777 C CA . LYS A 1 695 ? 3.067 -7.510 39.312 1.00 85.88 695 LYS A CA 1
ATOM 5778 C C . LYS A 1 695 ? 2.717 -6.178 38.654 1.00 85.88 695 LYS A C 1
ATOM 5780 O O . LYS A 1 695 ? 3.202 -5.141 39.095 1.00 85.88 695 LYS A O 1
ATOM 5785 N N . LEU A 1 696 ? 1.844 -6.183 37.648 1.00 80.00 696 LEU A N 1
ATOM 5786 C CA . LEU A 1 696 ? 1.367 -4.974 36.978 1.00 80.00 696 LEU A CA 1
ATOM 5787 C C . LEU A 1 696 ? 0.694 -4.021 37.977 1.00 80.00 696 LEU A C 1
ATOM 5789 O O . LEU A 1 696 ? 1.004 -2.830 37.997 1.00 80.00 696 LEU A O 1
ATOM 5793 N N . LEU A 1 697 ? -0.155 -4.548 38.865 1.00 67.38 697 LEU A N 1
ATOM 5794 C CA . LEU A 1 697 ? -0.801 -3.773 39.931 1.00 67.38 697 LEU A CA 1
ATOM 5795 C C . LEU A 1 697 ? 0.210 -3.188 40.934 1.00 67.38 697 LEU A C 1
ATOM 5797 O O . LEU A 1 697 ? 0.073 -2.030 41.337 1.00 67.38 697 LEU A O 1
ATOM 5801 N N . GLU A 1 698 ? 1.243 -3.948 41.307 1.00 75.44 698 GLU A N 1
ATOM 5802 C CA . GLU A 1 698 ? 2.343 -3.467 42.155 1.00 75.44 698 GLU A CA 1
ATOM 5803 C C . GLU A 1 698 ? 3.116 -2.318 41.480 1.00 75.44 698 GLU A C 1
ATOM 5805 O O . GLU A 1 698 ? 3.327 -1.265 42.088 1.00 75.44 698 GLU A O 1
ATOM 5810 N N . THR A 1 699 ? 3.466 -2.471 40.200 1.00 77.06 699 THR A N 1
ATOM 5811 C CA . THR A 1 699 ? 4.149 -1.449 39.392 1.00 77.06 699 THR A CA 1
ATOM 5812 C C . THR A 1 699 ? 3.317 -0.171 39.251 1.00 77.06 699 THR A C 1
ATOM 5814 O O . THR A 1 699 ? 3.853 0.926 39.429 1.00 77.06 699 THR A O 1
ATOM 5817 N N . ILE A 1 700 ? 2.007 -0.282 39.000 1.00 68.25 700 ILE A N 1
ATOM 5818 C CA . ILE A 1 700 ? 1.088 0.870 38.950 1.00 68.25 700 ILE A CA 1
ATOM 5819 C C . ILE A 1 700 ? 1.068 1.601 40.297 1.00 68.25 700 ILE A C 1
ATOM 5821 O O . ILE A 1 700 ? 1.174 2.830 40.332 1.00 68.25 700 ILE A O 1
ATOM 5825 N N . LYS A 1 701 ? 0.972 0.862 41.411 1.00 68.06 701 LYS A N 1
ATOM 5826 C CA . LYS A 1 701 ? 0.984 1.437 42.762 1.00 68.06 701 LYS A CA 1
ATOM 5827 C C . LYS A 1 701 ? 2.296 2.179 43.049 1.00 68.06 701 LYS A C 1
ATOM 5829 O O . LYS A 1 701 ? 2.246 3.346 43.433 1.00 68.06 701 LYS A O 1
ATOM 5834 N N . ARG A 1 702 ? 3.449 1.556 42.777 1.00 81.06 702 ARG A N 1
ATOM 5835 C CA . ARG A 1 702 ? 4.790 2.160 42.921 1.00 81.06 702 ARG A CA 1
ATOM 5836 C C . ARG A 1 702 ? 4.918 3.483 42.157 1.00 81.06 702 ARG A C 1
ATOM 5838 O O . ARG A 1 702 ? 5.496 4.447 42.657 1.00 81.06 702 ARG A O 1
ATOM 5845 N N . ILE A 1 703 ? 4.386 3.540 40.937 1.00 69.31 703 ILE A N 1
ATOM 5846 C CA . ILE A 1 703 ? 4.469 4.733 40.083 1.00 69.31 703 ILE A CA 1
ATOM 5847 C C . ILE A 1 703 ? 3.495 5.826 40.549 1.00 69.31 703 ILE A C 1
ATOM 5849 O O . ILE A 1 703 ? 3.862 7.001 40.571 1.00 69.31 703 ILE A O 1
ATOM 5853 N N . LYS A 1 704 ? 2.310 5.452 41.046 1.00 63.00 704 LYS A N 1
ATOM 5854 C CA . LYS A 1 704 ? 1.371 6.378 41.702 1.00 63.00 704 LYS A CA 1
ATOM 5855 C C . LYS A 1 704 ? 1.936 7.006 42.978 1.00 63.00 704 LYS A C 1
ATOM 5857 O O . LYS A 1 704 ? 1.693 8.176 43.240 1.00 63.00 704 LYS A O 1
ATOM 5862 N N . GLU A 1 705 ? 2.693 6.247 43.764 1.00 64.06 705 GLU A N 1
ATOM 5863 C CA . GLU A 1 705 ? 3.329 6.739 44.994 1.00 64.06 705 GLU A CA 1
ATOM 5864 C C . GLU A 1 705 ? 4.534 7.662 44.720 1.00 64.06 705 GLU A C 1
ATOM 5866 O O . GLU A 1 705 ? 4.975 8.370 45.624 1.00 64.06 705 GLU A O 1
ATOM 5871 N N . THR A 1 706 ? 5.050 7.700 43.483 1.00 59.47 706 THR A N 1
ATOM 5872 C CA . THR A 1 706 ? 6.233 8.500 43.101 1.00 59.47 706 THR A CA 1
ATOM 5873 C C . THR A 1 706 ? 5.942 9.702 42.192 1.00 59.47 706 THR A C 1
ATOM 5875 O O . THR A 1 706 ? 6.765 10.617 42.146 1.00 59.47 706 THR A O 1
ATOM 5878 N N . LYS A 1 707 ? 4.783 9.772 41.516 1.00 53.56 707 LYS A N 1
ATOM 5879 C CA . LYS A 1 707 ? 4.308 10.975 40.799 1.00 53.56 707 LYS A CA 1
ATOM 5880 C C . LYS A 1 707 ? 2.849 11.288 41.169 1.00 53.56 707 LYS A C 1
ATOM 5882 O O . LYS A 1 707 ? 1.955 10.485 40.936 1.00 53.56 707 LYS A O 1
ATOM 5887 N N . ASN A 1 708 ? 2.616 12.494 41.699 1.00 42.00 708 ASN A N 1
ATOM 5888 C CA . ASN A 1 708 ? 1.311 12.963 42.199 1.00 42.00 708 ASN A CA 1
ATOM 5889 C C . ASN A 1 708 ? 0.274 13.295 41.105 1.00 42.00 708 ASN A C 1
ATOM 5891 O O . ASN A 1 708 ? -0.861 13.631 41.433 1.00 42.00 708 ASN A O 1
ATOM 5895 N N . ASP A 1 709 ? 0.663 13.240 39.831 1.00 41.84 709 ASP A N 1
ATOM 5896 C CA . ASP A 1 709 ? -0.177 13.603 38.693 1.00 41.84 709 ASP A CA 1
ATOM 5897 C C . ASP A 1 709 ? -0.047 12.541 37.593 1.00 41.84 709 ASP A C 1
ATOM 5899 O O . ASP A 1 709 ? 0.982 12.432 36.920 1.00 41.84 709 ASP A O 1
ATOM 5903 N N . PHE A 1 710 ? -1.096 11.731 37.434 1.00 47.84 710 PHE A N 1
ATOM 5904 C CA . PHE A 1 710 ? -1.351 11.062 36.166 1.00 47.84 710 PHE A CA 1
ATOM 5905 C C . PHE A 1 710 ? -2.114 12.067 35.309 1.00 47.84 710 PHE A C 1
ATOM 5907 O O . PHE A 1 710 ? -3.295 12.309 35.562 1.00 47.84 710 PHE A O 1
ATOM 5914 N N . GLY A 1 711 ? -1.445 12.607 34.287 1.00 39.78 711 GLY A N 1
ATOM 5915 C CA . GLY A 1 711 ? -2.070 13.498 33.309 1.00 39.78 711 GLY A CA 1
ATOM 5916 C C . GLY A 1 711 ? -3.297 12.867 32.621 1.00 39.78 711 GLY A C 1
ATOM 5917 O O . GLY A 1 711 ? -3.589 11.686 32.827 1.00 39.78 711 GLY A O 1
ATOM 5918 N N . PRO A 1 712 ? -4.009 13.616 31.755 1.00 34.75 712 PRO A N 1
ATOM 5919 C CA . PRO A 1 712 ? -5.417 13.384 31.381 1.00 34.75 712 PRO A CA 1
ATOM 5920 C C . PRO A 1 712 ? -5.752 12.080 30.622 1.00 34.75 712 PRO A C 1
ATOM 5922 O O . PRO A 1 712 ? -6.876 11.902 30.158 1.00 34.75 712 PRO A O 1
ATOM 5925 N N . SER A 1 713 ? -4.826 11.128 30.526 1.00 36.41 713 SER A N 1
ATOM 5926 C CA . SER A 1 713 ? -5.048 9.767 30.043 1.00 36.41 713 SER A CA 1
ATOM 5927 C C . SER A 1 713 ? -5.893 8.915 31.007 1.00 36.41 713 SER A C 1
ATOM 5929 O O . SER A 1 713 ? -5.405 7.962 31.619 1.00 36.41 713 SER A O 1
ATOM 5931 N N . GLN A 1 714 ? -7.192 9.215 31.088 1.00 38.44 714 GLN A N 1
ATOM 5932 C CA . GLN A 1 714 ? -8.210 8.339 31.692 1.00 38.44 714 GLN A CA 1
ATOM 5933 C C . GLN A 1 714 ? -8.338 6.982 30.953 1.00 38.44 714 GLN A C 1
ATOM 5935 O O . GLN A 1 714 ? -8.919 6.034 31.477 1.00 38.44 714 GLN A O 1
ATOM 5940 N N . SER A 1 715 ? -7.740 6.864 29.763 1.00 39.31 715 SER A N 1
ATOM 5941 C CA . SER A 1 715 ? -7.714 5.681 28.894 1.00 39.31 715 SER A CA 1
ATOM 5942 C C . SER A 1 715 ? -6.993 4.455 29.473 1.00 39.31 715 SER A C 1
ATOM 5944 O O . SER A 1 715 ? -7.410 3.331 29.209 1.00 39.31 715 SER A O 1
ATOM 5946 N N . HIS A 1 716 ? -5.945 4.618 30.287 1.00 42.69 716 HIS A N 1
ATOM 5947 C CA . HIS A 1 716 ? -5.170 3.466 30.781 1.00 42.69 716 HIS A CA 1
ATOM 5948 C C . HIS A 1 716 ? -5.944 2.605 31.794 1.00 42.69 716 HIS A C 1
ATOM 5950 O O . HIS A 1 716 ? -5.766 1.390 31.837 1.00 42.69 716 HIS A O 1
ATOM 5956 N N . GLY A 1 717 ? -6.851 3.215 32.568 1.00 39.00 717 GLY A N 1
ATOM 5957 C CA . GLY A 1 717 ? -7.776 2.476 33.432 1.00 39.00 717 GLY A CA 1
ATOM 5958 C C . GLY A 1 717 ? -8.791 1.657 32.631 1.00 39.00 717 GLY A C 1
ATOM 5959 O O . GLY A 1 717 ? -9.106 0.536 33.022 1.00 39.00 717 GLY A O 1
ATOM 5960 N N . TYR A 1 718 ? -9.240 2.177 31.483 1.00 37.66 718 TYR A N 1
ATOM 5961 C CA . TYR A 1 718 ? -10.112 1.445 30.563 1.00 37.66 718 TYR A CA 1
ATOM 5962 C C . TYR A 1 718 ? -9.415 0.214 29.980 1.00 37.66 718 TYR A C 1
ATOM 5964 O O . TYR A 1 718 ? -9.981 -0.864 30.075 1.00 37.66 718 TYR A O 1
ATOM 5972 N N . ILE A 1 719 ? -8.179 0.326 29.474 1.00 37.12 719 ILE A N 1
ATOM 5973 C CA . ILE A 1 719 ? -7.443 -0.811 28.874 1.00 37.12 719 ILE A CA 1
ATOM 5974 C C . ILE A 1 719 ? -7.311 -1.988 29.857 1.00 37.12 719 ILE A C 1
ATOM 5976 O O . ILE A 1 719 ? -7.569 -3.136 29.494 1.00 37.12 719 ILE A O 1
ATOM 5980 N N . ILE A 1 720 ? -6.974 -1.698 31.121 1.00 39.41 720 ILE A N 1
ATOM 5981 C CA . ILE A 1 720 ? -6.878 -2.714 32.180 1.00 39.41 720 ILE A CA 1
ATOM 5982 C C . ILE A 1 720 ? -8.252 -3.335 32.474 1.00 39.41 720 ILE A C 1
ATOM 5984 O O . ILE A 1 720 ? -8.350 -4.551 32.607 1.00 39.41 720 ILE A O 1
ATOM 5988 N N . MET A 1 721 ? -9.317 -2.532 32.564 1.00 36.06 721 MET A N 1
ATOM 5989 C CA . MET A 1 721 ? -10.675 -3.034 32.819 1.00 36.06 721 MET A CA 1
ATOM 5990 C C . MET A 1 721 ? -11.209 -3.885 31.657 1.00 36.06 721 MET A C 1
ATOM 5992 O O . MET A 1 721 ? -11.833 -4.916 31.899 1.00 36.06 721 MET A O 1
ATOM 5996 N N . ASP A 1 722 ? -10.918 -3.494 30.416 1.00 37.44 722 ASP A N 1
ATOM 5997 C CA . ASP A 1 722 ? -11.357 -4.181 29.200 1.00 37.44 722 ASP A CA 1
ATOM 5998 C C . ASP A 1 722 ? -10.686 -5.560 29.089 1.00 37.44 722 ASP A C 1
ATOM 6000 O O . ASP A 1 722 ? -11.368 -6.578 28.962 1.00 37.44 722 ASP A O 1
ATOM 6004 N N . HIS A 1 723 ? -9.362 -5.639 29.287 1.00 37.25 723 HIS A N 1
ATOM 6005 C CA . HIS A 1 723 ? -8.653 -6.924 29.280 1.00 37.25 723 HIS A CA 1
ATOM 6006 C C . HIS A 1 723 ? -8.966 -7.791 30.514 1.00 37.25 723 HIS A C 1
ATOM 6008 O O . HIS A 1 723 ? -9.121 -9.005 30.367 1.00 37.25 723 HIS A O 1
ATOM 6014 N N . LEU A 1 724 ? -9.147 -7.217 31.712 1.00 37.53 724 LEU A N 1
ATOM 6015 C CA . LEU A 1 724 ? -9.582 -7.987 32.890 1.00 37.53 724 LEU A CA 1
ATOM 6016 C C . LEU A 1 724 ? -11.006 -8.553 32.736 1.00 37.53 724 LEU A C 1
ATOM 6018 O O . LEU A 1 724 ? -11.299 -9.599 33.316 1.00 37.53 724 LEU A O 1
ATOM 6022 N N . SER A 1 725 ? -11.873 -7.925 31.933 1.00 38.66 725 SER A N 1
ATOM 6023 C CA . SER A 1 725 ? -13.225 -8.437 31.650 1.00 38.66 725 SER A CA 1
ATOM 6024 C C . SER A 1 725 ? -13.238 -9.739 30.827 1.00 38.66 725 SER A C 1
ATOM 6026 O O . SER A 1 725 ? -14.225 -10.479 30.856 1.00 38.66 725 SER A O 1
ATOM 6028 N N . SER A 1 726 ? -12.130 -10.063 30.144 1.00 36.44 726 SER A N 1
ATOM 6029 C CA . SER A 1 726 ? -11.987 -11.277 29.324 1.00 36.44 726 SER A CA 1
ATOM 6030 C C . SER A 1 726 ? -11.730 -12.563 30.137 1.00 36.44 726 SER A C 1
ATOM 6032 O O . SER A 1 726 ? -11.951 -13.673 29.643 1.00 36.44 726 SER A O 1
ATOM 6034 N N . LEU A 1 727 ? -11.317 -12.433 31.405 1.00 39.03 727 LEU A N 1
ATOM 6035 C CA . LEU A 1 727 ? -10.836 -13.528 32.259 1.00 39.03 727 LEU A CA 1
ATOM 6036 C C . LEU A 1 727 ? -11.969 -14.208 33.032 1.00 39.03 727 LEU A C 1
ATOM 6038 O O . LEU A 1 727 ? -12.282 -13.865 34.172 1.00 39.03 727 LEU A O 1
ATOM 6042 N N . SER A 1 728 ? -12.582 -15.217 32.421 1.00 41.03 728 SER A N 1
ATOM 6043 C CA . SER A 1 728 ? -13.876 -15.742 32.872 1.00 41.03 728 SER A CA 1
ATOM 6044 C C . SER A 1 728 ? -13.883 -16.730 34.055 1.00 41.03 728 SER A C 1
ATOM 6046 O O . SER A 1 728 ? -14.864 -17.455 34.157 1.00 41.03 728 SER A O 1
ATOM 6048 N N . ASP A 1 729 ? -12.856 -16.813 34.921 1.00 40.44 729 ASP A N 1
ATOM 6049 C CA . ASP A 1 729 ? -12.784 -17.918 35.917 1.00 40.44 729 ASP A CA 1
ATOM 6050 C C . ASP A 1 729 ? -12.133 -17.655 37.304 1.00 40.44 729 ASP A C 1
ATOM 6052 O O . ASP A 1 729 ? -12.023 -18.581 38.108 1.00 40.44 729 ASP A O 1
ATOM 6056 N N . LYS A 1 730 ? -11.708 -16.430 37.664 1.00 43.56 730 LYS A N 1
ATOM 6057 C CA . LYS A 1 730 ? -11.084 -16.153 38.994 1.00 43.56 730 LYS A CA 1
ATOM 6058 C C . LYS A 1 730 ? -11.636 -14.919 39.729 1.00 43.56 730 LYS A C 1
ATOM 6060 O O . LYS A 1 730 ? -10.915 -14.177 40.395 1.00 43.56 730 LYS A O 1
ATOM 6065 N N . THR A 1 731 ? -12.950 -14.718 39.659 1.00 41.09 731 THR A N 1
ATOM 6066 C CA . THR A 1 731 ? -13.654 -13.507 40.129 1.00 41.09 731 THR A CA 1
ATOM 6067 C C . THR A 1 731 ? -13.584 -13.253 41.647 1.00 41.09 731 THR A C 1
ATOM 6069 O O . THR A 1 731 ? -13.671 -12.107 42.085 1.00 41.09 731 THR A O 1
ATOM 6072 N N . ILE A 1 732 ? -13.407 -14.293 42.474 1.00 40.38 732 ILE A N 1
ATOM 6073 C CA . ILE A 1 732 ? -13.517 -14.186 43.945 1.00 40.38 732 ILE A CA 1
ATOM 6074 C C . ILE A 1 732 ? -12.335 -13.417 44.569 1.00 40.38 732 ILE A C 1
ATOM 6076 O O . ILE A 1 732 ? -12.541 -12.598 45.466 1.00 40.38 732 ILE A O 1
ATOM 6080 N N . SER A 1 733 ? -11.108 -13.610 44.074 1.00 37.28 733 SER A N 1
ATOM 6081 C CA . SER A 1 733 ? -9.912 -12.953 44.632 1.00 37.28 733 SER A CA 1
ATOM 6082 C C . SER A 1 733 ? -9.841 -11.450 44.324 1.00 37.28 733 SER A C 1
ATOM 6084 O O . SER A 1 733 ? -9.244 -10.690 45.086 1.00 37.28 733 SER A O 1
ATOM 6086 N N . LEU A 1 734 ? -10.465 -10.999 43.229 1.00 38.97 734 LEU A N 1
ATOM 6087 C CA . LEU A 1 734 ? -10.394 -9.607 42.771 1.00 38.97 734 LEU A CA 1
ATOM 6088 C C . LEU A 1 734 ? -11.351 -8.678 43.545 1.00 38.97 734 LEU A C 1
ATOM 6090 O O . LEU A 1 734 ? -10.989 -7.550 43.876 1.00 38.97 734 LEU A O 1
ATOM 6094 N N . LEU A 1 735 ? -12.537 -9.177 43.915 1.00 39.53 735 LEU A N 1
ATOM 6095 C CA . LEU A 1 735 ? -13.514 -8.470 44.761 1.00 39.53 735 LEU A CA 1
ATOM 6096 C C . LEU A 1 735 ? -12.947 -8.121 46.149 1.00 39.53 735 LEU A C 1
ATOM 6098 O O . LEU A 1 735 ? -13.180 -7.026 46.669 1.00 39.53 735 LEU A O 1
ATOM 6102 N N . PHE A 1 736 ? -12.142 -9.019 46.724 1.00 37.66 736 PHE A N 1
ATOM 6103 C CA . PHE A 1 736 ? -11.439 -8.769 47.983 1.00 37.66 736 PHE A CA 1
ATOM 6104 C C . PHE A 1 736 ? -10.406 -7.634 47.843 1.00 37.66 736 PHE A C 1
ATOM 6106 O O . PHE A 1 736 ? -10.292 -6.783 48.723 1.00 37.66 736 PHE A O 1
ATOM 6113 N N . LEU A 1 737 ? -9.705 -7.566 46.705 1.00 37.91 737 LEU A N 1
ATOM 6114 C CA . LEU A 1 737 ? -8.647 -6.583 46.453 1.00 37.91 737 LEU A CA 1
ATOM 6115 C C . LEU A 1 737 ? -9.190 -5.162 46.206 1.00 37.91 737 LEU A C 1
ATOM 6117 O O . LEU A 1 737 ? -8.645 -4.190 46.729 1.00 37.91 737 LEU A O 1
ATOM 6121 N N . ILE A 1 738 ? -10.294 -5.029 45.462 1.00 41.31 738 ILE A N 1
ATOM 6122 C CA . ILE A 1 738 ? -10.941 -3.731 45.176 1.00 41.31 738 ILE A CA 1
ATOM 6123 C C . ILE A 1 738 ? -11.487 -3.082 46.461 1.00 41.31 738 ILE A C 1
ATOM 6125 O O . ILE A 1 738 ? -11.393 -1.863 46.633 1.00 41.31 738 ILE A O 1
ATOM 6129 N N . THR A 1 739 ? -11.985 -3.900 47.394 1.00 38.56 739 THR A N 1
ATOM 6130 C CA . THR A 1 739 ? -12.477 -3.452 48.709 1.00 38.56 739 THR A CA 1
ATOM 6131 C C . THR A 1 739 ? -11.357 -2.850 49.572 1.00 38.56 739 THR A C 1
ATOM 6133 O O . THR A 1 739 ? -11.590 -1.899 50.314 1.00 38.56 739 THR A O 1
ATOM 6136 N N . VAL A 1 740 ? -10.125 -3.355 49.441 1.00 39.84 740 VAL A N 1
ATOM 6137 C CA . VAL A 1 740 ? -8.943 -2.881 50.188 1.00 39.84 740 VAL A CA 1
ATOM 6138 C C . VAL A 1 740 ? -8.342 -1.597 49.594 1.00 39.84 740 VAL A C 1
ATOM 6140 O O . VAL A 1 740 ? -7.722 -0.819 50.316 1.00 39.84 740 VAL A O 1
ATOM 6143 N N . LEU A 1 741 ? -8.514 -1.349 48.291 1.00 36.97 741 LEU A N 1
ATOM 6144 C CA . LEU A 1 741 ? -7.825 -0.260 47.582 1.00 36.97 741 LEU A CA 1
ATOM 6145 C C . LEU A 1 741 ? -8.549 1.097 47.587 1.00 36.97 741 LEU A C 1
ATOM 6147 O O . LEU A 1 741 ? -7.912 2.103 47.270 1.00 36.97 741 LEU A O 1
ATOM 6151 N N . THR A 1 742 ? -9.844 1.158 47.915 1.00 39.38 742 THR A N 1
ATOM 6152 C CA . THR A 1 742 ? -10.649 2.392 47.763 1.00 39.38 742 THR A CA 1
ATOM 6153 C C . THR A 1 742 ? -11.059 3.076 49.068 1.00 39.38 742 THR A C 1
ATOM 6155 O O . THR A 1 742 ? -11.311 4.277 49.038 1.00 39.38 742 THR A O 1
ATOM 6158 N N . ASN A 1 743 ? -11.090 2.368 50.207 1.00 35.09 743 ASN A N 1
ATOM 6159 C CA . ASN A 1 743 ? -11.338 2.914 51.557 1.00 35.09 743 ASN A CA 1
ATOM 6160 C C . ASN A 1 743 ? -12.493 3.946 51.669 1.00 35.09 743 ASN A C 1
ATOM 6162 O O . ASN A 1 743 ? -12.440 4.880 52.471 1.00 35.09 743 ASN A O 1
ATOM 6166 N N . GLY A 1 744 ? -13.567 3.772 50.892 1.00 32.22 744 GLY A N 1
ATOM 6167 C CA . GLY A 1 744 ? -14.741 4.642 50.948 1.00 32.22 744 GLY A CA 1
ATOM 6168 C C . GLY A 1 744 ? -15.861 4.209 49.991 1.00 32.22 744 GLY A C 1
ATOM 6169 O O . GLY A 1 744 ? -15.573 3.765 48.880 1.00 32.22 744 GLY A O 1
ATOM 6170 N N . PRO A 1 745 ? -17.144 4.332 50.382 1.00 30.06 745 PRO A N 1
ATOM 6171 C CA . PRO A 1 745 ? -18.267 3.974 49.522 1.00 30.06 745 PRO A CA 1
ATOM 6172 C C . PRO A 1 745 ? -18.541 5.083 48.497 1.00 30.06 745 PRO A C 1
ATOM 6174 O O . PRO A 1 745 ? -19.120 6.121 48.825 1.00 30.06 745 PRO A O 1
ATOM 6177 N N . ILE A 1 746 ? -18.165 4.861 47.237 1.00 31.88 746 ILE A N 1
ATOM 6178 C CA . ILE A 1 746 ? -18.517 5.772 46.141 1.00 31.88 746 ILE A CA 1
ATOM 6179 C C . ILE A 1 746 ? -19.991 5.557 45.770 1.00 31.88 746 ILE A C 1
ATOM 6181 O O . ILE A 1 746 ? -20.360 4.529 45.208 1.00 31.88 746 ILE A O 1
ATOM 6185 N N . LYS A 1 747 ? -20.838 6.551 46.063 1.00 25.89 747 LYS A N 1
ATOM 6186 C CA . LYS A 1 747 ? -22.190 6.661 45.497 1.00 25.89 747 LYS A CA 1
ATOM 6187 C C . LYS A 1 747 ? -22.141 7.500 44.221 1.00 25.89 747 LYS A C 1
ATOM 6189 O O . LYS A 1 747 ? -21.776 8.671 44.284 1.00 25.89 747 LYS A O 1
ATOM 6194 N N . LEU A 1 748 ? -22.579 6.933 43.101 1.00 30.23 748 LEU A N 1
ATOM 6195 C CA . LEU A 1 748 ? -22.894 7.676 41.879 1.00 30.23 748 LEU A CA 1
ATOM 6196 C C . LEU A 1 748 ? -24.417 7.735 41.726 1.00 30.23 748 LEU A C 1
ATOM 6198 O O . LEU A 1 748 ? -25.080 6.702 41.771 1.00 30.23 748 LEU A O 1
ATOM 6202 N N . TYR A 1 749 ? -24.963 8.943 41.575 1.00 25.20 749 TYR A N 1
ATOM 6203 C CA . TYR A 1 749 ? -26.392 9.179 41.357 1.00 25.20 749 TYR A CA 1
ATOM 6204 C C . TYR A 1 749 ? -26.641 9.530 39.888 1.00 25.20 749 TYR A C 1
ATOM 6206 O O . TYR A 1 749 ? -25.937 10.367 39.324 1.00 25.20 749 TYR A O 1
ATOM 6214 N N . GLY A 1 750 ? -27.668 8.932 39.287 1.00 32.75 750 GLY A N 1
ATOM 6215 C CA . GLY A 1 750 ? -28.133 9.245 37.938 1.00 32.75 750 GLY A CA 1
ATOM 6216 C C . GLY A 1 750 ? -29.613 8.904 37.809 1.00 32.75 750 GLY A C 1
ATOM 6217 O O . GLY A 1 750 ? -30.035 7.824 38.214 1.00 32.75 750 GLY A O 1
ATOM 6218 N N . GLN A 1 751 ? -30.406 9.837 37.283 1.00 26.27 751 GLN A N 1
ATOM 6219 C CA . GLN A 1 751 ? -31.866 9.750 37.282 1.00 26.27 751 GLN A CA 1
ATOM 6220 C C . GLN A 1 751 ? -32.385 9.438 35.872 1.00 26.27 751 GLN A C 1
ATOM 6222 O O . GLN A 1 751 ? -32.041 10.136 34.919 1.00 26.27 751 GLN A O 1
ATOM 6227 N N . VAL A 1 752 ? -33.252 8.431 35.734 1.00 34.28 752 VAL A N 1
ATOM 6228 C CA . VAL A 1 752 ? -33.993 8.163 34.488 1.00 34.28 752 VAL A CA 1
ATOM 6229 C C . VAL A 1 752 ? -35.471 8.006 34.833 1.00 34.28 752 VAL A C 1
ATOM 6231 O O . VAL A 1 752 ? -35.840 7.170 35.651 1.00 34.28 752 VAL A O 1
ATOM 6234 N N . ASN A 1 753 ? -36.322 8.841 34.230 1.00 30.48 753 ASN A N 1
ATOM 6235 C CA . ASN A 1 753 ? -37.778 8.866 34.441 1.00 30.48 753 ASN A CA 1
ATOM 6236 C C . ASN A 1 753 ? -38.235 8.966 35.917 1.00 30.48 753 ASN A C 1
ATOM 6238 O O . ASN A 1 753 ? -39.301 8.471 36.271 1.00 30.48 753 ASN A O 1
ATOM 6242 N N . GLY A 1 754 ? -37.455 9.640 36.771 1.00 33.06 754 GLY A N 1
ATOM 6243 C CA . GLY A 1 754 ? -37.862 9.982 38.141 1.00 33.06 754 GLY A CA 1
ATOM 6244 C C . GLY A 1 754 ? -37.776 8.853 39.175 1.00 33.06 754 GLY A C 1
ATOM 6245 O O . GLY A 1 754 ? -38.293 9.025 40.275 1.00 33.06 754 GLY A O 1
ATOM 6246 N N . VAL A 1 755 ? -37.121 7.731 38.858 1.00 30.95 755 VAL A N 1
ATOM 6247 C CA . VAL A 1 755 ? -36.819 6.657 39.820 1.00 30.95 755 VAL A CA 1
ATOM 6248 C C . VAL A 1 755 ? -35.305 6.541 39.991 1.00 30.95 755 VAL A C 1
ATOM 6250 O O . VAL A 1 755 ? -34.570 6.484 39.004 1.00 30.95 755 VAL A O 1
ATOM 6253 N N . ASP A 1 756 ? -34.842 6.502 41.241 1.00 29.17 756 ASP A N 1
ATOM 6254 C CA . ASP A 1 756 ? -33.432 6.286 41.569 1.00 29.17 756 ASP A CA 1
ATOM 6255 C C . ASP A 1 756 ? -33.055 4.815 41.343 1.00 29.17 756 ASP A C 1
ATOM 6257 O O . ASP A 1 756 ? -33.628 3.913 41.959 1.00 29.17 756 ASP A O 1
ATOM 6261 N N . LEU A 1 757 ? -32.073 4.564 40.474 1.00 31.64 757 LEU A N 1
ATOM 6262 C CA . LEU A 1 757 ? -31.549 3.225 40.200 1.00 31.64 757 LEU A CA 1
ATOM 6263 C C . LEU A 1 757 ? -30.109 3.095 40.702 1.00 31.64 757 LEU A C 1
ATOM 6265 O O . LEU A 1 757 ? -29.227 3.875 40.346 1.00 31.64 757 LEU A O 1
ATOM 6269 N N . ILE A 1 758 ? -29.872 2.070 41.521 1.00 29.89 758 ILE A N 1
ATOM 6270 C CA . ILE A 1 758 ? -28.540 1.685 41.994 1.00 29.89 758 ILE A CA 1
ATOM 6271 C C . ILE A 1 758 ? -27.865 0.863 40.891 1.00 29.89 758 ILE A C 1
ATOM 6273 O O . ILE A 1 758 ? -28.345 -0.215 40.540 1.00 29.89 758 ILE A O 1
ATOM 6277 N N . PHE A 1 759 ? -26.736 1.340 40.365 1.00 28.55 759 PHE A N 1
ATOM 6278 C CA . PHE A 1 759 ? -25.916 0.562 39.437 1.00 28.55 759 PHE A CA 1
ATOM 6279 C C . PHE A 1 759 ? -25.152 -0.547 40.178 1.00 28.55 759 PHE A C 1
ATOM 6281 O O . PHE A 1 759 ? -24.098 -0.300 40.757 1.00 28.55 759 PHE A O 1
ATOM 6288 N N . ASN A 1 760 ? -25.650 -1.781 40.090 1.00 27.78 760 ASN A N 1
ATOM 6289 C CA . ASN A 1 760 ? -24.828 -2.981 40.250 1.00 27.78 760 ASN A CA 1
ATOM 6290 C C . ASN A 1 760 ? -24.363 -3.421 38.855 1.00 27.78 760 ASN A C 1
ATOM 6292 O O . ASN A 1 760 ? -25.155 -3.965 38.089 1.00 27.78 760 ASN A O 1
ATOM 6296 N N . SER A 1 761 ? -23.098 -3.179 38.512 1.00 33.72 761 SER A N 1
ATOM 6297 C CA . SER A 1 761 ? -22.506 -3.638 37.251 1.00 33.72 761 SER A CA 1
ATOM 6298 C C . SER A 1 761 ? -21.727 -4.938 37.449 1.00 33.72 761 SER A C 1
ATOM 6300 O O . SER A 1 761 ? -20.737 -4.929 38.180 1.00 33.72 761 SER A O 1
ATOM 6302 N N . LEU A 1 762 ? -22.119 -6.011 36.760 1.00 30.05 762 LEU A N 1
ATOM 6303 C CA . LEU A 1 762 ? -21.232 -7.086 36.292 1.00 30.05 762 LEU A CA 1
ATOM 6304 C C . LEU A 1 762 ? -22.041 -8.061 35.435 1.00 30.05 762 LEU A C 1
ATOM 6306 O O . LEU A 1 762 ? -23.035 -8.599 35.906 1.00 30.05 762 LEU A O 1
ATOM 6310 N N . ASP A 1 763 ? -21.595 -8.302 34.204 1.00 32.81 763 ASP A N 1
ATOM 6311 C CA . ASP A 1 763 ? -22.105 -9.386 33.361 1.00 32.81 763 ASP A CA 1
ATOM 6312 C C . ASP A 1 763 ? -21.003 -9.785 32.362 1.00 32.81 763 ASP A C 1
ATOM 6314 O O . ASP A 1 763 ? -20.730 -9.082 31.388 1.00 32.81 763 ASP A O 1
ATOM 6318 N N . LEU A 1 764 ? -20.294 -10.879 32.664 1.00 42.47 764 LEU A N 1
ATOM 6319 C CA . LEU A 1 764 ? -19.195 -11.401 31.844 1.00 42.47 764 LEU A CA 1
ATOM 6320 C C . LEU A 1 764 ? -19.740 -12.155 30.623 1.00 42.47 764 LEU A C 1
ATOM 6322 O O . LEU A 1 764 ? -20.743 -12.851 30.738 1.00 42.47 764 LEU A O 1
ATOM 6326 N N . LYS A 1 765 ? -19.025 -12.110 29.487 1.00 47.97 765 LYS A N 1
ATOM 6327 C CA . LYS A 1 765 ? -19.311 -12.919 28.276 1.00 47.97 765 LYS A CA 1
ATOM 6328 C C . LYS A 1 765 ? -20.767 -12.846 27.774 1.00 47.97 765 LYS A C 1
ATOM 6330 O O . LYS A 1 765 ? -21.255 -13.785 27.146 1.00 47.97 765 LYS A O 1
ATOM 6335 N N . ASN A 1 766 ? -21.448 -11.725 27.999 1.00 56.03 766 ASN A N 1
ATOM 6336 C CA . ASN A 1 766 ? -22.831 -11.557 27.573 1.00 56.03 766 ASN A CA 1
ATOM 6337 C C . ASN A 1 766 ? -22.941 -10.895 26.203 1.00 56.03 766 ASN A C 1
ATOM 6339 O O . ASN A 1 766 ? -22.306 -9.882 25.919 1.00 56.03 766 ASN A O 1
ATOM 6343 N N . CYS A 1 767 ? -23.814 -11.454 25.368 1.00 68.06 767 CYS A N 1
ATOM 6344 C CA . CYS A 1 767 ? -24.207 -10.810 24.129 1.00 68.06 767 CYS A CA 1
ATOM 6345 C C . CYS A 1 767 ? -24.947 -9.499 24.409 1.00 68.06 767 CYS A C 1
ATOM 6347 O O . CYS A 1 767 ? -25.851 -9.439 25.249 1.00 68.06 767 CYS A O 1
ATOM 6349 N N . PHE A 1 768 ? -24.612 -8.462 23.651 1.00 79.00 768 PHE A N 1
ATOM 6350 C CA . PHE A 1 768 ? -25.193 -7.138 23.820 1.00 79.00 768 PHE A CA 1
ATOM 6351 C C . PHE A 1 768 ? -26.560 -7.063 23.150 1.00 79.00 768 PHE A C 1
ATOM 6353 O O . PHE A 1 768 ? -26.693 -7.344 21.960 1.00 79.00 768 PHE A O 1
ATOM 6360 N N . TYR A 1 769 ? -27.576 -6.644 23.903 1.00 81.19 769 TYR A N 1
ATOM 6361 C CA . TYR A 1 769 ? -28.903 -6.374 23.359 1.00 81.19 769 TYR A CA 1
ATOM 6362 C C . TYR A 1 769 ? -29.026 -4.913 22.948 1.00 81.19 769 TYR A C 1
ATOM 6364 O O . TYR A 1 769 ? -28.695 -4.012 23.717 1.00 81.19 769 TYR A O 1
ATOM 6372 N N . SER A 1 770 ? -29.596 -4.671 21.773 1.00 81.69 770 SER A N 1
ATOM 6373 C CA . SER A 1 770 ? -29.982 -3.330 21.336 1.00 81.69 770 SER A CA 1
ATOM 6374 C C . SER A 1 770 ? -31.361 -3.345 20.676 1.00 81.69 770 SER A C 1
ATOM 6376 O O . SER A 1 770 ? -31.945 -4.403 20.422 1.00 81.69 770 SER A O 1
ATOM 6378 N N . LYS A 1 771 ? -31.924 -2.161 20.422 1.00 82.75 771 LYS A N 1
ATOM 6379 C CA . LYS A 1 771 ? -33.167 -2.017 19.660 1.00 82.75 771 LYS A CA 1
ATOM 6380 C C . LYS A 1 771 ? -32.968 -0.972 18.571 1.00 82.75 771 LYS A C 1
ATOM 6382 O O . LYS A 1 771 ? -32.777 0.203 18.874 1.00 82.75 771 LYS A O 1
ATOM 6387 N N . ARG A 1 772 ? -33.020 -1.394 17.307 1.00 73.88 772 ARG A N 1
ATOM 6388 C CA . ARG A 1 772 ? -32.771 -0.541 16.133 1.00 73.88 772 ARG A CA 1
ATOM 6389 C C . ARG A 1 772 ? -33.908 -0.720 15.137 1.00 73.88 772 ARG A C 1
ATOM 6391 O O . ARG A 1 772 ? -34.329 -1.844 14.885 1.00 73.88 772 ARG A O 1
ATOM 6398 N N . ASN A 1 773 ? -34.443 0.379 14.605 1.00 74.44 773 ASN A N 1
ATOM 6399 C CA . ASN A 1 773 ? -35.616 0.376 13.715 1.00 74.44 773 ASN A CA 1
ATOM 6400 C C . ASN A 1 773 ? -36.795 -0.444 14.285 1.00 74.44 773 ASN A C 1
ATOM 6402 O O . ASN A 1 773 ? -37.419 -1.238 13.588 1.00 74.44 773 ASN A O 1
ATOM 6406 N N . SER A 1 774 ? -37.054 -0.287 15.588 1.00 82.00 774 SER A N 1
ATOM 6407 C CA . SER A 1 774 ? -38.035 -1.050 16.379 1.00 82.00 774 SER A CA 1
ATOM 6408 C C . SER A 1 774 ? -37.796 -2.562 16.516 1.00 82.00 774 SER A C 1
ATOM 6410 O O . SER A 1 774 ? -38.532 -3.192 17.277 1.00 82.00 774 SER A O 1
ATOM 6412 N N . MET A 1 775 ? -36.764 -3.132 15.886 1.00 81.44 775 MET A N 1
ATOM 6413 C CA . MET A 1 775 ? -36.404 -4.547 16.008 1.00 81.44 775 MET A CA 1
ATOM 6414 C C . MET A 1 775 ? -35.460 -4.797 17.183 1.00 81.44 775 MET A C 1
ATOM 6416 O O . MET A 1 775 ? -34.522 -4.026 17.401 1.00 81.44 775 MET A O 1
ATOM 6420 N N . TYR A 1 776 ? -35.686 -5.888 17.915 1.00 88.62 776 TYR A N 1
ATOM 6421 C CA . TYR A 1 776 ? -34.780 -6.347 18.971 1.00 88.62 776 TYR A CA 1
ATOM 6422 C C . TYR A 1 776 ? -33.585 -7.079 18.362 1.00 88.62 776 TYR A C 1
ATOM 6424 O O . TYR A 1 776 ? -33.756 -8.014 17.578 1.00 88.62 776 TYR A O 1
ATOM 6432 N N . GLN A 1 777 ? -32.379 -6.641 18.709 1.00 91.44 777 GLN A N 1
ATOM 6433 C CA . GLN A 1 777 ? -31.128 -7.143 18.148 1.00 91.44 777 GLN A CA 1
ATOM 6434 C C . GLN A 1 777 ? -30.232 -7.689 19.258 1.00 91.44 777 GLN A C 1
ATOM 6436 O O . GLN A 1 777 ? -30.260 -7.181 20.383 1.00 91.44 777 GLN A O 1
ATOM 6441 N N . VAL A 1 778 ? -29.424 -8.693 18.931 1.00 90.81 778 VAL A N 1
ATOM 6442 C CA . VAL A 1 778 ? -28.392 -9.246 19.806 1.00 90.81 778 VAL A CA 1
ATOM 6443 C C . VAL A 1 778 ? -27.069 -9.364 19.047 1.00 90.81 778 VAL A C 1
ATOM 6445 O O . VAL A 1 778 ? -27.049 -9.788 17.892 1.00 90.81 778 VAL A O 1
ATOM 6448 N N . THR A 1 779 ? -25.972 -8.967 19.690 1.00 88.31 779 THR A N 1
ATOM 6449 C CA . THR A 1 779 ? -24.616 -9.014 19.128 1.00 88.31 779 THR A CA 1
ATOM 6450 C C . THR A 1 779 ? -23.718 -9.870 20.013 1.00 88.31 779 THR A C 1
ATOM 6452 O O . THR A 1 779 ? -23.517 -9.559 21.187 1.00 88.31 779 THR A O 1
ATOM 6455 N N . CYS A 1 780 ? -23.172 -10.936 19.432 1.00 86.44 780 CYS A N 1
ATOM 6456 C CA . CYS A 1 780 ? -22.337 -11.952 20.072 1.00 86.44 780 CYS A CA 1
ATOM 6457 C C . CYS A 1 780 ? -21.006 -12.161 19.308 1.00 86.44 780 CYS A C 1
ATOM 6459 O O . CYS A 1 780 ? -20.496 -13.282 19.225 1.00 86.44 780 CYS A O 1
ATOM 6461 N N . ASN A 1 781 ? -20.478 -11.113 18.673 1.00 84.31 781 ASN A N 1
ATOM 6462 C CA . ASN A 1 781 ? -19.349 -11.232 17.747 1.00 84.31 781 ASN A CA 1
ATOM 6463 C C . ASN A 1 781 ? -18.016 -11.418 18.485 1.00 84.31 781 ASN A C 1
ATOM 6465 O O . ASN A 1 781 ? -17.806 -10.824 19.540 1.00 84.31 781 ASN A O 1
ATOM 6469 N N . ASN A 1 782 ? -17.107 -12.209 17.906 1.00 79.00 782 ASN A N 1
ATOM 6470 C CA . ASN A 1 782 ? -15.751 -12.464 18.415 1.00 79.00 782 ASN A CA 1
ATOM 6471 C C . ASN A 1 782 ? -15.683 -13.007 19.862 1.00 79.00 782 ASN A C 1
ATOM 6473 O O . ASN A 1 782 ? -14.650 -12.910 20.520 1.00 79.00 782 ASN A O 1
ATOM 6477 N N . LEU A 1 783 ? -16.760 -13.619 20.369 1.00 78.75 783 LEU A N 1
ATOM 6478 C CA . LEU A 1 783 ? -16.835 -14.155 21.738 1.00 78.75 783 LEU A CA 1
ATOM 6479 C C . LEU A 1 783 ? -16.210 -15.561 21.886 1.00 78.75 783 LEU A C 1
ATOM 6481 O O . LEU A 1 783 ? -16.322 -16.189 22.942 1.00 78.75 783 LEU A O 1
ATOM 6485 N N . GLY A 1 784 ? -15.567 -16.082 20.834 1.00 76.69 784 GLY A N 1
ATOM 6486 C CA . GLY A 1 784 ? -14.910 -17.394 20.825 1.00 76.69 784 GLY A CA 1
ATOM 6487 C C . GLY A 1 784 ? -15.872 -18.583 20.966 1.00 76.69 784 GLY A C 1
ATOM 6488 O O . GLY A 1 784 ? -15.467 -19.669 21.389 1.00 76.69 784 GLY A O 1
ATOM 6489 N N . MET A 1 785 ? -17.155 -18.391 20.657 1.00 81.19 785 MET A N 1
ATOM 6490 C CA . MET A 1 785 ? -18.209 -19.368 20.929 1.00 81.19 785 MET A CA 1
ATOM 6491 C C . MET A 1 785 ? -18.120 -20.593 20.016 1.00 81.19 785 MET A C 1
ATOM 6493 O O . MET A 1 785 ? -17.854 -20.481 18.824 1.00 81.19 785 MET A O 1
ATOM 6497 N N . ARG A 1 786 ? -18.423 -21.771 20.575 1.00 87.12 786 ARG A N 1
ATOM 6498 C CA . ARG A 1 786 ? -18.489 -23.057 19.847 1.00 87.12 786 ARG A CA 1
ATOM 6499 C C . ARG A 1 786 ? -19.917 -23.537 19.559 1.00 87.12 786 ARG A C 1
ATOM 6501 O O . ARG A 1 786 ? -20.106 -24.549 18.900 1.00 87.12 786 ARG A O 1
ATOM 6508 N N . LYS A 1 787 ? -20.917 -22.830 20.086 1.00 88.25 787 LYS A N 1
ATOM 6509 C CA . LYS A 1 787 ? -22.349 -22.999 19.809 1.00 88.25 787 LYS A CA 1
ATOM 6510 C C . LYS A 1 787 ? -23.040 -21.647 19.980 1.00 88.25 787 LYS A C 1
ATOM 6512 O O . LYS A 1 787 ? -22.521 -20.794 20.699 1.00 88.25 787 LYS A O 1
ATOM 6517 N N . ILE A 1 788 ? -24.218 -21.476 19.387 1.00 90.75 788 ILE A N 1
ATOM 6518 C CA . ILE A 1 788 ? -25.094 -20.348 19.722 1.00 90.75 788 ILE A CA 1
ATOM 6519 C C . ILE A 1 788 ? -25.523 -20.491 21.200 1.00 90.75 788 ILE A C 1
ATOM 6521 O O . ILE A 1 788 ? -25.834 -21.611 21.628 1.00 90.75 788 ILE A O 1
ATOM 6525 N N . PRO A 1 789 ? -25.498 -19.418 22.018 1.00 86.81 789 PRO A N 1
ATOM 6526 C CA . PRO A 1 789 ? -25.988 -19.477 23.392 1.00 86.81 789 PRO A CA 1
ATOM 6527 C C . PRO A 1 789 ? -27.482 -19.789 23.408 1.00 86.81 789 PRO A C 1
ATOM 6529 O O . PRO A 1 789 ? -28.226 -19.264 22.589 1.00 86.81 789 PRO A O 1
ATOM 6532 N N . ASP A 1 790 ? -27.927 -20.618 24.351 1.00 84.12 790 ASP A N 1
ATOM 6533 C CA . ASP A 1 790 ? -29.314 -21.091 24.434 1.00 84.12 790 ASP A CA 1
ATOM 6534 C C . ASP A 1 790 ? -30.133 -20.384 25.539 1.00 84.12 790 ASP A C 1
ATOM 6536 O O . ASP A 1 790 ? -31.242 -20.799 25.889 1.00 84.12 790 ASP A O 1
ATOM 6540 N N . ASN A 1 791 ? -29.577 -19.297 26.082 1.00 81.50 791 ASN A N 1
ATOM 6541 C CA . ASN A 1 791 ? -30.113 -18.450 27.151 1.00 81.50 791 ASN A CA 1
ATOM 6542 C C . ASN A 1 791 ? -30.445 -17.014 26.694 1.00 81.50 791 ASN A C 1
ATOM 6544 O O . ASN A 1 791 ? -30.750 -16.164 27.530 1.00 81.50 791 ASN A O 1
ATOM 6548 N N . LEU A 1 792 ? -30.377 -16.718 25.390 1.00 88.00 792 LEU A N 1
ATOM 6549 C CA . LEU A 1 792 ? -30.759 -15.405 24.868 1.00 88.00 792 LEU A CA 1
ATOM 6550 C C . LEU A 1 792 ? -32.281 -15.181 24.950 1.00 88.00 792 LEU A C 1
ATOM 6552 O O . LEU A 1 792 ? -33.058 -16.127 25.096 1.00 88.00 792 LEU A O 1
ATOM 6556 N N . LYS A 1 793 ? -32.730 -13.926 24.832 1.00 86.94 793 LYS A N 1
ATOM 6557 C CA . LYS A 1 793 ? -34.167 -13.601 24.789 1.00 86.94 793 LYS A CA 1
ATOM 6558 C C . LYS A 1 793 ? -34.820 -14.200 23.539 1.00 86.94 793 LYS A C 1
ATOM 6560 O O . LYS A 1 793 ? -34.310 -14.044 22.436 1.00 86.94 793 LYS A O 1
ATOM 6565 N N . ASN A 1 794 ? -35.975 -14.846 23.698 1.00 89.69 794 ASN A N 1
ATOM 6566 C CA . ASN A 1 794 ? -36.685 -15.522 22.602 1.00 89.69 794 ASN A CA 1
ATOM 6567 C C . ASN A 1 794 ? -37.358 -14.569 21.591 1.00 89.69 794 ASN A C 1
ATOM 6569 O O . ASN A 1 794 ? -37.861 -15.016 20.559 1.00 89.69 794 ASN A O 1
ATOM 6573 N N . ASP A 1 795 ? -37.394 -13.266 21.882 1.00 91.06 795 ASP A N 1
ATOM 6574 C CA . ASP A 1 795 ? -38.006 -12.238 21.046 1.00 91.06 795 ASP A CA 1
ATOM 6575 C C . ASP A 1 795 ? -37.015 -11.455 20.172 1.00 91.06 795 ASP A C 1
ATOM 6577 O O . ASP A 1 795 ? -37.435 -10.522 19.484 1.00 91.06 795 ASP A O 1
ATOM 6581 N N . ILE A 1 796 ? -35.739 -11.861 20.144 1.00 94.62 796 ILE A N 1
ATOM 6582 C CA . ILE A 1 796 ? -34.739 -11.327 19.212 1.00 94.62 796 ILE A CA 1
ATOM 6583 C C . ILE A 1 796 ? -35.165 -11.530 17.754 1.00 94.62 796 ILE A C 1
ATOM 6585 O O . ILE A 1 796 ? -35.696 -12.569 17.366 1.00 94.62 796 ILE A O 1
ATOM 6589 N N . GLN A 1 797 ? -34.905 -10.509 16.943 1.00 95.38 797 GLN A N 1
ATOM 6590 C CA . GLN A 1 797 ? -35.235 -10.458 15.519 1.00 95.38 797 GLN A CA 1
ATOM 6591 C C . GLN A 1 797 ? -33.981 -10.334 14.649 1.00 95.38 797 GLN A C 1
ATOM 6593 O O . GLN A 1 797 ? -34.000 -10.704 13.483 1.00 95.38 797 GLN A O 1
ATOM 6598 N N . VAL A 1 798 ? -32.872 -9.852 15.207 1.00 95.94 798 VAL A N 1
ATOM 6599 C CA . VAL A 1 798 ? -31.590 -9.720 14.506 1.00 95.94 798 VAL A CA 1
ATOM 6600 C C . VAL A 1 798 ? -30.502 -10.320 15.386 1.00 95.94 798 VAL A C 1
ATOM 6602 O O . VAL A 1 798 ? -30.375 -9.914 16.540 1.00 95.94 798 VAL A O 1
ATOM 6605 N N . GLY A 1 799 ? -29.733 -11.269 14.859 1.00 94.75 799 GLY A N 1
ATOM 6606 C CA . GLY A 1 799 ? -28.607 -11.886 15.557 1.00 94.75 799 GLY A CA 1
ATOM 6607 C C . GLY A 1 799 ? -27.308 -11.734 14.774 1.00 94.75 799 GLY A C 1
ATOM 6608 O O . GLY A 1 799 ? -27.213 -12.213 13.644 1.00 94.75 799 GLY A O 1
ATOM 6609 N N . TYR A 1 800 ? -26.319 -11.087 15.383 1.00 94.12 800 TYR A N 1
ATOM 6610 C CA . TYR A 1 800 ? -24.938 -11.064 14.905 1.00 94.12 800 TYR A CA 1
ATOM 6611 C C . TYR A 1 800 ? -24.123 -12.046 15.750 1.00 94.12 800 TYR A C 1
ATOM 6613 O O . TYR A 1 800 ? -24.092 -11.926 16.979 1.00 94.12 800 TYR A O 1
ATOM 6621 N N . PHE A 1 801 ? -23.510 -13.033 15.101 1.00 94.31 801 PHE A N 1
ATOM 6622 C CA . PHE A 1 801 ? -22.737 -14.107 15.729 1.00 94.31 801 PHE A CA 1
ATOM 6623 C C . PHE A 1 801 ? -21.383 -14.300 15.024 1.00 94.31 801 PHE A C 1
ATOM 6625 O O . PHE A 1 801 ? -20.825 -15.397 15.038 1.00 94.31 801 PHE A O 1
ATOM 6632 N N . ASP A 1 802 ? -20.859 -13.243 14.406 1.00 90.56 802 ASP A N 1
ATOM 6633 C CA . ASP A 1 802 ? -19.703 -13.289 13.504 1.00 90.56 802 ASP A CA 1
ATOM 6634 C C . ASP A 1 802 ? -18.376 -13.535 14.254 1.00 90.56 802 ASP A C 1
ATOM 6636 O O . ASP A 1 802 ? -18.242 -13.188 15.432 1.00 90.56 802 ASP A O 1
ATOM 6640 N N . GLY A 1 803 ? -17.376 -14.113 13.582 1.00 85.50 803 GLY A N 1
ATOM 6641 C CA . GLY A 1 803 ? -16.028 -14.317 14.140 1.00 85.50 803 GLY A CA 1
ATOM 6642 C C . GLY A 1 803 ? -15.954 -15.324 15.298 1.00 85.50 803 GLY A C 1
ATOM 6643 O O . GLY A 1 803 ? -15.148 -15.171 16.217 1.00 85.50 803 GLY A O 1
ATOM 6644 N N . ASN A 1 804 ? -16.829 -16.332 15.303 1.00 89.19 804 ASN A N 1
ATOM 6645 C CA . ASN A 1 804 ? -16.860 -17.394 16.315 1.00 89.19 804 ASN A CA 1
ATOM 6646 C C . ASN A 1 804 ? -16.273 -18.724 15.781 1.00 89.19 804 ASN A C 1
ATOM 6648 O O . ASN A 1 804 ? -15.823 -18.815 14.647 1.00 89.19 804 ASN A O 1
ATOM 6652 N N . TYR A 1 805 ? -16.252 -19.782 16.596 1.00 90.00 805 TYR A N 1
ATOM 6653 C CA . TYR A 1 805 ? -15.649 -21.084 16.257 1.00 90.00 805 TYR A CA 1
ATOM 6654 C C . TYR A 1 805 ? -16.695 -22.205 16.255 1.00 90.00 805 TYR A C 1
ATOM 6656 O O . TYR A 1 805 ? -16.545 -23.221 16.942 1.00 90.00 805 TYR A O 1
ATOM 6664 N N . LEU A 1 806 ? -17.787 -22.002 15.515 1.00 91.44 806 LEU A N 1
ATOM 6665 C CA . LEU A 1 806 ? -18.980 -22.849 15.603 1.00 91.44 806 LEU A CA 1
ATOM 6666 C C . LEU A 1 806 ? -18.760 -24.246 15.008 1.00 91.44 806 LEU A C 1
ATOM 6668 O O . LEU A 1 806 ? -19.214 -25.226 15.592 1.00 91.44 806 LEU A O 1
ATOM 6672 N N . ARG A 1 807 ? -18.033 -24.346 13.883 1.00 91.19 807 ARG A N 1
ATOM 6673 C CA . ARG A 1 807 ? -17.713 -25.577 13.122 1.00 91.19 807 ARG A CA 1
ATOM 6674 C C . ARG A 1 807 ? -18.903 -26.368 12.564 1.00 91.19 807 ARG A C 1
ATOM 6676 O O . ARG A 1 807 ? -18.852 -26.795 11.412 1.00 91.19 807 ARG A O 1
ATOM 6683 N N . THR A 1 808 ? -19.965 -26.570 13.332 1.00 93.81 808 THR A N 1
ATOM 6684 C CA . THR A 1 808 ? -21.184 -27.254 12.901 1.00 93.81 808 THR A CA 1
ATOM 6685 C C . THR A 1 808 ? -22.399 -26.501 13.415 1.00 93.81 808 THR A C 1
ATOM 6687 O O . THR A 1 808 ? -22.588 -26.376 14.626 1.00 93.81 808 THR A O 1
ATOM 6690 N N . LEU A 1 809 ? -23.237 -26.018 12.500 1.00 95.12 809 LEU A N 1
ATOM 6691 C CA . LEU A 1 809 ? -24.512 -25.408 12.854 1.00 95.12 809 LEU A CA 1
ATOM 6692 C C . LEU A 1 809 ? -25.572 -26.511 12.974 1.00 95.12 809 LEU A C 1
ATOM 6694 O O . LEU A 1 809 ? -25.999 -27.091 11.979 1.00 95.12 809 LEU A O 1
ATOM 6698 N N . ARG A 1 810 ? -25.935 -26.834 14.215 1.00 92.94 810 ARG A N 1
ATOM 6699 C CA . ARG A 1 810 ? -26.841 -27.935 14.569 1.00 92.94 810 ARG A CA 1
ATOM 6700 C C . ARG A 1 810 ? -28.316 -27.541 14.472 1.00 92.94 810 ARG A C 1
ATOM 6702 O O . ARG A 1 810 ? -28.652 -26.366 14.595 1.00 92.94 810 ARG A O 1
ATOM 6709 N N . ASN A 1 811 ? -29.195 -28.542 14.388 1.00 91.62 811 ASN A N 1
ATOM 6710 C CA . ASN A 1 811 ? -30.658 -28.375 14.432 1.00 91.62 811 ASN A CA 1
ATOM 6711 C C . ASN A 1 811 ? -31.161 -27.550 15.638 1.00 91.62 811 ASN A C 1
ATOM 6713 O O . ASN A 1 811 ? -32.120 -26.798 15.511 1.00 91.62 811 ASN A O 1
ATOM 6717 N N . ASP A 1 812 ? -30.503 -27.662 16.796 1.00 90.31 812 ASP A N 1
ATOM 6718 C CA . ASP A 1 812 ? -30.872 -26.971 18.040 1.00 90.31 812 ASP A CA 1
ATOM 6719 C C . ASP A 1 812 ? -30.301 -25.541 18.163 1.00 90.31 812 ASP A C 1
ATOM 6721 O O . ASP A 1 812 ? -30.576 -24.848 19.144 1.00 90.31 812 ASP A O 1
ATOM 6725 N N . ALA A 1 813 ? -29.525 -25.061 17.181 1.00 92.94 813 ALA A N 1
ATOM 6726 C CA . ALA A 1 813 ? -28.799 -23.791 17.280 1.00 92.94 813 ALA A CA 1
ATOM 6727 C C . ALA A 1 813 ? -29.708 -22.551 17.356 1.00 92.94 813 ALA A C 1
ATOM 6729 O O . ALA A 1 813 ? -29.383 -21.599 18.067 1.00 92.94 813 ALA A O 1
ATOM 6730 N N . PHE A 1 814 ? -30.843 -22.557 16.647 1.00 94.38 814 PHE A N 1
ATOM 6731 C CA . PHE A 1 814 ? -31.778 -21.425 16.600 1.00 94.38 814 PHE A CA 1
ATOM 6732 C C . PHE A 1 814 ? -33.206 -21.763 17.054 1.00 94.38 814 PHE A C 1
ATOM 6734 O O . PHE A 1 814 ? -34.055 -20.875 17.078 1.00 94.38 814 PHE A O 1
ATOM 6741 N N . GLU A 1 815 ? -33.485 -22.998 17.480 1.00 92.50 815 GLU A N 1
ATOM 6742 C CA . GLU A 1 815 ? -34.820 -23.474 17.895 1.00 92.50 815 GLU A CA 1
ATOM 6743 C C . GLU A 1 815 ? -35.515 -22.537 18.908 1.00 92.50 815 GLU A C 1
ATOM 6745 O O . GLU A 1 815 ? -36.699 -22.225 18.782 1.00 92.50 815 GLU A O 1
ATOM 6750 N N . LYS A 1 816 ? -34.760 -22.002 19.877 1.00 92.56 816 LYS A N 1
ATOM 6751 C CA . LYS A 1 816 ? -35.263 -21.078 20.913 1.00 92.56 816 LYS A CA 1
ATOM 6752 C C . LYS A 1 816 ? -35.555 -19.649 20.414 1.00 92.56 816 LYS A C 1
ATOM 6754 O O . LYS A 1 816 ? -36.073 -18.836 21.186 1.00 92.56 816 LYS A O 1
ATOM 6759 N N . TYR A 1 817 ? -35.243 -19.331 19.155 1.00 94.56 817 TYR A N 1
ATOM 6760 C CA . TYR A 1 817 ? -35.246 -17.976 18.580 1.00 94.56 817 TYR A CA 1
ATOM 6761 C C . TYR A 1 817 ? -36.124 -17.855 17.314 1.00 94.56 817 TYR A C 1
ATOM 6763 O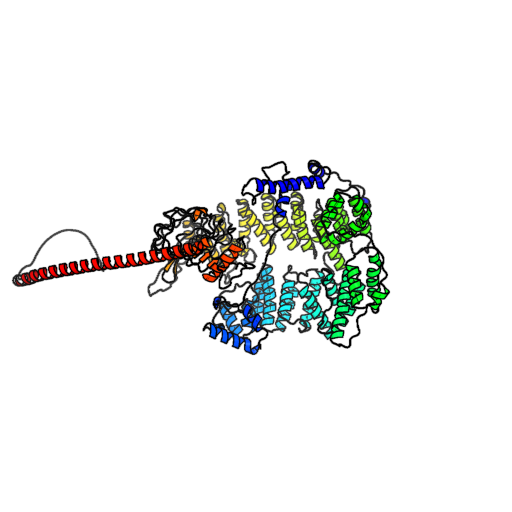 O . TYR A 1 817 ? -35.647 -17.429 16.258 1.00 94.56 817 TYR A O 1
ATOM 6771 N N . PRO A 1 818 ? -37.432 -18.180 17.386 1.00 92.94 818 PRO A N 1
ATOM 6772 C CA . PRO A 1 818 ? -38.310 -18.257 16.211 1.00 92.94 818 PRO A CA 1
ATOM 6773 C C . PRO A 1 818 ? -38.639 -16.896 15.571 1.00 92.94 818 PRO A C 1
ATOM 6775 O O . PRO A 1 818 ? -39.201 -16.840 14.477 1.00 92.94 818 PRO A O 1
ATOM 6778 N N . LYS A 1 819 ? -38.324 -15.775 16.238 1.00 94.75 819 LYS A N 1
ATOM 6779 C CA . LYS A 1 819 ? -38.555 -14.417 15.708 1.00 94.75 819 LYS A CA 1
ATOM 6780 C C . LYS A 1 819 ? -37.388 -13.855 14.889 1.00 94.75 819 LYS A C 1
ATOM 6782 O O . LYS A 1 819 ? -37.533 -12.751 14.361 1.00 94.75 819 LYS A O 1
ATOM 6787 N N . LEU A 1 820 ? -36.269 -14.579 14.769 1.00 95.94 820 LEU A N 1
ATOM 6788 C CA . LEU A 1 820 ? -35.117 -14.141 13.978 1.00 95.94 820 LEU A CA 1
ATOM 6789 C C . LEU A 1 820 ? -35.512 -13.914 12.512 1.00 95.94 820 LEU A C 1
ATOM 6791 O O . LEU A 1 820 ? -36.012 -14.813 11.842 1.00 95.94 820 LEU A O 1
ATOM 6795 N N . SER A 1 821 ? -35.262 -12.697 12.033 1.00 95.00 821 SER A N 1
ATOM 6796 C CA . SER A 1 821 ? -35.455 -12.250 10.654 1.00 95.00 821 SER A CA 1
ATOM 6797 C C . SER A 1 821 ? -34.142 -11.956 9.927 1.00 95.00 821 SER A C 1
ATOM 6799 O O . SER A 1 821 ? -34.104 -12.009 8.696 1.00 95.00 821 SER A O 1
ATOM 6801 N N . TYR A 1 822 ? -33.062 -11.705 10.671 1.00 96.75 822 TYR A N 1
ATOM 6802 C CA . TYR A 1 822 ? -31.700 -11.572 10.158 1.00 96.75 822 TYR A CA 1
ATOM 6803 C C . TYR A 1 822 ? -30.721 -12.354 11.039 1.00 96.75 822 TYR A C 1
ATOM 6805 O O . TYR A 1 822 ? -30.727 -12.190 12.264 1.00 96.75 822 TYR A O 1
ATOM 6813 N N . ILE A 1 823 ? -29.863 -13.165 10.418 1.00 97.56 823 ILE A N 1
ATOM 6814 C CA . ILE A 1 823 ? -28.788 -13.916 11.083 1.00 97.56 823 ILE A CA 1
ATOM 6815 C C . ILE A 1 823 ? -27.475 -13.670 10.331 1.00 97.56 823 ILE A C 1
ATOM 6817 O O . ILE A 1 823 ? -27.422 -13.854 9.115 1.00 97.56 823 ILE A O 1
ATOM 6821 N N . SER A 1 824 ? -26.418 -13.294 11.054 1.00 97.50 824 SER A N 1
ATOM 6822 C CA . SER A 1 824 ? -25.050 -13.212 10.527 1.00 97.50 824 SER A CA 1
ATOM 6823 C C . SER A 1 824 ? -24.119 -14.149 11.286 1.00 97.50 824 SER A C 1
ATOM 6825 O O . SER A 1 824 ? -24.124 -14.178 12.519 1.00 97.50 824 SER A O 1
ATOM 6827 N N . LEU A 1 825 ? -23.382 -14.948 10.519 1.00 97.25 825 LEU A N 1
ATOM 6828 C CA . LEU A 1 825 ? -22.462 -16.004 10.943 1.00 97.25 825 LEU A CA 1
ATOM 6829 C C . LEU A 1 825 ? -21.162 -15.912 10.124 1.00 97.25 825 LEU A C 1
ATOM 6831 O O . LEU A 1 825 ? -20.557 -16.924 9.765 1.00 97.25 825 LEU A O 1
ATOM 6835 N N . GLU A 1 826 ? -20.753 -14.695 9.768 1.00 95.12 826 GLU A N 1
ATOM 6836 C CA . GLU A 1 826 ? -19.563 -14.458 8.952 1.00 95.12 826 GLU A CA 1
ATOM 6837 C C . GLU A 1 826 ? -18.301 -14.911 9.701 1.00 95.12 826 GLU A C 1
ATOM 6839 O O . GLU A 1 826 ? -18.263 -14.851 10.938 1.00 95.12 826 GLU A O 1
ATOM 6844 N N . LYS A 1 827 ? -17.268 -15.381 8.985 1.00 94.38 827 LYS A N 1
ATOM 6845 C CA . LYS A 1 827 ? -15.961 -15.749 9.574 1.00 94.38 827 LYS A CA 1
ATOM 6846 C C . LYS A 1 827 ? -16.074 -16.727 10.762 1.00 94.38 827 LYS A C 1
ATOM 6848 O O . LYS A 1 827 ? -15.275 -16.673 11.694 1.00 94.38 827 LYS A O 1
ATOM 6853 N N . SER A 1 828 ? -17.085 -17.604 10.770 1.00 93.69 828 SER A N 1
ATOM 6854 C CA . SER A 1 828 ? -17.445 -18.437 11.937 1.00 93.69 828 SER A CA 1
ATOM 6855 C C . SER A 1 828 ? -16.946 -19.892 11.870 1.00 93.69 828 SER A C 1
ATOM 6857 O O . SER A 1 828 ? -17.359 -20.750 12.665 1.00 93.69 828 SER A O 1
ATOM 6859 N N . ALA A 1 829 ? -16.056 -20.172 10.909 1.00 93.31 829 ALA A N 1
ATOM 6860 C CA . ALA A 1 829 ? -15.421 -21.465 10.645 1.00 93.31 829 ALA A CA 1
ATOM 6861 C C . ALA A 1 829 ? -16.405 -22.648 10.493 1.00 93.31 829 ALA A C 1
ATOM 6863 O O . ALA A 1 829 ? -16.065 -23.788 10.824 1.00 93.31 829 ALA A O 1
ATOM 6864 N N . ILE A 1 830 ? -17.631 -22.395 10.023 1.00 97.31 830 ILE A N 1
ATOM 6865 C CA . ILE A 1 830 ? -18.671 -23.416 9.832 1.00 97.31 830 ILE A CA 1
ATOM 6866 C C . ILE A 1 830 ? -18.274 -24.334 8.670 1.00 97.31 830 ILE A C 1
ATOM 6868 O O . ILE A 1 830 ? -18.042 -23.863 7.566 1.00 97.31 830 ILE A O 1
ATOM 6872 N N . GLN A 1 831 ? -18.215 -25.642 8.924 1.00 95.44 831 GLN A N 1
ATOM 6873 C CA . GLN A 1 831 ? -17.892 -26.695 7.948 1.00 95.44 831 GLN A CA 1
ATOM 6874 C C . GLN A 1 831 ? -19.131 -27.492 7.516 1.00 95.44 831 GLN A C 1
ATOM 6876 O O . GLN A 1 831 ? -19.193 -28.005 6.403 1.00 95.44 831 GLN A O 1
ATOM 6881 N N . LYS A 1 832 ? -20.115 -27.618 8.415 1.00 93.75 832 LYS A N 1
ATOM 6882 C CA . LYS A 1 832 ? -21.363 -28.357 8.191 1.00 93.75 832 LYS A CA 1
ATOM 6883 C C . LYS A 1 832 ? -22.548 -27.593 8.776 1.00 93.75 832 LYS A C 1
ATOM 6885 O O . LYS A 1 832 ? -22.441 -27.037 9.870 1.00 93.75 832 LYS A O 1
ATOM 6890 N N . ILE A 1 833 ? -23.685 -27.643 8.092 1.00 94.81 833 ILE A N 1
ATOM 6891 C CA . ILE A 1 833 ? -24.986 -27.254 8.635 1.00 94.81 833 ILE A CA 1
ATOM 6892 C C . ILE A 1 833 ? -25.884 -28.496 8.613 1.00 94.81 833 ILE A C 1
ATOM 6894 O O . ILE A 1 833 ? -25.945 -29.186 7.598 1.00 94.81 833 ILE A O 1
ATOM 6898 N N . ASP A 1 834 ? -26.533 -28.820 9.730 1.00 92.19 834 ASP A N 1
ATOM 6899 C CA . ASP A 1 834 ? -27.512 -29.909 9.773 1.00 92.19 834 ASP A CA 1
ATOM 6900 C C . ASP A 1 834 ? -28.829 -29.468 9.101 1.00 92.19 834 ASP A C 1
ATOM 6902 O O . ASP A 1 834 ? -29.235 -28.309 9.198 1.00 92.19 834 ASP A O 1
ATOM 6906 N N . SER A 1 835 ? -29.524 -30.393 8.433 1.00 87.19 835 SER A N 1
ATOM 6907 C CA . SER A 1 835 ? -30.680 -30.095 7.565 1.00 87.19 835 SER A CA 1
ATOM 6908 C C . SER A 1 835 ? -31.869 -29.407 8.253 1.00 87.19 835 SER A C 1
ATOM 69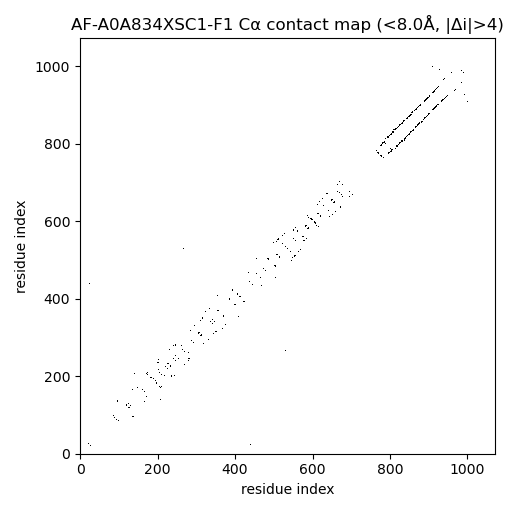10 O O . SER A 1 835 ? -32.692 -28.792 7.579 1.00 87.19 835 SER A O 1
ATOM 6912 N N . GLY A 1 836 ? -31.963 -29.475 9.584 1.00 87.88 836 GLY A N 1
ATOM 6913 C CA . GLY A 1 836 ? -32.990 -28.814 10.391 1.00 87.88 836 GLY A CA 1
ATOM 6914 C C . GLY A 1 836 ? -32.539 -27.523 11.085 1.00 87.88 836 GLY A C 1
ATOM 6915 O O . GLY A 1 836 ? -33.322 -26.972 11.853 1.00 87.88 836 GLY A O 1
ATOM 6916 N N . ALA A 1 837 ? -31.322 -27.017 10.846 1.00 91.94 837 ALA A N 1
ATOM 6917 C CA . ALA A 1 837 ? -30.760 -25.843 11.538 1.00 91.94 837 ALA A CA 1
ATOM 6918 C C . ALA A 1 837 ? -31.589 -24.548 11.418 1.00 91.94 837 ALA A C 1
ATOM 6920 O O . ALA A 1 837 ? -31.454 -23.656 12.257 1.00 91.94 837 ALA A O 1
ATOM 6921 N N . PHE A 1 838 ? -32.447 -24.451 10.396 1.00 91.81 838 PHE A N 1
ATOM 6922 C CA . PHE A 1 838 ? -33.357 -23.323 10.160 1.00 91.81 838 PHE A CA 1
ATOM 6923 C C . PHE A 1 838 ? -34.843 -23.735 10.161 1.00 91.81 838 PHE A C 1
ATOM 6925 O O . PHE A 1 838 ? -35.696 -22.985 9.686 1.00 91.81 838 PHE A O 1
ATOM 6932 N N . LEU A 1 839 ? -35.181 -24.924 10.679 1.00 88.31 839 LEU A N 1
ATOM 6933 C CA . LEU A 1 839 ? -36.540 -25.487 10.621 1.00 88.31 839 LEU A CA 1
ATOM 6934 C C . LEU A 1 839 ? -37.589 -24.646 11.371 1.00 88.31 839 LEU A C 1
ATOM 6936 O O . LEU A 1 839 ? -38.769 -24.712 11.041 1.00 88.31 839 LEU A O 1
ATOM 6940 N N . HIS A 1 840 ? -37.167 -23.861 12.364 1.00 89.44 840 HIS A N 1
ATOM 6941 C CA . HIS A 1 840 ? -38.039 -23.038 13.211 1.00 89.44 840 HIS A CA 1
ATOM 6942 C C . HIS A 1 840 ? -37.918 -21.535 12.908 1.00 89.44 840 HIS A C 1
ATOM 6944 O O . HIS A 1 840 ? -38.356 -20.689 13.692 1.00 89.44 840 HIS A O 1
ATOM 6950 N N . GLN A 1 841 ? -37.291 -21.192 11.779 1.00 92.88 841 GLN A N 1
ATOM 6951 C CA . GLN A 1 841 ? -36.917 -19.834 11.387 1.00 92.88 841 GLN A CA 1
ATOM 6952 C C . GLN A 1 841 ? -37.864 -19.284 10.306 1.00 92.88 841 GLN A C 1
ATOM 6954 O O . GLN A 1 841 ? -37.435 -18.640 9.347 1.00 92.88 841 GLN A O 1
ATOM 6959 N N . ASP A 1 842 ? -39.173 -19.478 10.493 1.00 89.50 842 ASP A N 1
ATOM 6960 C CA . ASP A 1 842 ? -40.240 -19.013 9.590 1.00 89.50 842 ASP A CA 1
ATOM 6961 C C . ASP A 1 842 ? -40.109 -17.523 9.220 1.00 89.50 842 ASP A C 1
ATOM 6963 O O . ASP A 1 842 ? -40.478 -17.101 8.125 1.00 89.50 842 ASP A O 1
ATOM 6967 N N . ASN A 1 843 ? -39.586 -16.704 10.139 1.00 91.69 843 ASN A N 1
ATOM 6968 C CA . ASN A 1 843 ? -39.444 -15.256 9.979 1.00 91.69 843 ASN A CA 1
ATOM 6969 C C . ASN A 1 843 ? -38.135 -14.819 9.296 1.00 91.69 843 ASN A C 1
ATOM 6971 O O . ASN A 1 843 ? -37.967 -13.621 9.066 1.00 91.69 843 ASN A O 1
ATOM 6975 N N . LEU A 1 844 ? -37.221 -15.743 8.974 1.00 94.25 844 LEU A N 1
ATOM 6976 C CA . LEU A 1 844 ? -35.897 -15.434 8.429 1.00 94.25 844 LEU A CA 1
ATOM 6977 C C . LEU A 1 844 ? -36.001 -14.860 7.012 1.00 94.25 844 LEU A C 1
ATOM 6979 O O . LEU A 1 844 ? -36.455 -15.534 6.093 1.00 94.25 844 LEU A O 1
ATOM 6983 N N . ILE A 1 845 ? -35.563 -13.611 6.849 1.00 93.69 845 ILE A N 1
ATOM 6984 C CA . ILE A 1 845 ? -35.562 -12.855 5.588 1.00 93.69 845 ILE A CA 1
ATOM 6985 C C . ILE A 1 845 ? -34.152 -12.812 4.994 1.00 93.69 845 ILE A C 1
ATOM 6987 O O . ILE A 1 845 ? -34.005 -12.859 3.772 1.00 93.69 845 ILE A O 1
ATOM 6991 N N . ALA A 1 846 ? -33.117 -12.736 5.834 1.00 95.56 846 ALA A N 1
ATOM 6992 C CA . ALA A 1 846 ? -31.735 -12.613 5.387 1.00 95.56 846 ALA A CA 1
ATOM 6993 C C . ALA A 1 846 ? -30.758 -13.438 6.238 1.00 95.56 846 ALA A C 1
ATOM 6995 O O . ALA A 1 846 ? -30.842 -13.444 7.468 1.00 95.56 846 ALA A O 1
ATOM 6996 N N . LEU A 1 847 ? -29.821 -14.108 5.567 1.00 96.44 847 LEU A N 1
ATOM 6997 C CA . LEU A 1 847 ? -28.819 -14.985 6.172 1.00 96.44 847 LEU A CA 1
ATOM 6998 C C . LEU A 1 847 ? -27.439 -14.701 5.563 1.00 96.44 847 LEU A C 1
ATOM 7000 O O . LEU A 1 847 ? -27.274 -14.787 4.345 1.00 96.44 847 LEU A O 1
ATOM 7004 N N . ASN A 1 848 ? -26.461 -14.373 6.411 1.00 97.69 848 ASN A N 1
ATOM 7005 C CA . ASN A 1 848 ? -25.063 -14.190 6.019 1.00 97.69 848 ASN A CA 1
ATOM 7006 C C . ASN A 1 848 ? -24.196 -15.350 6.532 1.00 97.69 848 ASN A C 1
ATOM 7008 O O . ASN A 1 848 ? -24.065 -15.535 7.743 1.00 97.69 848 ASN A O 1
ATOM 7012 N N . LEU A 1 849 ? -23.615 -16.106 5.599 1.00 97.25 849 LEU A N 1
ATOM 7013 C CA . LEU A 1 849 ? -22.681 -17.215 5.822 1.00 97.25 849 LEU A CA 1
ATOM 7014 C C . LEU A 1 849 ? -21.341 -16.996 5.081 1.00 97.25 849 LEU A C 1
ATOM 7016 O O . LEU A 1 849 ? -20.593 -17.959 4.894 1.00 97.25 849 LEU A O 1
ATOM 7020 N N . HIS A 1 850 ? -21.015 -15.758 4.679 1.00 96.31 850 HIS A N 1
ATOM 7021 C CA . HIS A 1 850 ? -19.729 -15.420 4.051 1.00 96.31 850 HIS A CA 1
ATOM 7022 C C . HIS A 1 850 ? -18.519 -15.887 4.877 1.00 96.31 850 HIS A C 1
ATOM 7024 O O . HIS A 1 850 ? -18.558 -15.891 6.111 1.00 96.31 850 HIS A O 1
ATOM 7030 N N . GLU A 1 851 ? -17.428 -16.227 4.187 1.00 96.56 851 GLU A N 1
ATOM 7031 C CA . GLU A 1 851 ? -16.138 -16.588 4.796 1.00 96.56 851 GLU A CA 1
ATOM 7032 C C . GLU A 1 851 ? -16.268 -17.731 5.816 1.00 96.56 851 GLU A C 1
ATOM 7034 O O . GLU A 1 851 ? -15.881 -17.634 6.983 1.00 96.56 851 GLU A O 1
ATOM 7039 N N . ASN A 1 852 ? -16.854 -18.838 5.368 1.00 97.56 852 ASN A N 1
ATOM 7040 C CA . ASN A 1 852 ? -16.911 -20.087 6.119 1.00 97.56 852 ASN A CA 1
ATOM 7041 C C . ASN A 1 852 ? -16.236 -21.208 5.306 1.00 97.56 852 ASN A C 1
ATOM 7043 O O . ASN A 1 852 ? -15.536 -20.959 4.332 1.00 97.56 852 ASN A O 1
ATOM 7047 N N . LEU A 1 853 ? -16.365 -22.452 5.761 1.00 95.94 853 LEU A N 1
ATOM 7048 C CA . LEU A 1 853 ? -15.731 -23.635 5.172 1.00 95.94 853 LEU A CA 1
ATOM 7049 C C . LEU A 1 853 ? -16.801 -24.644 4.724 1.00 95.94 853 LEU A C 1
ATOM 7051 O O . LEU A 1 853 ? -16.614 -25.857 4.851 1.00 95.94 853 LEU A O 1
ATOM 7055 N N . ILE A 1 854 ? -17.970 -24.150 4.302 1.00 96.69 854 ILE A N 1
ATOM 7056 C CA . ILE A 1 854 ? -19.122 -24.984 3.957 1.00 96.69 854 ILE A CA 1
ATOM 7057 C C . ILE A 1 854 ? -18.841 -25.633 2.604 1.00 96.69 854 ILE A C 1
ATOM 7059 O O . ILE A 1 854 ? -18.843 -24.956 1.581 1.00 96.69 854 ILE A O 1
ATOM 7063 N N . ALA A 1 855 ? -18.613 -26.946 2.619 1.00 91.25 855 ALA A N 1
ATOM 7064 C CA . ALA A 1 855 ? -18.414 -27.743 1.409 1.00 91.25 855 ALA A CA 1
ATOM 7065 C C . ALA A 1 855 ? -19.712 -28.361 0.871 1.00 91.25 855 ALA A C 1
ATOM 7067 O O . ALA A 1 855 ? -19.760 -28.719 -0.297 1.00 91.25 855 ALA A O 1
ATOM 7068 N N . HIS A 1 856 ? -20.752 -28.486 1.711 1.00 90.25 856 HIS A N 1
ATOM 7069 C CA . HIS A 1 856 ? -22.021 -29.109 1.330 1.00 90.25 856 HIS A CA 1
ATOM 7070 C C . HIS A 1 856 ? -23.251 -28.411 1.909 1.00 90.25 856 HIS A C 1
ATOM 7072 O O . HIS A 1 856 ? -23.254 -27.999 3.074 1.00 90.25 856 HIS A O 1
ATOM 7078 N N . LEU A 1 857 ? -24.321 -28.353 1.110 1.00 89.25 857 LEU A N 1
ATOM 7079 C CA . LEU A 1 857 ? -25.660 -27.935 1.537 1.00 89.25 857 LEU A CA 1
ATOM 7080 C C . LEU A 1 857 ? -26.621 -29.126 1.496 1.00 89.25 857 LEU A C 1
ATOM 7082 O O . LEU A 1 857 ? -26.792 -29.775 0.468 1.00 89.25 857 LEU A O 1
ATOM 7086 N N . GLU A 1 858 ? -27.281 -29.395 2.621 1.00 85.44 858 GLU A N 1
ATOM 7087 C CA . GLU A 1 858 ? -28.304 -30.439 2.694 1.00 85.44 858 GLU A CA 1
ATOM 7088 C C . GLU A 1 858 ? -29.520 -30.074 1.815 1.00 85.44 858 GLU A C 1
ATOM 7090 O O . GLU A 1 858 ? -29.960 -28.914 1.817 1.00 85.44 858 GLU A O 1
ATOM 7095 N N . PRO A 1 859 ? -30.134 -31.042 1.107 1.00 78.50 859 PRO A N 1
ATOM 7096 C CA . PRO A 1 859 ? -31.420 -30.832 0.457 1.00 78.50 859 PRO A CA 1
ATOM 7097 C C . PRO A 1 859 ? -32.442 -30.267 1.447 1.00 78.50 859 PRO A C 1
ATOM 7099 O O . PRO A 1 859 ? -32.503 -30.684 2.603 1.00 78.50 859 PRO A O 1
ATOM 7102 N N . ASN A 1 860 ? -33.261 -29.322 0.984 1.00 76.81 860 ASN A N 1
ATOM 7103 C CA . ASN A 1 860 ? -34.345 -28.711 1.756 1.00 76.81 860 ASN A CA 1
ATOM 7104 C C . ASN A 1 860 ? -33.923 -27.904 3.012 1.00 76.81 860 ASN A C 1
ATOM 7106 O O . ASN A 1 860 ? -34.791 -27.469 3.766 1.00 76.81 860 ASN A O 1
ATOM 7110 N N . ILE A 1 861 ? -32.636 -27.584 3.198 1.00 83.12 861 ILE A N 1
ATOM 7111 C CA . ILE A 1 861 ? -32.109 -26.769 4.321 1.00 83.12 861 ILE A CA 1
ATOM 7112 C C . ILE A 1 861 ? -32.820 -25.411 4.549 1.00 83.12 861 ILE A C 1
ATOM 7114 O O . ILE A 1 861 ? -32.785 -24.862 5.650 1.00 83.12 861 ILE A O 1
ATOM 7118 N N . PHE A 1 862 ? -33.503 -24.874 3.530 1.00 82.75 862 PHE A N 1
ATOM 7119 C CA . PHE A 1 862 ? -34.272 -23.622 3.590 1.00 82.75 862 PHE A CA 1
ATOM 7120 C C . PHE A 1 862 ? -35.802 -23.805 3.440 1.00 82.75 862 PHE A C 1
ATOM 7122 O O . PHE A 1 862 ? -36.513 -22.805 3.314 1.00 82.75 862 PHE A O 1
ATOM 7129 N N . GLU A 1 863 ? -36.325 -25.041 3.450 1.00 75.19 863 GLU A N 1
ATOM 7130 C CA . GLU A 1 863 ? -37.699 -25.410 3.028 1.00 75.19 863 GLU A CA 1
ATOM 7131 C C . GLU A 1 863 ? -38.838 -24.732 3.818 1.00 75.19 863 GLU A C 1
ATOM 7133 O O . GLU A 1 863 ? -39.941 -24.608 3.293 1.00 75.19 863 GLU A O 1
ATOM 7138 N N . ASN A 1 864 ? -38.579 -24.212 5.024 1.00 75.25 864 ASN A N 1
ATOM 7139 C CA . ASN A 1 864 ? -39.576 -23.499 5.842 1.00 75.25 864 ASN A CA 1
ATOM 7140 C C . ASN A 1 864 ? -39.221 -22.022 6.121 1.00 75.25 864 ASN A C 1
ATOM 7142 O O . ASN A 1 864 ? -39.806 -21.390 6.995 1.00 75.25 864 ASN A O 1
ATOM 7146 N N . THR A 1 865 ? -38.284 -21.436 5.369 1.00 84.38 865 THR A N 1
ATOM 7147 C CA . THR A 1 865 ? -37.837 -20.043 5.573 1.00 84.38 865 THR A CA 1
ATOM 7148 C C . THR A 1 865 ? -38.509 -19.056 4.608 1.00 84.38 865 THR A C 1
ATOM 7150 O O . THR A 1 865 ? -38.736 -19.358 3.435 1.00 84.38 865 THR A O 1
ATOM 7153 N N . ASN A 1 866 ? -38.749 -17.817 5.053 1.00 86.75 866 ASN A N 1
ATOM 7154 C CA . ASN A 1 866 ? -39.158 -16.702 4.180 1.00 86.75 866 ASN A CA 1
ATOM 7155 C C . ASN A 1 866 ? -37.954 -15.979 3.535 1.00 86.75 866 ASN A C 1
ATOM 7157 O O . ASN A 1 866 ? -38.015 -14.774 3.260 1.00 86.75 866 ASN A O 1
ATOM 7161 N N . LEU A 1 867 ? -36.862 -16.714 3.296 1.00 90.12 867 LEU A N 1
ATOM 7162 C CA . LEU A 1 867 ? -35.566 -16.157 2.926 1.00 90.12 867 LEU A CA 1
ATOM 7163 C C . LEU A 1 867 ? -35.642 -15.415 1.584 1.00 90.12 867 LEU A C 1
ATOM 7165 O O . LEU A 1 867 ? -36.206 -15.909 0.606 1.00 90.12 867 LEU A O 1
ATOM 7169 N N . GLN A 1 868 ? -35.075 -14.211 1.566 1.00 92.31 868 GLN A N 1
ATOM 7170 C CA . GLN A 1 868 ? -35.023 -13.285 0.433 1.00 92.31 868 GLN A CA 1
ATOM 7171 C C . GLN A 1 868 ? -33.582 -12.948 0.034 1.00 92.31 868 GLN A C 1
ATOM 7173 O O . GLN A 1 868 ? -33.310 -12.758 -1.152 1.00 92.31 868 GLN A O 1
ATOM 7178 N N . THR A 1 869 ? -32.672 -12.897 1.007 1.00 95.25 869 THR A N 1
ATOM 7179 C CA . THR A 1 869 ? -31.259 -12.551 0.816 1.00 95.25 869 THR A CA 1
ATOM 7180 C C . THR A 1 869 ? -30.379 -13.632 1.430 1.00 95.25 869 THR A C 1
ATOM 7182 O O . THR A 1 869 ? -30.491 -13.914 2.622 1.00 95.25 869 THR A O 1
ATOM 7185 N N . LEU A 1 870 ? -29.501 -14.226 0.628 1.00 94.62 870 LEU A N 1
ATOM 7186 C CA . LEU A 1 870 ? -28.591 -15.283 1.062 1.00 94.62 870 LEU A CA 1
ATOM 7187 C C . LEU A 1 870 ? -27.172 -14.971 0.585 1.00 94.62 870 LEU A C 1
ATOM 7189 O O . LEU A 1 870 ? -26.949 -14.810 -0.615 1.00 94.62 870 LEU A O 1
ATOM 7193 N N . TYR A 1 871 ? -26.235 -14.900 1.529 1.00 97.50 871 TYR A N 1
ATOM 7194 C CA . TYR A 1 871 ? -24.808 -14.776 1.247 1.00 97.50 871 TYR A CA 1
ATOM 7195 C C . TYR A 1 871 ? -24.090 -16.073 1.622 1.00 97.50 871 TYR A C 1
ATOM 7197 O O . TYR A 1 871 ? -24.149 -16.500 2.775 1.00 97.50 871 TYR A O 1
ATOM 7205 N N . LEU A 1 872 ? -23.424 -16.678 0.645 1.00 96.38 872 LEU A N 1
ATOM 7206 C CA . LEU A 1 872 ? -22.681 -17.939 0.722 1.00 96.38 872 LEU A CA 1
ATOM 7207 C C . LEU A 1 872 ? -21.293 -17.818 0.067 1.00 96.38 872 LEU A C 1
ATOM 7209 O O . LEU A 1 872 ? -20.641 -18.830 -0.184 1.00 96.38 872 LEU A O 1
ATOM 7213 N N . GLY A 1 873 ? -20.833 -16.603 -0.244 1.00 95.88 873 GLY A N 1
ATOM 7214 C CA . GLY A 1 873 ? -19.535 -16.422 -0.881 1.00 95.88 873 GLY A CA 1
ATOM 7215 C C . GLY A 1 873 ? -18.360 -16.833 0.016 1.00 95.88 873 GLY A C 1
ATOM 7216 O O . GLY A 1 873 ? -18.532 -16.976 1.232 1.00 95.88 873 GLY A O 1
ATOM 7217 N N . MET A 1 874 ? -17.168 -17.005 -0.560 1.00 96.75 874 MET A N 1
ATOM 7218 C CA . MET A 1 874 ? -15.952 -17.417 0.166 1.00 96.75 874 MET A CA 1
ATOM 7219 C C . MET A 1 874 ? -16.208 -18.671 1.023 1.00 96.75 874 MET A C 1
ATOM 7221 O O . MET A 1 874 ? -16.098 -18.649 2.251 1.00 96.75 874 MET A O 1
ATOM 7225 N N . ASN A 1 875 ? -16.644 -19.737 0.354 1.00 97.62 875 ASN A N 1
ATOM 7226 C CA . ASN A 1 875 ? -16.929 -21.062 0.908 1.00 97.62 875 ASN A CA 1
ATOM 7227 C C . ASN A 1 875 ? -16.401 -22.138 -0.066 1.00 97.62 875 ASN A C 1
ATOM 7229 O O . ASN A 1 875 ? -15.730 -21.832 -1.050 1.00 97.62 875 ASN A O 1
ATOM 7233 N N . GLU A 1 876 ? -16.679 -23.411 0.209 1.00 96.06 876 GLU A N 1
ATOM 7234 C CA . GLU A 1 876 ? -16.137 -24.558 -0.531 1.00 96.06 876 GLU A CA 1
ATOM 7235 C C . GLU A 1 876 ? -17.222 -25.262 -1.385 1.00 96.06 876 GLU A C 1
ATOM 7237 O O . GLU A 1 876 ? -17.105 -26.454 -1.670 1.00 96.06 876 GLU A O 1
ATOM 7242 N N . LEU A 1 877 ? -18.300 -24.561 -1.773 1.00 94.75 877 LEU A N 1
ATOM 7243 C CA . LEU A 1 877 ? -19.470 -25.154 -2.444 1.00 94.75 877 LEU A CA 1
ATOM 7244 C C . LEU A 1 877 ? -19.207 -25.516 -3.912 1.00 94.75 877 LEU A C 1
ATOM 7246 O O . LEU A 1 877 ? -18.481 -24.818 -4.624 1.00 94.75 877 LEU A O 1
ATOM 7250 N N . SER A 1 878 ? -19.880 -26.566 -4.384 1.00 93.00 878 SER A N 1
ATOM 7251 C CA . SER A 1 878 ? -19.775 -27.116 -5.739 1.00 93.00 878 SER A CA 1
ATOM 7252 C C . SER A 1 878 ? -21.115 -27.098 -6.493 1.00 93.00 878 SER A C 1
ATOM 7254 O O . SER A 1 878 ? -22.155 -26.717 -5.956 1.00 93.00 878 SER A O 1
ATOM 7256 N N . ASP A 1 879 ? -21.116 -27.526 -7.761 1.00 88.56 879 ASP A N 1
ATOM 7257 C CA . ASP A 1 879 ? -22.331 -27.580 -8.592 1.00 88.56 879 ASP A CA 1
ATOM 7258 C C . ASP A 1 879 ? -23.451 -28.463 -8.001 1.00 88.56 879 ASP A C 1
ATOM 7260 O O . ASP A 1 879 ? -24.633 -28.221 -8.267 1.00 88.56 879 ASP A O 1
ATOM 7264 N N . GLU A 1 880 ? -23.094 -29.518 -7.260 1.00 84.75 880 GLU A N 1
ATOM 7265 C CA . GLU A 1 880 ? -24.047 -30.512 -6.744 1.00 84.75 880 GLU A CA 1
ATOM 7266 C C . GLU A 1 880 ? -24.888 -29.951 -5.590 1.00 84.75 880 GLU A C 1
ATOM 7268 O O . GLU A 1 880 ? -26.082 -30.250 -5.485 1.00 84.75 880 GLU A O 1
ATOM 7273 N N . ASP A 1 881 ? -24.303 -29.047 -4.802 1.00 84.88 881 ASP A N 1
ATOM 7274 C CA . ASP A 1 881 ? -24.901 -28.429 -3.612 1.00 84.88 881 ASP A CA 1
ATOM 7275 C C . ASP A 1 881 ? -26.051 -27.465 -3.945 1.00 84.88 881 ASP A C 1
ATOM 7277 O O . ASP A 1 881 ? -26.787 -27.032 -3.060 1.00 84.88 881 ASP A O 1
ATOM 7281 N N . PHE A 1 882 ? -26.248 -27.157 -5.231 1.00 79.12 882 PHE A N 1
ATOM 7282 C CA . PHE A 1 882 ? -27.349 -26.336 -5.737 1.00 79.12 882 PHE A CA 1
ATOM 7283 C C . PHE A 1 882 ? -28.437 -27.137 -6.468 1.00 79.12 882 PHE A C 1
ATOM 7285 O O . PHE A 1 882 ? -29.376 -26.547 -7.010 1.00 79.12 882 PHE A O 1
ATOM 7292 N N . ASN A 1 883 ? -28.395 -28.474 -6.431 1.00 70.06 883 ASN A N 1
ATOM 7293 C CA . ASN A 1 883 ? -29.499 -29.338 -6.873 1.00 70.06 883 ASN A CA 1
ATOM 7294 C C . ASN A 1 883 ? -30.611 -29.446 -5.802 1.00 70.06 883 ASN A C 1
ATOM 7296 O O . ASN A 1 883 ? -31.103 -30.527 -5.477 1.00 70.06 883 ASN A O 1
ATOM 7300 N N . ILE A 1 884 ? -30.976 -28.304 -5.219 1.00 66.81 884 ILE A N 1
ATOM 7301 C CA . ILE A 1 884 ? -31.791 -28.186 -4.008 1.00 66.81 884 ILE A CA 1
ATOM 7302 C C . ILE A 1 884 ? -33.214 -27.715 -4.332 1.00 66.81 884 ILE A C 1
ATOM 7304 O O . ILE A 1 884 ? -33.440 -26.683 -4.972 1.00 66.81 884 ILE A O 1
ATOM 7308 N N . THR A 1 885 ? -34.208 -28.474 -3.871 1.00 58.50 885 THR A N 1
ATOM 7309 C CA . THR A 1 885 ? -35.621 -28.077 -3.906 1.00 58.50 885 THR A CA 1
ATOM 7310 C C . THR A 1 885 ? -35.871 -26.967 -2.893 1.00 58.50 885 THR A C 1
ATOM 7312 O O . THR A 1 885 ? -35.735 -27.162 -1.689 1.00 58.50 885 THR A O 1
ATOM 7315 N N . ILE A 1 886 ? -36.218 -25.778 -3.388 1.00 60.41 886 ILE A N 1
ATOM 7316 C CA . ILE A 1 886 ? -36.391 -24.573 -2.575 1.00 60.41 886 ILE A CA 1
ATOM 7317 C C . ILE A 1 886 ? -37.677 -23.858 -2.987 1.00 60.41 886 ILE A C 1
ATOM 7319 O O . ILE A 1 886 ? -37.797 -23.383 -4.113 1.00 60.41 886 ILE A O 1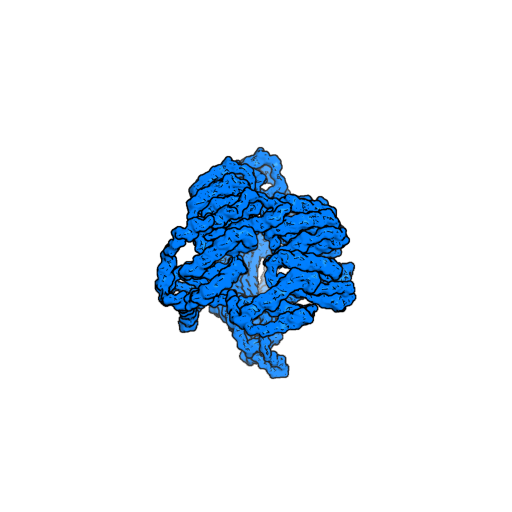
ATOM 7323 N N . ASP A 1 887 ? -38.632 -23.747 -2.061 1.00 59.31 887 ASP A N 1
ATOM 7324 C CA . ASP A 1 887 ? -39.873 -22.976 -2.249 1.00 59.31 887 ASP A CA 1
ATOM 7325 C C . ASP A 1 887 ? -39.783 -21.543 -1.670 1.00 59.31 887 ASP A C 1
ATOM 7327 O O . ASP A 1 887 ? -40.797 -20.867 -1.498 1.00 59.31 887 ASP A O 1
ATOM 7331 N N . SER A 1 888 ? -38.569 -21.057 -1.376 1.00 64.94 888 SER A N 1
ATOM 7332 C CA . SER A 1 888 ? -38.336 -19.730 -0.790 1.00 64.94 888 SER A CA 1
ATOM 7333 C C . SER A 1 888 ? -38.390 -18.589 -1.823 1.00 64.94 888 SER A C 1
ATOM 7335 O O . SER A 1 888 ? -38.408 -18.795 -3.040 1.00 64.94 888 SER A O 1
ATOM 7337 N N . ASN A 1 889 ? -38.447 -17.348 -1.331 1.00 76.75 889 ASN A N 1
ATOM 7338 C CA . ASN A 1 889 ? -38.630 -16.139 -2.142 1.00 76.75 889 ASN A CA 1
ATOM 7339 C C . ASN A 1 889 ? -37.310 -15.376 -2.363 1.00 76.75 889 ASN A C 1
ATOM 7341 O O . ASN A 1 889 ? -37.305 -14.141 -2.379 1.00 76.75 889 ASN A O 1
ATOM 7345 N N . ILE A 1 890 ? -36.197 -16.104 -2.519 1.00 88.00 890 ILE A N 1
ATOM 7346 C CA . ILE A 1 890 ? -34.860 -15.519 -2.683 1.00 88.00 890 ILE A CA 1
ATOM 7347 C C . ILE A 1 890 ? -34.840 -14.599 -3.908 1.00 88.00 890 ILE A C 1
ATOM 7349 O O . ILE A 1 890 ? -35.155 -15.007 -5.026 1.00 88.00 890 ILE A O 1
ATOM 7353 N N . ASN A 1 891 ? -34.479 -13.339 -3.664 1.00 91.94 891 ASN A N 1
ATOM 7354 C CA . ASN A 1 891 ? -34.319 -12.293 -4.668 1.00 91.94 891 ASN A CA 1
ATOM 7355 C C . ASN A 1 891 ? -32.863 -11.817 -4.806 1.00 91.94 891 ASN A C 1
ATOM 7357 O O . ASN A 1 891 ? -32.508 -11.269 -5.850 1.00 91.94 891 ASN A O 1
ATOM 7361 N N . PHE A 1 892 ? -32.020 -12.086 -3.808 1.00 95.19 892 PHE A N 1
ATOM 7362 C CA . PHE A 1 892 ? -30.588 -11.806 -3.812 1.00 95.19 892 PHE A CA 1
ATOM 7363 C C . PHE A 1 892 ? -29.824 -13.055 -3.363 1.00 95.19 892 PHE A C 1
ATOM 7365 O O . PHE A 1 892 ? -30.050 -13.545 -2.252 1.00 95.19 892 PHE A O 1
ATOM 7372 N N . LEU A 1 893 ? -28.921 -13.544 -4.212 1.00 94.31 893 LEU A N 1
ATOM 7373 C CA . LEU A 1 893 ? -28.029 -14.662 -3.919 1.00 94.31 893 LEU A CA 1
ATOM 7374 C C . LEU A 1 893 ? -26.583 -14.281 -4.249 1.00 94.31 893 LEU A C 1
ATOM 7376 O O . LEU A 1 893 ? -26.280 -13.940 -5.395 1.00 94.31 893 LEU A O 1
ATOM 7380 N N . ASP A 1 894 ? -25.706 -14.381 -3.254 1.00 96.81 894 ASP A N 1
ATOM 7381 C CA . ASP A 1 894 ? -24.259 -14.297 -3.436 1.00 96.81 894 ASP A CA 1
ATOM 7382 C C . ASP A 1 894 ? -23.615 -15.657 -3.176 1.00 96.81 894 ASP A C 1
ATOM 7384 O O . ASP A 1 894 ? -23.760 -16.216 -2.088 1.00 96.81 894 ASP A O 1
ATOM 7388 N N . ILE A 1 895 ? -22.945 -16.186 -4.195 1.00 95.50 895 ILE A N 1
ATOM 7389 C CA . ILE A 1 895 ? -22.212 -17.457 -4.213 1.00 95.50 895 ILE A CA 1
ATOM 7390 C C . ILE A 1 895 ? -20.836 -17.258 -4.876 1.00 95.50 895 ILE A C 1
ATOM 7392 O O . ILE A 1 895 ? -20.295 -18.161 -5.514 1.00 95.50 895 ILE A O 1
ATOM 7396 N N . SER A 1 896 ? -20.269 -16.052 -4.760 1.00 96.94 896 SER A N 1
ATOM 7397 C CA . SER A 1 896 ? -18.921 -15.732 -5.247 1.00 96.94 896 SER A CA 1
ATOM 7398 C C . SER A 1 896 ? -17.820 -16.498 -4.502 1.00 96.94 896 SER A C 1
ATOM 7400 O O . SER A 1 896 ? -18.043 -16.983 -3.401 1.00 96.94 896 SER A O 1
ATOM 7402 N N . GLU A 1 897 ? -16.626 -16.641 -5.081 1.00 95.88 897 GLU A N 1
ATOM 7403 C CA . GLU A 1 897 ? -15.479 -17.293 -4.409 1.00 95.88 897 GLU A CA 1
ATOM 7404 C C . GLU A 1 897 ? -15.833 -18.689 -3.842 1.00 95.88 897 GLU A C 1
ATOM 7406 O O . GLU A 1 897 ? -15.670 -18.967 -2.656 1.00 95.88 897 GLU A O 1
ATOM 7411 N N . ASN A 1 898 ? -16.382 -19.544 -4.709 1.00 96.31 898 ASN A N 1
ATOM 7412 C CA . ASN A 1 898 ? -16.693 -20.957 -4.470 1.00 96.31 898 ASN A CA 1
ATOM 7413 C C . ASN A 1 898 ? -16.145 -21.804 -5.650 1.00 96.31 898 ASN A C 1
ATOM 7415 O O . ASN A 1 898 ? -15.481 -21.282 -6.554 1.00 96.31 898 ASN A O 1
ATOM 7419 N N . HIS A 1 899 ? -16.425 -23.112 -5.681 1.00 95.12 899 HIS A N 1
ATOM 7420 C CA . HIS A 1 899 ? -15.917 -24.055 -6.694 1.00 95.12 899 HIS A CA 1
ATOM 7421 C C . HIS A 1 899 ? -16.927 -24.379 -7.811 1.00 95.12 899 HIS A C 1
ATOM 7423 O O . HIS A 1 899 ? -16.883 -25.464 -8.395 1.00 95.12 899 HIS A O 1
ATOM 7429 N N . LEU A 1 900 ? -17.845 -23.461 -8.138 1.00 93.19 900 LEU A N 1
ATOM 7430 C CA . LEU A 1 900 ? -18.852 -23.687 -9.185 1.00 93.19 900 LEU A CA 1
ATOM 7431 C C . LEU A 1 900 ? -18.218 -23.730 -10.578 1.00 93.19 900 LEU A C 1
ATOM 7433 O O . LEU A 1 900 ? -17.433 -22.852 -10.936 1.00 93.19 900 LEU A O 1
ATOM 7437 N N . THR A 1 901 ? -18.610 -24.709 -11.396 1.00 92.19 901 THR A N 1
ATOM 7438 C CA . THR A 1 901 ? -18.152 -24.859 -12.793 1.00 92.19 901 THR A CA 1
ATOM 7439 C C . THR A 1 901 ? -19.219 -24.464 -13.817 1.00 92.19 901 THR A C 1
ATOM 7441 O O . THR A 1 901 ? -18.906 -24.208 -14.985 1.00 92.19 901 THR A O 1
ATOM 7444 N N . ARG A 1 902 ? -20.481 -24.343 -13.382 1.00 89.62 902 ARG A N 1
ATOM 7445 C CA . ARG A 1 902 ? -21.612 -23.856 -14.189 1.00 89.62 902 ARG A CA 1
ATOM 7446 C C . ARG A 1 902 ? -22.485 -22.878 -13.399 1.00 89.62 902 ARG A C 1
ATOM 7448 O O . ARG A 1 902 ? -22.447 -22.859 -12.174 1.00 89.62 902 ARG A O 1
ATOM 7455 N N . ILE A 1 903 ? -23.330 -22.105 -14.088 1.00 88.88 903 ILE A N 1
ATOM 7456 C CA . ILE A 1 903 ? -24.416 -21.379 -13.408 1.00 88.88 903 ILE A CA 1
ATOM 7457 C C . ILE A 1 903 ? -25.382 -22.423 -12.813 1.00 88.88 903 ILE A C 1
ATOM 7459 O O . ILE A 1 903 ? -25.879 -23.271 -13.563 1.00 88.88 903 ILE A O 1
ATOM 7463 N N . PRO A 1 904 ? -25.653 -22.405 -11.493 1.00 84.19 904 PRO A N 1
ATOM 7464 C CA . PRO A 1 904 ? -26.468 -23.430 -10.853 1.00 84.19 904 PRO A CA 1
ATOM 7465 C C . PRO A 1 904 ? -27.911 -23.412 -11.365 1.00 84.19 904 PRO A C 1
ATOM 7467 O O . PRO A 1 904 ? -28.493 -22.359 -11.630 1.00 84.19 904 PRO A O 1
ATOM 7470 N N . ASN A 1 905 ? -28.526 -24.591 -11.479 1.00 76.06 905 ASN A N 1
ATOM 7471 C CA . ASN A 1 905 ? -29.889 -24.720 -11.993 1.00 76.06 905 ASN A CA 1
ATOM 7472 C C . ASN A 1 905 ? -30.925 -24.441 -10.893 1.00 76.06 905 ASN A C 1
ATOM 7474 O O . ASN A 1 905 ? -31.602 -25.349 -10.407 1.00 76.06 905 ASN A O 1
ATOM 7478 N N . LEU A 1 906 ? -31.055 -23.170 -10.507 1.00 76.44 906 LEU A N 1
ATOM 7479 C CA . LEU A 1 906 ? -31.938 -22.698 -9.434 1.00 76.44 906 LEU A CA 1
ATOM 7480 C C . LEU A 1 906 ? -33.417 -22.662 -9.879 1.00 76.44 906 LEU A C 1
ATOM 7482 O O . LEU A 1 906 ? -34.102 -21.649 -9.750 1.00 76.44 906 LEU A O 1
ATOM 7486 N N . LYS A 1 907 ? -33.920 -23.787 -10.403 1.00 63.72 907 LYS A N 1
ATOM 7487 C CA . LYS A 1 907 ? -35.215 -23.995 -11.092 1.00 63.72 907 LYS A CA 1
ATOM 7488 C C . LYS A 1 907 ? -36.480 -23.585 -10.327 1.00 63.72 907 LYS A C 1
ATOM 7490 O O . LYS A 1 907 ? -37.575 -23.675 -10.871 1.00 63.72 907 LYS A O 1
ATOM 7495 N N . HIS A 1 908 ? -36.334 -23.151 -9.079 1.00 67.62 908 HIS A N 1
ATOM 7496 C CA . HIS A 1 908 ? -37.417 -22.744 -8.188 1.00 67.62 908 HIS A CA 1
ATOM 7497 C C . HIS A 1 908 ? -37.234 -21.332 -7.589 1.00 67.62 908 HIS A C 1
ATOM 7499 O O . HIS A 1 908 ? -38.150 -20.816 -6.943 1.00 67.62 908 HIS A O 1
ATOM 7505 N N . PHE A 1 909 ? -36.105 -20.663 -7.866 1.00 76.88 909 PHE A N 1
ATOM 7506 C CA . PHE A 1 909 ? -35.762 -19.307 -7.409 1.00 76.88 909 PHE A CA 1
ATOM 7507 C C . PHE A 1 909 ? -36.394 -18.248 -8.325 1.00 76.88 909 PHE A C 1
ATOM 7509 O O . PHE A 1 909 ? -35.750 -17.345 -8.855 1.00 76.88 909 PHE A O 1
ATOM 7516 N N . TYR A 1 910 ? -37.700 -18.368 -8.541 1.00 75.38 910 TYR A N 1
ATOM 7517 C CA . TYR A 1 910 ? -38.423 -17.606 -9.556 1.00 75.38 910 TYR A CA 1
ATOM 7518 C C . TYR A 1 910 ? -38.417 -16.076 -9.350 1.00 75.38 910 TYR A C 1
ATOM 7520 O O . TYR A 1 910 ? -38.735 -15.324 -10.270 1.00 75.38 910 TYR A O 1
ATOM 7528 N N . TYR A 1 911 ? -38.080 -15.611 -8.144 1.00 82.88 911 TYR A N 1
ATOM 7529 C CA . TYR A 1 911 ? -38.013 -14.195 -7.774 1.00 82.88 911 TYR A CA 1
ATOM 7530 C C . TYR A 1 911 ? -36.583 -13.630 -7.745 1.00 82.88 911 TYR A C 1
ATOM 7532 O O . TYR A 1 911 ? -36.409 -12.484 -7.325 1.00 82.88 911 TYR A O 1
ATOM 7540 N N . LEU A 1 912 ? -35.582 -14.399 -8.194 1.00 89.44 912 LEU A N 1
ATOM 7541 C CA . LEU A 1 912 ? -34.178 -13.991 -8.208 1.00 89.44 912 LEU A CA 1
ATOM 7542 C C . LEU A 1 912 ? -33.970 -12.755 -9.093 1.00 89.44 912 LEU A C 1
ATOM 7544 O O . LEU A 1 912 ? -34.295 -12.770 -10.279 1.00 89.44 912 LEU A O 1
ATOM 7548 N N . LYS A 1 913 ? -33.422 -11.692 -8.498 1.00 93.56 913 LYS A N 1
ATOM 7549 C CA . LYS A 1 913 ? -33.111 -10.411 -9.149 1.00 93.56 913 LYS A CA 1
ATOM 7550 C C . LYS A 1 913 ? -31.619 -10.144 -9.235 1.00 93.56 913 LYS A C 1
ATOM 7552 O O . LYS A 1 913 ? -31.174 -9.536 -10.201 1.00 93.56 913 LYS A O 1
ATOM 7557 N N . TYR A 1 914 ? -30.866 -10.563 -8.227 1.00 95.94 914 TYR A N 1
ATOM 7558 C CA . TYR A 1 914 ? -29.426 -10.383 -8.150 1.00 95.94 914 TYR A CA 1
ATOM 7559 C C . TYR A 1 914 ? -28.766 -11.738 -7.909 1.00 95.94 914 TYR A C 1
ATOM 7561 O O . TYR A 1 914 ? -29.098 -12.415 -6.933 1.00 95.94 914 TYR A O 1
ATOM 7569 N N . LEU A 1 915 ? -27.847 -12.111 -8.798 1.00 94.88 915 LEU A N 1
ATOM 7570 C CA . LEU A 1 915 ? -27.029 -13.315 -8.698 1.00 94.88 915 LEU A CA 1
ATOM 7571 C C . LEU A 1 915 ? -25.553 -12.932 -8.847 1.00 94.88 915 LEU A C 1
ATOM 7573 O O . LEU A 1 915 ? -25.165 -12.427 -9.901 1.00 94.88 915 LEU A O 1
ATOM 7577 N N . ASN A 1 916 ? -24.742 -13.191 -7.822 1.00 96.69 916 ASN A N 1
ATOM 7578 C CA . ASN A 1 916 ? -23.286 -13.066 -7.886 1.00 96.69 916 ASN A CA 1
ATOM 7579 C C . ASN A 1 916 ? -22.641 -14.459 -7.897 1.00 96.69 916 ASN A C 1
ATOM 7581 O O . ASN A 1 916 ? -22.786 -15.217 -6.942 1.00 96.69 916 ASN A O 1
ATOM 7585 N N . VAL A 1 917 ? -21.949 -14.780 -8.992 1.00 95.19 917 VAL A N 1
ATOM 7586 C CA . VAL A 1 917 ? -21.147 -16.000 -9.211 1.00 95.19 917 VAL A CA 1
ATOM 7587 C C . VAL A 1 917 ? -19.683 -15.648 -9.523 1.00 95.19 917 VAL A C 1
ATOM 7589 O O . VAL A 1 917 ? -18.958 -16.443 -10.122 1.00 95.19 917 VAL A O 1
ATOM 7592 N N . SER A 1 918 ? -19.231 -14.442 -9.160 1.00 95.31 918 SER A N 1
ATOM 7593 C CA . SER A 1 918 ? -17.855 -13.990 -9.407 1.00 95.31 918 SER A CA 1
ATOM 7594 C C . SER A 1 918 ? -16.804 -14.884 -8.732 1.00 95.31 918 SER A C 1
ATOM 7596 O O . SER A 1 918 ? -17.097 -15.611 -7.785 1.00 95.31 918 SER A O 1
ATOM 7598 N N . ASN A 1 919 ? -15.571 -14.868 -9.245 1.00 93.69 919 ASN A N 1
ATOM 7599 C CA . ASN A 1 919 ? -14.433 -15.646 -8.736 1.00 93.69 919 ASN A CA 1
ATOM 7600 C C . ASN A 1 919 ? -14.702 -17.170 -8.591 1.00 93.69 919 ASN A C 1
ATOM 7602 O O . ASN A 1 919 ? -14.099 -17.823 -7.744 1.00 93.69 919 ASN A O 1
ATOM 7606 N N . ASN A 1 920 ? -15.600 -17.742 -9.402 1.00 94.00 920 ASN A N 1
ATOM 7607 C CA . ASN A 1 920 ? -15.837 -19.189 -9.498 1.00 94.00 920 ASN A CA 1
ATOM 7608 C C . ASN A 1 920 ? -15.128 -19.797 -10.726 1.00 94.00 920 ASN A C 1
ATOM 7610 O O . ASN A 1 920 ? -14.680 -19.085 -11.625 1.00 94.00 920 ASN A O 1
ATOM 7614 N N . ALA A 1 921 ? -15.090 -21.128 -10.815 1.00 92.69 921 ALA A N 1
ATOM 7615 C CA . ALA A 1 921 ? -14.489 -21.889 -11.916 1.00 92.69 921 ALA A CA 1
ATOM 7616 C C . ALA A 1 921 ? -15.395 -22.043 -13.166 1.00 92.69 921 ALA A C 1
ATOM 7618 O O . ALA A 1 921 ? -15.233 -22.988 -13.942 1.00 92.69 921 ALA A O 1
ATOM 7619 N N . ILE A 1 922 ? -16.356 -21.137 -13.382 1.00 90.69 922 ILE A N 1
ATOM 7620 C CA . ILE A 1 922 ? -17.296 -21.215 -14.510 1.00 90.69 922 ILE A CA 1
ATOM 7621 C C . ILE A 1 922 ? -16.562 -20.893 -15.825 1.00 90.69 922 ILE A C 1
ATOM 7623 O O . ILE A 1 922 ? -15.993 -19.820 -15.985 1.00 90.69 922 ILE A O 1
ATOM 7627 N N . VAL A 1 923 ? -16.587 -21.803 -16.802 1.00 84.56 923 VAL A N 1
ATOM 7628 C CA . VAL A 1 923 ? -15.888 -21.599 -18.096 1.00 84.56 923 VAL A CA 1
ATOM 7629 C C . VAL A 1 923 ? -16.837 -21.128 -19.201 1.00 84.56 923 VAL A C 1
ATOM 7631 O O . VAL A 1 923 ? -16.450 -20.384 -20.100 1.00 84.56 923 VAL A O 1
ATOM 7634 N N . SER A 1 924 ? -18.103 -21.539 -19.162 1.00 84.56 924 SER A N 1
ATOM 7635 C CA . SER A 1 924 ? -19.132 -21.093 -20.107 1.00 84.56 924 SER A CA 1
ATOM 7636 C C . SER A 1 924 ? -20.526 -21.412 -19.578 1.00 84.56 924 SER A C 1
ATOM 7638 O O . SER A 1 924 ? -20.692 -22.392 -18.856 1.00 84.56 924 SER A O 1
ATOM 7640 N N . PHE A 1 925 ? -21.525 -20.645 -20.002 1.00 87.69 925 PHE A N 1
ATOM 7641 C CA . PHE A 1 925 ? -22.941 -20.926 -19.772 1.00 87.69 925 PHE A CA 1
ATOM 7642 C C . PHE A 1 925 ? -23.745 -20.577 -21.032 1.00 87.69 925 PHE A C 1
ATOM 7644 O O . PHE A 1 925 ? -23.339 -19.713 -21.818 1.00 87.69 925 PHE A O 1
ATOM 7651 N N . GLY A 1 926 ? -24.864 -21.262 -21.245 1.00 82.44 926 GLY A N 1
ATOM 7652 C CA . GLY A 1 926 ? -25.864 -20.905 -22.246 1.00 82.44 926 GLY A CA 1
ATOM 7653 C C . GLY A 1 926 ? -26.847 -19.846 -21.740 1.00 82.44 926 GLY A C 1
ATOM 7654 O O . GLY A 1 926 ? -26.890 -19.489 -20.561 1.00 82.44 926 GLY A O 1
ATOM 7655 N N . VAL A 1 927 ? -27.662 -19.319 -22.655 1.00 87.38 927 VAL A N 1
ATOM 7656 C CA . VAL A 1 927 ? -28.725 -18.364 -22.301 1.00 87.38 927 VAL A CA 1
ATOM 7657 C C . VAL A 1 927 ? -29.899 -19.066 -21.613 1.00 87.38 927 VAL A C 1
ATOM 7659 O O . VAL A 1 927 ? -30.573 -18.458 -20.784 1.00 87.38 927 VAL A O 1
ATOM 7662 N N . ASP A 1 928 ? -30.096 -20.358 -21.881 1.00 86.56 928 ASP A N 1
ATOM 7663 C CA . ASP A 1 928 ? -31.101 -21.213 -21.241 1.00 86.56 928 ASP A CA 1
ATOM 7664 C C . ASP A 1 928 ? -30.966 -21.228 -19.707 1.00 86.56 928 ASP A C 1
ATOM 7666 O O . ASP A 1 928 ? -31.968 -21.130 -18.998 1.00 86.56 928 ASP A O 1
ATOM 7670 N N . GLU A 1 929 ? -29.735 -21.291 -19.191 1.00 84.19 929 GLU A N 1
ATOM 7671 C CA . GLU A 1 929 ? -29.426 -21.285 -17.756 1.00 84.19 929 GLU A CA 1
ATOM 7672 C C . GLU A 1 929 ? -29.752 -19.952 -17.066 1.00 84.19 929 GLU A C 1
ATOM 7674 O O . GLU A 1 929 ? -29.961 -19.935 -15.857 1.00 84.19 929 GLU A O 1
ATOM 7679 N N . ILE A 1 930 ? -29.817 -18.847 -17.816 1.00 88.62 930 ILE A N 1
ATOM 7680 C CA . ILE A 1 930 ? -30.230 -17.525 -17.314 1.00 88.62 930 ILE A CA 1
ATOM 7681 C C . ILE A 1 930 ? -31.725 -17.287 -17.574 1.00 88.62 930 ILE A C 1
ATOM 7683 O O . ILE A 1 930 ? -32.387 -16.568 -16.825 1.00 88.62 930 ILE A O 1
ATOM 7687 N N . ALA A 1 931 ? -32.291 -17.887 -18.623 1.00 87.38 931 ALA A N 1
ATOM 7688 C CA . ALA A 1 931 ? -33.695 -17.733 -18.991 1.00 87.38 931 ALA A CA 1
ATOM 7689 C C . ALA A 1 931 ? -34.663 -18.303 -17.941 1.00 87.38 931 ALA A C 1
ATOM 7691 O O . ALA A 1 931 ? -35.786 -17.804 -17.813 1.00 87.38 931 ALA A O 1
ATOM 7692 N N . SER A 1 932 ? -34.212 -19.272 -17.141 1.00 83.44 932 SER A N 1
ATOM 7693 C CA . SER A 1 932 ? -34.904 -19.773 -15.945 1.00 83.44 932 SER A CA 1
ATOM 7694 C C . SER A 1 932 ? -35.035 -18.733 -14.817 1.00 83.44 932 SER A C 1
ATOM 7696 O O . SER A 1 932 ? -35.851 -18.929 -13.918 1.00 83.44 932 SER A O 1
ATOM 7698 N N . PHE A 1 933 ? -34.313 -17.606 -14.865 1.00 87.56 933 PHE A N 1
ATOM 7699 C CA . PHE A 1 933 ? -34.398 -16.505 -13.894 1.00 87.56 933 PHE A CA 1
ATOM 7700 C C . PHE A 1 933 ? -35.192 -15.330 -14.478 1.00 87.56 933 PHE A C 1
ATOM 7702 O O . PHE A 1 933 ? -34.666 -14.259 -14.778 1.00 87.56 933 PHE A O 1
ATOM 7709 N N . CYS A 1 934 ? -36.500 -15.515 -14.663 1.00 86.00 934 CYS A N 1
ATOM 7710 C CA . CYS A 1 934 ? -37.328 -14.578 -15.427 1.00 86.00 934 CYS A CA 1
ATOM 7711 C C . CYS A 1 934 ? -37.567 -13.186 -14.786 1.00 86.00 934 CYS A C 1
ATOM 7713 O O . CYS A 1 934 ? -38.267 -12.366 -15.386 1.00 86.00 934 CYS A O 1
ATOM 7715 N N . TYR A 1 935 ? -36.963 -12.904 -13.624 1.00 88.19 935 TYR A N 1
ATOM 7716 C CA . TYR A 1 935 ? -36.924 -11.597 -12.950 1.00 88.19 935 TYR A CA 1
ATOM 7717 C C . TYR A 1 935 ? -35.500 -11.063 -12.686 1.00 88.19 935 TYR A C 1
ATOM 7719 O O . TYR A 1 935 ? -35.354 -10.090 -11.947 1.00 88.19 935 TYR A O 1
ATOM 7727 N N . LEU A 1 936 ? -34.463 -11.659 -13.288 1.00 92.19 936 LEU A N 1
ATOM 7728 C CA . LEU A 1 936 ? -33.074 -11.253 -13.066 1.00 92.19 936 LEU A CA 1
ATOM 7729 C C . LEU A 1 936 ? -32.824 -9.813 -13.553 1.00 92.19 936 LEU A C 1
ATOM 7731 O O . LEU A 1 936 ? -32.978 -9.511 -14.735 1.00 92.19 936 LEU A O 1
ATOM 7735 N N . ASP A 1 937 ? -32.411 -8.938 -12.637 1.00 93.88 937 ASP A N 1
ATOM 7736 C CA . ASP A 1 937 ? -32.020 -7.547 -12.892 1.00 93.88 937 ASP A CA 1
ATOM 7737 C C . ASP A 1 937 ? -30.485 -7.411 -13.013 1.00 93.88 937 ASP A C 1
ATOM 7739 O O . ASP A 1 937 ? -29.987 -6.516 -13.704 1.00 93.88 937 ASP A O 1
ATOM 7743 N N . VAL A 1 938 ? -29.721 -8.267 -12.320 1.00 95.81 938 VAL A N 1
ATOM 7744 C CA . VAL A 1 938 ? -28.255 -8.212 -12.214 1.00 95.81 938 VAL A CA 1
ATOM 7745 C C . VAL A 1 938 ? -27.640 -9.612 -12.176 1.00 95.81 938 VAL A C 1
ATOM 7747 O O . VAL A 1 938 ? -28.085 -10.466 -11.411 1.00 95.81 938 VAL A O 1
ATOM 7750 N N . LEU A 1 939 ? -26.574 -9.800 -12.954 1.00 94.50 939 LEU A N 1
ATOM 7751 C CA . LEU A 1 939 ? -25.701 -10.970 -12.932 1.00 94.50 939 LEU A CA 1
ATOM 7752 C C . LEU A 1 939 ? -24.242 -10.508 -12.803 1.00 94.50 939 LEU A C 1
ATOM 7754 O O . LEU A 1 939 ? -23.759 -9.754 -13.651 1.00 94.50 939 LEU A O 1
ATOM 7758 N N . ASP A 1 940 ? -23.546 -10.958 -11.764 1.00 94.94 940 ASP A N 1
ATOM 7759 C CA . ASP A 1 940 ? -22.110 -10.732 -11.589 1.00 94.94 940 ASP A CA 1
ATOM 7760 C C . ASP A 1 940 ? -21.329 -12.027 -11.857 1.00 94.94 940 ASP A C 1
ATOM 7762 O O . ASP A 1 940 ? -21.566 -13.060 -11.234 1.00 94.94 940 ASP A O 1
ATOM 7766 N N . VAL A 1 941 ? -20.433 -11.951 -12.835 1.00 91.94 941 VAL A N 1
ATOM 7767 C CA . VAL A 1 941 ? -19.522 -12.982 -13.350 1.00 91.94 941 VAL A CA 1
ATOM 7768 C C . VAL A 1 941 ? -18.084 -12.430 -13.367 1.00 91.94 941 VAL A C 1
ATOM 7770 O O . VAL A 1 941 ? -17.272 -12.772 -14.228 1.00 91.94 941 VAL A O 1
ATOM 7773 N N . THR A 1 942 ? -17.752 -11.521 -12.447 1.00 90.44 942 THR A N 1
ATOM 7774 C CA . THR A 1 942 ? -16.402 -10.949 -12.334 1.00 90.44 942 THR A CA 1
ATOM 7775 C C . THR A 1 942 ? -15.359 -12.033 -12.055 1.00 90.44 942 THR A C 1
ATOM 7777 O O . THR A 1 942 ? -15.618 -12.984 -11.329 1.00 90.44 942 THR A O 1
ATOM 7780 N N . SER A 1 943 ? -14.182 -11.927 -12.681 1.00 83.31 943 SER A N 1
ATOM 7781 C CA . SER A 1 943 ? -13.103 -12.934 -12.616 1.00 83.31 943 SER A CA 1
ATOM 7782 C C . SER A 1 943 ? -13.476 -14.351 -13.085 1.00 83.31 943 SER A C 1
ATOM 7784 O O . SER A 1 943 ? -12.771 -15.305 -12.767 1.00 83.31 943 SER A O 1
ATOM 7786 N N . VAL A 1 944 ? -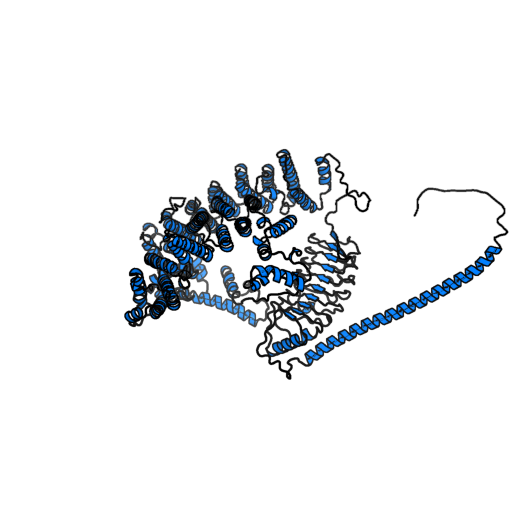14.556 -14.505 -13.854 1.00 81.25 944 VAL A N 1
ATOM 7787 C CA . VAL A 1 944 ? -14.944 -15.773 -14.486 1.00 81.25 944 VAL A CA 1
ATOM 7788 C C . VAL A 1 944 ? -14.329 -15.854 -15.893 1.00 81.25 944 VAL A C 1
ATOM 7790 O O . VAL A 1 944 ? -14.504 -14.941 -16.705 1.00 81.25 944 VAL A O 1
ATOM 7793 N N . GLU A 1 945 ? -13.611 -16.937 -16.215 1.00 73.25 945 GLU A N 1
ATOM 7794 C CA . GLU A 1 945 ? -12.915 -17.120 -17.506 1.00 73.25 945 GLU A CA 1
ATOM 7795 C C . GLU A 1 945 ? -13.869 -17.575 -18.634 1.00 73.25 945 GLU A C 1
ATOM 7797 O O . GLU A 1 945 ? -13.771 -18.678 -19.174 1.00 73.25 945 GLU A O 1
ATOM 7802 N N . LEU A 1 946 ? -14.814 -16.704 -19.007 1.00 76.69 946 LEU A N 1
ATOM 7803 C CA . LEU A 1 946 ? -15.873 -17.010 -19.975 1.00 76.69 946 LEU A CA 1
ATOM 7804 C C . LEU A 1 946 ? -15.364 -17.223 -21.414 1.00 76.69 946 LEU A C 1
ATOM 7806 O O . LEU A 1 946 ? -15.164 -16.280 -22.183 1.00 76.69 946 LEU A O 1
ATOM 7810 N N . ASN A 1 947 ? -15.271 -18.488 -21.821 1.00 76.06 947 ASN A N 1
ATOM 7811 C CA . ASN A 1 947 ? -14.950 -18.939 -23.174 1.00 76.06 947 ASN A CA 1
ATOM 7812 C C . ASN A 1 947 ? -16.228 -19.147 -24.014 1.00 76.06 947 ASN A C 1
ATOM 7814 O O . ASN A 1 947 ? -16.624 -20.268 -24.345 1.00 76.06 947 ASN A O 1
ATOM 7818 N N . LEU A 1 948 ? -16.919 -18.049 -24.337 1.00 76.56 948 LEU A N 1
ATOM 7819 C CA . LEU A 1 948 ? -18.150 -18.090 -25.134 1.00 76.56 948 LEU A CA 1
ATOM 7820 C C . LEU A 1 948 ? -17.856 -18.175 -26.639 1.00 76.56 948 LEU A C 1
ATOM 7822 O O . LEU A 1 948 ? -17.174 -17.325 -27.213 1.00 76.56 948 LEU A O 1
ATOM 7826 N N . LYS A 1 949 ? -18.463 -19.160 -27.314 1.00 80.88 949 LYS A N 1
ATOM 7827 C CA . LYS A 1 949 ? -18.516 -19.206 -28.785 1.00 80.88 949 LYS A CA 1
ATOM 7828 C C . LYS A 1 949 ? -19.252 -17.978 -29.327 1.00 80.88 949 LYS A C 1
ATOM 7830 O O . LYS A 1 949 ? -20.197 -17.495 -28.711 1.00 80.88 949 LYS A O 1
ATOM 7835 N N . GLN A 1 950 ? -18.855 -17.519 -30.513 1.00 78.81 950 GLN A N 1
ATOM 7836 C CA . GLN A 1 950 ? -19.359 -16.286 -31.128 1.00 78.81 950 GLN A CA 1
ATOM 7837 C C . GLN A 1 950 ? -20.896 -16.216 -31.211 1.00 78.81 950 GLN A C 1
ATOM 7839 O O . GLN A 1 950 ? -21.464 -15.166 -30.908 1.00 78.81 950 GLN A O 1
ATOM 7844 N N . ASP A 1 951 ? -21.560 -17.319 -31.566 1.00 76.94 951 ASP A N 1
ATOM 7845 C CA . ASP A 1 951 ? -23.022 -17.369 -31.683 1.00 76.94 951 ASP A CA 1
ATOM 7846 C C . ASP A 1 951 ? -23.704 -17.256 -30.308 1.00 76.94 951 ASP A C 1
ATOM 7848 O O . ASP A 1 951 ? -24.577 -16.410 -30.126 1.00 76.94 951 ASP A O 1
ATOM 7852 N N . HIS A 1 952 ? -23.219 -18.002 -29.303 1.00 81.12 952 HIS A N 1
ATOM 7853 C CA . HIS A 1 952 ? -23.702 -17.915 -27.915 1.00 81.12 952 HIS A CA 1
ATOM 7854 C C . HIS A 1 952 ? -23.449 -16.522 -27.309 1.00 81.12 952 HIS A C 1
ATOM 7856 O O . HIS A 1 952 ? -24.260 -16.016 -26.541 1.00 81.12 952 HIS A O 1
ATOM 7862 N N . CYS A 1 953 ? -22.336 -15.873 -27.671 1.00 85.19 953 CYS A N 1
ATOM 7863 C CA . CYS A 1 953 ? -22.015 -14.509 -27.249 1.00 85.19 953 CYS A CA 1
ATOM 7864 C C . CYS A 1 953 ? -23.061 -13.507 -27.784 1.00 85.19 953 CYS A C 1
ATOM 7866 O O . CYS A 1 953 ? -23.538 -12.641 -27.044 1.00 85.19 953 CYS A O 1
ATOM 7868 N N . CYS A 1 954 ? -23.463 -13.640 -29.054 1.00 85.06 954 CYS A N 1
ATOM 7869 C CA . CYS A 1 954 ? -24.503 -12.794 -29.643 1.00 85.06 954 CYS A CA 1
ATOM 7870 C C . CYS A 1 954 ? -25.892 -13.079 -29.054 1.00 85.06 954 CYS A C 1
ATOM 7872 O O . CYS A 1 954 ? -26.599 -12.125 -28.733 1.00 85.06 954 CYS A O 1
ATOM 7874 N N . GLU A 1 955 ? -26.250 -14.348 -28.841 1.00 87.00 955 GLU A N 1
ATOM 7875 C CA . GLU A 1 955 ? -27.503 -14.738 -28.178 1.00 87.00 955 GLU A CA 1
ATOM 7876 C C . GLU A 1 955 ? -27.592 -14.163 -26.755 1.00 87.00 955 GLU A C 1
ATOM 7878 O O . GLU A 1 955 ? -28.583 -13.524 -26.395 1.00 87.00 955 GLU A O 1
ATOM 7883 N N . LEU A 1 956 ? -26.517 -14.293 -25.969 1.00 88.38 956 LEU A N 1
ATOM 7884 C CA . LEU A 1 956 ? -26.426 -13.738 -24.619 1.00 88.38 956 LEU A CA 1
ATOM 7885 C C . LEU A 1 956 ? -26.523 -12.207 -24.623 1.00 88.38 956 LEU A C 1
ATOM 7887 O O . LEU A 1 956 ? -27.234 -11.631 -23.801 1.00 88.38 956 LEU A O 1
ATOM 7891 N N . SER A 1 957 ? -25.849 -11.542 -25.565 1.00 86.94 957 SER A N 1
ATOM 7892 C CA . SER A 1 957 ? -25.908 -10.082 -25.709 1.00 86.94 957 SER A CA 1
ATOM 7893 C C . SER A 1 957 ? -27.317 -9.591 -26.048 1.00 86.94 957 SER A C 1
ATOM 7895 O O . SER A 1 957 ? -27.773 -8.592 -25.487 1.00 86.94 957 SER A O 1
ATOM 7897 N N . GLU A 1 958 ? -28.024 -10.291 -26.940 1.00 87.88 958 GLU A N 1
ATOM 7898 C CA . GLU A 1 958 ? -29.412 -9.974 -27.283 1.00 87.88 958 GLU A CA 1
ATOM 7899 C C . GLU A 1 958 ? -30.347 -10.212 -26.091 1.00 87.88 958 GLU A C 1
ATOM 7901 O O . GLU A 1 958 ? -31.177 -9.353 -25.788 1.00 87.88 958 GLU A O 1
ATOM 7906 N N . TRP A 1 959 ? -30.177 -11.317 -25.358 1.00 90.12 959 TRP A N 1
ATOM 7907 C CA . TRP A 1 959 ? -30.971 -11.620 -24.166 1.00 90.12 959 TRP A CA 1
ATOM 7908 C C . TRP A 1 959 ? -30.801 -10.574 -23.063 1.00 90.12 959 TRP A C 1
ATOM 7910 O O . TRP A 1 959 ? -31.789 -10.042 -22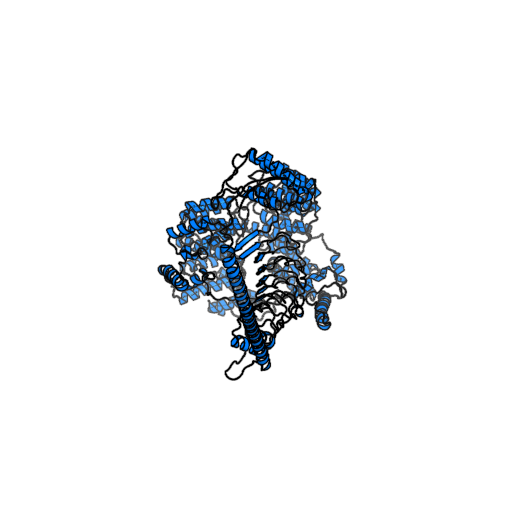.551 1.00 90.12 959 TRP A O 1
ATOM 7920 N N . ILE A 1 960 ? -29.553 -10.229 -22.735 1.00 90.12 960 ILE A N 1
ATOM 7921 C CA . ILE A 1 960 ? -29.212 -9.205 -21.740 1.00 90.12 960 ILE A CA 1
ATOM 7922 C C . ILE A 1 960 ? -29.838 -7.860 -22.120 1.00 90.12 960 ILE A C 1
ATOM 7924 O O . ILE A 1 960 ? -30.451 -7.212 -21.270 1.00 90.12 960 ILE A O 1
ATOM 7928 N N . LEU A 1 961 ? -29.763 -7.462 -23.395 1.00 87.19 961 LEU A N 1
ATOM 7929 C CA . LEU A 1 961 ? -30.369 -6.223 -23.889 1.00 87.19 961 LEU A CA 1
ATOM 7930 C C . LEU A 1 961 ? -31.907 -6.260 -23.831 1.00 87.19 961 LEU A C 1
ATOM 7932 O O . LEU A 1 961 ? -32.530 -5.297 -23.377 1.00 87.19 961 LEU A O 1
ATOM 7936 N N . LEU A 1 962 ? -32.521 -7.370 -24.252 1.00 88.50 962 LEU A N 1
ATOM 7937 C CA . LEU A 1 962 ? -33.974 -7.567 -24.273 1.00 88.50 962 LEU A CA 1
ATOM 7938 C C . LEU A 1 962 ? -34.579 -7.559 -22.862 1.00 88.50 962 LEU A C 1
ATOM 7940 O O . LEU A 1 962 ? -35.647 -6.980 -22.649 1.00 88.50 962 LEU A O 1
ATOM 7944 N N . LYS A 1 963 ? -33.908 -8.202 -21.899 1.00 90.56 963 LYS A N 1
ATOM 7945 C CA . LYS A 1 963 ? -34.347 -8.289 -20.496 1.00 90.56 963 LYS A CA 1
ATOM 7946 C C . LYS A 1 963 ? -33.836 -7.142 -19.621 1.00 90.56 963 LYS A C 1
ATOM 7948 O O . LYS A 1 963 ? -34.365 -6.951 -18.533 1.00 90.56 963 LYS A O 1
ATOM 7953 N N . LYS A 1 964 ? -32.886 -6.340 -20.117 1.00 92.00 964 LYS A N 1
ATOM 7954 C CA . LYS A 1 964 ? -32.207 -5.236 -19.407 1.00 92.00 964 LYS A CA 1
ATOM 7955 C C . LYS A 1 964 ? -31.409 -5.686 -18.175 1.00 92.00 964 LYS A C 1
ATOM 7957 O O . LYS A 1 964 ? -31.278 -4.925 -17.216 1.00 92.00 964 LYS A O 1
ATOM 7962 N N . ILE A 1 965 ? -30.855 -6.898 -18.231 1.00 93.19 965 ILE A N 1
ATOM 7963 C CA . ILE A 1 965 ? -29.972 -7.443 -17.192 1.00 93.19 965 ILE A CA 1
ATOM 7964 C C . ILE A 1 965 ? -28.698 -6.588 -17.140 1.00 93.19 965 ILE A C 1
ATOM 7966 O O . ILE A 1 965 ? -28.130 -6.236 -18.175 1.00 93.19 965 ILE A O 1
ATOM 7970 N N . LYS A 1 966 ? -28.217 -6.249 -15.943 1.00 94.38 966 LYS A N 1
ATOM 7971 C CA . LYS A 1 966 ? -26.881 -5.666 -15.763 1.00 94.38 966 LYS A CA 1
ATOM 7972 C C . LYS A 1 966 ? -25.874 -6.794 -15.591 1.00 94.38 966 LYS A C 1
ATOM 7974 O O . LYS A 1 966 ? -25.965 -7.527 -14.612 1.00 94.38 966 LYS A O 1
ATOM 7979 N N . LEU A 1 967 ? -24.934 -6.915 -16.523 1.00 90.62 967 LEU A N 1
ATOM 7980 C CA . LEU A 1 967 ? -23.848 -7.887 -16.440 1.00 90.62 967 LEU A CA 1
ATOM 7981 C C . LEU A 1 967 ? -22.554 -7.215 -15.968 1.00 90.62 967 LEU A C 1
ATOM 7983 O O . LEU A 1 967 ? -22.145 -6.200 -16.543 1.00 90.62 967 LEU A O 1
ATOM 7987 N N . PHE A 1 968 ? -21.910 -7.799 -14.962 1.00 86.88 968 PHE A N 1
ATOM 7988 C CA . PHE A 1 968 ? -20.610 -7.373 -14.447 1.00 86.88 968 PHE A CA 1
ATOM 7989 C C . PHE A 1 968 ? -19.574 -8.496 -14.628 1.00 86.88 968 PHE A C 1
ATOM 7991 O O . PHE A 1 968 ? -19.828 -9.598 -14.159 1.00 86.88 968 PHE A O 1
ATOM 7998 N N . PRO A 1 969 ? -18.432 -8.262 -15.305 1.00 85.38 969 PRO A N 1
ATOM 7999 C CA . PRO A 1 969 ? -18.159 -7.162 -16.227 1.00 85.38 969 PRO A CA 1
ATOM 8000 C C . PRO A 1 969 ? -19.058 -7.218 -17.474 1.00 85.38 969 PRO A C 1
ATOM 8002 O O . PRO A 1 969 ? -19.669 -8.233 -17.801 1.00 85.38 969 PRO A O 1
ATOM 8005 N N . THR A 1 970 ? -19.098 -6.120 -18.231 1.00 78.75 970 THR A N 1
ATOM 8006 C CA . THR A 1 970 ? -19.802 -6.102 -19.521 1.00 78.75 970 THR A CA 1
ATOM 8007 C C . THR A 1 970 ? -19.032 -6.905 -20.574 1.00 78.75 970 THR A C 1
ATOM 8009 O O . THR A 1 970 ? -17.898 -6.572 -20.925 1.00 78.75 970 THR A O 1
ATOM 8012 N N . ILE A 1 971 ? -19.655 -7.957 -21.112 1.00 76.75 971 ILE A N 1
ATOM 8013 C CA . ILE A 1 971 ? -19.090 -8.751 -22.212 1.00 76.75 971 ILE A CA 1
ATOM 8014 C C . ILE A 1 971 ? -19.151 -7.941 -23.515 1.00 76.75 971 ILE A C 1
ATOM 8016 O O . ILE A 1 971 ? -20.170 -7.333 -23.844 1.00 76.75 971 ILE A O 1
ATOM 8020 N N . LYS A 1 972 ? -18.056 -7.957 -24.286 1.00 70.31 972 LYS A N 1
ATOM 8021 C CA . LYS A 1 972 ? -17.973 -7.361 -25.628 1.00 70.31 972 LYS A CA 1
ATOM 8022 C C . LYS A 1 972 ? -17.883 -8.457 -26.685 1.00 70.31 972 LYS A C 1
ATOM 8024 O O . LYS A 1 972 ? -16.803 -8.976 -26.952 1.00 70.31 972 LYS A O 1
ATOM 8029 N N . CYS A 1 973 ? -19.010 -8.781 -27.310 1.00 73.75 973 CYS A N 1
ATOM 8030 C CA . CYS A 1 973 ? -19.048 -9.706 -28.439 1.00 73.75 973 CYS A CA 1
ATOM 8031 C C . CYS A 1 973 ? -18.750 -8.964 -29.750 1.00 73.75 973 CYS A C 1
ATOM 8033 O O . CYS A 1 973 ? -19.403 -7.974 -30.083 1.00 73.75 973 CYS A O 1
ATOM 8035 N N . ASN A 1 974 ? -17.773 -9.447 -30.516 1.00 70.81 974 ASN A N 1
ATOM 8036 C CA . ASN A 1 974 ? -17.455 -8.887 -31.830 1.00 70.81 974 ASN A CA 1
ATOM 8037 C C . ASN A 1 974 ? -18.504 -9.325 -32.875 1.00 70.81 974 ASN A C 1
ATOM 8039 O O . ASN A 1 974 ? -19.144 -10.357 -32.719 1.00 70.81 974 ASN A O 1
ATOM 8043 N N . ASN A 1 975 ? -18.672 -8.563 -33.961 1.00 65.38 975 ASN A N 1
ATOM 8044 C CA . ASN A 1 975 ? -19.445 -8.941 -35.162 1.00 65.38 975 ASN A CA 1
ATOM 8045 C C . ASN A 1 975 ? -20.949 -9.301 -35.018 1.00 65.38 975 ASN A C 1
ATOM 8047 O O . ASN A 1 975 ? -21.549 -9.713 -36.014 1.00 65.38 975 ASN A O 1
ATOM 8051 N N . CYS A 1 976 ? -21.601 -9.110 -33.865 1.00 67.38 976 CYS A N 1
ATOM 8052 C CA . CYS A 1 976 ? -23.040 -9.385 -33.718 1.00 67.38 976 CYS A CA 1
ATOM 8053 C C . CYS A 1 976 ? -23.904 -8.403 -34.534 1.00 67.38 976 CYS A C 1
ATOM 8055 O O . CYS A 1 976 ? -23.990 -7.214 -34.220 1.00 67.38 976 CYS A O 1
ATOM 8057 N N . LYS A 1 977 ? -24.577 -8.897 -35.581 1.00 63.22 977 LYS A N 1
ATOM 8058 C CA . LYS A 1 977 ? -25.452 -8.101 -36.460 1.00 63.22 977 LYS A CA 1
ATOM 8059 C C . LYS A 1 977 ? -26.888 -8.107 -35.939 1.00 63.22 977 LYS A C 1
ATOM 8061 O O . LYS A 1 977 ? -27.773 -8.672 -36.574 1.00 63.22 977 LYS A O 1
ATOM 8066 N N . ILE A 1 978 ? -27.119 -7.463 -34.796 1.00 60.34 978 ILE A N 1
ATOM 8067 C CA . ILE A 1 978 ? -28.475 -7.262 -34.268 1.00 60.34 978 ILE A CA 1
ATOM 8068 C C . ILE A 1 978 ? -29.182 -6.223 -35.153 1.00 60.34 978 ILE A C 1
ATOM 8070 O O . ILE A 1 978 ? -29.015 -5.015 -34.986 1.00 60.34 978 ILE A O 1
ATOM 8074 N N . THR A 1 979 ? -29.936 -6.701 -36.141 1.00 54.88 979 THR A N 1
ATOM 8075 C CA . THR A 1 979 ? -30.783 -5.892 -37.028 1.00 54.88 979 THR A CA 1
ATOM 8076 C C . THR A 1 979 ? -32.239 -6.325 -36.893 1.00 54.88 979 THR A C 1
ATOM 8078 O O . THR A 1 979 ? -32.535 -7.455 -36.510 1.00 54.88 979 THR A O 1
ATOM 8081 N N . SER A 1 980 ? -33.176 -5.427 -37.207 1.00 48.28 980 SER A N 1
ATOM 8082 C CA . SER A 1 980 ? -34.616 -5.693 -37.119 1.00 48.28 980 SER A CA 1
ATOM 8083 C C . SER A 1 980 ? -35.058 -6.749 -38.147 1.00 48.28 980 SER A C 1
ATOM 8085 O O . SER A 1 980 ? -35.469 -6.402 -39.255 1.00 48.28 980 SER A O 1
ATOM 8087 N N . GLY A 1 981 ? -34.947 -8.030 -37.789 1.00 54.88 981 GLY A N 1
ATOM 8088 C CA . GLY A 1 981 ? -35.339 -9.166 -38.630 1.00 54.88 981 GLY A CA 1
ATOM 8089 C C . GLY A 1 981 ? -34.699 -10.506 -38.249 1.00 54.88 981 GLY A C 1
ATOM 8090 O O . GLY A 1 981 ? -35.348 -11.532 -38.419 1.00 54.88 981 GLY A O 1
ATOM 8091 N N . ASN A 1 982 ? -33.484 -10.505 -37.687 1.00 61.59 982 ASN A N 1
ATOM 8092 C CA . ASN A 1 982 ? -32.781 -11.723 -37.266 1.00 61.59 982 ASN A CA 1
ATOM 8093 C C . ASN A 1 982 ? -32.542 -11.693 -35.750 1.00 61.59 982 ASN A C 1
ATOM 8095 O O . ASN A 1 982 ? -31.711 -10.915 -35.285 1.00 61.59 982 ASN A O 1
ATOM 8099 N N . SER A 1 983 ? -33.247 -12.547 -35.005 1.00 75.56 983 SER A N 1
ATOM 8100 C CA . SER A 1 983 ? -32.958 -12.814 -33.591 1.00 75.56 983 SER A CA 1
ATOM 8101 C C . SER A 1 983 ? -32.031 -14.023 -33.474 1.00 75.56 983 SER A C 1
ATOM 8103 O O . SER A 1 983 ? -32.194 -15.002 -34.205 1.00 75.56 983 SER A O 1
ATOM 8105 N N . TYR A 1 984 ? -31.066 -13.944 -32.565 1.00 79.44 984 TYR A N 1
ATOM 8106 C CA . TYR A 1 984 ? -30.179 -15.038 -32.176 1.00 79.44 984 TYR A CA 1
ATOM 8107 C C . TYR A 1 984 ? -30.793 -15.914 -31.071 1.00 79.44 984 TYR A C 1
ATOM 8109 O O . TYR A 1 984 ? -30.291 -17.009 -30.842 1.00 79.44 984 TYR A O 1
ATOM 8117 N N . ILE A 1 985 ? -31.866 -15.455 -30.408 1.00 85.00 985 ILE A N 1
ATOM 8118 C CA . ILE A 1 985 ? -32.532 -16.154 -29.296 1.00 85.00 985 ILE A CA 1
ATOM 8119 C C . ILE A 1 985 ? -33.253 -17.404 -29.805 1.00 85.00 985 ILE A C 1
ATOM 8121 O O . ILE A 1 985 ? -34.145 -17.321 -30.653 1.00 85.00 985 ILE A O 1
ATOM 8125 N N . SER A 1 986 ? -32.914 -18.566 -29.247 1.00 85.44 986 SER A N 1
ATOM 8126 C CA . SER A 1 986 ? -33.560 -19.826 -29.606 1.00 85.44 986 SER A CA 1
ATOM 8127 C C . SER A 1 986 ? -35.012 -19.925 -29.098 1.00 85.44 986 SER A C 1
ATOM 8129 O O . SER A 1 986 ? -35.372 -19.408 -28.037 1.00 85.44 986 SER A O 1
ATOM 8131 N N . ASN A 1 987 ? -35.860 -20.673 -29.819 1.00 86.69 987 ASN A N 1
ATOM 8132 C CA . ASN A 1 987 ? -37.226 -20.980 -29.362 1.00 86.69 987 ASN A CA 1
ATOM 8133 C C . ASN A 1 987 ? -37.230 -21.683 -27.992 1.00 86.69 987 ASN A C 1
ATOM 8135 O O . ASN A 1 987 ? -38.087 -21.395 -27.163 1.00 86.69 987 ASN A O 1
ATOM 8139 N N . LYS A 1 988 ? -36.239 -22.546 -27.733 1.00 87.88 988 LYS A N 1
ATOM 8140 C CA . LYS A 1 988 ? -36.068 -23.258 -26.460 1.00 87.88 988 LYS A CA 1
ATOM 8141 C C . LYS A 1 988 ? -35.844 -22.283 -25.295 1.00 87.88 988 LYS A C 1
ATOM 8143 O O . LYS A 1 988 ? -36.448 -22.433 -24.238 1.00 87.88 988 LYS A O 1
ATOM 8148 N N . THR A 1 989 ? -35.042 -21.242 -25.503 1.00 88.69 989 THR A N 1
ATOM 8149 C CA . THR A 1 989 ? -34.795 -20.188 -24.506 1.00 88.69 989 THR A CA 1
ATOM 8150 C C . THR A 1 989 ? -36.069 -19.392 -24.197 1.00 88.69 989 THR A C 1
ATOM 8152 O O . THR A 1 989 ? -36.327 -19.037 -23.044 1.00 88.69 989 THR A O 1
ATOM 8155 N N . LEU A 1 990 ? -36.909 -19.144 -25.211 1.00 88.69 990 LEU A N 1
ATOM 8156 C CA . LEU A 1 990 ? -38.223 -18.516 -25.028 1.00 88.69 990 LEU A CA 1
ATOM 8157 C C . LEU A 1 990 ? -39.196 -19.427 -24.265 1.00 88.69 990 LEU A C 1
ATOM 8159 O O . LEU A 1 990 ? -39.886 -18.939 -23.370 1.00 88.69 990 LEU A O 1
ATOM 8163 N N . GLU A 1 991 ? -39.215 -20.727 -24.567 1.00 90.44 991 GLU A N 1
ATOM 8164 C CA . GLU A 1 991 ? -40.011 -21.734 -23.851 1.00 90.44 991 GLU A CA 1
ATOM 8165 C C . GLU A 1 991 ? -39.620 -21.799 -22.365 1.00 90.44 991 GLU A C 1
ATOM 8167 O O . GLU A 1 991 ? -40.489 -21.634 -21.511 1.00 90.44 991 GLU A O 1
ATOM 8172 N N . ILE A 1 992 ? -38.324 -21.903 -22.038 1.00 87.75 992 ILE A N 1
ATOM 8173 C CA . ILE A 1 992 ? -37.812 -21.915 -20.650 1.00 87.75 992 ILE A CA 1
ATOM 8174 C C . ILE A 1 992 ? -38.219 -20.645 -19.881 1.00 87.75 992 ILE A C 1
ATOM 8176 O O . ILE A 1 992 ? -38.656 -20.705 -18.727 1.00 87.75 992 ILE A O 1
ATOM 8180 N N . PHE A 1 993 ? -38.116 -19.475 -20.517 1.00 88.88 993 PHE A N 1
ATOM 8181 C CA . PHE A 1 993 ? -38.545 -18.217 -19.905 1.00 88.88 993 PHE A CA 1
ATOM 8182 C C . PHE A 1 993 ? -40.062 -18.171 -19.678 1.00 88.88 993 PHE A C 1
ATOM 8184 O O . PHE A 1 993 ? -40.523 -17.653 -18.655 1.00 88.88 993 PHE A O 1
ATOM 8191 N N . ASP A 1 994 ? -40.855 -18.725 -20.594 1.00 88.00 994 ASP A N 1
ATOM 8192 C CA . ASP A 1 994 ? -42.307 -18.792 -20.448 1.00 88.00 994 ASP A CA 1
ATOM 8193 C C . ASP A 1 994 ? -42.764 -19.829 -19.421 1.00 88.00 994 ASP A C 1
ATOM 8195 O O . ASP A 1 994 ? -43.720 -19.544 -18.695 1.00 88.00 994 ASP A O 1
ATOM 8199 N N . GLU A 1 995 ? -42.057 -20.947 -19.262 1.00 87.00 995 GLU A N 1
ATOM 8200 C CA . GLU A 1 995 ? -42.227 -21.874 -18.137 1.00 87.00 995 GLU A CA 1
ATOM 8201 C C . GLU A 1 995 ? -42.002 -21.155 -16.799 1.00 87.00 995 GLU A C 1
ATOM 8203 O O . GLU A 1 995 ? -42.888 -21.176 -15.939 1.00 87.00 995 GLU A O 1
ATOM 8208 N N . CYS A 1 996 ? -40.895 -20.414 -16.650 1.00 85.56 996 CYS A N 1
ATOM 8209 C CA . CYS A 1 996 ? -40.631 -19.603 -15.453 1.00 85.56 996 CYS A CA 1
ATOM 8210 C C . CYS A 1 996 ? -41.765 -18.595 -15.181 1.00 85.56 996 CYS A C 1
ATOM 8212 O O . CYS A 1 996 ? -42.305 -18.524 -14.070 1.00 85.56 996 CYS A O 1
ATOM 8214 N N . ARG A 1 997 ? -42.214 -17.852 -16.205 1.00 86.31 997 ARG A N 1
ATOM 8215 C CA . ARG A 1 997 ? -43.333 -16.899 -16.058 1.00 86.31 997 ARG A CA 1
ATOM 8216 C C . ARG A 1 997 ? -44.657 -17.585 -15.710 1.00 86.31 997 ARG A C 1
ATOM 8218 O O . ARG A 1 997 ? -45.476 -16.994 -15.000 1.00 86.31 997 ARG A O 1
ATOM 8225 N N . GLN A 1 998 ? -44.906 -18.794 -16.209 1.00 85.38 998 GLN A N 1
ATOM 8226 C CA . GLN A 1 998 ? -46.103 -19.572 -15.883 1.00 85.38 998 GLN A CA 1
ATOM 8227 C C . GLN A 1 998 ? -46.062 -20.101 -14.448 1.00 85.38 998 GLN A C 1
ATOM 8229 O O . GLN A 1 998 ? -47.050 -19.932 -13.729 1.00 85.38 998 GLN A O 1
ATOM 8234 N N . ALA A 1 999 ? -44.926 -20.629 -13.990 1.00 80.69 999 ALA A N 1
ATOM 8235 C CA . ALA A 1 999 ? -44.739 -21.083 -12.613 1.00 80.69 999 ALA A CA 1
ATOM 8236 C C . ALA A 1 999 ? -45.022 -19.960 -11.595 1.00 80.69 999 ALA A C 1
ATOM 8238 O O . ALA A 1 999 ? -45.737 -20.169 -10.613 1.00 80.69 999 ALA A O 1
ATOM 8239 N N . ILE A 1 1000 ? -44.580 -18.729 -11.875 1.00 77.81 1000 ILE A N 1
ATOM 8240 C CA . ILE A 1 1000 ? -44.870 -17.555 -11.030 1.00 77.81 1000 ILE A CA 1
ATOM 8241 C C . ILE A 1 1000 ? -46.357 -17.205 -11.022 1.00 77.81 1000 ILE A C 1
ATOM 8243 O O . ILE A 1 1000 ? -46.915 -16.923 -9.959 1.00 77.81 1000 ILE A O 1
ATOM 8247 N N . LYS A 1 1001 ? -47.032 -17.248 -12.178 1.00 81.62 1001 LYS A N 1
ATOM 8248 C CA . LYS A 1 1001 ? -48.493 -17.058 -12.241 1.00 81.62 1001 LYS A CA 1
ATOM 8249 C C . LYS A 1 1001 ? -49.218 -18.125 -11.418 1.00 81.62 1001 LYS A C 1
ATOM 8251 O O . LYS A 1 1001 ? -50.170 -17.789 -10.715 1.00 81.62 1001 LYS A O 1
ATOM 8256 N N . MET A 1 1002 ? -48.759 -19.378 -11.456 1.00 79.69 1002 MET A N 1
ATOM 8257 C CA . MET A 1 1002 ? -49.306 -20.462 -10.636 1.00 79.69 1002 MET A CA 1
ATOM 8258 C C . MET A 1 1002 ? -49.069 -20.220 -9.137 1.00 79.69 1002 MET A C 1
ATOM 8260 O O . MET A 1 1002 ? -50.047 -20.240 -8.388 1.00 79.69 1002 MET A O 1
ATOM 8264 N N . LYS A 1 1003 ? -47.845 -19.880 -8.694 1.00 74.62 1003 LYS A N 1
ATOM 8265 C CA . LYS A 1 1003 ? -47.567 -19.507 -7.288 1.00 74.62 1003 LYS A CA 1
ATOM 8266 C C . LYS A 1 1003 ? -48.426 -18.320 -6.831 1.00 74.62 1003 LYS A C 1
ATOM 8268 O O . LYS A 1 1003 ? -49.060 -18.385 -5.778 1.00 74.62 1003 LYS A O 1
ATOM 8273 N N . HIS A 1 1004 ? -48.528 -17.257 -7.632 1.00 75.69 1004 HIS A N 1
ATOM 8274 C CA . HIS A 1 1004 ? -49.331 -16.077 -7.290 1.00 75.69 1004 HIS A CA 1
ATOM 8275 C C . HIS A 1 1004 ? -50.833 -16.404 -7.196 1.00 75.69 1004 HIS A C 1
ATOM 8277 O O . HIS A 1 1004 ? -51.511 -15.961 -6.265 1.00 75.69 1004 HIS A O 1
ATOM 8283 N N . ASN A 1 1005 ? -51.355 -17.228 -8.110 1.00 77.75 1005 ASN A N 1
ATOM 8284 C CA . ASN A 1 1005 ? -52.732 -17.718 -8.048 1.00 77.75 1005 ASN A CA 1
ATOM 8285 C C . ASN A 1 1005 ? -52.962 -18.620 -6.825 1.00 77.75 1005 ASN A C 1
ATOM 8287 O O . ASN A 1 1005 ? -53.987 -18.472 -6.162 1.00 77.75 1005 ASN A O 1
ATOM 8291 N N . ALA A 1 1006 ? -52.010 -19.485 -6.464 1.00 76.31 1006 ALA A N 1
ATOM 8292 C CA . ALA A 1 1006 ? -52.086 -20.312 -5.259 1.00 76.31 1006 ALA A CA 1
ATOM 8293 C C . ALA A 1 1006 ? -52.107 -19.463 -3.974 1.00 76.31 1006 ALA A C 1
ATOM 8295 O O . ALA A 1 1006 ? -52.931 -19.707 -3.092 1.00 76.31 1006 ALA A O 1
ATOM 8296 N N . ILE A 1 1007 ? -51.286 -18.409 -3.885 1.00 72.94 1007 ILE A N 1
ATOM 8297 C CA . ILE A 1 1007 ? -51.309 -17.439 -2.773 1.00 72.94 1007 ILE A CA 1
ATOM 8298 C C . ILE A 1 1007 ? -52.659 -16.704 -2.714 1.00 72.94 1007 ILE A C 1
ATOM 8300 O O . ILE A 1 1007 ? -53.244 -16.557 -1.637 1.00 72.94 1007 ILE A O 1
ATOM 8304 N N . LYS A 1 1008 ? -53.193 -16.273 -3.865 1.00 76.00 1008 LYS A N 1
ATOM 8305 C CA . LYS A 1 1008 ? -54.513 -15.628 -3.957 1.00 76.00 1008 LYS A CA 1
ATOM 8306 C C . LYS A 1 1008 ? -55.636 -16.569 -3.502 1.00 76.00 1008 LYS A C 1
ATOM 8308 O O . LYS A 1 1008 ? -56.501 -16.145 -2.739 1.00 76.00 1008 LYS A O 1
ATOM 8313 N N . MET A 1 1009 ? -55.590 -17.841 -3.901 1.00 75.56 1009 MET A N 1
ATOM 8314 C CA . MET A 1 1009 ? -56.543 -18.870 -3.470 1.00 75.56 1009 MET A CA 1
ATOM 8315 C C . MET A 1 1009 ? -56.422 -19.182 -1.974 1.00 75.56 1009 MET A C 1
ATOM 8317 O O . MET A 1 1009 ? -57.449 -19.217 -1.301 1.00 75.56 1009 MET A O 1
ATOM 8321 N N . LYS A 1 1010 ? -55.202 -19.306 -1.421 1.00 75.25 1010 LYS A N 1
ATOM 8322 C CA . LYS A 1 1010 ? -54.986 -19.436 0.034 1.00 75.25 1010 LYS A CA 1
ATOM 8323 C C . LYS A 1 1010 ? -55.665 -18.287 0.789 1.00 75.25 1010 LYS A C 1
ATOM 8325 O O . LYS A 1 1010 ? -56.458 -18.556 1.684 1.00 75.25 1010 LYS A O 1
ATOM 8330 N N . LYS A 1 1011 ? -55.457 -17.026 0.375 1.00 74.12 1011 LYS A N 1
ATOM 8331 C CA . LYS A 1 1011 ? -56.126 -15.858 0.989 1.00 74.12 1011 LYS A CA 1
ATOM 8332 C C . LYS A 1 1011 ? -57.655 -15.942 0.920 1.00 74.12 1011 LYS A C 1
ATOM 8334 O O . LYS A 1 1011 ? -58.311 -15.686 1.925 1.00 74.12 1011 LYS A O 1
ATOM 8339 N N . ILE A 1 1012 ? -58.227 -16.322 -0.226 1.00 81.50 1012 ILE A N 1
ATOM 8340 C CA . ILE A 1 1012 ? -59.685 -16.497 -0.379 1.00 81.50 1012 ILE A CA 1
ATOM 8341 C C . ILE A 1 1012 ? -60.213 -17.562 0.595 1.00 81.50 1012 ILE A C 1
ATOM 8343 O O . ILE A 1 1012 ? -61.191 -17.310 1.296 1.00 81.50 1012 ILE A O 1
ATOM 8347 N N . ILE A 1 1013 ? -59.536 -18.710 0.704 1.00 81.19 1013 ILE A N 1
ATOM 8348 C CA . ILE A 1 1013 ? -59.894 -19.783 1.645 1.00 81.19 1013 ILE A CA 1
ATOM 8349 C C . ILE A 1 1013 ? -59.808 -19.287 3.099 1.00 81.19 1013 ILE A C 1
ATOM 8351 O O . ILE A 1 1013 ? -60.727 -19.534 3.879 1.00 81.19 1013 ILE A O 1
ATOM 8355 N N . THR A 1 1014 ? -58.770 -18.524 3.462 1.00 79.25 1014 THR A N 1
ATOM 8356 C CA . THR A 1 1014 ? -58.650 -17.912 4.798 1.00 79.25 1014 THR A CA 1
ATOM 8357 C C . THR A 1 1014 ? -59.804 -16.952 5.098 1.00 79.25 1014 THR A C 1
ATOM 8359 O O . THR A 1 1014 ? -60.371 -17.020 6.186 1.00 79.25 1014 THR A O 1
ATOM 8362 N N . TYR A 1 1015 ? -60.205 -16.095 4.151 1.00 81.81 1015 TYR A N 1
ATOM 8363 C CA . TYR A 1 1015 ? -61.350 -15.194 4.343 1.00 81.81 1015 TYR A CA 1
ATOM 8364 C C . TYR A 1 1015 ? -62.679 -15.949 4.494 1.00 81.81 1015 TYR A C 1
ATOM 8366 O O . TYR A 1 1015 ? -63.492 -15.571 5.336 1.00 81.81 1015 TYR A O 1
ATOM 8374 N N . ILE A 1 1016 ? -62.884 -17.039 3.745 1.00 87.00 1016 ILE A N 1
ATOM 8375 C CA . ILE A 1 1016 ? -64.057 -17.916 3.905 1.00 87.00 1016 ILE A CA 1
ATOM 8376 C C . ILE A 1 1016 ? -64.063 -18.551 5.306 1.00 87.00 1016 ILE A C 1
ATOM 8378 O O . ILE A 1 1016 ? -65.087 -18.514 5.988 1.00 87.00 1016 ILE A O 1
ATOM 8382 N N . GLY A 1 1017 ? -62.919 -19.065 5.771 1.00 82.62 1017 GLY A N 1
ATOM 8383 C CA . GLY A 1 1017 ? -62.772 -19.638 7.113 1.00 82.62 1017 GLY A CA 1
ATOM 8384 C C . GLY A 1 1017 ? -63.031 -18.627 8.236 1.00 82.62 1017 GLY A C 1
ATOM 8385 O O . GLY A 1 1017 ? -63.794 -18.913 9.157 1.00 82.62 1017 GLY A O 1
ATOM 8386 N N . LEU A 1 1018 ? -62.473 -17.416 8.131 1.00 84.62 1018 LEU A N 1
ATOM 8387 C CA . LEU A 1 1018 ? -62.732 -16.319 9.073 1.00 84.62 1018 LEU A CA 1
ATOM 8388 C C . LEU A 1 1018 ? -64.208 -15.900 9.080 1.00 84.62 1018 LEU A C 1
ATOM 8390 O O . LEU A 1 1018 ? -64.763 -15.659 10.151 1.00 84.62 1018 LEU A O 1
ATOM 8394 N N . GLY A 1 1019 ? -64.865 -15.870 7.916 1.00 84.44 1019 GLY A N 1
ATOM 8395 C CA . GLY A 1 1019 ? -66.309 -15.648 7.817 1.00 84.44 1019 GLY A CA 1
ATOM 8396 C C . GLY A 1 1019 ? -67.116 -16.726 8.546 1.00 84.44 1019 GLY A C 1
ATOM 8397 O O . GLY A 1 1019 ? -68.040 -16.406 9.293 1.00 84.44 1019 GLY A O 1
ATOM 8398 N N . PHE A 1 1020 ? -66.725 -17.995 8.410 1.00 86.69 1020 PHE A N 1
ATOM 8399 C CA . PHE A 1 1020 ? -67.352 -19.114 9.119 1.00 86.69 1020 PHE A CA 1
ATOM 8400 C C . PHE A 1 1020 ? -67.178 -19.008 10.644 1.00 86.69 1020 PHE A C 1
ATOM 8402 O O . PHE A 1 1020 ? -68.139 -19.190 11.393 1.00 86.69 1020 PHE A O 1
ATOM 8409 N N . ILE A 1 1021 ? -65.982 -18.636 11.113 1.00 85.00 1021 ILE A N 1
ATOM 8410 C CA . ILE A 1 1021 ? -65.700 -18.386 12.537 1.00 85.00 1021 ILE A CA 1
ATOM 8411 C C . ILE A 1 1021 ? -66.527 -17.201 13.057 1.00 85.00 1021 ILE A C 1
ATOM 8413 O O . ILE A 1 1021 ? -67.117 -17.297 14.132 1.00 85.00 1021 ILE A O 1
ATOM 8417 N N . ALA A 1 1022 ? -66.636 -16.110 12.295 1.00 82.12 1022 ALA A N 1
ATOM 8418 C CA . ALA A 1 1022 ? -67.463 -14.962 12.665 1.00 82.12 1022 ALA A CA 1
ATOM 8419 C C . ALA A 1 1022 ? -68.950 -15.341 12.792 1.00 82.12 1022 ALA A C 1
ATOM 8421 O O . ALA A 1 1022 ? -69.601 -14.930 13.751 1.00 82.12 1022 ALA A O 1
ATOM 8422 N N . ILE A 1 1023 ? -69.474 -16.182 11.891 1.00 88.38 1023 ILE A N 1
ATOM 8423 C CA . ILE A 1 1023 ? -70.837 -16.732 11.991 1.00 88.38 1023 ILE A CA 1
ATOM 8424 C C . ILE A 1 1023 ? -70.995 -17.569 13.269 1.00 88.38 1023 ILE A C 1
ATOM 8426 O O . ILE A 1 1023 ? -71.964 -17.371 14.000 1.00 88.38 1023 ILE A O 1
ATOM 8430 N N . ILE A 1 1024 ? -70.037 -18.447 13.592 1.00 86.38 1024 ILE A N 1
ATOM 8431 C CA . ILE A 1 1024 ? -70.058 -19.244 14.833 1.00 86.38 1024 ILE A CA 1
ATOM 8432 C C . ILE A 1 1024 ? -70.047 -18.336 16.073 1.00 86.38 1024 ILE A C 1
ATOM 8434 O O . ILE A 1 1024 ? -70.837 -18.551 16.992 1.00 86.38 1024 ILE A O 1
ATOM 8438 N N . ILE A 1 1025 ? -69.215 -17.291 16.095 1.00 85.00 1025 ILE A N 1
ATOM 8439 C CA . ILE A 1 1025 ? -69.166 -16.313 17.194 1.00 85.00 1025 ILE A CA 1
ATOM 8440 C C . ILE A 1 1025 ? -70.496 -15.559 17.317 1.00 85.00 1025 ILE A C 1
ATOM 8442 O O . ILE A 1 1025 ? -71.002 -15.409 18.426 1.00 85.00 1025 ILE A O 1
ATOM 8446 N N . ILE A 1 1026 ? -71.111 -15.138 16.208 1.00 87.00 1026 ILE A N 1
ATOM 8447 C CA . ILE A 1 1026 ? -72.432 -14.489 16.214 1.00 87.00 1026 ILE A CA 1
ATOM 8448 C C . ILE A 1 1026 ? -73.502 -15.443 16.764 1.00 87.00 1026 ILE A C 1
ATOM 8450 O O . ILE A 1 1026 ? -74.287 -15.039 17.622 1.00 87.00 1026 ILE A O 1
ATOM 8454 N N . VAL A 1 1027 ? -73.508 -16.715 16.352 1.00 87.06 1027 VAL A N 1
ATOM 8455 C CA . VAL A 1 1027 ? -74.426 -17.740 16.884 1.00 87.06 1027 VAL A CA 1
ATOM 8456 C C . VAL A 1 1027 ? -74.203 -17.964 18.384 1.00 87.06 1027 VAL A C 1
ATOM 8458 O O . VAL A 1 1027 ? -75.176 -18.015 19.137 1.00 87.06 1027 VAL A O 1
ATOM 8461 N N . LEU A 1 1028 ? -72.951 -18.022 18.848 1.00 82.69 1028 LEU A N 1
ATOM 8462 C CA . LEU A 1 1028 ? -72.617 -18.130 20.273 1.00 82.69 1028 LEU A CA 1
ATOM 8463 C C . LEU A 1 1028 ? -73.056 -16.891 21.066 1.00 82.69 1028 LEU A C 1
ATOM 8465 O O . LEU A 1 1028 ? -73.618 -17.039 22.149 1.00 82.69 1028 LEU A O 1
ATOM 8469 N N . ILE A 1 1029 ? -72.873 -15.681 20.532 1.00 82.56 1029 ILE A N 1
ATOM 8470 C CA . ILE A 1 1029 ? -73.346 -14.436 21.156 1.00 82.56 1029 ILE A CA 1
ATOM 8471 C C . ILE A 1 1029 ? -74.876 -14.425 21.233 1.00 82.56 1029 ILE A C 1
ATOM 8473 O O . ILE A 1 1029 ? -75.419 -14.120 22.293 1.00 82.56 1029 ILE A O 1
ATOM 8477 N N . ILE A 1 1030 ? -75.582 -14.813 20.165 1.00 83.75 1030 ILE A N 1
ATOM 8478 C CA . ILE A 1 1030 ? -77.050 -14.938 20.156 1.00 83.75 1030 ILE A CA 1
ATOM 8479 C C . ILE A 1 1030 ? -77.509 -15.978 21.188 1.00 83.75 1030 ILE A C 1
ATOM 8481 O O . ILE A 1 1030 ? -78.448 -15.716 21.941 1.00 83.75 1030 ILE A O 1
ATOM 8485 N N . PHE A 1 1031 ? -76.826 -17.121 21.288 1.00 79.38 1031 PHE A N 1
ATOM 8486 C CA . PHE A 1 1031 ? -77.124 -18.163 22.273 1.00 79.38 1031 PHE A CA 1
ATOM 8487 C C . PHE A 1 1031 ? -76.894 -17.682 23.714 1.00 79.38 1031 PHE A C 1
ATOM 8489 O O . PHE A 1 1031 ? -77.769 -17.843 24.566 1.00 79.38 1031 PHE A O 1
ATOM 8496 N N . ILE A 1 1032 ? -75.763 -17.023 23.989 1.00 77.62 1032 ILE A N 1
ATOM 8497 C CA . ILE A 1 1032 ? -75.444 -16.428 25.296 1.00 77.62 1032 ILE A CA 1
ATOM 8498 C C . ILE A 1 1032 ? -76.455 -15.335 25.653 1.00 77.62 1032 ILE A C 1
ATOM 8500 O O . ILE A 1 1032 ? -76.950 -15.311 26.779 1.00 77.62 1032 ILE A O 1
ATOM 8504 N N . TYR A 1 1033 ? -76.811 -14.458 24.712 1.00 74.06 1033 TYR A N 1
ATOM 8505 C CA . TYR A 1 1033 ? -77.782 -13.384 24.932 1.00 74.06 1033 TYR A CA 1
ATOM 8506 C C . TYR A 1 1033 ? -79.196 -13.939 25.158 1.00 74.06 1033 TYR A C 1
ATOM 8508 O O . TYR A 1 1033 ? -79.899 -13.489 26.064 1.00 74.06 1033 TYR A O 1
ATOM 8516 N N . GLY A 1 1034 ? -79.585 -14.979 24.415 1.00 71.38 1034 GLY A N 1
ATOM 8517 C CA . GLY A 1 1034 ? -80.811 -15.745 24.639 1.00 71.38 1034 GLY A CA 1
ATOM 8518 C C . GLY A 1 1034 ? -80.847 -16.369 26.035 1.00 71.38 1034 GLY A C 1
ATOM 8519 O O . GLY A 1 1034 ? -81.797 -16.138 26.786 1.00 71.38 1034 GLY A O 1
ATOM 8520 N N . LYS A 1 1035 ? -79.776 -17.066 26.439 1.00 70.94 1035 LYS A N 1
ATOM 8521 C CA . LYS A 1 1035 ? -79.646 -17.656 27.781 1.00 70.94 1035 LYS A CA 1
ATOM 8522 C C . LYS A 1 1035 ? -79.702 -16.578 28.871 1.00 70.94 1035 LYS A C 1
ATOM 8524 O O . LYS A 1 1035 ? -80.433 -16.739 29.843 1.00 70.94 1035 LYS A O 1
ATOM 8529 N N . LYS A 1 1036 ? -79.022 -15.440 28.686 1.00 65.31 1036 LYS A N 1
ATOM 8530 C CA . LYS A 1 1036 ? -79.034 -14.300 29.622 1.00 65.31 1036 LYS A CA 1
ATOM 8531 C C . LYS A 1 1036 ? -80.419 -13.645 29.726 1.00 65.31 1036 LYS A C 1
ATOM 8533 O O . LYS A 1 1036 ? -80.810 -13.240 30.816 1.00 65.31 1036 LYS A O 1
ATOM 8538 N N . ARG A 1 1037 ? -81.200 -13.605 28.637 1.00 66.19 1037 ARG A N 1
ATOM 8539 C CA . ARG A 1 1037 ? -82.599 -13.132 28.631 1.00 66.19 1037 ARG A CA 1
ATOM 8540 C C . ARG A 1 1037 ? -83.547 -14.089 29.365 1.00 66.19 1037 ARG A C 1
ATOM 8542 O O . ARG A 1 1037 ? -84.444 -13.617 30.059 1.00 66.19 1037 ARG A O 1
ATOM 8549 N N . VAL A 1 1038 ? -83.331 -15.404 29.258 1.00 62.91 1038 VAL A N 1
ATOM 8550 C CA . VAL A 1 1038 ? -84.064 -16.419 30.040 1.00 62.91 1038 VAL A CA 1
ATOM 8551 C C . VAL A 1 1038 ? -83.710 -16.321 31.527 1.00 62.91 1038 VAL A C 1
ATOM 8553 O O . VAL A 1 1038 ? -84.614 -16.238 32.354 1.00 62.91 1038 VAL A O 1
ATOM 8556 N N . TYR A 1 1039 ? -82.421 -16.221 31.874 1.00 56.78 1039 TYR A N 1
ATOM 8557 C CA . TYR A 1 1039 ? -81.992 -16.005 33.261 1.00 56.78 1039 TYR A CA 1
ATOM 8558 C C . TYR A 1 1039 ? -82.542 -14.704 33.849 1.00 56.78 1039 TYR A C 1
ATOM 8560 O O . TYR A 1 1039 ? -82.991 -14.717 34.988 1.00 56.78 1039 TYR A O 1
ATOM 8568 N N . LYS A 1 1040 ? -82.579 -13.603 33.084 1.00 56.12 1040 LYS A N 1
ATOM 8569 C CA . LYS A 1 1040 ? -83.153 -12.345 33.578 1.00 56.12 1040 LYS A CA 1
ATOM 8570 C C . LYS A 1 1040 ? -84.654 -12.477 33.870 1.00 56.12 1040 LYS A C 1
ATOM 8572 O O . LYS A 1 1040 ? -85.073 -12.115 34.959 1.00 56.12 1040 LYS A O 1
ATOM 8577 N N . LYS A 1 1041 ? -85.431 -13.121 32.986 1.00 56.19 1041 LYS A N 1
ATOM 8578 C CA . LYS A 1 1041 ? -86.840 -13.461 33.274 1.00 56.19 1041 LYS A CA 1
ATOM 8579 C C . LYS A 1 1041 ? -87.018 -14.357 34.509 1.00 56.19 1041 LYS A C 1
ATOM 8581 O O . LYS A 1 1041 ? -88.032 -14.238 35.182 1.00 56.19 1041 LYS A O 1
ATOM 8586 N N . SER A 1 1042 ? -86.064 -15.243 34.802 1.00 51.66 1042 SER A N 1
ATOM 8587 C CA . SER A 1 1042 ? -86.090 -16.086 36.008 1.00 51.66 1042 SER A CA 1
ATOM 8588 C C . SER A 1 1042 ? -85.632 -15.356 37.278 1.00 51.66 1042 SER A C 1
ATOM 8590 O O . SER A 1 1042 ? -85.990 -15.791 38.368 1.00 51.66 1042 SER A O 1
ATOM 8592 N N . ALA A 1 1043 ? -84.823 -14.302 37.153 1.00 51.38 1043 ALA A N 1
ATOM 8593 C CA . ALA A 1 1043 ? -84.336 -13.498 38.271 1.00 51.38 1043 ALA A CA 1
ATOM 8594 C C . ALA A 1 1043 ? -85.355 -12.425 38.672 1.00 51.38 1043 ALA A C 1
ATOM 8596 O O . ALA A 1 1043 ? -85.647 -12.287 39.855 1.00 51.38 1043 ALA A O 1
ATOM 8597 N N . ASP A 1 1044 ? -85.966 -11.750 37.693 1.00 51.16 1044 ASP A N 1
ATOM 8598 C CA . ASP A 1 1044 ? -87.024 -10.761 37.932 1.00 51.16 1044 ASP A CA 1
ATOM 8599 C C . ASP A 1 1044 ? -88.245 -11.403 38.640 1.00 51.16 1044 ASP A C 1
ATOM 8601 O O . ASP A 1 1044 ? -88.909 -10.736 39.420 1.00 51.16 1044 ASP A O 1
ATOM 8605 N N . TYR A 1 1045 ? -88.493 -12.713 38.458 1.00 48.50 1045 TYR A N 1
ATOM 8606 C CA . TYR A 1 1045 ? -89.535 -13.466 39.184 1.00 48.50 1045 TYR A CA 1
ATOM 8607 C C . TYR A 1 1045 ? -89.150 -13.827 40.636 1.00 48.50 1045 TYR A C 1
ATOM 8609 O O . TYR A 1 1045 ? -90.026 -14.064 41.457 1.00 48.50 1045 TYR A O 1
ATOM 8617 N N . LYS A 1 1046 ? -87.851 -13.884 40.972 1.00 48.88 1046 LYS A N 1
ATOM 8618 C CA . LYS A 1 1046 ? -87.368 -14.213 42.331 1.00 48.88 1046 LYS A CA 1
ATOM 8619 C C . LYS A 1 1046 ? -87.146 -12.994 43.226 1.00 48.88 1046 LYS A C 1
ATOM 8621 O O . LYS A 1 1046 ? -87.123 -13.141 44.441 1.00 48.88 1046 LYS A O 1
ATOM 8626 N N . ILE A 1 1047 ? -86.962 -11.812 42.639 1.00 49.16 1047 ILE A N 1
ATOM 8627 C CA . ILE A 1 1047 ? -86.733 -10.564 43.385 1.00 49.16 1047 ILE A CA 1
ATOM 8628 C C . ILE A 1 1047 ? -88.035 -10.035 44.023 1.00 49.16 1047 ILE A C 1
ATOM 8630 O O . ILE A 1 1047 ? -87.963 -9.324 45.023 1.00 49.16 1047 ILE A O 1
ATOM 8634 N N . ASP A 1 1048 ? -89.207 -10.418 43.500 1.00 46.75 1048 ASP A N 1
ATOM 8635 C CA . ASP A 1 1048 ? -90.507 -10.124 44.128 1.00 46.75 1048 ASP A CA 1
ATOM 8636 C C . ASP A 1 1048 ? -90.763 -10.983 45.385 1.00 46.75 1048 ASP A C 1
ATOM 8638 O O . ASP A 1 1048 ? -91.338 -10.485 46.344 1.00 46.75 1048 ASP A O 1
ATOM 8642 N N . GLU A 1 1049 ? -90.287 -12.237 45.442 1.00 46.62 1049 GLU A N 1
ATOM 8643 C CA . GLU A 1 1049 ? -90.441 -13.097 46.636 1.00 46.62 1049 GLU A CA 1
ATOM 8644 C C . GLU A 1 1049 ? -89.473 -12.730 47.778 1.00 46.62 1049 GLU A C 1
ATOM 8646 O O . GLU A 1 1049 ? -89.748 -13.014 48.941 1.00 46.62 1049 GLU A O 1
ATOM 8651 N N . SER A 1 1050 ? -88.327 -12.106 47.479 1.00 43.81 1050 SER A N 1
ATOM 8652 C CA . SER A 1 1050 ? -87.260 -11.868 48.466 1.00 43.81 1050 SER A CA 1
ATOM 8653 C C . SER A 1 1050 ? -87.323 -10.509 49.174 1.00 43.81 1050 SER A C 1
ATOM 8655 O O . SER A 1 1050 ? -86.374 -10.154 49.870 1.00 43.81 1050 SER A O 1
ATOM 8657 N N . ARG A 1 1051 ? -88.386 -9.715 48.984 1.00 40.53 1051 ARG A N 1
ATOM 8658 C CA . ARG A 1 1051 ? -88.566 -8.417 49.668 1.00 40.53 1051 ARG A CA 1
ATOM 8659 C C . ARG A 1 1051 ? -89.356 -8.482 50.978 1.00 40.53 1051 ARG A C 1
ATOM 8661 O O . ARG A 1 1051 ? -89.330 -7.503 51.714 1.00 40.53 1051 ARG A O 1
ATOM 8668 N N . ASP A 1 1052 ? -89.971 -9.623 51.285 1.00 40.59 1052 ASP A N 1
ATOM 8669 C CA . ASP A 1 1052 ? -90.847 -9.797 52.454 1.00 40.59 1052 ASP A CA 1
ATOM 8670 C C . ASP A 1 1052 ? -90.165 -10.463 53.674 1.00 40.59 1052 ASP A C 1
ATOM 8672 O O . ASP A 1 1052 ? -90.834 -10.703 54.675 1.00 40.59 1052 ASP A O 1
ATOM 8676 N N . PHE A 1 1053 ? -88.861 -10.795 53.619 1.00 40.25 1053 PHE A N 1
ATOM 8677 C CA . PHE A 1 1053 ? -88.254 -11.760 54.562 1.00 40.25 1053 PHE A CA 1
ATOM 8678 C C . PHE A 1 1053 ? -86.929 -11.385 55.262 1.00 40.25 1053 PHE A C 1
ATOM 8680 O O . PHE A 1 1053 ? -86.394 -12.224 55.983 1.00 40.25 1053 PHE A O 1
ATOM 8687 N N . GLU A 1 1054 ? -86.413 -10.156 55.140 1.00 37.34 1054 GLU A N 1
ATOM 8688 C CA . GLU A 1 1054 ? -85.261 -9.685 55.948 1.00 37.34 1054 GLU A CA 1
ATOM 8689 C C . GLU A 1 1054 ? -85.686 -8.739 57.088 1.00 37.34 1054 GLU A C 1
ATOM 8691 O O . GLU A 1 1054 ? -85.193 -7.623 57.242 1.00 37.34 1054 GLU A O 1
ATOM 8696 N N . GLU A 1 1055 ? -86.584 -9.236 57.941 1.00 36.44 1055 GLU A N 1
ATOM 8697 C CA . GLU A 1 1055 ? -86.634 -8.849 59.352 1.00 36.44 1055 GLU A CA 1
ATOM 8698 C C . GLU A 1 1055 ? -86.183 -10.052 60.203 1.00 36.44 1055 GLU A C 1
ATOM 8700 O O . GLU A 1 1055 ? -86.706 -11.149 60.035 1.00 36.44 1055 GLU A O 1
ATOM 8705 N N . HIS A 1 1056 ? -85.294 -9.790 61.171 1.00 34.12 1056 HIS A N 1
ATOM 8706 C CA . HIS A 1 1056 ? -84.833 -10.651 62.282 1.00 34.12 1056 HIS A CA 1
ATOM 8707 C C . HIS A 1 1056 ? -83.539 -11.488 62.136 1.00 34.12 1056 HIS A C 1
ATOM 8709 O O . HIS A 1 1056 ? -83.446 -12.453 61.389 1.00 34.12 1056 HIS A O 1
ATOM 8715 N N . ASN A 1 1057 ? -82.650 -11.175 63.089 1.00 32.34 1057 ASN A N 1
ATOM 8716 C CA . ASN A 1 1057 ? -81.602 -11.966 63.744 1.00 32.34 1057 ASN A CA 1
ATOM 8717 C C . ASN A 1 1057 ? -80.324 -12.325 62.955 1.00 32.34 1057 ASN A C 1
ATOM 8719 O O . ASN A 1 1057 ? -80.393 -12.816 61.838 1.00 32.34 1057 ASN A O 1
ATOM 8723 N N . ILE A 1 1058 ? -79.103 -12.017 63.424 1.00 33.22 1058 ILE A N 1
ATOM 8724 C CA . ILE A 1 1058 ? -78.474 -12.044 64.776 1.00 33.22 1058 ILE A CA 1
ATOM 8725 C C . ILE A 1 1058 ? -77.912 -13.436 65.139 1.00 33.22 1058 ILE A C 1
ATOM 8727 O O . ILE A 1 1058 ? -78.661 -14.388 65.332 1.00 33.22 1058 ILE A O 1
ATOM 8731 N N . ASP A 1 1059 ? -76.579 -13.436 65.258 1.00 29.88 1059 ASP A N 1
ATOM 8732 C CA . ASP A 1 1059 ? -75.652 -14.256 66.057 1.00 29.88 1059 ASP A CA 1
ATOM 8733 C C . ASP A 1 1059 ? -75.406 -15.765 65.777 1.00 29.88 1059 ASP A C 1
ATOM 8735 O O . ASP A 1 1059 ? -76.256 -16.634 65.941 1.00 29.88 1059 ASP A O 1
ATOM 8739 N N . ASP A 1 1060 ? -74.124 -16.037 65.470 1.00 31.27 1060 ASP A N 1
ATOM 8740 C CA . ASP A 1 1060 ? -73.157 -16.761 66.329 1.00 31.27 1060 ASP A CA 1
ATOM 8741 C C . ASP A 1 1060 ? -72.480 -18.095 65.896 1.00 31.27 1060 ASP A C 1
ATOM 8743 O O . ASP A 1 1060 ? -73.101 -19.139 65.711 1.00 31.27 1060 ASP A O 1
ATOM 8747 N N . VAL A 1 1061 ? -71.132 -18.015 65.943 1.00 33.22 1061 VAL A N 1
ATOM 8748 C CA . VAL A 1 1061 ? -70.168 -18.932 66.613 1.00 33.22 1061 VAL A CA 1
ATOM 8749 C C . VAL A 1 1061 ? -69.426 -20.058 65.842 1.00 33.22 1061 VAL A C 1
ATOM 8751 O O . VAL A 1 1061 ? -69.986 -21.077 65.457 1.00 33.22 1061 VAL A O 1
ATOM 8754 N N . ASP A 1 1062 ? -68.089 -19.864 65.795 1.00 31.92 1062 ASP A N 1
ATOM 8755 C CA . ASP A 1 1062 ? -66.954 -20.823 65.829 1.00 31.92 1062 ASP A CA 1
ATOM 8756 C C . ASP A 1 1062 ? -66.722 -21.879 64.713 1.00 31.92 1062 ASP A C 1
ATOM 8758 O O . ASP A 1 1062 ? -67.642 -22.430 64.129 1.00 31.92 1062 ASP A O 1
ATOM 8762 N N . SER A 1 1063 ? -65.478 -22.290 64.385 1.00 29.94 1063 SER A N 1
ATOM 8763 C CA . SER A 1 1063 ? -64.128 -21.903 64.871 1.00 29.94 1063 SER A CA 1
ATOM 8764 C C . SER A 1 1063 ? -62.994 -22.431 63.953 1.00 29.94 1063 SER A C 1
ATOM 8766 O O . SER A 1 1063 ? -63.190 -23.423 63.262 1.00 29.94 1063 SER A O 1
ATOM 8768 N N . GLN A 1 1064 ? -61.787 -21.832 64.062 1.00 31.30 1064 GLN A N 1
ATOM 8769 C CA . GLN A 1 1064 ? -60.450 -22.357 63.653 1.00 31.30 1064 GLN A CA 1
ATOM 8770 C C . GLN A 1 1064 ? -60.182 -22.602 62.131 1.00 31.30 1064 GLN A C 1
ATOM 8772 O O . GLN A 1 1064 ? -61.039 -23.078 61.406 1.00 31.30 1064 GLN A O 1
ATOM 8777 N N . SER A 1 1065 ? -59.001 -22.316 61.544 1.00 29.33 1065 SER A N 1
ATOM 8778 C CA . SER A 1 1065 ? -57.709 -21.831 62.080 1.00 29.33 1065 SER A CA 1
ATOM 8779 C C . SER A 1 1065 ? -56.815 -21.097 61.043 1.00 29.33 1065 SER A C 1
ATOM 8781 O O . SER A 1 1065 ? -56.906 -21.332 59.843 1.00 29.33 1065 SER A O 1
ATOM 8783 N N . THR A 1 1066 ? -55.826 -20.351 61.570 1.00 28.75 1066 THR A N 1
ATOM 8784 C CA . THR A 1 1066 ? -54.483 -20.018 61.003 1.00 28.75 1066 THR A CA 1
ATOM 8785 C C . THR A 1 1066 ? -54.287 -19.008 59.849 1.00 28.75 1066 THR A C 1
ATOM 8787 O O . THR A 1 1066 ? -54.632 -19.265 58.706 1.00 28.75 1066 THR A O 1
ATOM 8790 N N . SER A 1 1067 ? -53.537 -17.941 60.197 1.00 30.38 1067 SER A N 1
ATOM 8791 C CA . SER A 1 1067 ? -52.584 -17.113 59.408 1.00 30.38 1067 SER A CA 1
ATOM 8792 C C . SER A 1 1067 ? -53.041 -16.506 58.069 1.00 30.38 1067 SER A C 1
ATOM 8794 O O . SER A 1 1067 ? -53.266 -17.216 57.100 1.00 30.38 1067 SER A O 1
ATOM 8796 N N . GLN A 1 1068 ? -53.210 -15.179 57.975 1.00 33.69 1068 GLN A N 1
ATOM 8797 C CA . GLN A 1 1068 ? -52.140 -14.160 57.816 1.00 33.69 1068 GLN A CA 1
ATOM 8798 C C . GLN A 1 1068 ? -51.371 -14.245 56.478 1.00 33.69 1068 GLN A C 1
ATOM 8800 O O . GLN A 1 1068 ? -50.833 -15.296 56.163 1.00 33.69 1068 GLN A O 1
ATOM 8805 N N . PHE A 1 1069 ? -51.191 -13.161 55.709 1.00 32.69 1069 PHE A N 1
ATOM 8806 C CA . PHE A 1 1069 ? -51.804 -11.819 55.755 1.00 32.69 1069 PHE A CA 1
ATOM 8807 C C . PHE A 1 1069 ? -51.529 -11.097 54.408 1.00 32.69 1069 PHE A C 1
ATOM 8809 O O . PHE A 1 1069 ? -50.557 -11.405 53.731 1.00 32.69 1069 PHE A O 1
ATOM 8816 N N . GLU A 1 1070 ? -52.347 -10.087 54.104 1.00 32.94 1070 GLU A N 1
ATOM 8817 C CA . GLU A 1 1070 ? -51.985 -8.854 53.376 1.00 32.94 1070 GLU A CA 1
ATOM 8818 C C . GLU A 1 1070 ? -51.775 -8.749 51.833 1.00 32.94 1070 GLU A C 1
ATOM 8820 O O . GLU A 1 1070 ? -50.858 -9.279 51.218 1.00 32.94 1070 GLU A O 1
ATOM 8825 N N . THR A 1 1071 ? -52.546 -7.788 51.292 1.00 33.22 1071 THR A N 1
ATOM 8826 C CA . THR A 1 1071 ? -52.243 -6.812 50.211 1.00 33.22 1071 THR A CA 1
ATOM 8827 C C . THR A 1 1071 ? -52.338 -7.152 48.709 1.00 33.22 1071 THR A C 1
ATOM 8829 O O . THR A 1 1071 ? -51.353 -7.434 48.047 1.00 33.22 1071 THR A O 1
ATOM 8832 N N . ARG A 1 1072 ? -53.537 -6.835 48.182 1.00 31.12 1072 ARG A N 1
ATOM 8833 C CA . ARG A 1 1072 ? -53.849 -5.824 47.131 1.00 31.12 1072 ARG A CA 1
ATOM 8834 C C . ARG A 1 1072 ? -53.291 -5.939 45.693 1.00 31.12 1072 ARG A C 1
ATOM 8836 O O . ARG A 1 1072 ? -52.087 -5.890 45.488 1.00 31.12 1072 ARG A O 1
ATOM 8843 N N . LEU A 1 1073 ? -54.255 -5.697 44.783 1.00 32.69 1073 LEU A N 1
ATOM 8844 C CA . LEU A 1 1073 ? -54.185 -5.194 43.393 1.00 32.69 1073 LEU A CA 1
ATOM 8845 C C . LEU A 1 1073 ? -53.763 -6.194 42.306 1.00 32.69 1073 LEU A C 1
ATOM 8847 O O . LEU A 1 1073 ? -52.571 -6.541 42.225 1.00 32.69 1073 LEU A O 1
#

Sequence (1073 aa):
MSTIITEYKMESPYLEAIQHIPGKTPGEKYKALNCIARKLIDDAMETNDDRVKSVDVKSSAELPECLVPIVRLEVAKILHQPDGIHLFPKNYKEFCFTTLYKYLKYYPQDEKLNLLMSTFNDLYGISLLECTDLISPDLLRLLKPEERIRIARKEIEKDDTTGDIEYSWICYLPTNESIPLIKEKISKESVINNRSEYLQELIYTCSINKDNDALLNVLEYIFMQHKNEQNPVIPNVLNRLCTDFDVKNLPKEHLIIVDQFVMFLHVKNKITNYLIIASLISDLIFTKLKHNEEFHKYIELYIDLNSEREWEYIKWNILQNNPDYERKCMVELITQMCMHKNGHAAVNSLLSSMYDFNGRNAKAKVPLEKLSITNYPILYEAVKRIVTRDRQTVNNWWSIRTDELLEKGEKDIFLAWYDKPKSPEKFEFHNSNVIKLLQKSPEKIIENWDEYLKLCKSKITSRNLARRFLRYSRWHQDLPIMFANQCLKELEIKENVDIHKNLHILAVLYEGSSYEKLFTPFIPESKTLDLTNSKTKSEYKLNCSILWSLNIVNPPVSFSPIFEFCQGDYVHKAVNTLDNVGRRVPVEKVIEFSKTLVNQKVFVKKHGIRLFYQVASHDQIRETMSYLWKQETHLSIREVLYQNISKLFIDAPSLQSWSMIQTCMDEVTTEDHFWNRIFDISEVPDDFYERYISKLLETIKRIKETKNDFGPSQSHGYIIMDHLSSLSDKTISLLFLITVLTNGPIKLYGQVNGVDLIFNSLDLKNCFYSKRNSMYQVTCNNLGMRKIPDNLKNDIQVGYFDGNYLRTLRNDAFEKYPKLSYISLEKSAIQKIDSGAFLHQDNLIALNLHENLIAHLEPNIFENTNLQTLYLGMNELSDEDFNITIDSNINFLDISENHLTRIPNLKHFYYLKYLNVSNNAIVSFGVDEIASFCYLDVLDVTSVELNLKQDHCCELSEWILLKKIKLFPTIKCNNCKITSGNSYISNKTLEIFDECRQAIKMKHNAIKMKKIITYIGLGFIAIIIIVLIIFIYGKKRVYKKSADYKIDESRDFEEHNIDDVDSQSTSQFETRL

Solvent-accessible surface area (backbone atoms only — not comparable to full-atom values): 62167 Å² total; per-residue (Å²): 119,79,84,73,72,79,79,82,84,91,86,64,74,78,59,58,69,63,62,72,45,68,60,94,42,72,68,44,37,49,44,53,53,49,50,50,58,45,42,65,48,51,55,47,66,73,65,79,52,91,50,84,88,58,83,69,89,83,83,76,80,94,72,69,83,92,58,60,74,68,66,66,68,71,69,79,75,78,82,91,87,86,93,89,91,87,83,83,68,97,43,80,91,66,56,55,63,76,61,50,51,67,72,52,64,84,52,62,76,90,47,48,62,57,54,51,49,48,53,46,27,74,75,68,75,46,63,64,93,74,40,72,95,66,72,44,55,76,56,50,72,72,46,56,70,69,61,34,32,57,50,25,60,61,50,57,75,69,66,92,86,65,102,41,65,72,68,39,44,58,38,54,41,60,60,87,64,28,50,60,54,44,52,52,52,45,74,74,52,84,53,67,66,63,40,33,44,42,57,28,32,55,53,49,18,21,45,78,66,69,35,66,70,60,40,43,60,48,53,54,50,44,56,74,76,46,67,85,56,61,90,60,37,62,63,50,35,53,47,47,47,62,73,63,41,69,68,66,74,54,59,72,73,51,51,54,54,52,49,53,52,53,54,52,38,60,75,67,69,62,77,83,57,62,68,56,57,51,46,54,46,51,32,49,44,50,44,23,59,76,68,74,45,90,46,70,70,54,51,52,54,51,48,58,66,48,67,81,50,74,39,87,76,48,72,74,68,50,59,72,94,38,64,71,60,23,49,55,50,48,55,48,48,54,55,52,55,55,71,45,93,64,55,68,48,52,56,42,22,50,51,53,31,41,41,49,51,41,54,52,36,61,74,69,67,52,99,66,87,74,75,54,57,84,82,36,68,62,52,37,53,51,53,50,43,43,71,56,59,50,57,69,42,44,82,45,65,57,41,56,52,42,51,56,46,31,53,72,65,43,42,72,59,39,62,74,68,67,74,92,75,87,54,51,87,78,88,77,95,81,56,82,52,63,58,50,36,57,65,74,48,40,64,71,48,64,78,46,41,66,61,56,49,54,52,32,55,77,26,51,88,84,32,72,64,35,51,48,43,51,57,55,33,66,79,41,88,59,63,42,55,55,52,45,52,53,36,52,61,50,61,73,44,87,85,50,91,55,49,54,43,36,50,49,53,42,25,63,73,34,41,14,81,64,41,46,73,70,52,58,89,66,64,74,91,66,49,66,84,58,90,85,48,84,60,48,62,58,54,50,54,41,46,54,42,50,49,56,29,54,62,65,22,62,58,50,55,74,65,68,77,48,52,68,34,55,40,66,79,40,26,75,61,26,51,62,35,46,56,60,37,45,81,68,47,64,55,69,59,44,46,57,50,18,59,63,29,49,79,45,62,70,75,47,17,55,49,14,53,50,55,27,63,77,62,48,53,73,68,56,43,52,55,49,52,59,56,49,54,80,73,55,81,54,45,82,50,48,39,56,50,47,54,52,49,52,48,44,28,55,79,48,73,43,80,64,35,45,52,52,52,50,52,50,51,74,71,60,48,95,80,36,85,48,48,78,56,74,68,62,61,86,72,55,55,76,95,46,40,71,59,51,55,57,47,48,54,50,39,52,50,58,49,54,78,73,42,98,69,83,66,93,65,69,59,63,62,48,54,52,52,58,60,58,58,69,61,88,84,65,71,73,67,53,59,60,51,56,62,69,74,60,82,65,89,84,83,80,87,62,80,60,96,88,47,88,60,85,85,82,88,84,77,73,93,63,61,49,75,49,73,58,96,88,37,34,30,38,43,44,57,62,68,67,37,58,62,65,74,91,82,66,72,48,72,32,25,32,41,39,40,26,47,21,52,34,38,51,46,40,45,74,50,39,57,73,33,43,46,27,27,33,42,35,39,31,49,12,52,30,41,42,56,43,53,45,33,40,62,52,24,53,48,22,32,33,42,38,41,30,46,28,48,35,50,61,55,49,69,44,42,55,59,53,28,52,31,28,35,42,35,48,20,40,26,50,34,42,58,72,48,41,77,49,67,44,84,33,57,32,29,36,41,36,47,22,38,25,56,26,48,50,79,60,72,56,86,48,36,58,52,24,25,34,41,32,47,20,51,20,61,29,39,54,78,64,56,54,71,52,25,44,32,67,48,40,48,31,40,32,45,39,79,34,65,68,68,63,54,72,68,59,35,38,23,40,52,50,51,34,62,76,66,59,37,44,54,36,65,76,83,83,65,78,90,63,76,83,48,101,86,58,79,68,68,51,71,66,37,53,49,44,27,48,50,37,53,46,52,50,52,49,54,53,49,50,53,53,49,52,51,52,53,49,52,52,51,51,51,52,51,50,51,51,51,51,52,49,50,51,50,51,51,51,50,52,52,52,50,47,61,59,45,65,65,48,59,70,70,65,72,84,67,91,75,84,84,84,88,90,84,88,79,90,83,84,79,90,82,89,84,85,136